Protein AF-A0A6C0I1Q7-F1 (afdb_monomer_lite)

Organism: NCBI:txid1070528

Radius of gyration: 38.09 Å; chains: 1; bounding box: 94×95×94 Å

Secondary structure (DSSP, 8-state):
---EEEEEEESS-TTTHHHHHHHHTTT-SEEEEEES---STHHHHHHHHHHHTT-EEEEEE-----HHHHHHHHHHHHTTSSSEEEE--TTEEEEESS-GGGTTSSS-SEEEEEEE-SSSEEEEEEEEESSS--EEESSSS-EEE--TT--EEEPPTTTEEEEE----STTTTHHHHHHHHHHHHHHH-TT-HHHHHHHHHHHHHTT-HHHHHHHHHHHHHSS--HHHHHHHHHHHHHHHHHTT-GGGGHHHHHHHHHH-TT--HHHHHHHHHHHTTT-HHHHHHHHHTTHHIIIIITT-SSSS--HHHHHTTSTT--HHIIIIIHHHHHHHHHHHTT-HHHHHHHHHHHHHHT--TT-HHHHHHHHHHGGGTGGGS-TTTHHHHHHHHHHHHHHHHHHS--S-HHHHHHHHHHHH--S--S-------------TTHHHHHTTS-------PPPP--SSSEEEEEEEESS-TTTHHHHHHHHGGG-SEEEEEES---STHHHHHHHHHHHHT--EEEEE---S-HHHHHHHHHHHHHHHHHHTT--TTSEEEEEE-TTEEEEE-GGGGG----SSEEEEEEE-SS-EEEEEEEEETTS--EEE-SSS-EEESS-EEEPPTTTEEEEE----S--TTHHHHHHHHHHHHHHH-TT-HHHHHHHHHHHHHTT-HHHHHHHHHHHHHT---HHHHHHHHHHHHHHHHHTT-HHHHHHHHHHHHHH-TT--HHHHHHHHHHHHTT-HHHHHHHHHHHTTPPP-TT--S---GGGGTTHHHHHHHHHHHHTT--HHHHHHHHHHHHHH--SSHHHHHHHHHHH--B--S-EEE-----BTTBEEEEEEEEEETTEEEEEEEEESEEE-TT--EEESSTT--EEEEEEEEEE-TTS-B-S--EEPEE-S-----SEES-EEEEEEEETTEEEEEEEESSSSSSS-BEEEEEEEETTTTEEEEEEEEBPSS--SB----EEEPP-------S---SSSSS-SSSTTS------------------PPPEEEEEETTEEEEEEETTEEEEEEEE---GGGGG-EE-SPPEEETTEEEEEEEEEE-SSS-EEEEEEEEE-TT--EEEEEPPBBSSS-S-EEEEEEEEETTEEEEEEEETTEEEEEEEEEGGGS-EEE-

pLDDT: mean 85.97, std 16.36, range [25.61, 98.56]

Foldseek 3Di:
DFAEEEFEEDAQLVPQQVQACVQCLVPHQAYQYEYQDHPDCVVVCVVVVCVVSVRYYDYHYDHDDFRQVRSQVSLVRCAPVGQKYFYDYRQKHKDFQDDLVVVVVDPAFWEWAWEEDPQDTATATGMGGRHSQWGWDDRPPIHIDGDPPGHYDYDDVNGMYMYRRPPGDPPQCVLVSLLVSLVVVCVVVVQPLVSLLVNLVSCVVLLVLVSSLVSLVVSCVHDDDLLSNLVSLVSNLVSCLLVVNNVVSLVSLVVSCVSPVLDCPSLLVVLLVCVLVVNLVSNVVSCVSNVCNLLDVLPDPPDPADNCRSCSVHPDDRVCSNLPSSLVSQLVSCLVVVNLVSNLSSLLSNLVVLDQPPDQVSLQSSLLSCVSRLVVDDLVCLQVSLVSVVNSVVSNVVPYDHPPVVSVVVSCVSSVPNDDDDDDDDDDPPDDPDPPPSVVVVVVRRDDDDADDADDEADQFAEEEFEEDAQQLSQQLVACRQCVNHHQEYEYEYQDHPDCNVVSVVVSCVVSVHHYDYHYDHDDADQVSVQVSLVRSLVVCVVVVHDLQRYKYFYDYRQKHKDADPCLSHDHDRFQWEWAWEDEPADIATATGIGRSVWDWGWDDRPPIHIDTGDYYYDDNNGMHMYGHPPGPPDPCVLVSLLVSLVVVCVVPVLPLVSLLVNLVSCVVVVVLVSSLVSLVVSLVSDDDLLSVLVSLQVNLVSCVSVVNNVSNLVSLVVSCVSPVLQLVSLLVQLVVCVVVVVLVRSVVSLVSRVPRADDPPRGPPRRVVCRQCSSLVSLLVSVLVPPDQLQVSLVSLLVSLQRHDPPNVVSVVSNVSSFAADPFDWDFDDADAPVQWAWFAWAWDQAPNWIKIKTKTWNWFADPLGGTGGSDPVQAIEIFIWMFIADPVRHTPDHTGTAAEDADWADDSHDDWALWAWDDDPSFIKTWTWGQTNDDPSATFIKIFGQDNPNSYTDPIDTAAEQDDDRHADQKEWDDDDDPDPDDDDPPDPPPPPPPDPPPPPDDDDDDDDDDDDDPPPDWIKIFRAQAQTWMFTDDPSYTDTDDTHHDGSVSNQWGFAEYWEDDPQKIKGKTWGWDPDRVIAIWIKIWIAHPVRHTFKMFRIHHNHPARDKGWHYWYDDPQKIWTWIGGSSHGIIITIDHPVVTHMDTD

InterPro domains:
  IPR001173 Glycosyltransferase 2-like [PF00535] (6-105)
  IPR011990 Tetratricopeptide-like helical domain superfamily [G3DSA:1.25.40.10] (160-413)
  IPR011990 Tetratricopeptide-like helical domain superfamily [G3DSA:1.25.40.10] (633-759)
  IPR011990 Tetratricopeptide-like helical domain superfamily [SSF48452] (171-274)
  IPR011990 Tetratricopeptide-like helical domain superfamily [SSF48452] (651-762)
  IPR019734 Tetratricopeptide repeat [PF13181] (194-223)
  IPR019734 Tetratricopeptide repeat [PF13181] (657-685)
  IPR019734 Tetratricopeptide repeat [PS50005] (193-226)
  IPR019734 Tetratricopeptide repeat [PS50005] (657-690)
  IPR019734 Tetratricopeptide repeat [SM00028] (193-226)
  IPR019734 Tetratricopeptide repeat [SM00028] (657-690)
  IPR019734 Tetratricopeptide repeat [SM00028] (694-727)
  IPR029044 Nucleotide-diphospho-sugar transferases [G3DSA:3.90.550.10] (1-104)
  IPR029044 Nucleotide-diphospho-sugar transferases [SSF53448] (1-134)
  IPR029044 Nucleotide-diphospho-sugar transferases [SSF53448] (467-566)

Structure (mmCIF, N/CA/C/O backbone):
data_AF-A0A6C0I1Q7-F1
#
_entry.id   AF-A0A6C0I1Q7-F1
#
loop_
_atom_site.group_PDB
_atom_site.id
_atom_site.type_symbol
_atom_site.label_atom_id
_atom_site.label_alt_id
_atom_site.label_comp_id
_atom_site.label_asym_id
_atom_site.label_entity_id
_atom_site.label_seq_id
_atom_site.pdbx_PDB_ins_code
_atom_site.Cartn_x
_atom_site.Cartn_y
_atom_site.Cartn_z
_atom_site.occupancy
_atom_site.B_iso_or_equiv
_atom_site.auth_seq_id
_atom_site.auth_comp_id
_atom_site.auth_asym_id
_atom_site.auth_atom_id
_atom_site.pdbx_PDB_model_num
ATOM 1 N N . MET A 1 1 ? 30.727 43.997 -23.808 1.00 69.88 1 MET A N 1
ATOM 2 C CA . MET A 1 1 ? 29.764 43.102 -23.130 1.00 69.88 1 MET A CA 1
ATOM 3 C C . MET A 1 1 ? 30.536 41.893 -22.651 1.00 69.88 1 MET A C 1
ATOM 5 O O . MET A 1 1 ? 31.482 41.528 -23.331 1.00 69.88 1 MET A O 1
ATOM 9 N N . THR A 1 2 ? 30.169 41.329 -21.502 1.00 87.31 2 THR A N 1
ATOM 10 C CA . THR A 1 2 ? 30.766 40.090 -20.990 1.00 87.31 2 THR A CA 1
ATOM 11 C C . THR A 1 2 ? 30.441 38.929 -21.924 1.00 87.31 2 THR A C 1
ATOM 13 O O . THR A 1 2 ? 29.270 38.749 -22.266 1.00 87.31 2 THR A O 1
ATOM 16 N N . THR A 1 3 ? 31.461 38.170 -22.317 1.00 93.38 3 THR A N 1
ATOM 17 C CA . THR A 1 3 ? 31.356 37.042 -23.253 1.00 93.38 3 THR A CA 1
ATOM 18 C C . THR A 1 3 ? 31.425 35.689 -22.542 1.00 93.38 3 THR A C 1
ATOM 20 O O . THR A 1 3 ? 32.169 35.523 -21.570 1.00 93.38 3 THR A O 1
ATOM 23 N N . ILE A 1 4 ? 30.660 34.705 -23.022 1.00 94.75 4 ILE A N 1
ATOM 24 C CA . ILE A 1 4 ? 30.529 33.372 -22.412 1.00 94.75 4 ILE A CA 1
ATOM 25 C C . ILE A 1 4 ? 30.768 32.274 -23.455 1.00 94.75 4 ILE A C 1
ATOM 27 O O . ILE A 1 4 ? 30.148 32.273 -24.517 1.00 94.75 4 ILE A O 1
ATOM 31 N N . CYS A 1 5 ? 31.628 31.308 -23.125 1.00 97.31 5 CYS A N 1
ATOM 32 C CA . CYS A 1 5 ? 31.887 30.116 -23.935 1.00 97.31 5 CYS A CA 1
ATOM 33 C C . CYS A 1 5 ? 31.199 28.891 -23.323 1.00 97.31 5 CYS A C 1
ATOM 35 O O . CYS A 1 5 ? 31.439 28.587 -22.155 1.00 97.31 5 CYS A O 1
ATOM 37 N N . LEU A 1 6 ? 30.391 28.159 -24.092 1.00 97.56 6 LEU A N 1
ATOM 38 C CA . LEU A 1 6 ? 29.937 26.821 -23.697 1.00 97.56 6 LEU A CA 1
ATOM 39 C C . LEU A 1 6 ? 31.119 25.846 -23.714 1.00 97.56 6 LEU A C 1
ATOM 41 O O . LEU A 1 6 ? 31.761 25.689 -24.750 1.00 97.56 6 LEU A O 1
ATOM 45 N N . CYS A 1 7 ? 31.354 25.139 -22.612 1.00 97.44 7 CYS A N 1
ATOM 46 C CA . CYS A 1 7 ? 32.348 24.075 -22.522 1.00 97.44 7 CYS A CA 1
ATOM 47 C C . CYS A 1 7 ? 31.720 22.794 -21.972 1.00 97.44 7 CYS A C 1
ATOM 49 O O . CYS A 1 7 ? 31.172 22.775 -20.869 1.00 97.44 7 CYS A O 1
ATOM 51 N N . MET A 1 8 ? 31.823 21.709 -22.737 1.00 95.38 8 MET A N 1
ATOM 52 C CA . MET A 1 8 ? 31.287 20.400 -22.364 1.00 95.38 8 MET A CA 1
ATOM 53 C C . MET A 1 8 ? 32.032 19.267 -23.078 1.00 95.38 8 MET A C 1
ATOM 55 O O . MET A 1 8 ? 32.751 19.503 -24.053 1.00 95.38 8 MET A O 1
ATOM 59 N N . ILE A 1 9 ? 31.845 18.039 -22.598 1.00 95.75 9 ILE A N 1
ATOM 60 C CA . ILE A 1 9 ? 32.231 16.814 -23.310 1.00 95.75 9 ILE A CA 1
ATOM 61 C C . ILE A 1 9 ? 30.966 16.109 -23.816 1.00 95.75 9 ILE A C 1
ATOM 63 O O . ILE A 1 9 ? 29.916 16.219 -23.184 1.00 95.75 9 ILE A O 1
ATOM 67 N N . VAL A 1 10 ? 31.049 15.400 -24.941 1.00 94.38 10 VAL A N 1
ATOM 68 C CA . VAL A 1 10 ? 29.914 14.666 -25.532 1.00 94.38 10 VAL A CA 1
ATOM 69 C C . VAL A 1 10 ? 30.331 13.291 -26.051 1.00 94.38 10 VAL A C 1
ATOM 71 O O . VAL A 1 10 ? 31.490 13.078 -26.424 1.00 94.38 10 VAL A O 1
ATOM 74 N N . LYS A 1 11 ? 29.372 12.358 -26.074 1.00 92.06 11 LYS A N 1
ATOM 75 C CA . LYS A 1 11 ? 29.468 11.077 -26.782 1.00 92.06 11 LYS A CA 1
ATOM 76 C C . LYS A 1 11 ? 28.079 10.549 -27.121 1.00 92.06 11 LYS A C 1
ATOM 78 O O . LYS A 1 11 ? 27.355 10.155 -26.215 1.00 92.06 11 LYS A O 1
ATOM 83 N N . ASN A 1 12 ? 27.743 10.454 -28.403 1.00 92.06 12 ASN A N 1
ATOM 84 C CA . ASN A 1 12 ? 26.477 9.878 -28.872 1.00 92.06 12 ASN A CA 1
ATOM 85 C C . ASN A 1 12 ? 25.216 10.534 -28.272 1.00 92.06 12 ASN A C 1
ATOM 87 O O . ASN A 1 12 ? 24.325 9.849 -27.772 1.00 92.06 12 ASN A O 1
ATOM 91 N N . GLU A 1 13 ? 25.147 11.865 -28.306 1.00 91.94 13 GLU A N 1
ATOM 92 C CA . GLU A 1 13 ? 24.079 12.668 -27.689 1.00 91.94 13 GLU A CA 1
ATOM 93 C C . GLU A 1 13 ? 23.141 13.320 -28.727 1.00 91.94 13 GLU A C 1
ATOM 95 O O . GLU A 1 13 ? 22.416 14.275 -28.428 1.00 91.94 13 GLU A O 1
ATOM 100 N N . SER A 1 14 ? 23.110 12.805 -29.962 1.00 90.56 14 SER A N 1
ATOM 101 C CA . SER A 1 14 ? 22.326 13.369 -31.076 1.00 90.56 14 SER A CA 1
ATOM 102 C C . SER A 1 14 ? 20.839 13.589 -30.756 1.00 90.56 14 SER A C 1
ATOM 104 O O . SER A 1 14 ? 20.233 14.539 -31.254 1.00 90.56 14 SER A O 1
ATOM 106 N N . LYS A 1 15 ? 20.252 12.754 -29.889 1.00 87.94 15 LYS A N 1
ATOM 107 C CA . LYS A 1 15 ? 18.837 12.828 -29.491 1.00 87.94 15 LYS A CA 1
ATOM 108 C C . LYS A 1 15 ? 18.506 13.994 -28.549 1.00 87.94 15 LYS A C 1
ATOM 110 O O . LYS A 1 15 ? 17.365 14.451 -28.555 1.00 87.94 15 LYS A O 1
ATOM 115 N N . VAL A 1 16 ? 19.461 14.461 -27.739 1.00 89.25 16 VAL A N 1
ATOM 116 C CA . VAL A 1 16 ? 19.189 15.381 -26.613 1.00 89.25 16 VAL A CA 1
ATOM 117 C C . VAL A 1 16 ? 19.816 16.766 -26.783 1.00 89.25 16 VAL A C 1
ATOM 119 O O . VAL A 1 16 ? 19.267 17.748 -26.282 1.00 89.25 16 VAL A O 1
ATOM 122 N N . LEU A 1 17 ? 20.903 16.886 -27.555 1.00 92.50 17 LEU A N 1
ATOM 123 C CA . LEU A 1 17 ? 21.695 18.121 -27.651 1.00 92.50 17 LEU A CA 1
ATOM 124 C C . LEU A 1 17 ? 20.909 19.346 -28.115 1.00 92.50 17 LEU A C 1
ATOM 126 O O . LEU A 1 17 ? 21.131 20.443 -27.608 1.00 92.50 17 LEU A O 1
ATOM 130 N N . LYS A 1 18 ? 19.966 19.178 -29.049 1.00 92.44 18 LYS A N 1
ATOM 131 C CA . LYS A 1 18 ? 19.185 20.310 -29.566 1.00 92.44 18 LYS A CA 1
ATOM 132 C C . LYS A 1 18 ? 18.400 21.014 -28.456 1.00 92.44 18 LYS A C 1
ATOM 134 O O . LYS A 1 18 ? 18.380 22.238 -28.418 1.00 92.44 18 LYS A O 1
ATOM 139 N N . ARG A 1 19 ? 17.834 20.248 -27.515 1.00 94.44 19 ARG A N 1
ATOM 140 C CA . ARG A 1 19 ? 17.099 20.785 -26.361 1.00 94.44 19 ARG A CA 1
ATOM 141 C C . ARG A 1 19 ? 18.003 21.629 -25.462 1.00 94.44 19 ARG A C 1
ATOM 143 O O . ARG A 1 19 ? 17.583 22.691 -25.009 1.00 94.44 19 ARG A O 1
ATOM 150 N N . LEU A 1 20 ? 19.228 21.166 -25.211 1.00 94.56 20 LEU A N 1
ATOM 151 C CA . LEU A 1 20 ? 20.215 21.933 -24.457 1.00 94.56 20 LEU A CA 1
ATOM 152 C C . LEU A 1 20 ? 20.569 23.219 -25.196 1.00 94.56 20 LEU A C 1
ATOM 154 O O . LEU A 1 20 ? 20.497 24.293 -24.601 1.00 94.56 20 LEU A O 1
ATOM 158 N N . PHE A 1 21 ? 20.918 23.123 -26.482 1.00 95.25 21 PHE A N 1
ATOM 159 C CA . PHE A 1 21 ? 21.345 24.278 -27.270 1.00 95.25 21 PHE A CA 1
ATOM 160 C C . PHE A 1 21 ? 20.253 25.343 -27.351 1.00 95.25 21 PHE A C 1
ATOM 162 O O . PHE A 1 21 ? 20.524 26.499 -27.030 1.00 95.25 21 PHE A O 1
ATOM 169 N N . ASP A 1 22 ? 19.010 24.949 -27.634 1.00 93.56 22 ASP A N 1
ATOM 170 C CA . ASP A 1 22 ? 17.857 25.856 -27.662 1.00 93.56 22 ASP A CA 1
ATOM 171 C C . ASP A 1 22 ? 17.678 26.624 -26.334 1.00 93.56 22 ASP A C 1
ATOM 173 O O . ASP A 1 22 ? 17.180 27.746 -26.340 1.00 93.56 22 ASP A O 1
ATOM 177 N N . SER A 1 23 ? 18.126 26.072 -25.199 1.00 93.50 23 SER A N 1
ATOM 178 C CA . SER A 1 23 ? 18.039 26.738 -23.889 1.00 93.50 23 SER A CA 1
ATOM 179 C C . SER A 1 23 ? 19.161 27.740 -23.589 1.00 93.50 23 SER A C 1
ATOM 181 O O . SER A 1 23 ? 19.049 28.509 -22.635 1.00 93.50 23 SER A O 1
ATOM 183 N N . ILE A 1 24 ? 20.245 27.745 -24.374 1.00 93.19 24 ILE A N 1
ATOM 184 C CA . ILE A 1 24 ? 21.452 28.550 -24.098 1.00 93.19 24 ILE A CA 1
ATOM 185 C C . ILE A 1 24 ? 21.880 29.474 -25.242 1.00 93.19 24 ILE A C 1
ATOM 187 O O . ILE A 1 24 ? 22.783 30.288 -25.041 1.00 93.19 24 ILE A O 1
ATOM 191 N N . VAL A 1 25 ? 21.264 29.370 -26.425 1.00 92.19 25 VAL A N 1
ATOM 192 C CA . VAL A 1 25 ? 21.613 30.173 -27.617 1.00 92.19 25 VAL A CA 1
ATOM 193 C C . VAL A 1 25 ? 21.572 31.683 -27.375 1.00 92.19 25 VAL A C 1
ATOM 195 O O . VAL A 1 25 ? 22.374 32.401 -27.960 1.00 92.19 25 VAL A O 1
ATOM 198 N N . ASP A 1 26 ? 20.710 32.163 -26.476 1.00 88.50 26 ASP A N 1
ATOM 199 C CA . ASP A 1 26 ? 20.607 33.592 -26.139 1.00 88.50 26 ASP A CA 1
ATOM 200 C C . ASP A 1 26 ? 21.655 34.052 -25.100 1.00 88.50 26 ASP A C 1
ATOM 202 O O . ASP A 1 26 ? 21.765 35.240 -24.779 1.00 88.50 26 ASP A O 1
ATOM 206 N N . ILE A 1 27 ? 22.434 33.117 -24.545 1.00 89.31 27 ILE A N 1
ATOM 207 C CA . ILE A 1 27 ? 23.365 33.354 -23.435 1.00 89.31 27 ILE A CA 1
ATOM 208 C C . ILE A 1 27 ? 24.814 33.321 -23.913 1.00 89.31 27 ILE A C 1
ATOM 210 O O . ILE A 1 27 ? 25.607 34.176 -23.511 1.00 89.31 27 ILE A O 1
ATOM 214 N N . ILE A 1 28 ? 25.164 32.336 -24.736 1.00 94.69 28 ILE A N 1
ATOM 215 C CA . ILE A 1 28 ? 26.551 32.079 -25.128 1.00 94.69 28 ILE A CA 1
ATOM 216 C C . ILE A 1 28 ? 26.965 32.917 -26.340 1.00 94.69 28 ILE A C 1
ATOM 218 O O . ILE A 1 28 ? 26.151 33.254 -27.194 1.00 94.69 28 ILE A O 1
ATOM 222 N N . ASP A 1 29 ? 28.254 33.220 -26.427 1.00 95.56 29 ASP A N 1
ATOM 223 C CA . ASP A 1 29 ? 28.855 33.968 -27.535 1.00 95.56 29 ASP A CA 1
ATOM 224 C C . ASP A 1 29 ? 29.754 33.060 -28.394 1.00 95.56 29 ASP A C 1
ATOM 226 O O . ASP A 1 29 ? 29.973 33.311 -29.582 1.00 95.56 29 ASP A O 1
ATOM 230 N N . CYS A 1 30 ? 30.254 31.970 -27.804 1.00 96.94 30 CYS A N 1
ATOM 231 C CA . CYS A 1 30 ? 31.011 30.937 -28.498 1.00 96.94 30 CYS A CA 1
ATOM 232 C C . CYS A 1 30 ? 30.866 29.555 -27.834 1.00 96.94 30 CYS A C 1
ATOM 234 O O . CYS A 1 30 ? 30.277 29.423 -26.758 1.00 96.94 30 CYS A O 1
ATOM 236 N N . TYR A 1 31 ? 31.392 28.508 -28.476 1.00 98.00 31 TYR A N 1
ATOM 237 C CA . TYR A 1 31 ? 31.415 27.149 -27.921 1.00 98.00 31 TYR A CA 1
ATOM 238 C C . TYR A 1 31 ? 32.760 26.438 -28.135 1.00 98.00 31 TYR A C 1
ATOM 240 O O . TYR A 1 31 ? 33.445 26.629 -29.144 1.00 98.00 31 TYR A O 1
ATOM 248 N N . CYS A 1 32 ? 33.122 25.572 -27.192 1.00 97.75 32 CYS A N 1
ATOM 249 C CA . CYS A 1 32 ? 34.249 24.650 -27.266 1.00 97.75 32 CYS A CA 1
ATOM 250 C C . CYS A 1 32 ? 33.818 23.298 -26.686 1.00 97.75 32 CYS A C 1
ATOM 252 O O . CYS A 1 32 ? 33.683 23.139 -25.474 1.00 97.75 32 CYS A O 1
ATOM 254 N N . ILE A 1 33 ? 33.565 22.322 -27.555 1.00 97.75 33 ILE A N 1
ATOM 255 C CA . ILE A 1 33 ? 33.017 21.018 -27.160 1.00 97.75 33 ILE A CA 1
ATOM 256 C C . ILE A 1 33 ? 34.051 19.933 -27.450 1.00 97.75 33 ILE A C 1
ATOM 258 O O . ILE A 1 33 ? 34.628 19.907 -28.533 1.00 97.75 33 ILE A O 1
ATOM 262 N N . CYS A 1 34 ? 34.297 19.039 -26.495 1.00 97.50 34 CYS A N 1
ATOM 263 C CA . CYS A 1 34 ? 35.179 17.890 -26.686 1.00 97.50 34 CYS A CA 1
ATOM 264 C C . CYS A 1 34 ? 34.346 16.636 -26.984 1.00 97.50 34 CYS A C 1
ATOM 266 O O . CYS A 1 34 ? 33.619 16.132 -26.128 1.00 97.50 34 CYS A O 1
ATOM 268 N N . ASP A 1 35 ? 34.428 16.153 -28.218 1.00 96.50 35 ASP A N 1
ATOM 269 C CA . ASP A 1 35 ? 33.859 14.875 -28.617 1.00 96.50 35 ASP A CA 1
ATOM 270 C C . ASP A 1 35 ? 34.775 13.736 -28.174 1.00 96.50 35 ASP A C 1
ATOM 272 O O . ASP A 1 35 ? 35.959 13.706 -28.519 1.00 96.50 35 ASP A O 1
ATOM 276 N N . THR A 1 36 ? 34.206 12.790 -27.430 1.00 94.94 36 THR A N 1
ATOM 277 C CA . THR A 1 36 ? 34.953 11.677 -26.827 1.00 94.94 36 THR A CA 1
ATOM 278 C C . THR A 1 36 ? 34.849 10.370 -27.623 1.00 94.94 36 THR A C 1
ATOM 280 O O . THR A 1 36 ? 34.982 9.267 -27.080 1.00 94.94 36 THR A O 1
ATOM 283 N N . GLY A 1 37 ? 34.584 10.495 -28.930 1.00 93.00 37 GLY A N 1
ATOM 284 C CA . GLY A 1 37 ? 34.415 9.389 -29.868 1.00 93.00 37 GLY A CA 1
ATOM 285 C C . GLY A 1 37 ? 32.951 9.087 -30.183 1.00 93.00 37 GLY A C 1
ATOM 286 O O . GLY A 1 37 ? 32.524 7.940 -30.024 1.00 93.00 37 GLY A O 1
ATOM 287 N N . SER A 1 38 ? 32.175 10.095 -30.599 1.00 92.38 38 SER A N 1
ATOM 288 C CA . SER A 1 38 ? 30.814 9.867 -31.105 1.00 92.38 38 SER A CA 1
ATOM 289 C C . SER A 1 38 ? 30.830 9.116 -32.438 1.00 92.38 38 SER A C 1
ATOM 291 O O . SER A 1 38 ? 31.660 9.359 -33.314 1.00 92.38 38 SER A O 1
ATOM 293 N N . THR A 1 39 ? 29.869 8.212 -32.591 1.00 92.50 39 THR A N 1
ATOM 294 C CA . THR A 1 39 ? 29.619 7.378 -33.773 1.00 92.50 39 THR A CA 1
ATOM 295 C C . THR A 1 39 ? 28.281 7.691 -34.449 1.00 92.50 39 THR A C 1
ATOM 297 O O . THR A 1 39 ? 27.970 7.092 -35.474 1.00 92.50 39 THR A O 1
ATOM 300 N N . ASP A 1 40 ? 27.475 8.578 -33.863 1.00 92.19 40 ASP A N 1
ATOM 301 C CA . ASP A 1 40 ? 26.207 9.071 -34.409 1.00 92.19 40 ASP A CA 1
ATOM 302 C C . ASP A 1 40 ? 26.343 10.507 -34.967 1.00 92.19 40 ASP A C 1
ATOM 304 O O . ASP A 1 40 ? 27.441 11.058 -35.082 1.00 92.19 40 ASP A O 1
ATOM 308 N N . ASP A 1 41 ? 25.211 11.145 -35.277 1.00 94.75 41 ASP A N 1
ATOM 309 C CA . ASP A 1 41 ? 25.159 12.488 -35.871 1.00 94.75 41 ASP A CA 1
ATOM 310 C C . ASP A 1 41 ? 25.514 13.638 -34.903 1.00 94.75 41 ASP A C 1
ATOM 312 O O . ASP A 1 41 ? 25.360 14.810 -35.255 1.00 94.75 41 ASP A O 1
ATOM 316 N N . THR A 1 42 ? 26.011 13.348 -33.693 1.00 95.12 42 THR A N 1
ATOM 317 C CA . THR A 1 42 ? 26.318 14.342 -32.644 1.00 95.12 42 THR A CA 1
ATOM 318 C C . THR A 1 42 ? 27.138 15.525 -33.159 1.00 95.12 42 THR A C 1
ATOM 320 O O . THR A 1 42 ? 26.737 16.677 -32.989 1.00 95.12 42 THR A O 1
ATOM 323 N N . ILE A 1 43 ? 28.262 15.260 -33.832 1.00 95.94 43 ILE A N 1
ATOM 324 C CA . ILE A 1 43 ? 29.162 16.317 -34.325 1.00 95.94 43 ILE A CA 1
ATOM 325 C C . ILE A 1 43 ? 28.458 17.178 -35.381 1.00 95.94 43 ILE A C 1
ATOM 327 O O . ILE A 1 43 ? 28.518 18.405 -35.323 1.00 95.94 43 ILE A O 1
ATOM 331 N N . SER A 1 44 ? 27.736 16.543 -36.310 1.00 95.25 44 SER A N 1
ATOM 332 C CA . SER A 1 44 ? 27.001 17.249 -37.365 1.00 95.25 44 SER A CA 1
ATOM 333 C C . SER A 1 44 ? 25.910 18.152 -36.784 1.00 95.25 44 SER A C 1
ATOM 335 O O . SER A 1 44 ? 25.696 19.264 -37.271 1.00 95.25 44 SER A O 1
ATOM 337 N N . ILE A 1 45 ? 25.220 17.707 -35.732 1.00 96.19 45 ILE A N 1
ATOM 338 C CA . ILE A 1 45 ? 24.190 18.496 -35.045 1.00 96.19 45 ILE A CA 1
ATOM 339 C C . ILE A 1 45 ? 24.807 19.715 -34.357 1.00 96.19 45 ILE A C 1
ATOM 341 O O . ILE A 1 45 ? 24.280 20.814 -34.511 1.00 96.19 45 ILE A O 1
ATOM 345 N N . ILE A 1 46 ? 25.935 19.552 -33.659 1.00 96.19 46 ILE A N 1
ATOM 346 C CA . ILE A 1 46 ? 26.660 20.665 -33.022 1.00 96.19 46 ILE A CA 1
ATOM 347 C C . ILE A 1 46 ? 27.019 21.738 -34.054 1.00 96.19 46 ILE A C 1
ATOM 349 O O . ILE A 1 46 ? 26.682 22.912 -33.886 1.00 96.19 46 ILE A O 1
ATOM 353 N N . GLU A 1 47 ? 27.686 21.334 -35.137 1.00 93.81 47 GLU A N 1
ATOM 354 C CA . GLU A 1 47 ? 28.187 22.270 -36.144 1.00 93.81 47 GLU A CA 1
ATOM 355 C C . GLU A 1 47 ? 27.048 22.968 -36.893 1.00 93.81 47 GLU A C 1
ATOM 357 O O . GLU A 1 47 ? 27.084 24.185 -37.082 1.00 93.81 47 GLU A O 1
ATOM 362 N N . SER A 1 48 ? 26.018 22.219 -37.299 1.00 94.31 48 SER A N 1
ATOM 363 C CA . SER A 1 48 ? 24.870 22.776 -38.024 1.00 94.31 48 SER A CA 1
ATOM 364 C C . SER A 1 48 ? 24.041 23.731 -37.165 1.00 94.31 48 SER A C 1
ATOM 366 O O . SER A 1 48 ? 23.712 24.821 -37.634 1.00 94.31 48 SER A O 1
ATOM 368 N N . HIS A 1 49 ? 23.773 23.377 -35.904 1.00 95.75 49 HIS A N 1
ATOM 369 C CA . HIS A 1 49 ? 22.963 24.186 -34.997 1.00 95.75 49 HIS A CA 1
ATOM 370 C C . HIS A 1 49 ? 23.607 25.551 -34.719 1.00 95.75 49 HIS A C 1
ATOM 372 O O . HIS A 1 49 ? 22.974 26.592 -34.896 1.00 95.75 49 HIS A O 1
ATOM 378 N N . PHE A 1 50 ? 24.887 25.580 -34.335 1.00 95.88 50 PHE A N 1
ATOM 379 C CA . PHE A 1 50 ? 25.558 26.848 -34.032 1.00 95.88 50 PHE A CA 1
ATOM 380 C C . PHE A 1 50 ? 25.866 27.676 -35.280 1.00 95.88 50 PHE A C 1
ATOM 382 O O . PHE A 1 50 ? 25.823 28.907 -35.218 1.00 95.88 50 PHE A O 1
ATOM 389 N N . LYS A 1 51 ? 26.083 27.032 -36.435 1.00 93.88 51 LYS A N 1
ATOM 390 C CA . LYS A 1 51 ? 26.190 27.733 -37.720 1.00 93.88 51 LYS A CA 1
ATOM 391 C C . LYS A 1 51 ? 24.884 28.439 -38.091 1.00 93.88 51 LYS A C 1
ATOM 393 O O . LYS A 1 51 ? 24.938 29.587 -38.519 1.00 93.88 51 LYS A O 1
ATOM 398 N N . GLU A 1 52 ? 23.729 27.797 -37.901 1.00 94.44 52 GLU A N 1
ATOM 399 C CA . GLU A 1 52 ? 22.409 28.410 -38.131 1.00 94.44 52 GLU A CA 1
ATOM 400 C C . GLU A 1 52 ? 22.187 29.644 -37.239 1.00 94.44 52 GLU A C 1
ATOM 402 O O . GLU A 1 52 ? 21.605 30.637 -37.673 1.00 94.44 52 GLU A O 1
ATOM 407 N N . LYS A 1 53 ? 22.700 29.610 -36.004 1.00 93.31 53 LYS A N 1
ATOM 408 C CA . LYS A 1 53 ? 22.569 30.692 -35.015 1.00 93.31 53 LYS A CA 1
ATOM 409 C C . LYS A 1 53 ? 23.684 31.745 -35.063 1.00 93.31 53 LYS A C 1
ATOM 411 O O . LYS A 1 53 ? 23.662 32.668 -34.257 1.00 93.31 53 LYS A O 1
ATOM 416 N N . ASN A 1 54 ? 24.625 31.653 -36.009 1.00 94.56 54 ASN A N 1
ATOM 417 C CA . ASN A 1 54 ? 25.806 32.525 -36.119 1.00 94.56 54 ASN A CA 1
ATOM 418 C C . ASN A 1 54 ? 26.702 32.557 -34.859 1.00 94.56 54 ASN A C 1
ATOM 420 O O . ASN A 1 54 ? 27.308 33.585 -34.556 1.00 94.56 54 ASN A O 1
ATOM 424 N N . ILE A 1 55 ? 26.823 31.438 -34.139 1.00 96.75 55 ILE A N 1
ATOM 425 C CA . ILE A 1 55 ? 27.687 31.312 -32.955 1.00 96.75 55 ILE A CA 1
ATOM 426 C C . ILE A 1 55 ? 28.993 30.623 -33.365 1.00 96.75 55 ILE A C 1
ATOM 428 O O . ILE A 1 55 ? 28.993 29.504 -33.879 1.00 96.75 55 ILE A O 1
ATOM 432 N N . SER A 1 56 ? 30.127 31.296 -33.154 1.00 94.81 56 SER A N 1
ATOM 433 C CA . SER A 1 56 ? 31.449 30.760 -33.511 1.00 94.81 56 SER A CA 1
ATOM 434 C C . SER A 1 56 ? 31.977 29.776 -32.462 1.00 94.81 56 SER A C 1
ATOM 436 O O . SER A 1 56 ? 31.729 29.934 -31.271 1.00 94.81 56 SER A O 1
ATOM 438 N N . GLY A 1 57 ? 32.730 28.759 -32.872 1.00 95.56 57 GLY A N 1
ATOM 439 C CA . GLY A 1 57 ? 33.286 27.791 -31.932 1.00 95.56 57 GLY A CA 1
ATOM 440 C C . GLY A 1 57 ? 34.017 26.650 -32.617 1.00 95.56 57 GLY A C 1
ATOM 441 O O . GLY A 1 57 ? 34.290 26.712 -33.817 1.00 95.56 57 GLY A O 1
ATOM 442 N N . LYS A 1 58 ? 34.368 25.625 -31.842 1.00 95.88 58 LYS A N 1
ATOM 443 C CA . LYS A 1 58 ? 35.072 24.438 -32.342 1.00 95.88 58 LYS A CA 1
ATOM 444 C C . LYS A 1 58 ? 34.691 23.175 -31.578 1.00 95.88 58 LYS A C 1
ATOM 446 O O . LYS A 1 58 ? 34.384 23.224 -30.385 1.00 95.88 58 LYS A O 1
ATOM 451 N N . VAL A 1 59 ? 34.791 22.045 -32.273 1.00 97.19 59 VAL A N 1
ATOM 452 C CA . VAL A 1 59 ? 34.747 20.705 -31.684 1.00 97.19 59 VAL A CA 1
ATOM 453 C C . VAL A 1 59 ? 36.165 20.136 -31.672 1.00 97.19 59 VAL A C 1
ATOM 455 O O . VAL A 1 59 ? 36.821 20.075 -32.712 1.00 97.19 59 VAL A O 1
ATOM 458 N N . VAL A 1 60 ? 36.659 19.747 -30.499 1.00 96.75 60 VAL A N 1
ATOM 459 C CA . VAL A 1 60 ? 37.929 19.024 -30.331 1.00 96.75 60 VAL A CA 1
ATOM 460 C C . VAL A 1 60 ? 37.613 17.540 -30.210 1.00 96.75 60 VAL A C 1
ATOM 462 O O . VAL A 1 60 ? 36.609 17.186 -29.604 1.00 96.75 60 VAL A O 1
ATOM 465 N N . LYS A 1 61 ? 38.441 16.672 -30.790 1.00 96.44 61 LYS A N 1
ATOM 466 C CA . LYS A 1 61 ? 38.280 15.219 -30.685 1.00 96.44 61 LYS A CA 1
ATOM 467 C C . LYS A 1 61 ? 39.396 14.657 -29.825 1.00 96.44 61 LYS A C 1
ATOM 469 O O . LYS A 1 61 ? 40.556 14.911 -30.134 1.00 96.44 61 LYS A O 1
ATOM 474 N N . GLU A 1 62 ? 39.039 13.899 -28.801 1.00 96.31 62 GLU A N 1
ATOM 475 C CA . GLU A 1 62 ? 39.984 13.202 -27.927 1.00 96.31 62 GLU A CA 1
ATOM 476 C C . GLU A 1 62 ? 39.370 11.872 -27.494 1.00 96.31 62 GLU A C 1
ATOM 478 O O . GLU A 1 62 ? 38.184 11.820 -27.187 1.00 96.31 62 GLU A O 1
ATOM 483 N N . GLU A 1 63 ? 40.143 10.790 -27.440 1.00 92.88 63 GLU A N 1
ATOM 484 C CA . GLU A 1 63 ? 39.611 9.515 -26.953 1.00 92.88 63 GLU A CA 1
ATOM 485 C C . GLU A 1 63 ? 39.208 9.622 -25.473 1.00 92.88 63 GLU A C 1
ATOM 487 O O . GLU A 1 63 ? 39.866 10.295 -24.675 1.00 92.88 63 GLU A O 1
ATOM 492 N N . PHE A 1 64 ? 38.100 8.982 -25.085 1.00 93.44 64 PHE A N 1
ATOM 493 C CA . PHE A 1 64 ? 37.692 8.972 -23.683 1.00 93.44 64 PHE A CA 1
ATOM 494 C C . PHE A 1 64 ? 38.726 8.230 -22.827 1.00 93.44 64 PHE A C 1
ATOM 496 O O . PHE A 1 64 ? 38.922 7.026 -22.993 1.00 93.44 64 PHE A O 1
ATOM 503 N N . LYS A 1 65 ? 39.332 8.936 -21.872 1.00 90.81 65 LYS A N 1
ATOM 504 C CA . LYS A 1 65 ? 40.221 8.352 -20.863 1.00 90.81 65 LYS A CA 1
ATOM 505 C C . LYS A 1 65 ? 39.540 8.310 -19.502 1.00 90.81 65 LYS A C 1
ATOM 507 O O . LYS A 1 65 ? 39.393 7.245 -18.911 1.00 90.81 65 LYS A O 1
ATOM 512 N N . ASP A 1 66 ? 39.119 9.476 -19.032 1.00 92.12 66 ASP A N 1
ATOM 513 C CA . ASP A 1 66 ? 38.360 9.686 -17.805 1.00 92.12 66 ASP A CA 1
ATOM 514 C C . ASP A 1 66 ? 37.670 11.061 -17.878 1.00 92.12 66 ASP A C 1
ATOM 516 O O . ASP A 1 66 ? 38.018 11.903 -18.717 1.00 92.12 66 ASP A O 1
ATOM 520 N N . PHE A 1 67 ? 36.674 11.307 -17.023 1.00 93.44 67 PHE A N 1
ATOM 521 C CA . PHE A 1 67 ? 35.869 12.530 -17.112 1.00 93.44 67 PHE A CA 1
ATOM 522 C C . PHE A 1 67 ? 36.709 13.799 -16.914 1.00 93.44 67 PHE A C 1
ATOM 524 O O . PHE A 1 67 ? 36.584 14.756 -17.683 1.00 93.44 67 PHE A O 1
ATOM 531 N N . SER A 1 68 ? 37.606 13.808 -15.925 1.00 94.00 68 SER A N 1
ATOM 532 C CA . SER A 1 68 ? 38.482 14.950 -15.650 1.00 94.00 68 SER A CA 1
ATOM 533 C C . SER A 1 68 ? 39.445 15.224 -16.806 1.00 94.00 68 SER A C 1
ATOM 535 O O . SER A 1 68 ? 39.620 16.379 -17.200 1.00 94.00 68 SER A O 1
ATOM 537 N N . HIS A 1 69 ? 40.053 14.193 -17.387 1.00 94.94 69 HIS A N 1
ATOM 538 C CA . HIS A 1 69 ? 40.976 14.314 -18.509 1.00 94.94 69 HIS A CA 1
ATOM 539 C C . HIS A 1 69 ? 40.303 14.979 -19.710 1.00 94.94 69 HIS A C 1
ATOM 541 O O . HIS A 1 69 ? 40.749 16.037 -20.159 1.00 94.94 69 HIS A O 1
ATOM 547 N N . ASN A 1 70 ? 39.191 14.420 -20.189 1.00 95.81 70 ASN A N 1
ATOM 548 C CA . ASN A 1 70 ? 38.520 14.925 -21.385 1.00 95.81 70 ASN A CA 1
ATOM 549 C C . ASN A 1 70 ? 37.904 16.316 -21.162 1.00 95.81 70 ASN A C 1
ATOM 551 O O . ASN A 1 70 ? 37.945 17.155 -22.068 1.00 95.81 70 ASN A O 1
ATOM 555 N N . ARG A 1 71 ? 37.408 16.621 -19.953 1.00 95.62 71 ARG A N 1
ATOM 556 C CA . ARG A 1 71 ? 36.961 17.983 -19.620 1.00 95.62 71 ARG A CA 1
ATOM 557 C C . ARG A 1 71 ? 38.105 18.984 -19.571 1.00 95.62 71 ARG A C 1
ATOM 559 O O . ARG A 1 71 ? 37.927 20.109 -20.027 1.00 95.62 71 ARG A O 1
ATOM 566 N N . ASN A 1 72 ? 39.277 18.600 -19.067 1.00 96.69 72 ASN A N 1
ATOM 567 C CA . ASN A 1 72 ? 40.456 19.466 -19.090 1.00 96.69 72 ASN A CA 1
ATOM 568 C C . ASN A 1 72 ? 40.938 19.742 -20.522 1.00 96.69 72 ASN A C 1
ATOM 570 O O . ASN A 1 72 ? 41.399 20.847 -20.795 1.00 96.69 72 ASN A O 1
ATOM 574 N N . ILE A 1 73 ? 40.786 18.799 -21.456 1.00 96.88 73 ILE A N 1
ATOM 575 C CA . ILE A 1 73 ? 41.049 19.043 -22.885 1.00 96.88 73 ILE A CA 1
ATOM 576 C C . ILE A 1 73 ? 40.089 20.100 -23.445 1.00 96.88 73 ILE A C 1
ATOM 578 O O . ILE A 1 73 ? 40.544 21.064 -24.064 1.00 96.88 73 ILE A O 1
ATOM 582 N N . ALA A 1 74 ? 38.785 19.978 -23.167 1.00 95.88 74 ALA A N 1
ATOM 583 C CA . ALA A 1 74 ? 37.789 20.978 -23.563 1.00 95.88 74 ALA A CA 1
ATOM 584 C C . ALA A 1 74 ? 38.097 22.363 -22.964 1.00 95.88 74 ALA A C 1
ATOM 586 O O . ALA A 1 74 ? 38.102 23.367 -23.679 1.00 95.88 74 ALA A O 1
ATOM 587 N N . LEU A 1 75 ? 38.417 22.398 -21.667 1.00 95.75 75 LEU A N 1
ATOM 588 C CA . LEU A 1 75 ? 38.701 23.613 -20.908 1.00 95.75 75 LEU A CA 1
ATOM 589 C C . LEU A 1 75 ? 39.956 24.324 -21.425 1.00 95.75 75 LEU A C 1
ATOM 591 O O . LEU A 1 75 ? 39.923 25.520 -21.705 1.00 95.75 75 LEU A O 1
ATOM 595 N N . ASN A 1 76 ? 41.042 23.579 -21.642 1.00 95.62 76 ASN A N 1
ATOM 596 C CA . ASN A 1 76 ? 42.279 24.122 -22.198 1.00 95.62 76 ASN A CA 1
ATOM 597 C C . ASN A 1 76 ? 42.086 24.644 -23.621 1.00 95.62 76 ASN A C 1
ATOM 599 O O . ASN A 1 76 ? 42.649 25.677 -23.984 1.00 95.62 76 ASN A O 1
ATOM 603 N N . ALA A 1 77 ? 41.275 23.959 -24.426 1.00 95.75 77 ALA A N 1
ATOM 604 C CA . ALA A 1 77 ? 40.949 24.405 -25.771 1.00 95.75 77 ALA A CA 1
ATOM 605 C C . ALA A 1 77 ? 40.067 25.667 -25.778 1.00 95.75 77 ALA A C 1
ATOM 607 O O . ALA A 1 77 ? 40.150 26.435 -26.739 1.00 95.75 77 ALA A O 1
ATOM 608 N N . ALA A 1 78 ? 39.271 25.894 -24.729 1.00 95.88 78 ALA A N 1
ATOM 609 C CA . ALA A 1 78 ? 38.423 27.073 -24.558 1.00 95.88 78 ALA A CA 1
ATOM 610 C C . ALA A 1 78 ? 39.183 28.319 -24.060 1.00 95.88 78 ALA A C 1
ATOM 612 O O . ALA A 1 78 ? 38.622 29.421 -24.081 1.00 95.88 78 ALA A O 1
ATOM 613 N N . ASN A 1 79 ? 40.441 28.172 -23.623 1.00 93.25 79 ASN A N 1
ATOM 614 C CA . ASN A 1 79 ? 41.232 29.270 -23.066 1.00 93.25 79 ASN A CA 1
ATOM 615 C C . ASN A 1 79 ? 41.326 30.461 -24.033 1.00 93.25 79 ASN A C 1
ATOM 617 O O . ASN A 1 79 ? 41.757 30.323 -25.179 1.00 93.25 79 ASN A O 1
ATOM 621 N N . GLY A 1 80 ? 40.929 31.642 -23.552 1.00 87.88 80 GLY A N 1
ATOM 622 C CA . GLY A 1 80 ? 40.981 32.896 -24.311 1.00 87.88 80 GLY A CA 1
ATOM 623 C C . GLY A 1 80 ? 39.875 33.086 -25.359 1.00 87.88 80 GLY A C 1
ATOM 624 O O . GLY A 1 80 ? 39.927 34.059 -26.105 1.00 87.88 80 GLY A O 1
ATOM 625 N N . MET A 1 81 ? 38.877 32.197 -25.432 1.00 94.69 81 MET A N 1
ATOM 626 C CA . MET A 1 81 ? 37.734 32.336 -26.354 1.00 94.69 81 MET A CA 1
ATOM 627 C C . MET A 1 81 ? 36.622 33.265 -25.835 1.00 94.69 81 MET A C 1
ATOM 629 O O . MET A 1 81 ? 35.752 33.659 -26.609 1.00 94.69 81 MET A O 1
ATOM 633 N N . SER A 1 82 ? 36.621 33.582 -24.539 1.00 95.00 82 SER A N 1
ATOM 634 C CA . SER A 1 82 ? 35.574 34.343 -23.841 1.00 95.00 82 SER A CA 1
ATOM 635 C C . SER A 1 82 ? 36.092 34.891 -22.506 1.00 95.00 82 SER A C 1
ATOM 637 O O . SER A 1 82 ? 37.175 34.504 -22.072 1.00 95.00 82 SER A O 1
ATOM 639 N N . ASP A 1 83 ? 35.310 35.726 -21.816 1.00 94.12 83 ASP A N 1
ATOM 640 C CA . ASP A 1 83 ? 35.601 36.169 -20.441 1.00 94.12 83 ASP A CA 1
ATOM 641 C C . ASP A 1 83 ? 35.298 35.068 -19.407 1.00 94.12 83 ASP A C 1
ATOM 643 O O . ASP A 1 83 ? 36.036 34.886 -18.433 1.00 94.12 83 ASP A O 1
ATOM 647 N N . TYR A 1 84 ? 34.217 34.313 -19.631 1.00 95.06 84 TYR A N 1
ATOM 648 C CA . TYR A 1 84 ? 33.761 33.224 -18.763 1.00 95.06 84 TYR A CA 1
ATOM 649 C C . TYR A 1 84 ? 33.457 31.943 -19.543 1.00 95.06 84 TYR A C 1
ATOM 651 O O . TYR A 1 84 ? 33.122 31.977 -20.729 1.00 95.06 84 TYR A O 1
ATOM 659 N N . ILE A 1 85 ? 33.538 30.805 -18.860 1.00 96.44 85 ILE A N 1
ATOM 660 C CA . ILE A 1 85 ? 33.179 29.486 -19.382 1.00 96.44 85 ILE A CA 1
ATOM 661 C C . ILE A 1 85 ? 31.936 28.985 -18.655 1.00 96.44 85 ILE A C 1
ATOM 663 O O . ILE A 1 85 ? 31.926 28.962 -17.428 1.00 96.44 85 ILE A O 1
ATOM 667 N N . LEU A 1 86 ? 30.925 28.564 -19.413 1.00 95.94 86 LEU A N 1
ATOM 668 C CA . LEU A 1 86 ? 29.720 27.885 -18.947 1.00 95.94 86 LEU A CA 1
ATOM 669 C C . LEU A 1 86 ? 29.900 26.367 -19.092 1.00 95.94 86 LEU A C 1
ATOM 671 O O . LEU A 1 86 ? 30.081 25.861 -20.197 1.00 95.94 86 LEU A O 1
ATOM 675 N N . LEU A 1 87 ? 29.845 25.652 -17.974 1.00 96.44 87 LEU A N 1
ATOM 676 C CA . LEU A 1 87 ? 30.118 24.220 -17.863 1.00 96.44 87 LEU A CA 1
ATOM 677 C C . LEU A 1 87 ? 28.801 23.436 -17.836 1.00 96.44 87 LEU A C 1
ATOM 679 O O . LEU A 1 87 ? 28.101 23.465 -16.825 1.00 96.44 87 LEU A O 1
ATOM 683 N N . LEU A 1 88 ? 28.457 22.707 -18.896 1.00 94.62 88 LEU A N 1
ATOM 684 C CA . LEU A 1 88 ? 27.202 21.939 -18.977 1.00 94.62 88 LEU A CA 1
ATOM 685 C C . LEU A 1 88 ? 27.430 20.492 -19.426 1.00 94.62 88 LEU A C 1
ATOM 687 O O . LEU A 1 88 ? 28.497 20.152 -19.930 1.00 94.62 88 LEU A O 1
ATOM 691 N N . ASP A 1 89 ? 26.406 19.664 -19.232 1.00 92.69 89 ASP A N 1
ATOM 692 C CA . ASP A 1 89 ? 26.320 18.279 -19.704 1.00 92.69 89 ASP A CA 1
ATOM 693 C C . ASP A 1 89 ? 25.142 18.153 -20.676 1.00 92.69 89 ASP A C 1
ATOM 695 O O . ASP A 1 89 ? 24.221 18.960 -20.606 1.00 92.69 89 ASP A O 1
ATOM 699 N N . ALA A 1 90 ? 25.170 17.186 -21.598 1.00 90.69 90 ALA A N 1
ATOM 700 C CA . ALA A 1 90 ? 24.261 17.138 -22.754 1.00 90.69 90 ALA A CA 1
ATOM 701 C C . ALA A 1 90 ? 22.762 17.034 -22.412 1.00 90.69 90 ALA A C 1
ATOM 703 O O . ALA A 1 90 ? 21.918 17.426 -23.220 1.00 90.69 90 ALA A O 1
ATOM 704 N N . ASP A 1 91 ? 22.429 16.535 -21.224 1.00 88.88 91 ASP A N 1
ATOM 705 C CA . ASP A 1 91 ? 21.069 16.347 -20.719 1.00 88.88 91 ASP A CA 1
ATOM 706 C C . ASP A 1 91 ? 20.555 17.518 -19.862 1.00 88.88 91 ASP A C 1
ATOM 708 O O . ASP A 1 91 ? 19.463 17.440 -19.291 1.00 88.88 91 ASP A O 1
ATOM 712 N N . MET A 1 92 ? 21.289 18.634 -19.812 1.00 93.25 92 MET A N 1
ATOM 713 C CA . MET A 1 92 ? 20.921 19.819 -19.033 1.00 93.25 92 MET A CA 1
ATOM 714 C C . MET A 1 92 ? 20.147 20.866 -19.840 1.00 93.25 92 MET A C 1
ATOM 716 O O . MET A 1 92 ? 20.388 21.081 -21.027 1.00 93.25 92 MET A O 1
ATOM 720 N N . VAL A 1 93 ? 19.231 21.568 -19.170 1.00 93.12 93 VAL A N 1
ATOM 721 C CA . VAL A 1 93 ? 18.444 22.680 -19.730 1.00 93.12 93 VAL A CA 1
ATOM 722 C C . VAL A 1 93 ? 18.510 23.879 -18.792 1.00 93.12 93 VAL A C 1
ATOM 724 O O . VAL A 1 93 ? 18.231 23.750 -17.601 1.00 93.12 93 VAL A O 1
ATOM 727 N N . ILE A 1 94 ? 18.834 25.063 -19.311 1.00 92.00 94 ILE A N 1
ATOM 728 C CA . ILE A 1 94 ? 18.822 26.296 -18.513 1.00 92.00 94 ILE A CA 1
ATOM 729 C C . ILE A 1 94 ? 17.417 26.909 -18.504 1.00 92.00 94 ILE A C 1
ATOM 731 O O . ILE A 1 94 ? 16.818 27.152 -19.549 1.00 92.00 94 ILE A O 1
ATOM 735 N N . LYS A 1 95 ? 16.905 27.220 -17.309 1.00 89.81 95 LYS A N 1
ATOM 736 C CA . LYS A 1 95 ? 15.764 28.120 -17.105 1.00 89.81 95 LYS A CA 1
ATOM 737 C C . LYS A 1 95 ? 16.258 29.471 -16.601 1.00 89.81 95 LYS A C 1
ATOM 739 O O . LYS A 1 95 ? 16.866 29.562 -15.535 1.00 89.81 95 LYS A O 1
ATOM 744 N N . MET A 1 96 ? 15.960 30.519 -17.362 1.00 84.19 96 MET A N 1
ATOM 745 C CA . MET A 1 96 ? 16.226 31.903 -16.980 1.00 84.19 96 MET A CA 1
ATOM 746 C C . MET A 1 96 ? 14.954 32.578 -16.482 1.00 84.19 96 MET A C 1
ATOM 748 O O . MET A 1 96 ? 13.905 32.493 -17.117 1.00 84.19 96 MET A O 1
ATOM 752 N N . HIS A 1 97 ? 15.070 33.286 -15.365 1.00 75.06 97 HIS A N 1
ATOM 753 C CA . HIS A 1 97 ? 13.961 34.011 -14.743 1.00 75.06 97 HIS A CA 1
ATOM 754 C C . HIS A 1 97 ? 14.149 35.536 -14.814 1.00 75.06 97 HIS A C 1
ATOM 756 O O . HIS A 1 97 ? 13.173 36.283 -14.796 1.00 75.06 97 HIS A O 1
ATOM 762 N N . SER A 1 98 ? 15.392 36.008 -14.952 1.00 72.88 98 SER A N 1
ATOM 763 C CA . SER A 1 98 ? 15.750 37.419 -15.140 1.00 72.88 98 SER A CA 1
ATOM 764 C C . SER A 1 98 ? 16.995 37.562 -16.032 1.00 72.88 98 SER A C 1
ATOM 766 O O . SER A 1 98 ? 17.566 36.566 -16.481 1.00 72.88 98 SER A O 1
ATOM 768 N N . ASN A 1 99 ? 17.409 38.799 -16.350 1.00 71.25 99 ASN A N 1
ATOM 769 C CA . ASN A 1 99 ? 18.558 39.043 -17.231 1.00 71.25 99 ASN A CA 1
ATOM 770 C C . ASN A 1 99 ? 19.892 38.681 -16.545 1.00 71.25 99 ASN A C 1
ATOM 772 O O . ASN A 1 99 ? 20.558 39.515 -15.933 1.00 71.25 99 ASN A O 1
ATOM 776 N N . PHE A 1 100 ? 20.284 37.418 -16.688 1.00 75.94 100 PHE A N 1
ATOM 777 C CA . PHE A 1 100 ? 21.467 36.803 -16.089 1.00 75.94 100 PHE A CA 1
ATOM 778 C C . PHE A 1 100 ? 22.802 37.497 -16.439 1.00 75.94 100 PHE A C 1
ATOM 780 O O . PHE A 1 100 ? 23.692 37.546 -15.589 1.00 75.94 100 PHE A O 1
ATOM 787 N N . LYS A 1 101 ? 22.958 38.103 -17.631 1.00 75.06 101 LYS A N 1
ATOM 788 C CA . LYS A 1 101 ? 24.226 38.763 -18.024 1.00 75.06 101 LYS A CA 1
ATOM 789 C C . LYS A 1 101 ? 24.573 39.982 -17.150 1.00 75.06 101 LYS A C 1
ATOM 791 O O . LYS A 1 101 ? 25.746 40.342 -17.061 1.00 75.06 101 LYS A O 1
ATOM 796 N N . GLU A 1 102 ? 23.600 40.598 -16.473 1.00 73.50 102 GLU A N 1
ATOM 797 C CA . GLU A 1 102 ? 23.853 41.679 -15.503 1.00 73.50 102 GLU A CA 1
ATOM 798 C C . GLU A 1 102 ? 24.608 41.178 -14.257 1.00 73.50 102 GLU A C 1
ATOM 800 O O . GLU A 1 102 ? 25.439 41.901 -13.711 1.00 73.50 102 GLU A O 1
ATOM 805 N N . VAL A 1 103 ? 24.396 39.919 -13.857 1.00 74.44 103 VAL A N 1
ATOM 806 C CA . VAL A 1 103 ? 25.027 39.298 -12.675 1.00 74.44 103 VAL A CA 1
ATOM 807 C C . VAL A 1 103 ? 26.505 38.988 -12.911 1.00 74.44 103 VAL A C 1
ATOM 809 O O . VAL A 1 103 ? 27.284 38.945 -11.968 1.00 74.44 103 VAL A O 1
ATOM 812 N N . LEU A 1 104 ? 26.927 38.832 -14.168 1.00 75.00 104 LEU A N 1
ATOM 813 C CA . LEU A 1 104 ? 28.319 38.541 -14.527 1.00 75.00 104 LEU A CA 1
ATOM 814 C C . LEU A 1 104 ? 29.219 39.786 -14.608 1.00 75.00 104 LEU A C 1
ATOM 816 O O . LEU A 1 104 ? 30.412 39.668 -14.896 1.00 75.00 104 LEU A O 1
ATOM 820 N N . LYS A 1 105 ? 28.684 40.987 -14.347 1.00 65.56 105 LYS A N 1
ATOM 821 C CA . LYS A 1 105 ? 29.447 42.254 -14.323 1.00 65.56 105 LYS A CA 1
ATOM 822 C C . LYS A 1 105 ? 30.258 42.460 -13.026 1.00 65.56 105 LYS A C 1
ATOM 824 O O . LYS A 1 105 ? 30.680 43.574 -12.731 1.00 65.56 105 LYS A O 1
ATOM 829 N N . THR A 1 106 ? 30.452 41.407 -12.237 1.00 64.25 106 THR A N 1
ATOM 830 C CA . THR A 1 106 ? 30.943 41.445 -10.850 1.00 64.25 106 THR A CA 1
ATOM 831 C C . THR A 1 106 ? 32.435 41.124 -10.693 1.00 64.25 106 THR A C 1
ATOM 833 O O . THR A 1 106 ? 33.061 40.563 -11.587 1.00 64.25 106 THR A O 1
ATOM 836 N N . GLU A 1 107 ? 32.977 41.387 -9.499 1.00 79.56 107 GLU A N 1
ATOM 837 C CA . GLU A 1 107 ? 34.342 41.057 -9.042 1.00 79.56 107 GLU A CA 1
ATOM 838 C C . GLU A 1 107 ? 34.632 39.554 -8.806 1.00 79.56 107 GLU A C 1
ATOM 840 O O . GLU A 1 107 ? 35.702 39.217 -8.301 1.00 79.56 107 GLU A O 1
ATOM 845 N N . PHE A 1 108 ? 33.690 38.659 -9.123 1.00 89.38 108 PHE A N 1
ATOM 846 C CA . PHE A 1 108 ? 33.783 37.217 -8.859 1.00 89.38 108 PHE A CA 1
ATOM 847 C C . PHE A 1 108 ? 34.449 36.445 -10.009 1.00 89.38 108 PHE A C 1
ATOM 849 O O . PHE A 1 108 ? 34.397 36.844 -11.173 1.00 89.38 108 PHE A O 1
ATOM 856 N N . ASP A 1 109 ? 35.089 35.330 -9.67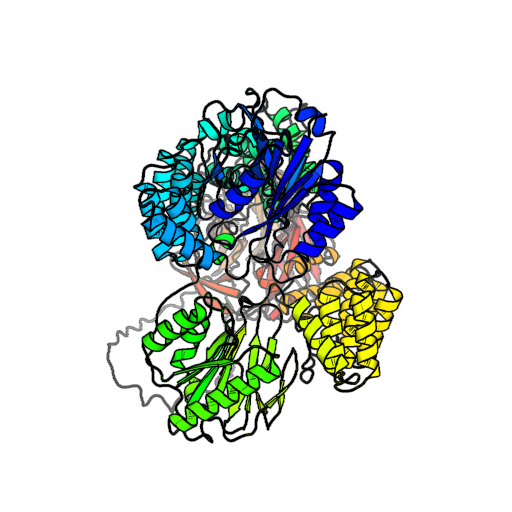4 1.00 91.19 109 ASP A N 1
ATOM 857 C CA . ASP A 1 109 ? 35.803 34.440 -10.590 1.00 91.19 109 ASP A CA 1
ATOM 858 C C . ASP A 1 109 ? 35.061 33.123 -10.833 1.00 91.19 109 ASP A C 1
ATOM 860 O O . ASP A 1 109 ? 35.255 32.505 -11.877 1.00 91.19 109 ASP A O 1
ATOM 864 N N . GLU A 1 110 ? 34.224 32.689 -9.893 1.00 92.31 110 GLU A N 1
ATOM 865 C CA . GLU A 1 110 ? 33.449 31.454 -9.991 1.00 92.31 110 GLU A CA 1
ATOM 866 C C . GLU A 1 110 ? 32.003 31.680 -9.538 1.00 92.31 110 GLU A C 1
ATOM 868 O O . GLU A 1 110 ? 31.731 32.365 -8.548 1.00 92.31 110 GLU A O 1
ATOM 873 N N . PHE A 1 111 ? 31.059 31.087 -10.266 1.00 91.50 111 PHE A N 1
ATOM 874 C CA . PHE A 1 111 ? 29.639 31.178 -9.961 1.00 91.50 111 PHE A CA 1
ATOM 875 C C . PHE A 1 111 ? 29.044 29.783 -9.842 1.00 91.50 111 PHE A C 1
ATOM 877 O O . PHE A 1 111 ? 29.122 28.950 -10.757 1.00 91.50 111 PHE A O 1
ATOM 884 N N . LYS A 1 112 ? 28.411 29.544 -8.699 1.00 90.75 112 LYS A N 1
ATOM 885 C CA . LYS A 1 112 ? 27.665 28.322 -8.434 1.00 90.75 112 LYS A CA 1
ATOM 886 C C . LYS A 1 112 ? 26.207 28.535 -8.807 1.00 90.75 112 LYS A C 1
ATOM 888 O O . LYS A 1 112 ? 25.588 29.498 -8.357 1.00 90.75 112 LYS A O 1
ATOM 893 N N . ILE A 1 113 ? 25.668 27.636 -9.621 1.00 90.50 113 ILE A N 1
ATOM 894 C CA . ILE A 1 113 ? 24.263 27.634 -10.029 1.00 90.50 113 ILE A CA 1
ATOM 895 C C . ILE A 1 113 ? 23.580 26.437 -9.375 1.00 90.50 113 ILE A C 1
ATOM 897 O O . ILE A 1 113 ? 24.155 25.348 -9.307 1.00 90.50 113 ILE A O 1
ATOM 901 N N . LEU A 1 114 ? 22.358 26.644 -8.888 1.00 85.12 114 LEU A N 1
ATOM 902 C CA . LEU A 1 114 ? 21.505 25.552 -8.435 1.00 85.12 114 LEU A CA 1
ATOM 903 C C . LEU A 1 114 ? 21.076 24.705 -9.637 1.00 85.12 114 LEU A C 1
ATOM 905 O O . LEU A 1 114 ? 20.505 25.223 -10.600 1.00 85.12 114 LEU A O 1
ATOM 909 N N . GLN A 1 115 ? 21.349 23.406 -9.565 1.00 87.75 115 GLN A N 1
ATOM 910 C CA . GLN A 1 115 ? 20.964 22.432 -10.581 1.00 87.75 115 GLN A CA 1
ATOM 911 C C . GLN A 1 115 ? 20.173 21.272 -9.976 1.00 87.75 115 GLN A C 1
ATOM 913 O O . GLN A 1 115 ? 20.417 20.911 -8.823 1.00 87.75 115 GLN A O 1
ATOM 918 N N . GLY A 1 116 ? 19.274 20.668 -10.751 1.00 83.44 116 GLY A N 1
ATOM 919 C CA . GLY A 1 116 ? 18.518 19.473 -10.375 1.00 83.44 116 GLY A CA 1
ATOM 920 C C . GLY A 1 116 ? 17.079 19.520 -10.883 1.00 83.44 116 GLY A C 1
ATOM 921 O O . GLY A 1 116 ? 16.824 19.987 -11.989 1.00 83.44 116 GLY A O 1
ATOM 922 N N . ASN A 1 117 ? 16.129 19.067 -10.074 1.00 74.44 117 ASN A N 1
ATOM 923 C CA . ASN A 1 117 ? 14.696 19.235 -10.311 1.00 74.44 117 ASN A CA 1
ATOM 924 C C . ASN A 1 117 ? 14.053 20.032 -9.156 1.00 74.44 117 ASN A C 1
ATOM 926 O O . ASN A 1 117 ? 14.749 20.570 -8.286 1.00 74.44 117 ASN A O 1
ATOM 930 N N . ASP A 1 118 ? 12.727 20.176 -9.169 1.00 56.72 118 ASP A N 1
ATOM 931 C CA . ASP A 1 118 ? 12.031 20.955 -8.137 1.00 56.72 118 ASP A CA 1
ATOM 932 C C . ASP A 1 118 ? 12.061 20.295 -6.747 1.00 56.72 118 ASP A C 1
ATOM 934 O O . ASP A 1 118 ? 11.960 21.004 -5.748 1.00 56.72 118 ASP A O 1
ATOM 938 N N . GLU A 1 119 ? 12.302 18.983 -6.670 1.00 49.94 119 GLU A N 1
ATOM 939 C CA . GLU A 1 119 ? 12.372 18.213 -5.420 1.00 49.94 119 GLU A CA 1
ATOM 940 C C . GLU A 1 119 ? 13.807 18.093 -4.872 1.00 49.94 119 GLU A C 1
ATOM 942 O O . GLU A 1 119 ? 14.025 18.155 -3.662 1.00 49.94 119 GLU A O 1
ATOM 947 N N . TYR A 1 120 ? 14.798 17.970 -5.758 1.00 57.78 120 TYR A N 1
ATOM 948 C CA . TYR A 1 120 ? 16.208 17.746 -5.447 1.00 57.78 120 TYR A CA 1
ATOM 949 C C . TYR A 1 120 ? 17.084 18.682 -6.272 1.00 57.78 120 TYR A C 1
ATOM 951 O O . TYR A 1 120 ? 17.196 18.532 -7.488 1.00 57.78 120 TYR A O 1
ATOM 959 N N . ASN A 1 121 ? 17.750 19.630 -5.615 1.00 73.44 121 ASN A N 1
ATOM 960 C CA . ASN A 1 121 ? 18.721 20.507 -6.259 1.00 73.44 121 ASN A CA 1
ATOM 961 C C . ASN A 1 121 ? 19.906 20.817 -5.342 1.00 73.44 121 ASN A C 1
ATOM 963 O O . ASN A 1 121 ? 19.809 20.747 -4.117 1.00 73.44 121 ASN A O 1
ATOM 967 N N . TYR A 1 122 ? 21.043 21.139 -5.948 1.00 74.62 122 TYR A N 1
ATOM 968 C CA . TYR A 1 122 ? 22.274 21.468 -5.238 1.00 74.62 122 TYR A CA 1
ATOM 969 C C . TYR A 1 122 ? 23.086 22.515 -6.003 1.00 74.62 122 TYR A C 1
ATOM 971 O O . TYR A 1 122 ? 22.985 22.603 -7.231 1.00 74.62 122 TYR A O 1
ATOM 979 N N . PRO A 1 123 ? 23.890 23.334 -5.304 1.00 81.50 123 PRO A N 1
ATOM 980 C CA . PRO A 1 123 ? 24.762 24.293 -5.959 1.00 81.50 123 PRO A CA 1
ATOM 981 C C . PRO A 1 123 ? 25.961 23.570 -6.573 1.00 81.50 123 PRO A C 1
ATOM 983 O O . PRO A 1 123 ? 26.632 22.782 -5.905 1.00 81.50 123 PRO A O 1
ATOM 986 N N . ASN A 1 124 ? 26.273 23.873 -7.829 1.00 87.19 124 ASN A N 1
ATOM 987 C CA . ASN A 1 124 ? 27.479 23.385 -8.489 1.00 87.19 124 ASN A CA 1
ATOM 988 C C . ASN A 1 124 ? 28.186 24.526 -9.220 1.00 87.19 124 ASN A C 1
ATOM 990 O O . ASN A 1 124 ? 27.525 25.412 -9.765 1.00 87.19 124 ASN A O 1
ATOM 994 N N . THR A 1 125 ? 29.520 24.515 -9.237 1.00 92.44 125 THR A N 1
ATOM 995 C CA . THR A 1 125 ? 30.304 25.499 -9.991 1.00 92.44 125 THR A CA 1
ATOM 996 C C . THR A 1 125 ? 30.053 25.273 -11.474 1.00 92.44 125 THR A C 1
ATOM 998 O O . THR A 1 125 ? 30.461 24.260 -12.039 1.00 92.44 125 THR A O 1
ATOM 1001 N N . ARG A 1 126 ? 29.339 26.212 -12.093 1.00 94.38 126 ARG A N 1
ATOM 1002 C CA . ARG A 1 126 ? 28.870 26.089 -13.478 1.00 94.38 126 ARG A CA 1
ATOM 1003 C C . ARG A 1 126 ? 29.367 27.205 -14.372 1.00 94.38 126 ARG A C 1
ATOM 1005 O O . ARG A 1 126 ? 29.341 27.040 -15.585 1.00 94.38 126 ARG A O 1
ATOM 1012 N N . ILE A 1 127 ? 29.862 28.298 -13.795 1.00 94.12 127 ILE A N 1
ATOM 1013 C CA . ILE A 1 127 ? 30.551 29.344 -14.546 1.00 94.12 127 ILE A CA 1
ATOM 1014 C C . ILE A 1 127 ? 31.868 29.671 -13.860 1.00 94.12 127 ILE A C 1
ATOM 1016 O O . ILE A 1 127 ? 31.910 29.835 -12.642 1.00 94.12 127 ILE A O 1
ATOM 1020 N N . ILE A 1 128 ? 32.932 29.787 -14.646 1.00 94.88 128 ILE A N 1
ATOM 1021 C CA . ILE A 1 128 ? 34.276 30.122 -14.167 1.00 94.88 128 ILE A CA 1
ATOM 1022 C C . ILE A 1 128 ? 34.933 31.153 -15.077 1.00 94.88 128 ILE A C 1
ATOM 1024 O O . ILE A 1 128 ? 34.645 31.215 -16.275 1.00 94.88 128 ILE A O 1
ATOM 1028 N N . ARG A 1 129 ? 35.829 31.965 -14.519 1.00 93.06 129 ARG A N 1
ATOM 1029 C CA . ARG A 1 129 ? 36.634 32.925 -15.275 1.00 93.06 129 ARG A CA 1
ATOM 1030 C C . ARG A 1 129 ? 37.572 32.184 -16.222 1.00 93.06 129 ARG A C 1
ATOM 1032 O O . ARG A 1 129 ? 38.303 31.280 -15.818 1.00 93.06 129 ARG A O 1
ATOM 1039 N N . ASN A 1 130 ? 37.591 32.612 -17.478 1.00 94.00 130 ASN A N 1
ATOM 1040 C CA . ASN A 1 130 ? 38.401 32.002 -18.524 1.00 94.00 130 ASN A CA 1
ATOM 1041 C C . ASN A 1 130 ? 39.839 32.560 -18.534 1.00 94.00 130 ASN A C 1
ATOM 1043 O O . ASN A 1 130 ? 40.240 33.293 -19.435 1.00 94.00 130 ASN A O 1
ATOM 1047 N N . ASN A 1 131 ? 40.617 32.262 -17.493 1.00 89.81 131 ASN A N 1
ATOM 1048 C CA . ASN A 1 131 ? 42.008 32.720 -17.350 1.00 89.81 131 ASN A CA 1
ATOM 1049 C C . ASN A 1 131 ? 43.036 31.570 -17.333 1.00 89.81 131 ASN A C 1
ATOM 1051 O O . ASN A 1 131 ? 44.198 31.794 -17.001 1.00 89.81 131 ASN A O 1
ATOM 1055 N N . GLY A 1 132 ? 42.606 30.340 -17.637 1.00 89.44 132 GLY A N 1
ATOM 1056 C CA . GLY A 1 132 ? 43.459 29.147 -17.667 1.00 89.44 132 GLY A CA 1
ATOM 1057 C C . GLY A 1 132 ? 43.939 28.631 -16.305 1.00 89.44 132 GLY A C 1
ATOM 1058 O O . GLY A 1 132 ? 44.805 27.763 -16.268 1.00 89.44 132 GLY A O 1
ATOM 1059 N N . THR A 1 133 ? 43.415 29.143 -15.185 1.00 91.62 133 THR A N 1
ATOM 1060 C CA . THR A 1 133 ? 43.845 28.721 -13.831 1.00 91.62 133 THR A CA 1
ATOM 1061 C C . THR A 1 133 ? 42.984 27.620 -13.207 1.00 91.62 133 THR A C 1
ATOM 1063 O O . THR A 1 133 ? 43.352 27.072 -12.168 1.00 91.62 133 THR A O 1
ATOM 1066 N N . TYR A 1 134 ? 41.857 27.282 -13.834 1.00 94.19 134 TYR A N 1
ATOM 1067 C CA . TYR A 1 134 ? 40.938 26.243 -13.379 1.00 94.19 134 TYR A CA 1
ATOM 1068 C C . TYR A 1 134 ? 41.250 24.897 -14.036 1.00 94.19 134 TYR A C 1
ATOM 1070 O O . TYR A 1 134 ? 41.669 24.847 -15.191 1.00 94.19 134 TYR A O 1
ATOM 1078 N N . LYS A 1 135 ? 41.009 23.800 -13.315 1.00 94.75 135 LYS A N 1
ATOM 1079 C CA . LYS A 1 135 ? 41.120 22.430 -13.839 1.00 94.75 135 LYS A CA 1
ATOM 1080 C C . LYS A 1 135 ? 40.107 21.498 -13.191 1.00 94.75 135 LYS A C 1
ATOM 1082 O O . LYS A 1 135 ? 39.801 21.647 -12.011 1.00 94.75 135 LYS A O 1
ATOM 1087 N N . TYR A 1 136 ? 39.628 20.513 -13.936 1.00 94.19 136 TYR A N 1
ATOM 1088 C CA . TYR A 1 136 ? 38.891 19.387 -13.374 1.00 94.19 136 TYR A CA 1
ATOM 1089 C C . TYR A 1 136 ? 39.835 18.415 -12.663 1.00 94.19 136 TYR A C 1
ATOM 1091 O O . TYR A 1 136 ? 40.993 18.253 -13.060 1.00 94.19 136 TYR A O 1
ATOM 1099 N N . HIS A 1 137 ? 39.336 17.779 -11.607 1.00 91.44 137 HIS A N 1
ATOM 1100 C CA . HIS A 1 137 ? 40.015 16.715 -10.881 1.00 91.44 137 HIS A CA 1
ATOM 1101 C C . HIS A 1 137 ? 39.028 15.598 -10.524 1.00 91.44 137 HIS A C 1
ATOM 1103 O O . HIS A 1 137 ? 37.887 15.873 -10.147 1.00 91.44 137 HIS A O 1
ATOM 1109 N N . GLY A 1 138 ? 39.490 14.351 -10.623 1.00 91.00 138 GLY A N 1
ATOM 1110 C CA . GLY A 1 138 ? 38.733 13.135 -10.336 1.00 91.00 138 GLY A CA 1
ATOM 1111 C C . GLY A 1 138 ? 38.357 12.333 -11.585 1.00 91.00 138 GLY A C 1
ATOM 1112 O O . GLY A 1 138 ? 37.815 12.878 -12.539 1.00 91.00 138 GLY A O 1
ATOM 1113 N N . VAL A 1 139 ? 38.633 11.028 -11.579 1.00 91.50 139 VAL A N 1
ATOM 1114 C CA . VAL A 1 139 ? 38.394 10.125 -12.727 1.00 91.50 139 VAL A CA 1
ATOM 1115 C C . VAL A 1 139 ? 36.910 10.001 -13.124 1.00 91.50 139 VAL A C 1
ATOM 1117 O O . VAL A 1 139 ? 36.588 9.817 -14.294 1.00 91.50 139 VAL A O 1
ATOM 1120 N N . THR A 1 140 ? 36.007 10.140 -12.153 1.00 89.31 140 THR A N 1
ATOM 1121 C CA . THR A 1 140 ? 34.548 10.293 -12.285 1.00 89.31 140 THR A CA 1
ATOM 1122 C C . THR A 1 140 ? 34.048 11.052 -11.049 1.00 89.31 140 THR A C 1
ATOM 1124 O O . THR A 1 140 ? 34.781 11.156 -10.057 1.00 89.31 140 THR A O 1
ATOM 1127 N N . HIS A 1 141 ? 32.838 11.618 -11.089 1.00 86.94 141 HIS A N 1
ATOM 1128 C CA . HIS A 1 141 ? 32.356 12.580 -10.080 1.00 86.94 141 HIS A CA 1
ATOM 1129 C C . HIS A 1 141 ? 33.328 13.759 -9.875 1.00 86.94 141 HIS A C 1
ATOM 1131 O O . HIS A 1 141 ? 33.594 14.221 -8.749 1.00 86.94 141 HIS A O 1
ATOM 1137 N N . GLU A 1 142 ? 33.869 14.209 -11.004 1.00 89.88 142 GLU A N 1
ATOM 1138 C CA . GLU A 1 142 ? 34.874 15.242 -11.147 1.00 89.88 142 GLU A CA 1
ATOM 1139 C C . GLU A 1 142 ? 34.382 16.596 -10.638 1.00 89.88 142 GLU A C 1
ATOM 1141 O O . GLU A 1 142 ? 33.195 16.927 -10.670 1.00 89.88 142 GLU A O 1
ATOM 1146 N N . TYR A 1 143 ? 35.318 17.406 -10.164 1.00 88.31 143 TYR A N 1
ATOM 1147 C CA . TYR A 1 143 ? 35.041 18.745 -9.664 1.00 88.31 143 TYR A CA 1
ATOM 1148 C C . TYR A 1 143 ? 36.098 19.723 -10.157 1.00 88.31 143 TYR A C 1
ATOM 1150 O O . TYR A 1 143 ? 37.240 19.349 -10.427 1.00 88.31 143 TYR A O 1
ATOM 1158 N N . VAL A 1 144 ? 35.705 20.987 -10.291 1.00 91.06 144 VAL A N 1
ATOM 1159 C CA . VAL A 1 144 ? 36.600 22.054 -10.734 1.00 91.06 144 VAL A CA 1
ATOM 1160 C C . VAL A 1 144 ? 37.374 22.601 -9.538 1.00 91.06 144 VAL A C 1
ATOM 1162 O O . VAL A 1 144 ? 36.795 22.902 -8.496 1.00 91.06 144 VAL A O 1
ATOM 1165 N N . ILE A 1 145 ? 38.684 22.754 -9.705 1.00 90.50 145 ILE A N 1
ATOM 1166 C CA . ILE A 1 145 ? 39.595 23.379 -8.750 1.00 90.50 145 ILE A CA 1
ATOM 1167 C C . ILE A 1 145 ? 40.119 24.670 -9.377 1.00 90.50 145 ILE A C 1
ATOM 1169 O O . ILE A 1 145 ? 40.722 24.632 -10.451 1.00 90.50 145 ILE A O 1
ATOM 1173 N N . GLY A 1 146 ? 39.884 25.793 -8.702 1.00 89.19 146 GLY A N 1
ATOM 1174 C CA . GLY A 1 146 ? 40.447 27.102 -9.032 1.00 89.19 146 GLY A CA 1
ATOM 1175 C C . GLY A 1 146 ? 41.640 27.484 -8.148 1.00 89.19 146 GLY A C 1
ATOM 1176 O O . GLY A 1 146 ? 42.006 26.742 -7.230 1.00 89.19 146 GLY A O 1
ATOM 1177 N N . PRO A 1 147 ? 42.264 28.647 -8.397 1.00 87.94 147 PRO A N 1
ATOM 1178 C CA . PRO A 1 147 ? 43.320 29.168 -7.538 1.00 87.94 147 PRO A CA 1
ATOM 1179 C C . PRO A 1 147 ? 42.768 29.523 -6.143 1.00 87.94 147 PRO A C 1
ATOM 1181 O O . PRO A 1 147 ? 41.633 29.986 -6.043 1.00 87.94 147 PRO A O 1
ATOM 1184 N N . PRO A 1 148 ? 43.565 29.414 -5.060 1.00 82.81 148 PRO A N 1
ATOM 1185 C CA . PRO A 1 148 ? 43.112 29.725 -3.696 1.00 82.81 148 PRO A CA 1
ATOM 1186 C C . PRO A 1 148 ? 42.592 31.156 -3.492 1.00 82.81 148 PRO A C 1
ATOM 1188 O O . PRO A 1 148 ? 41.916 31.433 -2.508 1.00 82.81 148 PRO A O 1
ATOM 1191 N N . THR A 1 149 ? 42.938 32.076 -4.395 1.00 86.69 149 THR A N 1
ATOM 1192 C CA . THR A 1 149 ? 42.523 33.484 -4.368 1.00 86.69 149 THR A CA 1
ATOM 1193 C C . THR A 1 149 ? 41.216 33.757 -5.117 1.00 86.69 149 THR A C 1
ATOM 1195 O O . THR A 1 149 ? 40.797 34.912 -5.157 1.00 86.69 149 THR A O 1
ATOM 1198 N N . ALA A 1 150 ? 40.607 32.746 -5.749 1.00 87.38 150 ALA A N 1
ATOM 1199 C CA . ALA A 1 150 ? 39.377 32.909 -6.519 1.00 87.38 150 ALA A CA 1
ATOM 1200 C C . ALA A 1 150 ? 38.217 33.366 -5.625 1.00 87.38 150 ALA A C 1
ATOM 1202 O O . ALA A 1 150 ? 37.975 32.804 -4.553 1.00 87.38 150 ALA A O 1
ATOM 1203 N N . LYS A 1 151 ? 37.480 34.382 -6.075 1.00 88.12 151 LYS A N 1
ATOM 1204 C CA . LYS A 1 151 ? 36.273 34.858 -5.392 1.00 88.12 151 LYS A CA 1
ATOM 1205 C C . LYS A 1 151 ? 35.039 34.167 -5.962 1.00 88.12 151 LYS A C 1
ATOM 1207 O O . LYS A 1 151 ? 34.704 34.379 -7.124 1.00 88.12 151 LYS A O 1
ATOM 1212 N N . GLY A 1 152 ? 34.334 33.392 -5.143 1.00 87.94 152 GLY A N 1
ATOM 1213 C CA . GLY A 1 152 ? 33.118 32.692 -5.557 1.00 87.94 152 GLY A CA 1
ATOM 1214 C C . GLY A 1 152 ? 31.819 33.312 -5.057 1.00 87.94 152 GLY A C 1
ATOM 1215 O O . GLY A 1 152 ? 31.778 33.888 -3.970 1.00 87.94 152 GLY A O 1
ATOM 1216 N N . ILE A 1 153 ? 30.739 33.145 -5.826 1.00 87.62 153 ILE A N 1
ATOM 1217 C CA . ILE A 1 153 ? 29.373 33.504 -5.415 1.00 87.62 153 ILE A CA 1
ATOM 1218 C C . ILE A 1 153 ? 28.348 32.442 -5.845 1.00 87.62 153 ILE A C 1
ATOM 1220 O O . ILE A 1 153 ? 28.493 31.788 -6.877 1.00 87.62 153 ILE A O 1
ATOM 1224 N N . ASN A 1 154 ? 27.284 32.272 -5.056 1.00 83.62 154 ASN A N 1
ATOM 1225 C CA . ASN A 1 154 ? 26.110 31.489 -5.448 1.00 83.62 154 ASN A CA 1
ATOM 1226 C C . ASN A 1 154 ? 25.107 32.397 -6.167 1.00 83.62 154 ASN A C 1
ATOM 1228 O O . ASN A 1 154 ? 24.723 33.434 -5.626 1.00 83.62 154 ASN A O 1
ATOM 1232 N N . ILE A 1 155 ? 24.642 31.993 -7.347 1.00 85.31 155 ILE A N 1
ATOM 1233 C CA . ILE A 1 155 ? 23.556 32.684 -8.048 1.00 85.31 155 ILE A CA 1
ATOM 1234 C C . ILE A 1 155 ? 22.219 32.134 -7.547 1.00 85.31 155 ILE A C 1
ATOM 1236 O O . ILE A 1 155 ? 22.037 30.923 -7.415 1.00 85.31 155 ILE A O 1
ATOM 1240 N N . ALA A 1 156 ? 21.285 33.035 -7.250 1.00 79.62 156 ALA A N 1
ATOM 1241 C CA . ALA A 1 156 ? 19.970 32.672 -6.744 1.00 79.62 156 ALA A CA 1
ATOM 1242 C C . ALA A 1 156 ? 19.109 31.962 -7.815 1.00 79.62 156 ALA A C 1
ATOM 1244 O O . ALA A 1 156 ? 19.201 32.269 -9.006 1.00 79.62 156 ALA A O 1
ATOM 1245 N N . LYS A 1 157 ? 18.262 31.008 -7.385 1.00 80.81 157 LYS A N 1
ATOM 1246 C CA . LYS A 1 157 ? 17.408 30.181 -8.270 1.00 80.81 157 LYS A CA 1
ATOM 1247 C C . LYS A 1 157 ? 16.474 31.024 -9.146 1.00 80.81 157 LYS A C 1
ATOM 1249 O O . LYS A 1 157 ? 16.216 30.670 -10.288 1.00 80.81 157 LYS A O 1
ATOM 1254 N N . ASP A 1 158 ? 15.979 32.140 -8.617 1.00 79.19 158 ASP A N 1
ATOM 1255 C CA . ASP A 1 158 ? 15.097 33.108 -9.285 1.00 79.19 158 ASP A CA 1
ATOM 1256 C C . ASP A 1 158 ? 15.816 33.995 -10.314 1.00 79.19 158 ASP A C 1
ATOM 1258 O O . ASP A 1 158 ? 15.200 34.847 -10.952 1.00 79.19 158 ASP A O 1
ATOM 1262 N N . ILE A 1 159 ? 17.116 33.786 -10.508 1.00 85.00 159 ILE A N 1
ATOM 1263 C CA . ILE A 1 159 ? 17.881 34.357 -11.613 1.00 85.00 159 ILE A CA 1
ATOM 1264 C C . ILE A 1 159 ? 18.072 33.287 -12.684 1.00 85.00 159 ILE A C 1
ATOM 1266 O O . ILE A 1 159 ? 17.695 33.490 -13.844 1.00 85.00 159 ILE A O 1
ATOM 1270 N N . ILE A 1 160 ? 18.636 32.144 -12.288 1.00 88.69 160 ILE A N 1
ATOM 1271 C CA . ILE A 1 160 ? 18.955 31.037 -13.186 1.00 88.69 160 ILE A CA 1
ATOM 1272 C C . ILE A 1 160 ? 18.874 29.695 -12.453 1.00 88.69 160 ILE A C 1
ATOM 1274 O O . ILE A 1 160 ? 19.299 29.565 -11.303 1.00 88.69 160 ILE A O 1
ATOM 1278 N N . PHE A 1 161 ? 18.363 28.682 -13.147 1.00 89.75 161 PHE A N 1
ATOM 1279 C CA . PHE A 1 161 ? 18.283 27.311 -12.659 1.00 89.75 161 PHE A CA 1
ATOM 1280 C C . PHE A 1 161 ? 18.631 26.327 -13.776 1.00 89.75 161 PHE A C 1
ATOM 1282 O O . PHE A 1 161 ? 18.219 26.520 -14.920 1.00 89.75 161 PHE A O 1
ATOM 1289 N N . ILE A 1 162 ? 19.374 25.270 -13.453 1.00 92.69 162 ILE A N 1
ATOM 1290 C CA . ILE A 1 162 ? 19.693 24.200 -14.406 1.00 92.69 162 ILE A CA 1
ATOM 1291 C C . ILE A 1 162 ? 18.812 22.993 -14.103 1.00 92.69 162 ILE A C 1
ATOM 1293 O O . ILE A 1 162 ? 18.875 22.429 -13.012 1.00 92.69 162 ILE A O 1
ATOM 1297 N N . ILE A 1 163 ? 18.016 22.576 -15.081 1.00 90.25 163 ILE A N 1
ATOM 1298 C CA . ILE A 1 163 ? 17.253 21.333 -15.013 1.00 90.25 163 ILE A CA 1
ATOM 1299 C C . ILE A 1 163 ? 18.115 20.196 -15.537 1.00 90.25 163 ILE A C 1
ATOM 1301 O O . ILE A 1 163 ? 18.572 20.249 -16.677 1.00 90.25 163 ILE A O 1
ATOM 1305 N N . ASP A 1 164 ? 18.293 19.169 -14.714 1.00 87.19 164 ASP A N 1
ATOM 1306 C CA . ASP A 1 164 ? 18.891 17.896 -15.113 1.00 87.19 164 ASP A CA 1
ATOM 1307 C C . ASP A 1 164 ? 17.770 16.931 -15.528 1.00 87.19 164 ASP A C 1
ATOM 1309 O O . ASP A 1 164 ? 16.935 16.551 -14.703 1.00 87.19 164 ASP A O 1
ATOM 1313 N N . ILE A 1 165 ? 17.692 16.603 -16.821 1.00 84.06 165 ILE A N 1
ATOM 1314 C CA . ILE A 1 165 ? 16.636 15.730 -17.362 1.00 84.06 165 ILE A CA 1
ATOM 1315 C C . ILE A 1 165 ? 16.992 14.254 -17.174 1.00 84.06 165 ILE A C 1
ATOM 1317 O O . ILE A 1 165 ? 16.106 13.402 -17.081 1.00 84.06 165 ILE A O 1
ATOM 1321 N N . GLY A 1 166 ? 18.282 13.935 -17.097 1.00 77.94 166 GLY A N 1
ATOM 1322 C CA . GLY A 1 166 ? 18.742 12.578 -16.886 1.00 77.94 166 GLY A CA 1
ATOM 1323 C C . GLY A 1 166 ? 18.386 11.596 -18.012 1.00 77.94 166 GLY A C 1
ATOM 1324 O O . GLY A 1 166 ? 18.211 10.409 -17.730 1.00 77.94 166 GLY A O 1
ATOM 1325 N N . ASP A 1 167 ? 18.346 12.025 -19.269 1.00 76.12 167 ASP A N 1
ATOM 1326 C CA . ASP A 1 167 ? 18.103 11.179 -20.450 1.00 76.12 167 ASP A CA 1
ATOM 1327 C C . ASP A 1 167 ? 19.320 11.062 -21.394 1.00 76.12 167 ASP A C 1
ATOM 1329 O O . ASP A 1 167 ? 19.184 10.555 -22.506 1.00 76.12 167 ASP A O 1
ATOM 1333 N N . GLY A 1 168 ? 20.515 11.475 -20.944 1.00 66.19 168 GLY A N 1
ATOM 1334 C CA . GLY A 1 168 ? 21.763 11.367 -21.715 1.00 66.19 168 GLY A CA 1
ATOM 1335 C C . GLY A 1 168 ? 22.201 9.927 -22.037 1.00 66.19 168 GLY A C 1
ATOM 1336 O O . GLY A 1 168 ? 21.886 8.974 -21.312 1.00 66.19 168 GLY A O 1
ATOM 1337 N N . GLY A 1 169 ? 22.961 9.767 -23.123 1.00 56.81 169 GLY A N 1
ATOM 1338 C CA . GLY A 1 169 ? 23.288 8.492 -23.775 1.00 56.81 169 GLY A CA 1
ATOM 1339 C C . GLY A 1 169 ? 24.287 7.578 -23.047 1.00 56.81 169 GLY A C 1
ATOM 1340 O O . GLY A 1 169 ? 24.326 6.374 -23.313 1.00 56.81 169 GLY A O 1
ATOM 1341 N N . ALA A 1 170 ? 25.065 8.085 -22.086 1.00 60.88 170 ALA A N 1
ATOM 1342 C CA . ALA A 1 170 ? 26.168 7.355 -21.432 1.00 60.88 170 ALA A CA 1
ATOM 1343 C C . ALA A 1 170 ? 25.790 6.570 -20.147 1.00 60.88 170 ALA A C 1
ATOM 1345 O O . ALA A 1 170 ? 26.583 6.498 -19.197 1.00 60.88 170 ALA A O 1
ATOM 1346 N N . LYS A 1 171 ? 24.575 6.001 -20.081 1.00 60.47 171 LYS A N 1
ATOM 1347 C CA . LYS A 1 171 ? 24.007 5.401 -18.847 1.00 60.47 171 LYS A CA 1
ATOM 1348 C C . LYS A 1 171 ? 24.048 3.872 -18.758 1.00 60.47 171 LYS A C 1
ATOM 1350 O O . LYS A 1 171 ? 23.840 3.337 -17.672 1.00 60.47 171 LYS A O 1
ATOM 1355 N N . ARG A 1 172 ? 24.301 3.165 -19.865 1.00 55.59 172 ARG A N 1
ATOM 1356 C CA . ARG A 1 172 ? 24.115 1.702 -19.967 1.00 55.59 172 ARG A CA 1
ATOM 1357 C C . ARG A 1 172 ? 25.121 0.874 -19.150 1.00 55.59 172 ARG A C 1
ATOM 1359 O O . ARG A 1 172 ? 24.772 -0.217 -18.720 1.00 55.59 172 ARG A O 1
ATOM 1366 N N . ASP A 1 173 ? 26.323 1.400 -18.927 1.00 70.06 173 ASP A N 1
ATOM 1367 C CA . ASP A 1 173 ? 27.469 0.760 -18.256 1.00 70.06 173 ASP A CA 1
ATOM 1368 C C . ASP A 1 173 ? 28.026 1.609 -17.095 1.00 70.06 173 ASP A C 1
ATOM 1370 O O . ASP A 1 173 ? 29.136 1.379 -16.613 1.00 70.06 173 ASP A O 1
ATOM 1374 N N . LYS A 1 174 ? 27.258 2.616 -16.646 1.00 80.75 174 LYS A N 1
ATOM 1375 C CA . LYS A 1 174 ? 27.723 3.672 -15.735 1.00 80.75 174 LYS A CA 1
ATOM 1376 C C . LYS A 1 174 ? 28.468 3.118 -14.518 1.00 80.75 174 LYS A C 1
ATOM 1378 O O . LYS A 1 174 ? 29.597 3.523 -14.275 1.00 80.75 174 LYS A O 1
ATOM 1383 N N . PHE A 1 175 ? 27.840 2.211 -13.768 1.00 82.50 175 PHE A N 1
ATOM 1384 C CA . PHE A 1 175 ? 28.384 1.742 -12.491 1.00 82.50 175 PHE A CA 1
ATOM 1385 C C . PHE A 1 175 ? 29.665 0.929 -12.663 1.00 82.50 175 PHE A C 1
ATOM 1387 O O . PHE A 1 175 ? 30.593 1.085 -11.883 1.00 82.50 175 PHE A O 1
ATOM 1394 N N . GLU A 1 176 ? 29.753 0.101 -13.701 1.00 84.12 176 GLU A N 1
ATOM 1395 C CA . GLU A 1 176 ? 30.944 -0.713 -13.951 1.00 84.12 176 GLU A CA 1
ATOM 1396 C C . GLU A 1 176 ? 32.112 0.122 -14.459 1.00 84.12 176 GLU A C 1
ATOM 1398 O O . GLU A 1 176 ? 33.248 -0.056 -14.013 1.00 84.12 176 GLU A O 1
ATOM 1403 N N . ARG A 1 177 ? 31.832 1.086 -15.344 1.00 89.56 177 ARG A N 1
ATOM 1404 C CA . ARG A 1 177 ? 32.812 2.086 -15.765 1.00 89.56 177 ARG A CA 1
ATOM 1405 C C . ARG A 1 177 ? 33.310 2.882 -14.563 1.00 89.56 177 ARG A C 1
ATOM 1407 O O . ARG A 1 177 ? 34.519 3.034 -14.410 1.00 89.56 177 ARG A O 1
ATOM 1414 N N . ASP A 1 178 ? 32.402 3.370 -13.721 1.00 90.75 178 ASP A N 1
ATOM 1415 C CA . ASP A 1 178 ? 32.751 4.158 -12.541 1.00 90.75 178 ASP A CA 1
ATOM 1416 C C . ASP A 1 178 ? 33.584 3.312 -11.558 1.00 90.75 178 ASP A C 1
ATOM 1418 O O . ASP A 1 178 ? 34.639 3.776 -11.133 1.00 90.75 178 ASP A O 1
ATOM 1422 N N . ILE A 1 179 ? 33.219 2.048 -11.291 1.00 92.94 179 ILE A N 1
ATOM 1423 C CA . ILE A 1 179 ? 34.028 1.107 -10.488 1.00 92.94 179 ILE A CA 1
ATOM 1424 C C . ILE A 1 179 ? 35.429 0.957 -11.082 1.00 92.94 179 ILE A C 1
ATOM 1426 O O . ILE A 1 179 ? 36.409 1.168 -10.375 1.00 92.94 179 ILE A O 1
ATOM 1430 N N . LYS A 1 180 ? 35.550 0.662 -12.382 1.00 93.25 180 LYS A N 1
ATOM 1431 C CA . LYS A 1 180 ? 36.851 0.493 -13.048 1.00 93.25 180 LYS A CA 1
ATOM 1432 C C . LYS A 1 180 ? 37.719 1.748 -12.938 1.00 93.25 180 LYS A C 1
ATOM 1434 O O . LYS A 1 180 ? 38.898 1.646 -12.595 1.00 93.25 180 LYS A O 1
ATOM 1439 N N . LEU A 1 181 ? 37.146 2.917 -13.225 1.00 93.38 181 LEU A N 1
ATOM 1440 C CA . LEU A 1 181 ? 37.845 4.200 -13.146 1.00 93.38 181 LEU A CA 1
ATOM 1441 C C . LEU A 1 181 ? 38.297 4.491 -11.714 1.00 93.38 181 LEU A C 1
ATOM 1443 O O . LEU A 1 181 ? 39.454 4.841 -11.505 1.00 93.38 181 LEU A O 1
ATOM 1447 N N . LEU A 1 182 ? 37.418 4.308 -10.727 1.00 95.69 182 LEU A N 1
ATOM 1448 C CA . LEU A 1 182 ? 37.703 4.590 -9.319 1.00 95.69 182 LEU A CA 1
ATOM 1449 C C . LEU A 1 182 ? 38.704 3.599 -8.724 1.00 95.69 182 LEU A C 1
ATOM 1451 O O . LEU A 1 182 ? 39.593 4.018 -7.992 1.00 95.69 182 LEU A O 1
ATOM 1455 N N . THR A 1 183 ? 38.620 2.310 -9.061 1.00 94.25 183 THR A N 1
ATOM 1456 C CA . THR A 1 183 ? 39.609 1.308 -8.640 1.00 94.25 183 THR A CA 1
ATOM 1457 C C . THR A 1 183 ? 40.989 1.632 -9.202 1.00 94.25 183 THR A C 1
ATOM 1459 O O . THR A 1 183 ? 41.956 1.628 -8.444 1.00 94.25 183 THR A O 1
ATOM 1462 N N . GLN A 1 184 ? 41.094 1.980 -10.490 1.00 93.38 184 GLN A N 1
ATOM 1463 C CA . GLN A 1 184 ? 42.372 2.415 -11.060 1.00 93.38 184 GLN A CA 1
ATOM 1464 C C . GLN A 1 184 ? 42.854 3.726 -10.423 1.00 93.38 184 GLN A C 1
ATOM 1466 O O . GLN A 1 184 ? 44.016 3.831 -10.043 1.00 93.38 184 GLN A O 1
ATOM 1471 N N . GLY A 1 185 ? 41.954 4.689 -10.213 1.00 93.44 185 GLY A N 1
ATOM 1472 C CA . GLY A 1 185 ? 42.261 5.940 -9.521 1.00 93.44 185 GLY A CA 1
ATOM 1473 C C . GLY A 1 185 ? 42.763 5.728 -8.091 1.00 93.44 185 GLY A C 1
ATOM 1474 O O . GLY A 1 185 ? 43.631 6.466 -7.645 1.00 93.44 185 GLY A O 1
ATOM 1475 N N . ILE A 1 186 ? 42.277 4.709 -7.375 1.00 95.31 186 ILE A N 1
ATOM 1476 C CA . ILE A 1 186 ? 42.771 4.325 -6.041 1.00 95.31 186 ILE A CA 1
ATOM 1477 C C . ILE A 1 186 ? 44.161 3.688 -6.118 1.00 95.31 186 ILE A C 1
ATOM 1479 O O . ILE A 1 186 ? 44.972 3.905 -5.224 1.00 95.31 186 ILE A O 1
ATOM 1483 N N . ILE A 1 187 ? 44.464 2.913 -7.161 1.00 93.19 187 ILE A N 1
ATOM 1484 C CA . ILE A 1 187 ? 45.823 2.388 -7.365 1.00 93.19 187 ILE A CA 1
ATOM 1485 C C . ILE A 1 187 ? 46.804 3.551 -7.558 1.00 93.19 187 ILE A C 1
ATOM 1487 O O . ILE A 1 187 ? 47.878 3.557 -6.955 1.00 93.19 187 ILE A O 1
ATOM 1491 N N . ASP A 1 188 ? 46.412 4.543 -8.356 1.00 91.56 188 ASP A N 1
ATOM 1492 C CA . ASP A 1 188 ? 47.247 5.701 -8.676 1.00 91.56 188 ASP A CA 1
ATOM 1493 C C . ASP A 1 188 ? 47.332 6.694 -7.495 1.00 91.56 188 ASP A C 1
ATOM 1495 O O . ASP A 1 188 ? 48.393 7.255 -7.211 1.00 91.56 188 ASP A O 1
ATOM 1499 N N . GLU A 1 189 ? 46.232 6.883 -6.762 1.00 91.56 189 GLU A N 1
ATOM 1500 C CA . GLU A 1 189 ? 46.095 7.791 -5.619 1.00 91.56 189 GLU A CA 1
ATOM 1501 C C . GLU A 1 189 ? 45.451 7.085 -4.399 1.00 91.56 189 GLU A C 1
ATOM 1503 O O . GLU A 1 189 ? 44.295 7.343 -4.044 1.00 91.56 189 GLU A O 1
ATOM 1508 N N . PRO A 1 190 ? 46.193 6.231 -3.668 1.00 92.00 190 PRO A N 1
ATOM 1509 C CA . PRO A 1 190 ? 45.631 5.337 -2.642 1.00 92.00 190 PRO A CA 1
ATOM 1510 C C . PRO A 1 190 ? 45.087 6.028 -1.392 1.00 92.00 190 PRO A C 1
ATOM 1512 O O . PRO A 1 190 ? 44.399 5.391 -0.596 1.00 92.00 190 PRO A O 1
ATOM 1515 N N . ASN A 1 191 ? 45.374 7.320 -1.219 1.00 90.69 191 ASN A N 1
ATOM 1516 C CA . ASN A 1 191 ? 44.866 8.145 -0.123 1.00 90.69 191 ASN A CA 1
ATOM 1517 C C . ASN A 1 191 ? 43.741 9.096 -0.570 1.00 90.69 191 ASN A C 1
ATOM 1519 O O . ASN A 1 191 ? 43.337 9.967 0.203 1.00 90.69 191 ASN A O 1
ATOM 1523 N N . ASN A 1 192 ? 43.240 8.970 -1.804 1.00 91.00 192 ASN A N 1
ATOM 1524 C CA . ASN A 1 192 ? 42.161 9.810 -2.309 1.00 91.00 192 ASN A CA 1
ATOM 1525 C C . ASN A 1 192 ? 40.810 9.346 -1.743 1.00 91.00 192 ASN A C 1
ATOM 1527 O O . ASN A 1 192 ? 40.137 8.472 -2.289 1.00 91.00 192 ASN A O 1
ATOM 1531 N N . THR A 1 193 ? 40.411 9.950 -0.625 1.00 92.75 193 THR A N 1
ATOM 1532 C CA . THR A 1 193 ? 39.170 9.631 0.100 1.00 92.75 193 THR A CA 1
ATOM 1533 C C . THR A 1 193 ? 37.921 9.686 -0.787 1.00 92.75 193 THR A C 1
ATOM 1535 O O . THR A 1 193 ? 37.028 8.848 -0.644 1.00 92.75 193 THR A O 1
ATOM 1538 N N . ARG A 1 194 ? 37.879 10.612 -1.753 1.00 91.50 194 ARG A N 1
ATOM 1539 C CA . ARG A 1 194 ? 36.742 10.788 -2.664 1.00 91.50 194 ARG A CA 1
ATOM 1540 C C . ARG A 1 194 ? 36.569 9.588 -3.595 1.00 91.50 194 ARG A C 1
ATOM 1542 O O . ARG A 1 194 ? 35.434 9.202 -3.872 1.00 91.50 194 ARG A O 1
ATOM 1549 N N . TYR A 1 195 ? 37.664 8.966 -4.040 1.00 94.94 195 TYR A N 1
ATOM 1550 C CA . TYR A 1 195 ? 37.580 7.765 -4.872 1.00 94.94 195 TYR A CA 1
ATOM 1551 C C . TYR A 1 195 ? 36.972 6.589 -4.117 1.00 94.94 195 TYR A C 1
ATOM 1553 O O . TYR A 1 195 ? 36.063 5.947 -4.639 1.00 94.94 195 TYR A O 1
ATOM 1561 N N . TYR A 1 196 ? 37.382 6.360 -2.866 1.00 96.06 196 TYR A N 1
ATOM 1562 C CA . TYR A 1 196 ? 36.734 5.352 -2.024 1.00 96.06 196 TYR A CA 1
ATOM 1563 C C . TYR A 1 196 ? 35.256 5.687 -1.796 1.00 96.06 196 TYR A C 1
ATOM 1565 O O . TYR A 1 196 ? 34.406 4.819 -1.952 1.00 96.06 196 TYR A O 1
ATOM 1573 N N . PHE A 1 197 ? 34.908 6.943 -1.508 1.00 95.56 197 PHE A N 1
ATOM 1574 C CA . PHE A 1 197 ? 33.513 7.327 -1.274 1.00 95.56 197 PHE A CA 1
ATOM 1575 C C . PHE A 1 197 ? 32.588 6.990 -2.455 1.00 95.56 197 PHE A C 1
ATOM 1577 O O . PHE A 1 197 ? 31.555 6.340 -2.271 1.00 95.56 197 PHE A O 1
ATOM 1584 N N . TYR A 1 198 ? 32.963 7.382 -3.675 1.00 94.56 198 TYR A N 1
ATOM 1585 C CA . TYR A 1 198 ? 32.157 7.077 -4.860 1.00 94.56 198 TYR A CA 1
ATOM 1586 C C . TYR A 1 198 ? 32.253 5.613 -5.297 1.00 94.56 198 TYR A C 1
ATOM 1588 O O . TYR A 1 198 ? 31.294 5.096 -5.873 1.00 94.56 198 TYR A O 1
ATOM 1596 N N . LEU A 1 199 ? 33.346 4.916 -4.973 1.00 95.38 199 LEU A N 1
ATOM 1597 C CA . LEU A 1 199 ? 33.448 3.475 -5.200 1.00 95.38 199 LEU A CA 1
ATOM 1598 C C . LEU A 1 199 ? 32.460 2.730 -4.294 1.00 95.38 199 LEU A C 1
ATOM 1600 O O . LEU A 1 199 ? 31.748 1.845 -4.760 1.00 95.38 199 LEU A O 1
ATOM 1604 N N . GLY A 1 200 ? 32.342 3.152 -3.032 1.00 94.88 200 GLY A N 1
ATOM 1605 C CA . GLY A 1 200 ? 31.335 2.651 -2.099 1.00 94.88 200 GLY A CA 1
ATOM 1606 C C . GLY A 1 200 ? 29.911 2.893 -2.605 1.00 94.88 200 GLY A C 1
ATOM 1607 O O . GLY A 1 200 ? 29.103 1.966 -2.592 1.00 94.88 200 GLY A O 1
ATOM 1608 N N . ASN A 1 201 ? 29.620 4.096 -3.128 1.00 93.12 201 ASN A N 1
ATOM 1609 C CA . ASN A 1 201 ? 28.314 4.400 -3.737 1.00 93.12 201 ASN A CA 1
ATOM 1610 C C . ASN A 1 201 ? 28.029 3.469 -4.924 1.00 93.12 201 ASN A C 1
ATOM 1612 O O . ASN A 1 201 ? 26.946 2.895 -5.006 1.00 93.12 201 ASN A O 1
ATOM 1616 N N . SER A 1 202 ? 29.023 3.260 -5.790 1.00 92.25 202 SER A N 1
ATOM 1617 C CA . SER A 1 202 ? 28.887 2.386 -6.959 1.00 92.25 202 SER A CA 1
ATOM 1618 C C . SER A 1 202 ? 28.633 0.930 -6.555 1.00 92.25 202 SER A C 1
ATOM 1620 O O . SER A 1 202 ? 27.746 0.295 -7.122 1.00 92.25 202 SER A O 1
ATOM 1622 N N . TYR A 1 203 ? 29.332 0.412 -5.535 1.00 91.31 203 TYR A N 1
ATOM 1623 C CA . TYR A 1 203 ? 29.070 -0.926 -4.990 1.00 91.31 203 TYR A CA 1
ATOM 1624 C C . TYR A 1 203 ? 27.674 -1.048 -4.374 1.00 91.31 203 TYR A C 1
ATOM 1626 O O . TYR A 1 203 ? 26.995 -2.056 -4.582 1.00 91.31 203 TYR A O 1
ATOM 1634 N N . LEU A 1 204 ? 27.208 -0.019 -3.666 1.00 85.38 204 LEU A N 1
ATOM 1635 C CA . LEU A 1 204 ? 25.873 -0.006 -3.074 1.00 85.38 204 LEU A CA 1
ATOM 1636 C C . LEU A 1 204 ? 24.759 0.022 -4.140 1.00 85.38 204 LEU A C 1
ATOM 1638 O O . LEU A 1 204 ? 23.730 -0.637 -3.957 1.00 85.38 204 LEU A O 1
ATOM 1642 N N . ASP A 1 205 ? 24.964 0.728 -5.257 1.00 84.25 205 ASP A N 1
ATOM 1643 C CA . ASP A 1 205 ? 24.019 0.833 -6.387 1.00 84.25 205 ASP A CA 1
ATOM 1644 C C . ASP A 1 205 ? 23.896 -0.467 -7.208 1.00 84.25 205 ASP A C 1
ATOM 1646 O O . ASP A 1 205 ? 22.874 -0.716 -7.865 1.00 84.25 205 ASP A O 1
ATOM 1650 N N . ILE A 1 206 ? 24.917 -1.329 -7.151 1.00 83.62 206 ILE A N 1
ATOM 1651 C CA . ILE A 1 206 ? 24.882 -2.695 -7.701 1.00 83.62 206 ILE A CA 1
ATOM 1652 C C . ILE A 1 206 ? 24.568 -3.759 -6.636 1.00 83.62 206 ILE A C 1
ATOM 1654 O O . ILE A 1 206 ? 24.700 -4.948 -6.901 1.00 83.62 206 ILE A O 1
ATOM 1658 N N . HIS A 1 207 ? 24.129 -3.341 -5.444 1.00 84.00 207 HIS A N 1
ATOM 1659 C CA . HIS A 1 207 ? 23.765 -4.206 -4.313 1.00 84.00 207 HIS A CA 1
ATOM 1660 C C . HIS A 1 207 ? 24.906 -5.071 -3.747 1.00 84.00 207 HIS A C 1
ATOM 1662 O O . HIS A 1 207 ? 24.651 -6.015 -2.996 1.00 84.00 207 HIS A O 1
ATOM 1668 N N . ASN A 1 208 ? 26.167 -4.721 -4.014 1.00 87.00 208 ASN A N 1
ATOM 1669 C CA . ASN A 1 208 ? 27.322 -5.347 -3.376 1.00 87.00 208 ASN A CA 1
ATOM 1670 C C . ASN A 1 208 ? 27.580 -4.714 -1.998 1.00 87.00 208 ASN A C 1
ATOM 1672 O O . ASN A 1 208 ? 28.476 -3.889 -1.810 1.00 87.00 208 ASN A O 1
ATOM 1676 N N . ASN A 1 209 ? 26.737 -5.081 -1.029 1.00 90.06 209 ASN A N 1
ATOM 1677 C CA . ASN A 1 209 ? 26.735 -4.481 0.307 1.00 90.06 209 ASN A CA 1
ATOM 1678 C C . ASN A 1 209 ? 28.052 -4.724 1.069 1.00 90.06 209 ASN A C 1
ATOM 1680 O O . ASN A 1 209 ? 28.476 -3.852 1.820 1.00 90.06 209 ASN A O 1
ATOM 1684 N N . ASP A 1 210 ? 28.711 -5.870 0.871 1.00 93.31 210 ASP A N 1
ATOM 1685 C CA . ASP A 1 210 ? 29.948 -6.213 1.584 1.00 93.31 210 ASP A CA 1
ATOM 1686 C C . ASP A 1 210 ? 31.122 -5.327 1.159 1.00 93.31 210 ASP A C 1
ATOM 1688 O O . ASP A 1 210 ? 31.746 -4.688 2.012 1.00 93.31 210 ASP A O 1
ATOM 1692 N N . LEU A 1 211 ? 31.369 -5.206 -0.152 1.00 91.06 211 LEU A N 1
ATOM 1693 C CA . LEU A 1 211 ? 32.410 -4.311 -0.664 1.00 91.06 211 LEU A CA 1
ATOM 1694 C C . LEU A 1 211 ? 32.075 -2.845 -0.389 1.00 91.06 211 LEU A C 1
ATOM 1696 O O . LEU A 1 211 ? 32.969 -2.066 -0.067 1.00 91.06 211 LEU A O 1
ATOM 1700 N N . ALA A 1 212 ? 30.796 -2.460 -0.451 1.00 95.38 212 ALA A N 1
ATOM 1701 C CA . ALA A 1 212 ? 30.381 -1.116 -0.066 1.00 95.38 212 ALA A CA 1
ATOM 1702 C C . ALA A 1 212 ? 30.766 -0.817 1.394 1.00 95.38 212 ALA A C 1
ATOM 1704 O O . ALA A 1 212 ? 31.407 0.198 1.663 1.00 95.38 212 ALA A O 1
ATOM 1705 N N . ILE A 1 213 ? 30.444 -1.713 2.336 1.00 97.19 213 ILE A N 1
ATOM 1706 C CA . ILE A 1 213 ? 30.800 -1.562 3.757 1.00 97.19 213 ILE A CA 1
ATOM 1707 C C . ILE A 1 213 ? 32.319 -1.473 3.939 1.00 97.19 213 ILE A C 1
ATOM 1709 O O . ILE A 1 213 ? 32.785 -0.614 4.690 1.00 97.19 213 ILE A O 1
ATOM 1713 N N . GLU A 1 214 ? 33.091 -2.338 3.281 1.00 96.88 214 GLU A N 1
ATOM 1714 C CA . GLU A 1 214 ? 34.558 -2.331 3.347 1.00 96.88 214 GLU A CA 1
ATOM 1715 C C . GLU A 1 214 ? 35.135 -0.992 2.872 1.00 96.88 214 GLU A C 1
ATOM 1717 O O . GLU A 1 214 ? 35.905 -0.339 3.582 1.00 96.88 214 GLU A O 1
ATOM 1722 N N . VAL A 1 215 ? 34.700 -0.538 1.700 1.00 96.06 215 VAL A N 1
ATOM 1723 C CA . VAL A 1 215 ? 35.173 0.703 1.091 1.00 96.06 215 VAL A CA 1
ATOM 1724 C C . VAL A 1 215 ? 34.764 1.922 1.918 1.00 96.06 215 VAL A C 1
ATOM 1726 O O . VAL A 1 215 ? 35.592 2.799 2.167 1.00 96.06 215 VAL A O 1
ATOM 1729 N N . TYR A 1 216 ? 33.530 1.982 2.421 1.00 97.81 216 TYR A N 1
ATOM 1730 C CA . TYR A 1 216 ? 33.105 3.078 3.294 1.00 97.81 216 TYR A CA 1
ATOM 1731 C C . TYR A 1 216 ? 33.848 3.084 4.629 1.00 97.81 216 TYR A C 1
ATOM 1733 O O . TYR A 1 216 ? 34.176 4.157 5.131 1.00 97.81 216 TYR A O 1
ATOM 1741 N N . LYS A 1 217 ? 34.176 1.921 5.205 1.00 97.19 217 LYS A N 1
ATOM 1742 C CA . LYS A 1 217 ? 35.056 1.859 6.384 1.00 97.19 217 LYS A CA 1
ATOM 1743 C C . LYS A 1 217 ? 36.419 2.471 6.070 1.00 97.19 217 LYS A C 1
ATOM 1745 O O . LYS A 1 217 ? 36.929 3.238 6.884 1.00 97.19 217 LYS A O 1
ATOM 1750 N N . LYS A 1 218 ? 36.951 2.243 4.865 1.00 96.69 218 LYS A N 1
ATOM 1751 C CA . LYS A 1 218 ? 38.198 2.877 4.427 1.00 96.69 218 LYS A CA 1
ATOM 1752 C C . LYS A 1 218 ? 38.097 4.400 4.340 1.00 96.69 218 LYS A C 1
ATOM 1754 O O . LYS A 1 218 ? 39.013 5.089 4.779 1.00 96.69 218 LYS A O 1
ATOM 1759 N N . VAL A 1 219 ? 36.970 4.940 3.869 1.00 96.94 219 VAL A N 1
ATOM 1760 C CA . VAL A 1 219 ? 36.703 6.396 3.875 1.00 96.94 219 VAL A CA 1
ATOM 1761 C C . VAL A 1 219 ? 36.817 6.983 5.287 1.00 96.94 219 VAL A C 1
ATOM 1763 O O . VAL A 1 219 ? 37.357 8.076 5.462 1.00 96.94 219 VAL A O 1
ATOM 1766 N N . LEU A 1 220 ? 36.342 6.265 6.309 1.00 96.12 220 LEU A N 1
ATOM 1767 C CA . LEU A 1 220 ? 36.396 6.731 7.699 1.00 96.12 220 LEU A CA 1
ATOM 1768 C C . LEU A 1 220 ? 37.837 6.818 8.236 1.00 96.12 220 LEU A C 1
ATOM 1770 O O . LEU A 1 220 ? 38.132 7.728 9.018 1.00 96.12 220 LEU A O 1
ATOM 1774 N N . GLU A 1 221 ? 38.727 5.931 7.780 1.00 95.00 221 GLU A N 1
ATOM 1775 C CA . GLU A 1 221 ? 40.149 5.881 8.161 1.00 95.00 221 GLU A CA 1
ATOM 1776 C C . GLU A 1 221 ? 41.003 6.974 7.505 1.00 95.00 221 GLU A C 1
ATOM 1778 O O . GLU A 1 221 ? 41.975 7.439 8.100 1.00 95.00 221 GLU A O 1
ATOM 1783 N N . LEU A 1 222 ? 40.670 7.378 6.278 1.00 93.69 222 LEU A N 1
ATOM 1784 C CA . LEU A 1 222 ? 41.476 8.317 5.497 1.00 93.69 222 LEU A CA 1
ATOM 1785 C C . LEU A 1 222 ? 41.239 9.775 5.906 1.00 93.69 222 LEU A C 1
ATOM 1787 O O . LEU A 1 222 ? 40.183 10.137 6.420 1.00 93.69 222 LEU A O 1
ATOM 1791 N N . ASN A 1 223 ? 42.207 10.655 5.649 1.00 88.25 223 ASN A N 1
ATOM 1792 C CA . ASN A 1 223 ? 42.000 12.096 5.802 1.00 88.25 223 ASN A CA 1
ATOM 1793 C C . ASN A 1 223 ? 41.219 12.624 4.593 1.00 88.25 223 ASN A C 1
ATOM 1795 O O . ASN A 1 223 ? 41.655 12.502 3.451 1.00 88.25 223 ASN A O 1
ATOM 1799 N N . GLY A 1 224 ? 40.052 13.208 4.835 1.00 85.44 224 GLY A N 1
ATOM 1800 C CA . GLY A 1 224 ? 39.170 13.672 3.772 1.00 85.44 224 GLY A CA 1
ATOM 1801 C C . GLY A 1 224 ? 38.045 14.536 4.309 1.00 85.44 224 GLY A C 1
ATOM 1802 O O . GLY A 1 224 ? 38.005 14.858 5.497 1.00 85.44 224 GLY A O 1
ATOM 1803 N N . TRP A 1 225 ? 37.138 14.926 3.419 1.00 87.75 225 TRP A N 1
ATOM 1804 C CA . TRP A 1 225 ? 36.046 15.823 3.764 1.00 87.75 225 TRP A CA 1
ATOM 1805 C C . TRP A 1 225 ? 35.073 15.153 4.741 1.00 87.75 225 TRP A C 1
ATOM 1807 O O . TRP A 1 225 ? 34.564 14.062 4.489 1.00 87.75 225 TRP A O 1
ATOM 1817 N N . GLU A 1 226 ? 34.779 15.822 5.857 1.00 89.50 226 GLU A N 1
ATOM 1818 C CA . GLU A 1 226 ? 33.921 15.272 6.915 1.00 89.50 226 GLU A CA 1
ATOM 1819 C C . GLU A 1 226 ? 32.517 14.905 6.419 1.00 89.50 226 GLU A C 1
ATOM 1821 O O . GLU A 1 226 ? 31.915 13.964 6.929 1.00 89.50 226 GLU A O 1
ATOM 1826 N N . GLN A 1 227 ? 32.009 15.582 5.383 1.00 88.88 227 GLN A N 1
ATOM 1827 C CA . GLN A 1 227 ? 30.699 15.268 4.807 1.00 88.88 227 GLN A CA 1
ATOM 1828 C C . GLN A 1 227 ? 30.676 13.912 4.086 1.00 88.88 227 GLN A C 1
ATOM 1830 O O . GLN A 1 227 ? 29.688 13.190 4.194 1.00 88.88 227 GLN A O 1
ATOM 1835 N N . GLU A 1 228 ? 31.755 13.526 3.398 1.00 92.69 228 GLU A N 1
ATOM 1836 C CA . GLU A 1 228 ? 31.868 12.200 2.766 1.00 92.69 228 GLU A CA 1
ATOM 1837 C C . GLU A 1 228 ? 31.940 11.103 3.836 1.00 92.69 228 GLU A C 1
ATOM 1839 O O . GLU A 1 228 ? 31.284 10.066 3.713 1.00 92.69 228 GLU A O 1
ATOM 1844 N N . LYS A 1 229 ? 32.649 11.358 4.944 1.00 95.25 229 LYS A N 1
ATOM 1845 C CA . LYS A 1 229 ? 32.676 10.453 6.104 1.00 95.25 229 LYS A CA 1
ATOM 1846 C C . LYS A 1 229 ? 31.304 10.322 6.762 1.00 95.25 229 LYS A C 1
ATOM 1848 O O . LYS A 1 229 ? 30.865 9.209 7.039 1.00 95.25 229 LYS A O 1
ATOM 1853 N N . TYR A 1 230 ? 30.610 11.441 6.968 1.00 95.06 230 TYR A N 1
ATOM 1854 C CA . TYR A 1 230 ? 29.269 11.457 7.549 1.00 95.06 230 TYR A CA 1
ATOM 1855 C C . TYR A 1 230 ? 28.299 10.621 6.712 1.00 95.06 230 TYR A C 1
ATOM 1857 O O . TYR A 1 230 ? 27.620 9.741 7.238 1.00 95.06 230 TYR A O 1
ATOM 1865 N N . VAL A 1 231 ? 28.267 10.842 5.395 1.00 94.06 231 VAL A N 1
ATOM 1866 C CA . VAL A 1 231 ? 27.406 10.064 4.495 1.00 94.06 231 VAL A CA 1
ATOM 1867 C C . VAL A 1 231 ? 27.822 8.593 4.476 1.00 94.06 231 VAL A C 1
ATOM 1869 O O . VAL A 1 231 ? 26.952 7.729 4.495 1.00 94.06 231 VAL A O 1
ATOM 1872 N N . SER A 1 232 ? 29.121 8.286 4.513 1.00 96.69 232 SER A N 1
ATOM 1873 C CA . SER A 1 232 ? 29.611 6.900 4.588 1.00 96.69 232 SER A CA 1
ATOM 1874 C C . SER A 1 232 ? 29.055 6.161 5.806 1.00 96.69 232 SER A C 1
ATOM 1876 O O . SER A 1 232 ? 28.642 5.013 5.681 1.00 96.69 232 SER A O 1
ATOM 1878 N N . CYS A 1 233 ? 28.941 6.818 6.966 1.00 97.50 233 CYS A N 1
ATOM 1879 C CA . CYS A 1 233 ? 28.277 6.237 8.135 1.00 97.50 233 CYS A CA 1
ATOM 1880 C C . CYS A 1 233 ? 26.810 5.866 7.863 1.00 97.50 233 CYS A C 1
ATOM 1882 O O . CYS A 1 233 ? 26.375 4.774 8.233 1.00 97.50 233 CYS A O 1
ATOM 1884 N N . LEU A 1 234 ? 26.055 6.746 7.194 1.00 95.88 234 LEU A N 1
ATOM 1885 C CA . LEU A 1 234 ? 24.662 6.470 6.824 1.00 95.88 234 LEU A CA 1
ATOM 1886 C C . LEU A 1 234 ? 24.561 5.310 5.825 1.00 95.88 234 LEU A C 1
ATOM 1888 O O . LEU A 1 234 ? 23.688 4.456 5.962 1.00 95.88 234 LEU A O 1
ATOM 1892 N N . ARG A 1 235 ? 25.468 5.262 4.841 1.00 95.94 235 ARG A N 1
ATOM 1893 C CA . ARG A 1 235 ? 25.506 4.217 3.809 1.00 95.94 235 ARG A CA 1
ATOM 1894 C C . ARG A 1 235 ? 25.936 2.858 4.356 1.00 95.94 235 ARG A C 1
ATOM 1896 O O . ARG A 1 235 ? 25.397 1.846 3.924 1.00 95.94 235 ARG A O 1
ATOM 1903 N N . ILE A 1 236 ? 26.827 2.820 5.349 1.00 97.50 236 ILE A N 1
ATOM 1904 C CA . ILE A 1 236 ? 27.154 1.587 6.081 1.00 97.50 236 ILE A CA 1
ATOM 1905 C C . ILE A 1 236 ? 25.911 1.051 6.799 1.00 97.50 236 ILE A C 1
ATOM 1907 O O . ILE A 1 236 ? 25.618 -0.138 6.691 1.00 97.50 236 ILE A O 1
ATOM 1911 N N . TYR A 1 237 ? 25.158 1.908 7.499 1.00 96.31 237 TYR A N 1
ATOM 1912 C CA . TYR A 1 237 ? 23.902 1.492 8.131 1.00 96.31 237 TYR A CA 1
ATOM 1913 C C . TYR A 1 237 ? 22.892 0.968 7.100 1.00 96.31 237 TYR A C 1
ATOM 1915 O O . TYR A 1 237 ? 22.308 -0.090 7.312 1.00 96.31 237 TYR A O 1
ATOM 1923 N N . GLU A 1 238 ? 22.734 1.648 5.962 1.00 93.06 238 GLU A N 1
ATOM 1924 C CA . GLU A 1 238 ? 21.859 1.199 4.871 1.00 93.06 238 GLU A CA 1
ATOM 1925 C C . GLU A 1 238 ? 22.280 -0.167 4.304 1.00 93.06 238 GLU A C 1
ATOM 1927 O O . GLU A 1 238 ? 21.437 -1.039 4.094 1.00 93.06 238 GLU A O 1
ATOM 1932 N N . ALA A 1 239 ? 23.579 -0.388 4.099 1.00 90.38 239 ALA A N 1
ATOM 1933 C CA . ALA A 1 239 ? 24.106 -1.664 3.629 1.00 90.38 239 ALA A CA 1
ATOM 1934 C C . ALA A 1 239 ? 23.838 -2.801 4.632 1.00 90.38 239 ALA A C 1
ATOM 1936 O O . ALA A 1 239 ? 23.428 -3.888 4.228 1.00 90.38 239 ALA A O 1
ATOM 1937 N N . TYR A 1 240 ? 23.996 -2.552 5.937 1.00 93.06 240 TYR A N 1
ATOM 1938 C CA . TYR A 1 240 ? 23.642 -3.519 6.982 1.00 93.06 240 TYR A CA 1
ATOM 1939 C C . TYR A 1 240 ? 22.131 -3.762 7.078 1.00 93.06 240 TYR A C 1
ATOM 1941 O O . TYR A 1 240 ? 21.711 -4.906 7.253 1.00 93.06 240 TYR A O 1
ATOM 1949 N N . LEU A 1 241 ? 21.307 -2.727 6.901 1.00 85.94 241 LEU A N 1
ATOM 1950 C CA . LEU A 1 241 ? 19.850 -2.859 6.855 1.00 85.94 241 LEU A CA 1
ATOM 1951 C C . LEU A 1 241 ? 19.410 -3.785 5.710 1.00 85.94 241 LEU A C 1
ATOM 1953 O O . LEU A 1 241 ? 18.646 -4.715 5.948 1.00 85.94 241 LEU A O 1
ATOM 1957 N N . ARG A 1 242 ? 19.967 -3.620 4.501 1.00 85.31 242 ARG A N 1
ATOM 1958 C CA . ARG A 1 242 ? 19.701 -4.498 3.337 1.00 85.31 242 ARG A CA 1
ATOM 1959 C C . ARG A 1 242 ? 20.118 -5.954 3.561 1.00 85.31 242 ARG A C 1
ATOM 1961 O O . ARG A 1 242 ? 19.599 -6.852 2.904 1.00 85.31 242 ARG A O 1
ATOM 1968 N N . LYS A 1 243 ? 21.057 -6.189 4.479 1.00 86.50 243 LYS A N 1
ATOM 1969 C CA . LYS A 1 243 ? 21.492 -7.524 4.909 1.00 86.50 243 LYS A CA 1
ATOM 1970 C C . LYS A 1 243 ? 20.650 -8.105 6.052 1.00 86.50 243 LYS A C 1
ATOM 1972 O O . LYS A 1 243 ? 20.930 -9.218 6.479 1.00 86.50 243 LYS A O 1
ATOM 1977 N N . ASN A 1 244 ? 19.635 -7.387 6.544 1.00 80.69 244 ASN A N 1
ATOM 1978 C CA . ASN A 1 244 ? 18.897 -7.714 7.772 1.00 80.69 244 ASN A CA 1
ATOM 1979 C C . ASN A 1 244 ? 19.802 -7.791 9.022 1.00 80.69 244 ASN A C 1
ATOM 1981 O O . ASN A 1 244 ? 19.524 -8.528 9.964 1.00 80.69 244 ASN A O 1
ATOM 1985 N N . GLU A 1 245 ? 20.887 -7.015 9.034 1.00 89.00 245 GLU A N 1
ATOM 1986 C CA . GLU A 1 245 ? 21.901 -6.949 10.095 1.00 89.00 245 GLU A CA 1
ATOM 1987 C C . GLU A 1 245 ? 22.006 -5.522 10.671 1.00 89.00 245 GLU A C 1
ATOM 1989 O O . GLU A 1 245 ? 23.089 -5.054 11.020 1.00 89.00 245 GLU A O 1
ATOM 1994 N N . GLU A 1 246 ? 20.892 -4.784 10.741 1.00 87.69 246 GLU A N 1
ATOM 1995 C CA . GLU A 1 246 ? 20.877 -3.342 11.047 1.00 87.69 246 GLU A CA 1
ATOM 1996 C C . GLU A 1 246 ? 21.565 -2.951 12.371 1.00 87.69 246 GLU A C 1
ATOM 1998 O O . GLU A 1 246 ? 22.113 -1.851 12.476 1.00 87.69 246 GLU A O 1
ATOM 2003 N N . GLU A 1 247 ? 21.619 -3.863 13.349 1.00 90.25 247 GLU A N 1
ATOM 2004 C CA . GLU A 1 247 ? 22.332 -3.681 14.622 1.00 90.25 247 GLU A CA 1
ATOM 2005 C C . GLU A 1 247 ? 23.825 -3.373 14.418 1.00 90.25 247 GLU A C 1
ATOM 2007 O O . GLU A 1 247 ? 24.385 -2.516 15.108 1.00 90.25 247 GLU A O 1
ATOM 2012 N N . ASN A 1 248 ? 24.454 -3.983 13.407 1.00 93.38 248 ASN A N 1
ATOM 2013 C CA . ASN A 1 248 ? 25.860 -3.754 13.056 1.00 93.38 248 ASN A CA 1
ATOM 2014 C C . ASN A 1 248 ? 26.104 -2.342 12.496 1.00 93.38 248 ASN A C 1
ATOM 2016 O O . ASN A 1 248 ? 27.229 -1.838 12.529 1.00 93.38 248 ASN A O 1
ATOM 2020 N N . GLY A 1 249 ? 25.056 -1.689 11.990 1.00 95.06 249 GLY A N 1
ATOM 2021 C CA . GLY A 1 249 ? 25.104 -0.331 11.460 1.00 95.06 249 GLY A CA 1
ATOM 2022 C C . GLY A 1 249 ? 24.953 0.764 12.522 1.00 95.06 249 GLY A C 1
ATOM 2023 O O . GLY A 1 249 ? 25.406 1.889 12.302 1.00 95.06 249 GLY A O 1
ATOM 2024 N N . LEU A 1 250 ? 24.361 0.462 13.683 1.00 95.38 250 LEU A N 1
ATOM 2025 C CA . LEU A 1 250 ? 24.064 1.457 14.728 1.00 95.38 250 LEU A CA 1
ATOM 2026 C C . LEU A 1 250 ? 25.301 2.225 15.236 1.00 95.38 250 LEU A C 1
ATOM 2028 O O . LEU A 1 250 ? 25.208 3.449 15.374 1.00 95.38 250 LEU A O 1
ATOM 2032 N N . PRO A 1 251 ? 26.477 1.594 15.459 1.00 97.12 251 PRO A N 1
ATOM 2033 C CA . PRO A 1 251 ? 27.677 2.321 15.878 1.00 97.12 251 PRO A CA 1
ATOM 2034 C C . PRO A 1 251 ? 28.102 3.411 14.886 1.00 97.12 251 PRO A C 1
ATOM 2036 O O . PRO A 1 251 ? 28.645 4.438 15.293 1.00 97.12 251 PRO A O 1
ATOM 2039 N N . TYR A 1 252 ? 27.824 3.222 13.594 1.00 97.56 252 TYR A N 1
ATOM 2040 C CA . TYR A 1 252 ? 28.157 4.191 12.552 1.00 97.56 252 TYR A CA 1
ATOM 2041 C C . TYR A 1 252 ? 27.204 5.386 12.558 1.00 97.56 252 TYR A C 1
ATOM 2043 O O . TYR A 1 252 ? 27.662 6.511 12.384 1.00 97.56 252 TYR A O 1
ATOM 2051 N N . LEU A 1 253 ? 25.916 5.186 12.852 1.00 96.44 253 LEU A N 1
ATOM 2052 C CA . LEU A 1 253 ? 24.981 6.300 13.070 1.00 96.44 253 LEU A CA 1
ATOM 2053 C C . LEU A 1 253 ? 25.369 7.143 14.294 1.00 96.44 253 LEU A C 1
ATOM 2055 O O . LEU A 1 253 ? 25.221 8.361 14.296 1.00 96.44 253 LEU A O 1
ATOM 2059 N N . ILE A 1 254 ? 25.912 6.516 15.339 1.00 94.62 254 ILE A N 1
ATOM 2060 C CA . ILE A 1 254 ? 26.438 7.243 16.503 1.00 94.62 254 ILE A CA 1
ATOM 2061 C C . ILE A 1 254 ? 27.729 7.989 16.132 1.00 94.62 254 ILE A C 1
ATOM 2063 O O . ILE A 1 254 ? 27.939 9.127 16.556 1.00 94.62 254 ILE A O 1
ATOM 2067 N N . LEU A 1 255 ? 28.598 7.372 15.326 1.00 94.81 255 LEU A N 1
ATOM 2068 C CA . LEU A 1 255 ? 29.822 8.005 14.834 1.00 94.81 255 LEU A CA 1
ATOM 2069 C C . LEU A 1 255 ? 29.526 9.227 13.958 1.00 94.81 255 LEU A C 1
ATOM 2071 O O . LEU A 1 255 ? 30.233 10.226 14.082 1.00 94.81 255 LEU A O 1
ATOM 2075 N N . SER A 1 256 ? 28.478 9.192 13.130 1.00 95.06 256 SER A N 1
ATOM 2076 C CA . SER A 1 256 ? 28.123 10.329 12.274 1.00 95.06 256 SER A CA 1
ATOM 2077 C C . SER A 1 256 ? 27.866 11.595 13.094 1.00 95.06 256 SER A C 1
ATOM 2079 O O . SER A 1 256 ? 28.290 12.674 12.692 1.00 95.06 256 SER A O 1
ATOM 2081 N N . GLN A 1 257 ? 27.293 11.471 14.296 1.00 91.75 257 GLN A N 1
ATOM 2082 C CA . GLN A 1 257 ? 27.074 12.610 15.195 1.00 91.75 257 GLN A CA 1
ATOM 2083 C C . GLN A 1 257 ? 28.376 13.266 15.680 1.00 91.75 257 GLN A C 1
ATOM 2085 O O . GLN A 1 257 ? 28.396 14.462 15.963 1.00 91.75 257 GLN A O 1
ATOM 2090 N N . LYS A 1 258 ? 29.473 12.505 15.772 1.00 90.75 258 LYS A N 1
ATOM 2091 C CA . LYS A 1 258 ? 30.798 13.051 16.109 1.00 90.75 258 LYS A CA 1
ATOM 2092 C C . LYS A 1 258 ? 31.454 13.761 14.928 1.00 90.75 258 LYS A C 1
ATOM 2094 O O . LYS A 1 258 ? 32.296 14.621 15.153 1.00 90.75 258 LYS A O 1
ATOM 2099 N N . LEU A 1 259 ? 31.101 13.371 13.703 1.00 91.94 259 LEU A N 1
ATOM 2100 C CA . LEU A 1 259 ? 31.631 13.961 12.474 1.00 91.94 259 LEU A CA 1
ATOM 2101 C C . LEU A 1 259 ? 30.944 15.287 12.147 1.00 91.94 259 LEU A C 1
ATOM 2103 O O . LEU A 1 259 ? 31.602 16.224 11.718 1.00 91.94 259 LEU A O 1
ATOM 2107 N N . ASP A 1 260 ? 29.629 15.372 12.343 1.00 90.19 260 ASP A N 1
ATOM 2108 C CA . ASP A 1 260 ? 28.881 16.609 12.133 1.00 90.19 260 ASP A CA 1
ATOM 2109 C C . ASP A 1 260 ? 27.643 16.645 13.031 1.00 90.19 260 ASP A C 1
ATOM 2111 O O . ASP A 1 260 ? 26.624 16.013 12.748 1.00 90.19 260 ASP A O 1
ATOM 2115 N N . ASN A 1 261 ? 27.727 17.408 14.119 1.00 87.31 261 ASN A N 1
ATOM 2116 C CA . ASN A 1 261 ? 26.630 17.556 15.073 1.00 87.31 261 ASN A CA 1
ATOM 2117 C C . ASN A 1 261 ? 25.532 18.527 14.600 1.00 87.31 261 ASN A C 1
ATOM 2119 O O . ASN A 1 261 ? 24.512 18.659 15.276 1.00 87.31 261 ASN A O 1
ATOM 2123 N N . LYS A 1 262 ? 25.718 19.177 13.442 1.00 86.94 262 LYS A N 1
ATOM 2124 C CA . LYS A 1 262 ? 24.725 20.036 12.778 1.00 86.94 262 LYS A CA 1
ATOM 2125 C C . LYS A 1 262 ? 23.981 19.294 11.662 1.00 86.94 262 LYS A C 1
ATOM 2127 O O . LYS A 1 262 ? 23.448 19.912 10.741 1.00 86.94 262 LYS A O 1
ATOM 2132 N N . ARG A 1 263 ? 23.960 17.961 11.708 1.00 89.06 263 ARG A N 1
ATOM 2133 C CA . ARG A 1 263 ? 23.222 17.091 10.785 1.00 89.06 263 ARG A CA 1
ATOM 2134 C C . ARG A 1 263 ? 22.343 16.121 11.556 1.00 89.06 263 ARG A C 1
ATOM 2136 O O . ARG A 1 263 ? 22.761 15.579 12.574 1.00 89.06 263 ARG A O 1
ATOM 2143 N N . ILE A 1 264 ? 21.125 15.900 11.070 1.00 90.50 264 ILE A N 1
ATOM 2144 C CA . ILE A 1 264 ? 20.097 15.166 11.824 1.00 90.50 264 ILE A CA 1
ATOM 2145 C C . ILE A 1 264 ? 19.866 13.749 11.303 1.00 90.50 264 ILE A C 1
ATOM 2147 O O . ILE A 1 264 ? 19.229 12.959 11.988 1.00 90.50 264 ILE A O 1
ATOM 2151 N N . GLU A 1 265 ? 20.342 13.409 10.106 1.00 92.88 265 GLU A N 1
ATOM 2152 C CA . GLU A 1 265 ? 19.955 12.193 9.380 1.00 92.88 265 GLU A CA 1
ATOM 2153 C C . GLU A 1 265 ? 20.306 10.912 10.149 1.00 92.88 265 GLU A C 1
ATOM 2155 O O . GLU A 1 265 ? 19.517 9.961 10.183 1.00 92.88 265 GLU A O 1
ATOM 2160 N N . GLY A 1 266 ? 21.475 10.893 10.797 1.00 94.00 266 GLY A N 1
ATOM 2161 C CA . GLY A 1 266 ? 21.894 9.788 11.663 1.00 94.00 266 GLY A CA 1
ATOM 2162 C C . GLY A 1 266 ? 21.039 9.673 12.927 1.00 94.00 266 GLY A C 1
ATOM 2163 O O . GLY A 1 266 ? 20.570 8.586 13.265 1.00 94.00 266 GLY A O 1
ATOM 2164 N N . ILE A 1 267 ? 20.765 10.804 13.584 1.00 94.19 267 ILE A N 1
ATOM 2165 C CA . ILE A 1 267 ? 19.940 10.876 14.799 1.00 94.19 267 ILE A CA 1
ATOM 2166 C C . ILE A 1 267 ? 18.490 10.486 14.513 1.00 94.19 267 ILE A C 1
ATOM 2168 O O . ILE A 1 267 ? 17.914 9.694 15.252 1.00 94.19 267 ILE A O 1
ATOM 2172 N N . TYR A 1 268 ? 17.918 10.964 13.412 1.00 92.88 268 TYR A N 1
ATOM 2173 C CA . TYR A 1 268 ? 16.592 10.573 12.945 1.00 92.88 268 TYR A CA 1
ATOM 2174 C C . TYR A 1 268 ? 16.486 9.049 12.763 1.00 92.88 268 TYR A C 1
ATOM 2176 O O . TYR A 1 268 ? 15.535 8.439 13.251 1.00 92.88 268 TYR A O 1
ATOM 2184 N N . ARG A 1 269 ? 17.473 8.408 12.121 1.00 94.38 269 ARG A N 1
ATOM 2185 C CA . ARG A 1 269 ? 17.492 6.942 11.945 1.00 94.38 269 ARG A CA 1
ATOM 2186 C C . ARG A 1 269 ? 17.572 6.202 13.283 1.00 94.38 269 ARG A C 1
ATOM 2188 O O . ARG A 1 269 ? 16.862 5.214 13.456 1.00 94.38 269 ARG A O 1
ATOM 2195 N N . LEU A 1 270 ? 18.345 6.708 14.249 1.00 94.81 270 LEU A N 1
ATOM 2196 C CA . LEU A 1 270 ? 18.375 6.172 15.618 1.00 94.81 270 LEU A CA 1
ATOM 2197 C C . LEU A 1 270 ? 17.014 6.330 16.319 1.00 94.81 270 LEU A C 1
ATOM 2199 O O . LEU A 1 270 ? 16.498 5.364 16.878 1.00 94.81 270 LEU A O 1
ATOM 2203 N N . ILE A 1 271 ? 16.387 7.507 16.233 1.00 94.19 271 ILE A N 1
ATOM 2204 C CA . ILE A 1 271 ? 15.040 7.771 16.769 1.00 94.19 271 ILE A CA 1
ATOM 2205 C C . ILE A 1 271 ? 14.017 6.806 16.159 1.00 94.19 271 ILE A C 1
ATOM 2207 O O . ILE A 1 271 ? 13.230 6.200 16.887 1.00 94.19 271 ILE A O 1
ATOM 2211 N N . ARG A 1 272 ? 14.039 6.596 14.837 1.00 91.56 272 ARG A N 1
ATOM 2212 C CA . ARG A 1 272 ? 13.176 5.617 14.154 1.00 91.56 272 ARG A CA 1
ATOM 2213 C C . ARG A 1 272 ? 13.433 4.197 14.668 1.00 91.56 272 ARG A C 1
ATOM 2215 O O . ARG A 1 272 ? 12.481 3.498 15.014 1.00 91.56 272 ARG A O 1
ATOM 2222 N N . TYR A 1 273 ? 14.691 3.769 14.746 1.00 91.31 273 TYR A N 1
ATOM 2223 C CA . TYR A 1 273 ? 15.055 2.423 15.199 1.00 91.31 273 TYR A CA 1
ATOM 2224 C C . TYR A 1 273 ? 14.539 2.123 16.617 1.00 91.31 273 TYR A C 1
ATOM 2226 O O . TYR A 1 273 ? 13.929 1.077 16.845 1.00 91.31 273 TYR A O 1
ATOM 2234 N N . TYR A 1 274 ? 14.726 3.053 17.557 1.00 88.88 274 TYR A N 1
ATOM 2235 C CA . TYR A 1 274 ? 14.339 2.860 18.956 1.00 88.88 274 TYR A CA 1
ATOM 2236 C C . TYR A 1 274 ? 12.838 3.073 19.210 1.00 88.88 274 TYR A C 1
ATOM 2238 O O . TYR A 1 274 ? 12.228 2.287 19.938 1.00 88.88 274 TYR A O 1
ATOM 2246 N N . SER A 1 275 ? 12.200 4.065 18.583 1.00 83.00 275 SER A N 1
ATOM 2247 C CA . SER A 1 275 ? 10.760 4.329 18.773 1.00 83.00 275 SER A CA 1
ATOM 2248 C C . SER A 1 275 ? 9.877 3.190 18.252 1.00 83.00 275 SER A C 1
ATOM 2250 O O . SER A 1 275 ? 8.871 2.840 18.875 1.00 83.00 275 SER A O 1
ATOM 2252 N N . THR A 1 276 ? 10.276 2.546 17.150 1.00 79.44 276 THR A N 1
ATOM 2253 C CA . THR A 1 276 ? 9.572 1.378 16.583 1.00 79.44 276 THR A CA 1
ATOM 2254 C C . THR A 1 276 ? 9.679 0.128 17.460 1.00 79.44 276 THR A C 1
ATOM 2256 O O . THR A 1 276 ? 8.837 -0.761 17.368 1.00 79.44 276 THR A O 1
ATOM 2259 N N . ARG A 1 277 ? 10.654 0.098 18.374 1.00 82.75 277 ARG A N 1
ATOM 2260 C CA . ARG A 1 277 ? 10.854 -0.943 19.392 1.00 82.75 277 ARG A CA 1
ATOM 2261 C C . ARG A 1 277 ? 10.342 -0.535 20.776 1.00 82.75 277 ARG A C 1
ATOM 2263 O O . ARG A 1 277 ? 10.692 -1.165 21.765 1.00 82.75 277 ARG A O 1
ATOM 2270 N N . GLN A 1 278 ? 9.512 0.510 20.846 1.00 79.31 278 GLN A N 1
ATOM 2271 C CA . GLN A 1 278 ? 8.924 1.029 22.089 1.00 79.31 278 GLN A CA 1
ATOM 2272 C C . GLN A 1 278 ? 9.969 1.535 23.106 1.00 79.31 278 GLN A C 1
ATOM 2274 O O . GLN A 1 278 ? 9.719 1.589 24.307 1.00 79.31 278 GLN A O 1
ATOM 2279 N N . MET A 1 279 ? 11.152 1.942 22.632 1.00 84.19 279 MET A N 1
ATOM 2280 C CA . MET A 1 279 ? 12.218 2.544 23.442 1.00 84.19 279 MET A CA 1
ATOM 2281 C C . MET A 1 279 ? 12.177 4.076 23.309 1.00 84.19 279 MET A C 1
ATOM 2283 O O . MET A 1 279 ? 13.116 4.724 22.836 1.00 84.19 279 MET A O 1
ATOM 2287 N N . ASP A 1 280 ? 11.052 4.675 23.697 1.00 86.25 280 ASP A N 1
ATOM 2288 C CA . ASP A 1 280 ? 10.753 6.090 23.429 1.00 86.25 280 ASP A CA 1
ATOM 2289 C C . ASP A 1 280 ? 11.641 7.058 24.244 1.00 86.25 280 ASP A C 1
ATOM 2291 O O . ASP A 1 280 ? 12.060 8.095 23.732 1.00 86.25 280 ASP A O 1
ATOM 2295 N N . ILE A 1 281 ? 12.051 6.680 25.462 1.00 89.62 281 ILE A N 1
ATOM 2296 C CA . ILE A 1 281 ? 13.010 7.454 26.282 1.00 89.62 281 ILE A CA 1
ATOM 2297 C C . ILE A 1 281 ? 14.394 7.515 25.616 1.00 89.62 281 ILE A C 1
ATOM 2299 O O . ILE A 1 281 ? 15.052 8.557 25.614 1.00 89.62 281 ILE A O 1
ATOM 2303 N N . VAL A 1 282 ? 14.840 6.409 25.013 1.00 90.75 282 VAL A N 1
ATOM 2304 C CA . VAL A 1 282 ? 16.117 6.360 24.283 1.00 90.75 282 VAL A CA 1
ATOM 2305 C C . VAL A 1 282 ? 16.040 7.236 23.035 1.00 90.75 282 VAL A C 1
ATOM 2307 O O . VAL A 1 282 ? 16.959 8.001 22.754 1.00 90.75 282 VAL A O 1
ATOM 2310 N N . SER A 1 283 ? 14.903 7.201 22.340 1.00 91.75 283 SER A N 1
ATOM 2311 C CA . SER A 1 283 ? 14.631 8.068 21.188 1.00 91.75 283 SER A CA 1
ATOM 2312 C C . SER A 1 283 ? 14.721 9.552 21.566 1.00 91.75 283 SER A C 1
ATOM 2314 O O . SER A 1 283 ? 15.445 10.313 20.925 1.00 91.75 283 SER A O 1
ATOM 2316 N N . TYR A 1 284 ? 14.074 9.955 22.663 1.00 95.38 284 TYR A N 1
ATOM 2317 C CA . TYR A 1 284 ? 14.179 11.320 23.186 1.00 95.38 284 TYR A CA 1
ATOM 2318 C C . TYR A 1 284 ? 15.615 11.697 23.575 1.00 95.38 284 TYR A C 1
ATOM 2320 O O . TYR A 1 284 ? 16.064 12.807 23.294 1.00 95.38 284 TYR A O 1
ATOM 2328 N N . THR A 1 285 ? 16.368 10.764 24.159 1.00 94.62 285 THR A N 1
ATOM 2329 C CA . THR A 1 285 ? 17.774 10.997 24.518 1.00 94.62 285 THR A CA 1
ATOM 2330 C C . THR A 1 285 ? 18.601 11.374 23.287 1.00 94.62 285 THR A C 1
ATOM 2332 O O . THR A 1 285 ? 19.358 12.342 23.332 1.00 94.62 285 THR A O 1
ATOM 2335 N N . TYR A 1 286 ? 18.418 10.688 22.157 1.00 95.31 286 TYR A N 1
ATOM 2336 C CA . TYR A 1 286 ? 19.095 11.053 20.910 1.00 95.31 286 TYR A CA 1
ATOM 2337 C C . TYR A 1 286 ? 18.631 12.399 20.349 1.00 95.31 286 TYR A C 1
ATOM 2339 O O . TYR A 1 286 ? 19.464 13.171 19.877 1.00 95.31 286 TYR A O 1
ATOM 2347 N N . TYR A 1 287 ? 17.338 12.716 20.445 1.00 95.38 287 TYR A N 1
ATOM 2348 C CA . TYR A 1 287 ? 16.827 14.033 20.057 1.00 95.38 287 TYR A CA 1
ATOM 2349 C C . TYR A 1 287 ? 17.470 15.170 20.864 1.00 95.38 287 TYR A C 1
ATOM 2351 O O . TYR A 1 287 ? 17.879 16.180 20.290 1.00 95.38 287 TYR A O 1
ATOM 2359 N N . SER A 1 288 ? 17.646 14.986 22.175 1.00 93.56 288 SER A N 1
ATOM 2360 C CA . SER A 1 288 ? 18.251 16.001 23.050 1.00 93.56 288 SER A CA 1
ATOM 2361 C C . SER A 1 288 ? 19.673 16.411 22.630 1.00 93.56 288 SER A C 1
ATOM 2363 O O . SER A 1 288 ? 20.093 17.533 22.904 1.00 93.56 288 SER A O 1
ATOM 2365 N N . LEU A 1 289 ? 20.394 15.552 21.894 1.00 92.38 289 LEU A N 1
ATOM 2366 C CA . LEU A 1 289 ? 21.729 15.856 21.359 1.00 92.38 289 LEU A CA 1
ATOM 2367 C C . LEU A 1 289 ? 21.720 16.915 20.249 1.00 92.38 289 LEU A C 1
ATOM 2369 O O . LEU A 1 289 ? 22.750 17.543 20.009 1.00 92.38 289 LEU A O 1
ATOM 2373 N N . ILE A 1 290 ? 20.594 17.088 19.554 1.00 92.31 290 ILE A N 1
ATOM 2374 C CA . ILE A 1 290 ? 20.452 18.020 18.424 1.00 92.31 290 ILE A CA 1
ATOM 2375 C C . ILE A 1 290 ? 19.416 19.114 18.677 1.00 92.31 290 ILE A C 1
ATOM 2377 O O . ILE A 1 290 ? 19.277 20.005 17.844 1.00 92.31 290 ILE A O 1
ATOM 2381 N N . GLN A 1 291 ? 18.704 19.069 19.805 1.00 91.62 291 GLN A N 1
ATOM 2382 C CA . GLN A 1 291 ? 17.550 19.922 20.077 1.00 91.62 291 GLN A CA 1
ATOM 2383 C C . GLN A 1 291 ? 17.858 21.416 19.920 1.00 91.62 291 GLN A C 1
ATOM 2385 O O . GLN A 1 291 ? 17.164 22.106 19.179 1.00 91.62 291 GLN A O 1
ATOM 2390 N N . THR A 1 292 ? 18.927 21.912 20.554 1.00 88.50 292 THR A N 1
ATOM 2391 C CA . THR A 1 292 ? 19.321 23.326 20.452 1.00 88.50 292 THR A CA 1
ATOM 2392 C C . THR A 1 292 ? 19.580 23.718 19.002 1.00 88.50 292 THR A C 1
ATOM 2394 O O . THR A 1 292 ? 19.009 24.694 18.526 1.00 88.50 292 THR A O 1
ATOM 2397 N N . TYR A 1 293 ? 20.385 22.937 18.277 1.00 87.50 293 TYR A N 1
ATOM 2398 C CA . TYR A 1 293 ? 20.691 23.218 16.875 1.00 87.50 293 TYR A CA 1
ATOM 2399 C C . TYR A 1 293 ? 19.419 23.223 16.018 1.00 87.50 293 TYR A C 1
ATOM 2401 O O . TYR A 1 293 ? 19.184 24.168 15.268 1.00 87.50 293 TYR A O 1
ATOM 2409 N N . TYR A 1 294 ? 18.586 22.191 16.149 1.00 89.56 294 TYR A N 1
ATOM 2410 C CA . TYR A 1 294 ? 17.411 21.998 15.310 1.00 89.56 294 TYR A CA 1
ATOM 2411 C C . TYR A 1 294 ? 16.311 23.031 15.584 1.00 89.56 294 TYR A C 1
ATOM 2413 O O . TYR A 1 294 ? 15.729 23.559 14.643 1.00 89.56 294 TYR A O 1
ATOM 2421 N N . GLU A 1 295 ? 16.041 23.369 16.846 1.00 88.00 295 GLU A N 1
ATOM 2422 C CA . GLU A 1 295 ? 14.948 24.283 17.201 1.00 88.00 295 GLU A CA 1
ATOM 2423 C C . GLU A 1 295 ? 15.326 25.771 17.137 1.00 88.00 295 GLU A C 1
ATOM 2425 O O . GLU A 1 295 ? 14.423 26.614 17.077 1.00 88.00 295 GLU A O 1
ATOM 2430 N N . THR A 1 296 ? 16.625 26.104 17.163 1.00 81.50 296 THR A N 1
ATOM 2431 C CA . THR A 1 296 ? 17.107 27.497 17.189 1.00 81.50 296 THR A CA 1
ATOM 2432 C C . THR A 1 296 ? 17.964 27.839 15.977 1.00 81.50 296 THR A C 1
ATOM 2434 O O . THR A 1 296 ? 17.522 28.601 15.124 1.00 81.50 296 THR A O 1
ATOM 2437 N N . GLU A 1 297 ? 19.160 27.266 15.851 1.00 78.94 297 GLU A N 1
ATOM 2438 C CA . GLU A 1 297 ? 20.118 27.634 14.802 1.00 78.94 297 GLU A CA 1
ATOM 2439 C C . GLU A 1 297 ? 19.586 27.332 13.398 1.00 78.94 297 GLU A C 1
ATOM 2441 O O . GLU A 1 297 ? 19.644 28.186 12.514 1.00 78.94 297 GLU A O 1
ATOM 2446 N N . PHE A 1 298 ? 19.028 26.137 13.204 1.00 77.88 298 PHE A N 1
ATOM 2447 C CA . PHE A 1 298 ? 18.496 25.667 11.926 1.00 77.88 298 PHE A CA 1
ATOM 2448 C C . PHE A 1 298 ? 17.247 26.443 11.470 1.00 77.88 298 PHE A C 1
ATOM 2450 O O . PHE A 1 298 ? 17.029 26.591 10.269 1.00 77.88 298 PHE A O 1
ATOM 2457 N N . LEU A 1 299 ? 16.450 26.959 12.414 1.00 73.81 299 LEU A N 1
ATOM 2458 C CA . LEU A 1 299 ? 15.191 27.672 12.148 1.00 73.81 299 LEU A CA 1
ATOM 2459 C C . LEU A 1 299 ? 15.295 29.200 12.266 1.00 73.81 299 LEU A C 1
ATOM 2461 O O . LEU A 1 299 ? 14.304 29.891 12.031 1.00 73.81 299 LEU A O 1
ATOM 2465 N N . SER A 1 300 ? 16.446 29.744 12.668 1.00 64.56 300 SER A N 1
ATOM 2466 C CA . SER A 1 300 ? 16.593 31.184 12.909 1.00 64.56 300 SER A CA 1
ATOM 2467 C C . SER A 1 300 ? 16.469 32.016 11.622 1.00 64.56 300 SER A C 1
ATOM 2469 O O . SER A 1 300 ? 17.133 31.751 10.625 1.00 64.56 300 SER A O 1
ATOM 2471 N N . ASN A 1 301 ? 15.648 33.073 11.675 1.00 48.34 301 ASN A N 1
ATOM 2472 C CA . ASN A 1 301 ? 15.508 34.089 10.616 1.00 48.34 301 ASN A CA 1
ATOM 2473 C C . ASN A 1 301 ? 16.555 35.221 10.711 1.00 48.34 301 ASN A C 1
ATOM 2475 O O . ASN A 1 301 ? 16.560 36.113 9.868 1.00 48.34 301 ASN A O 1
ATOM 2479 N N . ASP A 1 302 ? 17.398 35.217 11.749 1.00 43.28 302 ASP A N 1
ATOM 2480 C CA . ASP A 1 302 ? 18.238 36.363 12.147 1.00 43.28 302 ASP A CA 1
ATOM 2481 C C . ASP A 1 302 ? 19.693 36.277 11.649 1.00 43.28 302 ASP A C 1
ATOM 2483 O O . ASP A 1 302 ? 20.558 37.081 11.987 1.00 43.28 302 ASP A O 1
ATOM 2487 N N . SER A 1 303 ? 19.984 35.298 10.798 1.00 37.41 303 SER A N 1
ATOM 2488 C CA . SER A 1 303 ? 21.172 35.332 9.953 1.00 37.41 303 SER A CA 1
ATOM 2489 C C . SER A 1 303 ? 20.709 35.563 8.520 1.00 37.41 303 SER A C 1
ATOM 2491 O O . SER A 1 303 ? 19.608 35.169 8.152 1.00 37.41 303 SER A O 1
ATOM 2493 N N . ASN A 1 304 ? 21.529 36.192 7.682 1.00 40.72 304 ASN A N 1
ATOM 2494 C CA . ASN A 1 304 ? 21.276 36.390 6.247 1.00 40.72 304 ASN A CA 1
ATOM 2495 C C . ASN A 1 304 ? 21.158 35.063 5.436 1.00 40.72 304 ASN A C 1
ATOM 2497 O O . ASN A 1 304 ? 21.452 35.036 4.242 1.00 40.72 304 ASN A O 1
ATOM 2501 N N . ILE A 1 305 ? 20.759 33.960 6.077 1.00 43.66 305 ILE A N 1
ATOM 2502 C CA . ILE A 1 305 ? 20.788 32.572 5.637 1.00 43.66 305 ILE A CA 1
ATOM 2503 C C . ILE A 1 305 ? 19.366 32.007 5.760 1.00 43.66 305 ILE A C 1
ATOM 2505 O O . ILE A 1 305 ? 18.932 31.592 6.827 1.00 43.66 305 ILE A O 1
ATOM 2509 N N . LYS A 1 306 ? 18.616 31.986 4.649 1.00 52.91 306 LYS A N 1
ATOM 2510 C CA . LYS A 1 306 ? 17.353 31.221 4.553 1.00 52.91 306 LYS A CA 1
ATOM 2511 C C . LYS A 1 306 ? 17.634 29.731 4.826 1.00 52.91 306 LYS A C 1
ATOM 2513 O O . LYS A 1 306 ? 18.726 29.285 4.493 1.00 52.91 306 LYS A O 1
ATOM 2518 N N . TYR A 1 307 ? 16.662 28.950 5.327 1.00 57.22 307 TYR A N 1
ATOM 2519 C CA . TYR A 1 307 ? 16.773 27.484 5.546 1.00 57.22 307 TYR A CA 1
ATOM 2520 C C . TYR A 1 307 ? 17.537 26.758 4.426 1.00 57.22 307 TYR A C 1
ATOM 2522 O O . TYR A 1 307 ? 18.445 25.971 4.694 1.00 57.22 307 TYR A O 1
ATOM 2530 N N . ASP A 1 308 ? 17.206 27.088 3.176 1.00 54.25 308 ASP A N 1
ATOM 2531 C CA . ASP A 1 308 ? 17.840 26.535 1.984 1.00 54.25 308 ASP A CA 1
ATOM 2532 C C . ASP A 1 308 ? 19.375 26.678 2.063 1.00 54.25 308 ASP A C 1
ATOM 2534 O O . ASP A 1 308 ? 20.118 25.716 1.892 1.00 54.25 308 ASP A O 1
ATOM 2538 N N . GLN A 1 309 ? 19.887 27.836 2.479 1.00 55.22 309 GLN A N 1
ATOM 2539 C CA . GLN A 1 309 ? 21.320 28.090 2.625 1.00 55.22 309 GLN A CA 1
ATOM 2540 C C . GLN A 1 309 ? 21.987 27.320 3.785 1.00 55.22 309 GLN A C 1
ATOM 2542 O O . GLN A 1 309 ? 23.179 27.040 3.689 1.00 55.22 309 GLN A O 1
ATOM 2547 N N . ALA A 1 310 ? 21.271 26.931 4.848 1.00 60.59 310 ALA A N 1
ATOM 2548 C CA . ALA A 1 310 ? 21.853 26.183 5.974 1.00 60.59 310 ALA A CA 1
ATOM 2549 C C . ALA A 1 310 ? 22.164 24.714 5.618 1.00 60.59 310 ALA A C 1
ATOM 2551 O O . ALA A 1 310 ? 23.133 24.140 6.122 1.00 60.59 310 ALA A O 1
ATOM 2552 N N . ILE A 1 311 ? 21.373 24.118 4.720 1.00 64.50 311 ILE A N 1
ATOM 2553 C CA . ILE A 1 311 ? 21.534 22.728 4.262 1.00 64.50 311 ILE A CA 1
ATOM 2554 C C . ILE A 1 311 ? 22.230 22.600 2.902 1.00 64.50 311 ILE A C 1
ATOM 2556 O O . ILE A 1 311 ? 22.803 21.546 2.628 1.00 64.50 311 ILE A O 1
ATOM 2560 N N . HIS A 1 312 ? 22.250 23.648 2.068 1.00 60.69 312 HIS A N 1
ATOM 2561 C CA . HIS A 1 312 ? 22.864 23.612 0.730 1.00 60.69 312 HIS A CA 1
ATOM 2562 C C . HIS A 1 312 ? 24.378 23.341 0.729 1.00 60.69 312 HIS A C 1
ATOM 2564 O O . HIS A 1 312 ? 24.923 22.946 -0.299 1.00 60.69 312 HIS A O 1
ATOM 2570 N N . PHE A 1 313 ? 25.066 23.532 1.859 1.00 64.12 313 PHE A N 1
ATOM 2571 C CA . PHE A 1 313 ? 26.498 23.231 1.992 1.00 64.12 313 PHE A CA 1
ATOM 2572 C C . PHE A 1 313 ? 26.789 21.804 2.481 1.00 64.12 313 PHE A C 1
ATOM 2574 O O . PHE A 1 313 ? 27.954 21.416 2.587 1.00 64.12 313 PHE A O 1
ATOM 2581 N N . LYS A 1 314 ? 25.755 21.022 2.807 1.00 79.94 314 LYS A N 1
ATOM 2582 C CA . LYS A 1 314 ? 25.878 19.655 3.322 1.00 79.94 314 LYS A CA 1
ATOM 2583 C C . LYS A 1 314 ? 25.631 18.651 2.195 1.00 79.94 314 LYS A C 1
ATOM 2585 O O . LYS A 1 314 ? 24.731 18.819 1.376 1.00 79.94 314 LYS A O 1
ATOM 2590 N N . LEU A 1 315 ? 26.439 17.594 2.146 1.00 80.31 315 LEU A N 1
ATOM 2591 C CA . LEU A 1 315 ? 26.381 16.599 1.070 1.00 80.31 315 LEU A CA 1
ATOM 2592 C C . LEU A 1 315 ? 25.154 15.679 1.226 1.00 80.31 315 LEU A C 1
ATOM 2594 O O . LEU A 1 315 ? 25.012 15.050 2.274 1.00 80.31 315 LEU A O 1
ATOM 2598 N N . PHE A 1 316 ? 24.321 15.566 0.184 1.00 76.44 316 PHE A N 1
ATOM 2599 C CA . PHE A 1 316 ? 23.156 14.660 0.095 1.00 76.44 316 PHE A CA 1
ATOM 2600 C C . PHE A 1 316 ? 22.124 14.792 1.227 1.00 76.44 316 PHE A C 1
ATOM 2602 O O . PHE A 1 316 ? 21.676 13.795 1.790 1.00 76.44 316 PHE A O 1
ATOM 2609 N N . THR A 1 317 ? 21.744 16.019 1.577 1.00 77.81 317 THR A N 1
ATOM 2610 C CA . THR A 1 317 ? 20.626 16.249 2.503 1.00 77.81 317 THR A CA 1
ATOM 2611 C C . THR A 1 317 ? 19.289 15.928 1.836 1.00 77.81 317 THR A C 1
ATOM 2613 O O . THR A 1 317 ? 19.108 16.128 0.635 1.00 77.81 317 THR A O 1
ATOM 2616 N N . ASN A 1 318 ? 18.331 15.432 2.621 1.00 74.94 318 ASN A N 1
ATOM 2617 C CA . ASN A 1 318 ? 16.974 15.166 2.154 1.00 74.94 318 ASN A CA 1
ATOM 2618 C C . ASN A 1 318 ? 15.978 16.052 2.906 1.00 74.94 318 ASN A C 1
ATOM 2620 O O . ASN A 1 318 ? 15.784 15.894 4.112 1.00 74.94 318 ASN A O 1
ATOM 2624 N N . ALA A 1 319 ? 15.330 16.976 2.194 1.00 75.38 319 ALA A N 1
ATOM 2625 C CA . ALA A 1 319 ? 14.442 17.965 2.795 1.00 75.38 319 ALA A CA 1
ATOM 2626 C C . ALA A 1 319 ? 13.300 17.332 3.609 1.00 75.38 319 ALA A C 1
ATOM 2628 O O . ALA A 1 319 ? 12.938 17.883 4.646 1.00 75.38 319 ALA A O 1
ATOM 2629 N N . ILE A 1 320 ? 12.777 16.164 3.211 1.00 80.81 320 ILE A N 1
ATOM 2630 C CA . ILE A 1 320 ? 11.699 15.492 3.955 1.00 80.81 320 ILE A CA 1
ATOM 2631 C C . ILE A 1 320 ? 12.142 15.042 5.354 1.00 80.81 320 ILE A C 1
ATOM 2633 O O . ILE A 1 320 ? 11.349 15.106 6.293 1.00 80.81 320 ILE A O 1
ATOM 2637 N N . GLU A 1 321 ? 13.409 14.641 5.527 1.00 86.81 321 GLU A N 1
ATOM 2638 C CA . GLU A 1 321 ? 13.937 14.213 6.829 1.00 86.81 321 GLU A CA 1
ATOM 2639 C C . GLU A 1 321 ? 13.936 15.384 7.822 1.00 86.81 321 GLU A C 1
ATOM 2641 O O . GLU A 1 321 ? 13.525 15.228 8.971 1.00 86.81 321 GLU A O 1
ATOM 2646 N N . TYR A 1 322 ? 14.302 16.574 7.338 1.00 86.75 322 TYR A N 1
ATOM 2647 C CA . TYR A 1 322 ? 14.382 17.807 8.120 1.00 86.75 322 TYR A CA 1
ATOM 2648 C C . TYR A 1 322 ? 13.043 18.497 8.327 1.00 86.75 322 TYR A C 1
ATOM 2650 O O . TYR A 1 322 ? 12.778 18.977 9.424 1.00 86.75 322 TYR A O 1
ATOM 2658 N N . LYS A 1 323 ? 12.220 18.602 7.284 1.00 85.31 323 LYS A N 1
ATOM 2659 C CA . LYS A 1 323 ? 10.983 19.389 7.326 1.00 85.31 323 LYS A CA 1
ATOM 2660 C C . LYS A 1 323 ? 9.794 18.603 7.876 1.00 85.31 323 LYS A C 1
ATOM 2662 O O . LYS A 1 323 ? 8.808 19.223 8.257 1.00 85.31 323 LYS A O 1
ATOM 2667 N N . TYR A 1 324 ? 9.864 17.267 7.883 1.00 88.44 324 TYR A N 1
ATOM 2668 C CA . TYR A 1 324 ? 8.713 16.427 8.209 1.00 88.44 324 TYR A CA 1
ATOM 2669 C C . TYR A 1 324 ? 9.039 15.203 9.077 1.00 88.44 324 TYR A C 1
ATOM 2671 O O . TYR A 1 324 ? 8.441 15.055 10.137 1.00 88.44 324 TYR A O 1
ATOM 2679 N N . LEU A 1 325 ? 9.962 14.313 8.685 1.00 89.94 325 LEU A N 1
ATOM 2680 C CA . LEU A 1 325 ? 10.102 13.010 9.361 1.00 89.94 325 LEU A CA 1
ATOM 2681 C C . LEU A 1 325 ? 10.634 13.131 10.789 1.00 89.94 325 LEU A C 1
ATOM 2683 O O . LEU A 1 325 ? 10.031 12.554 11.691 1.00 89.94 325 LEU A O 1
ATOM 2687 N N . LEU A 1 326 ? 11.714 13.885 11.024 1.00 93.06 326 LEU A N 1
ATOM 2688 C CA . LEU A 1 326 ? 12.199 14.122 12.387 1.00 93.06 326 LEU A CA 1
ATOM 2689 C C . LEU A 1 326 ? 11.101 14.709 13.300 1.00 93.06 326 LEU A C 1
ATOM 2691 O O . LEU A 1 326 ? 10.825 14.087 14.331 1.00 93.06 326 LEU A O 1
ATOM 2695 N N . PRO A 1 327 ? 10.438 15.833 12.953 1.00 93.56 327 PRO A N 1
ATOM 2696 C CA . PRO A 1 327 ? 9.412 16.403 13.819 1.00 93.56 327 PRO A CA 1
ATOM 2697 C C . PRO A 1 327 ? 8.200 15.474 13.960 1.00 93.56 327 PRO A C 1
ATOM 2699 O O . PRO A 1 327 ? 7.655 15.361 15.052 1.00 93.56 327 PRO A O 1
ATOM 2702 N N . TYR A 1 328 ? 7.827 14.723 12.918 1.00 92.69 328 TYR A N 1
ATOM 2703 C CA . TYR A 1 328 ? 6.751 13.730 12.984 1.00 92.69 328 TYR A CA 1
ATOM 2704 C C . TYR A 1 328 ? 7.039 12.600 13.982 1.00 92.69 328 TYR A C 1
ATOM 2706 O O . TYR A 1 328 ? 6.202 12.295 14.833 1.00 92.69 328 TYR A O 1
ATOM 2714 N N . TYR A 1 329 ? 8.228 11.990 13.928 1.00 92.06 329 TYR A N 1
ATOM 2715 C CA . TYR A 1 329 ? 8.611 10.972 14.910 1.00 92.06 329 TYR A CA 1
ATOM 2716 C C . TYR A 1 329 ? 8.699 11.564 16.319 1.00 92.06 329 TYR A C 1
ATOM 2718 O O . TYR A 1 329 ? 8.304 10.904 17.280 1.00 92.06 329 TYR A O 1
ATOM 2726 N N . MET A 1 330 ? 9.140 12.817 16.450 1.00 95.69 330 MET A N 1
ATOM 2727 C CA . MET A 1 330 ? 9.175 13.492 17.743 1.00 95.69 330 MET A CA 1
ATOM 2728 C C . MET A 1 330 ? 7.793 13.841 18.294 1.00 95.69 330 MET A C 1
ATOM 2730 O O . MET A 1 330 ? 7.637 13.745 19.503 1.00 95.69 330 MET A O 1
ATOM 2734 N N . ILE A 1 331 ? 6.782 14.127 17.465 1.00 94.25 331 ILE A N 1
ATOM 2735 C CA . ILE A 1 331 ? 5.372 14.244 17.895 1.00 94.25 331 ILE A CA 1
ATOM 2736 C C . ILE A 1 331 ? 4.905 12.933 18.546 1.00 94.25 331 ILE A C 1
ATOM 2738 O O . ILE A 1 331 ? 4.286 12.938 19.612 1.00 94.25 331 ILE A O 1
ATOM 2742 N N . ILE A 1 332 ? 5.234 11.791 17.933 1.00 89.38 332 ILE A N 1
ATOM 2743 C CA . ILE A 1 332 ? 4.878 10.469 18.469 1.00 89.38 332 ILE A CA 1
ATOM 2744 C C . ILE A 1 332 ? 5.614 10.214 19.789 1.00 89.38 332 ILE A C 1
ATOM 2746 O O . ILE A 1 332 ? 4.989 9.842 20.785 1.00 89.38 332 ILE A O 1
ATOM 2750 N N . VAL A 1 333 ? 6.934 10.426 19.809 1.00 90.62 333 VAL A N 1
ATOM 2751 C CA . VAL A 1 333 ? 7.772 10.211 20.998 1.00 90.62 333 VAL A CA 1
ATOM 2752 C C . VAL A 1 333 ? 7.331 11.126 22.140 1.00 90.62 333 VAL A C 1
ATOM 2754 O O . VAL A 1 333 ? 7.127 10.634 23.247 1.00 90.62 333 VAL A O 1
ATOM 2757 N N . SER A 1 334 ? 7.112 12.420 21.884 1.00 93.31 334 SER A N 1
ATOM 2758 C CA . SER A 1 334 ? 6.724 13.408 22.898 1.00 93.31 334 SER A CA 1
ATOM 2759 C C . SER A 1 334 ? 5.373 13.095 23.529 1.00 93.31 334 SER A C 1
ATOM 2761 O O . SER A 1 334 ? 5.216 13.285 24.733 1.00 93.31 334 SER A O 1
ATOM 2763 N N . ASN A 1 335 ? 4.415 12.584 22.746 1.00 88.31 335 ASN A N 1
ATOM 2764 C CA . ASN A 1 335 ? 3.129 12.131 23.275 1.00 88.31 335 ASN A CA 1
ATOM 2765 C C .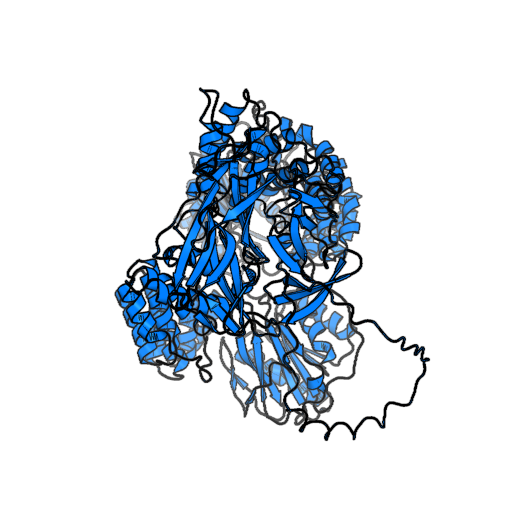 ASN A 1 335 ? 3.322 10.950 24.241 1.00 88.31 335 ASN A C 1
ATOM 2767 O O . ASN A 1 335 ? 2.869 10.985 25.384 1.00 88.31 335 ASN A O 1
ATOM 2771 N N . LYS A 1 336 ? 4.078 9.926 23.823 1.00 85.62 336 LYS A N 1
ATOM 2772 C CA . LYS A 1 336 ? 4.307 8.721 24.635 1.00 85.62 336 LYS A CA 1
ATOM 2773 C C . LYS A 1 336 ? 5.067 8.987 25.935 1.00 85.62 336 LYS A C 1
ATOM 2775 O O . LYS A 1 336 ? 4.781 8.341 26.939 1.00 85.62 336 LYS A O 1
ATOM 2780 N N . ILE A 1 337 ? 6.011 9.930 25.934 1.00 90.31 337 ILE A N 1
ATOM 2781 C CA . ILE A 1 337 ? 6.763 10.323 27.141 1.00 90.31 337 ILE A CA 1
ATOM 2782 C C . ILE A 1 337 ? 6.101 11.472 27.921 1.00 90.31 337 ILE A C 1
ATOM 2784 O O . ILE A 1 337 ? 6.676 11.943 28.898 1.00 90.31 337 ILE A O 1
ATOM 2788 N N . LYS A 1 338 ? 4.905 11.921 27.510 1.00 89.75 338 LYS A N 1
ATOM 2789 C CA . LYS A 1 338 ? 4.124 12.996 28.150 1.00 89.75 338 LYS A CA 1
ATOM 2790 C C . LYS A 1 338 ? 4.865 14.340 28.250 1.00 89.75 338 LYS A C 1
ATOM 2792 O O . LYS A 1 338 ? 4.843 15.002 29.284 1.00 89.75 338 LYS A O 1
ATOM 2797 N N . MET A 1 339 ? 5.510 14.764 27.163 1.00 93.31 339 MET A N 1
ATOM 2798 C CA . MET A 1 339 ? 6.191 16.064 27.044 1.00 93.31 339 MET A CA 1
ATOM 2799 C C . MET A 1 339 ? 5.528 16.947 25.967 1.00 93.31 339 MET A C 1
ATOM 2801 O O . MET A 1 339 ? 6.100 17.136 24.889 1.00 93.31 339 MET A O 1
ATOM 2805 N N . PRO A 1 340 ? 4.331 17.513 26.225 1.00 91.94 340 PRO A N 1
ATOM 2806 C CA . PRO A 1 340 ? 3.520 18.188 25.205 1.00 91.94 340 PRO A CA 1
ATOM 2807 C C . PRO A 1 340 ? 4.198 19.416 24.590 1.00 91.94 340 PRO A C 1
ATOM 2809 O O . PRO A 1 340 ? 4.094 19.625 23.384 1.00 91.94 340 PRO A O 1
ATOM 2812 N N . LYS A 1 341 ? 4.985 20.168 25.373 1.00 93.06 341 LYS A N 1
ATOM 2813 C CA . LYS A 1 341 ? 5.738 21.341 24.890 1.00 93.06 341 LYS A CA 1
ATOM 2814 C C . LYS A 1 341 ? 6.644 21.025 23.697 1.00 93.06 341 LYS A C 1
ATOM 2816 O O . LYS A 1 341 ? 6.745 21.829 22.777 1.00 93.06 341 LYS A O 1
ATOM 2821 N N . ILE A 1 342 ? 7.265 19.842 23.687 1.00 93.31 342 ILE A N 1
ATOM 2822 C CA . ILE A 1 342 ? 8.115 19.401 22.573 1.00 93.31 342 ILE A CA 1
ATOM 2823 C C . ILE A 1 342 ? 7.259 19.115 21.339 1.00 93.31 342 ILE A C 1
ATOM 2825 O O . ILE A 1 342 ? 7.588 19.570 20.249 1.00 93.31 342 ILE A O 1
ATOM 2829 N N . GLY A 1 343 ? 6.145 18.399 21.495 1.00 93.94 343 GLY A N 1
ATOM 2830 C CA . GLY A 1 343 ? 5.265 18.081 20.370 1.00 93.94 343 GLY A CA 1
ATOM 2831 C C . GLY A 1 343 ? 4.614 19.318 19.751 1.00 93.94 343 GLY A C 1
ATOM 2832 O O . GLY A 1 343 ? 4.605 19.442 18.529 1.00 93.94 343 GLY A O 1
ATOM 2833 N N . ILE A 1 344 ? 4.160 20.278 20.567 1.00 94.25 344 ILE A N 1
ATOM 2834 C CA . ILE A 1 344 ? 3.652 21.581 20.092 1.00 94.25 344 ILE A CA 1
ATOM 2835 C C . ILE A 1 344 ? 4.728 22.297 19.279 1.00 94.25 344 ILE A C 1
ATOM 2837 O O . ILE A 1 344 ? 4.464 22.741 18.161 1.00 94.25 344 ILE A O 1
ATOM 2841 N N . ARG A 1 345 ? 5.964 22.331 19.790 1.00 93.50 345 ARG A N 1
ATOM 2842 C CA . ARG A 1 345 ? 7.093 22.907 19.064 1.00 93.50 345 ARG A CA 1
ATOM 2843 C C . ARG A 1 345 ? 7.317 22.214 17.717 1.00 93.50 345 ARG A C 1
ATOM 2845 O O . ARG A 1 345 ? 7.548 22.894 16.723 1.00 93.50 345 ARG A O 1
ATOM 2852 N N . MET A 1 346 ? 7.189 20.887 17.637 1.00 95.25 346 MET A N 1
ATOM 2853 C CA . MET A 1 346 ? 7.307 20.157 16.366 1.00 95.25 346 MET A CA 1
ATOM 2854 C C . MET A 1 346 ? 6.199 20.527 15.363 1.00 95.25 346 MET A C 1
ATOM 2856 O O . MET A 1 346 ? 6.481 20.627 14.168 1.00 95.25 346 MET A O 1
ATOM 2860 N N . TYR A 1 347 ? 4.967 20.790 15.817 1.00 94.31 347 TYR A N 1
ATOM 2861 C CA . TYR A 1 347 ? 3.900 21.307 14.947 1.00 94.31 347 TYR A CA 1
ATOM 2862 C C . TYR A 1 347 ? 4.215 22.695 14.398 1.00 94.31 347 TYR A C 1
ATOM 2864 O O . TYR A 1 347 ? 4.078 22.914 13.195 1.00 94.31 347 TYR A O 1
ATOM 2872 N N . GLU A 1 348 ? 4.679 23.620 15.241 1.00 92.06 348 GLU A N 1
ATOM 2873 C CA . GLU A 1 348 ? 5.083 24.962 14.802 1.00 92.06 348 GLU A CA 1
ATOM 2874 C C . GLU A 1 348 ? 6.148 24.898 13.702 1.00 92.06 348 GLU A C 1
ATOM 2876 O O . GLU A 1 348 ? 6.083 25.639 12.719 1.00 92.06 348 GLU A O 1
ATOM 2881 N N . ILE A 1 349 ? 7.112 23.983 13.839 1.00 90.81 349 ILE A N 1
ATOM 2882 C CA . ILE A 1 349 ? 8.164 23.747 12.844 1.00 90.81 349 ILE A CA 1
ATOM 2883 C C . ILE A 1 349 ? 7.557 23.281 11.518 1.00 90.81 349 ILE A C 1
ATOM 2885 O O . ILE A 1 349 ? 7.825 23.880 10.478 1.00 90.81 349 ILE A O 1
ATOM 2889 N N . ILE A 1 350 ? 6.696 22.261 11.535 1.00 91.31 350 ILE A N 1
ATOM 2890 C CA . ILE A 1 350 ? 6.056 21.750 10.311 1.00 91.31 350 ILE A CA 1
ATOM 2891 C C . ILE A 1 350 ? 5.219 22.846 9.634 1.00 91.31 350 ILE A C 1
ATOM 2893 O O . ILE A 1 350 ? 5.331 23.059 8.423 1.00 91.31 350 ILE A O 1
ATOM 2897 N N . PHE A 1 351 ? 4.415 23.580 10.407 1.00 91.75 351 PHE A N 1
ATOM 2898 C CA . PHE A 1 351 ? 3.511 24.606 9.879 1.00 91.75 351 PHE A CA 1
ATOM 2899 C C . PHE A 1 351 ? 4.255 25.831 9.347 1.00 91.75 351 PHE A C 1
ATOM 2901 O O . PHE A 1 351 ? 3.858 26.401 8.330 1.00 91.75 351 PHE A O 1
ATOM 2908 N N . SER A 1 352 ? 5.352 26.228 9.994 1.00 88.31 352 SER A N 1
ATOM 2909 C CA . SER A 1 352 ? 6.191 27.342 9.538 1.00 88.31 352 SER A CA 1
ATOM 2910 C C . SER A 1 352 ? 6.973 27.004 8.268 1.00 88.31 352 SER A C 1
ATOM 2912 O O . SER A 1 352 ? 7.047 27.839 7.365 1.00 88.31 352 SER A O 1
ATOM 2914 N N . LEU A 1 353 ? 7.493 25.777 8.153 1.00 85.75 353 LEU A N 1
ATOM 2915 C CA . LEU A 1 353 ? 8.246 25.317 6.979 1.00 85.75 353 LEU A CA 1
ATOM 2916 C C . LEU A 1 353 ? 7.356 25.011 5.767 1.00 85.75 353 LEU A C 1
ATOM 2918 O O . LEU A 1 353 ? 7.865 24.951 4.646 1.00 85.75 353 LEU A O 1
ATOM 2922 N N . LYS A 1 354 ? 6.045 24.831 5.978 1.00 86.19 354 LYS A N 1
ATOM 2923 C CA . LYS A 1 354 ? 5.022 24.660 4.932 1.00 86.19 354 LYS A CA 1
ATOM 2924 C C . LYS A 1 354 ? 5.317 23.529 3.938 1.00 86.19 354 LYS A C 1
ATOM 2926 O O . LYS A 1 354 ? 4.986 23.625 2.758 1.00 86.19 354 LYS A O 1
ATOM 2931 N N . TYR A 1 355 ? 5.938 22.444 4.400 1.00 82.56 355 TYR A N 1
ATOM 2932 C CA . TYR A 1 355 ? 6.270 21.304 3.545 1.00 82.56 355 TYR A CA 1
ATOM 2933 C C . TYR A 1 355 ? 5.041 20.421 3.294 1.00 82.56 355 TYR A C 1
ATOM 2935 O O . TYR A 1 355 ? 4.437 19.921 4.243 1.00 82.56 355 TYR A O 1
ATOM 2943 N N . ILE A 1 356 ? 4.675 20.222 2.024 1.00 80.75 356 ILE A N 1
ATOM 2944 C CA . ILE A 1 356 ? 3.469 19.472 1.622 1.00 80.75 356 ILE A CA 1
ATOM 2945 C C . ILE A 1 356 ? 3.769 18.270 0.711 1.00 80.75 356 ILE A C 1
ATOM 2947 O O . ILE A 1 356 ? 2.858 17.551 0.320 1.00 80.75 356 ILE A O 1
ATOM 2951 N N . ASP A 1 357 ? 5.032 18.001 0.378 1.00 75.31 357 ASP A N 1
ATOM 2952 C CA . ASP A 1 357 ? 5.393 16.941 -0.580 1.00 75.31 357 ASP A CA 1
ATOM 2953 C C . ASP A 1 357 ? 5.545 15.551 0.059 1.00 75.31 357 ASP A C 1
ATOM 2955 O O . ASP A 1 357 ? 5.835 14.577 -0.624 1.00 75.31 357 ASP A O 1
ATOM 2959 N N . ALA A 1 358 ? 5.271 15.420 1.361 1.00 70.94 358 ALA A N 1
ATOM 2960 C CA . ALA A 1 358 ? 5.295 14.139 2.073 1.00 70.94 358 ALA A CA 1
ATOM 2961 C C . ALA A 1 358 ? 4.142 13.180 1.687 1.00 70.94 358 ALA A C 1
ATOM 2963 O O . ALA A 1 358 ? 4.128 12.031 2.129 1.00 70.94 358 ALA A O 1
ATOM 2964 N N . GLY A 1 359 ? 3.175 13.642 0.884 1.00 74.38 359 GLY A N 1
ATOM 2965 C CA . GLY A 1 359 ? 2.032 12.862 0.400 1.00 74.38 359 GLY A CA 1
ATOM 2966 C C . GLY A 1 359 ? 0.783 12.930 1.289 1.00 74.38 359 GLY A C 1
ATOM 2967 O O . GLY A 1 359 ? 0.817 13.373 2.437 1.00 74.38 359 GLY A O 1
ATOM 2968 N N . GLU A 1 360 ? -0.345 12.462 0.749 1.00 77.69 360 GLU A N 1
ATOM 2969 C CA . GLU A 1 360 ? -1.678 12.575 1.367 1.00 77.69 360 GLU A CA 1
ATOM 2970 C C . GLU A 1 360 ? -1.805 11.822 2.703 1.00 77.69 360 GLU A C 1
ATOM 2972 O O . GLU A 1 360 ? -2.444 12.309 3.636 1.00 77.69 360 GLU A O 1
ATOM 2977 N N . LEU A 1 361 ? -1.159 10.658 2.837 1.00 74.06 361 LEU A N 1
ATOM 2978 C CA . LEU A 1 361 ? -1.136 9.902 4.096 1.00 74.06 361 LEU A CA 1
ATOM 2979 C C . LEU A 1 361 ? -0.474 10.713 5.221 1.00 74.06 361 LEU A C 1
ATOM 2981 O O . LEU A 1 361 ? -0.990 10.789 6.333 1.00 74.06 361 LEU A O 1
ATOM 2985 N N . CYS A 1 362 ? 0.654 11.353 4.915 1.00 76.88 362 CYS A N 1
ATOM 2986 C CA . CYS A 1 362 ? 1.384 12.212 5.840 1.00 76.88 362 CYS A CA 1
ATOM 2987 C C . CYS A 1 362 ? 0.564 13.452 6.226 1.00 76.88 362 CYS A C 1
ATOM 2989 O O . CYS A 1 362 ? 0.441 13.765 7.410 1.00 76.88 362 CYS A O 1
ATOM 2991 N N . ALA A 1 363 ? -0.074 14.099 5.246 1.00 79.19 363 ALA A N 1
ATOM 2992 C CA . ALA A 1 363 ? -0.975 15.225 5.491 1.00 79.19 363 ALA A CA 1
ATOM 2993 C C . ALA A 1 363 ? -2.103 14.847 6.467 1.00 79.19 363 ALA A C 1
ATOM 2995 O O . ALA A 1 363 ? -2.335 15.545 7.454 1.00 79.19 363 ALA A O 1
ATOM 2996 N N . ASN A 1 364 ? -2.747 13.697 6.253 1.00 78.56 364 ASN A N 1
ATOM 2997 C CA . ASN A 1 364 ? -3.793 13.194 7.141 1.00 78.56 364 ASN A CA 1
ATOM 2998 C C . ASN A 1 364 ? -3.272 12.861 8.549 1.00 78.56 364 ASN A C 1
ATOM 3000 O O . ASN A 1 364 ? -3.948 13.158 9.531 1.00 78.56 364 ASN A O 1
ATOM 3004 N N . ASN A 1 365 ? -2.064 12.305 8.668 1.00 81.75 365 ASN A N 1
ATOM 3005 C CA . ASN A 1 365 ? -1.470 11.960 9.962 1.00 81.75 365 ASN A CA 1
ATOM 3006 C C . ASN A 1 365 ? -1.135 13.190 10.821 1.00 81.75 365 ASN A C 1
ATOM 3008 O O . ASN A 1 365 ? -1.322 13.143 12.035 1.00 81.75 365 ASN A O 1
ATOM 3012 N N . ILE A 1 366 ? -0.656 14.285 10.219 1.00 86.94 366 ILE A N 1
ATOM 3013 C CA . ILE A 1 366 ? -0.387 15.537 10.947 1.00 86.94 366 ILE A CA 1
ATOM 3014 C C . ILE A 1 366 ? -1.675 16.164 11.469 1.00 86.94 366 ILE A C 1
ATOM 3016 O O . ILE A 1 366 ? -1.717 16.575 12.625 1.00 86.94 366 ILE A O 1
ATOM 3020 N N . ILE A 1 367 ? -2.732 16.194 10.654 1.00 85.81 367 ILE A N 1
ATOM 3021 C CA . ILE A 1 367 ? -4.035 16.697 11.103 1.00 85.81 367 ILE A CA 1
ATOM 3022 C C . ILE A 1 367 ? -4.582 15.813 12.222 1.00 85.81 367 ILE A C 1
ATOM 3024 O O . ILE A 1 367 ? -4.980 16.329 13.257 1.00 85.81 367 ILE A O 1
ATOM 3028 N N . PHE A 1 368 ? -4.539 14.490 12.064 1.00 84.06 368 PHE A N 1
ATOM 3029 C CA . PHE A 1 368 ? -5.033 13.567 13.081 1.00 84.06 368 PHE A CA 1
ATOM 3030 C C . PHE A 1 368 ? -4.310 13.719 14.421 1.00 84.06 368 PHE A C 1
ATOM 3032 O O . PHE A 1 368 ? -4.949 13.788 15.467 1.00 84.06 368 PHE A O 1
ATOM 3039 N N . ASN A 1 369 ? -2.979 13.777 14.416 1.00 86.19 369 ASN A N 1
ATOM 3040 C CA . ASN A 1 369 ? -2.206 13.792 15.653 1.00 86.19 369 ASN A CA 1
ATOM 3041 C C . ASN A 1 369 ? -2.309 15.126 16.419 1.00 86.19 369 ASN A C 1
ATOM 3043 O O . ASN A 1 369 ? -1.929 15.164 17.591 1.00 86.19 369 ASN A O 1
ATOM 3047 N N . LEU A 1 370 ? -2.783 16.221 15.804 1.00 89.50 370 LEU A N 1
ATOM 3048 C CA . LEU A 1 370 ? -2.853 17.534 16.465 1.00 89.50 370 LEU A CA 1
ATOM 3049 C C . LEU A 1 370 ? -3.842 17.528 17.641 1.00 89.50 370 LEU A C 1
ATOM 3051 O O . LEU A 1 370 ? -3.658 18.269 18.607 1.00 89.50 370 LEU A O 1
ATOM 3055 N N . GLN A 1 371 ? -4.833 16.628 17.614 1.00 84.62 371 GLN A N 1
ATOM 3056 C CA . GLN A 1 371 ? -5.811 16.465 18.695 1.00 84.62 371 GLN A CA 1
ATOM 3057 C C . GLN A 1 371 ? -5.155 16.198 20.058 1.00 84.62 371 GLN A C 1
ATOM 3059 O O . GLN A 1 371 ? -5.706 16.596 21.075 1.00 84.62 371 GLN A O 1
ATOM 3064 N N . PHE A 1 372 ? -3.967 15.581 20.085 1.00 86.25 372 PHE A N 1
ATOM 3065 C CA . PHE A 1 372 ? -3.258 15.248 21.325 1.00 86.25 372 PHE A CA 1
ATOM 3066 C C . PHE A 1 372 ? -2.505 16.430 21.950 1.00 86.25 372 PHE A C 1
ATOM 3068 O O . PHE A 1 372 ? -1.960 16.292 23.040 1.00 86.25 372 PHE A O 1
ATOM 3075 N N . PHE A 1 373 ? -2.435 17.573 21.262 1.00 89.94 373 PHE A N 1
ATOM 3076 C CA . PHE A 1 373 ? -1.627 18.721 21.684 1.00 89.94 373 PHE A CA 1
ATOM 3077 C C . PHE A 1 373 ? -2.402 20.035 21.716 1.00 89.94 373 PHE A C 1
ATOM 3079 O O . PHE A 1 373 ? -1.946 20.975 22.357 1.00 89.94 373 PHE A O 1
ATOM 3086 N N . ILE A 1 374 ? -3.548 20.126 21.035 1.00 86.06 374 ILE A N 1
ATOM 3087 C CA . ILE A 1 374 ? -4.255 21.398 20.836 1.00 86.06 374 ILE A CA 1
ATOM 3088 C C . ILE A 1 374 ? -4.673 22.089 22.142 1.00 86.06 374 ILE A C 1
ATOM 3090 O O . ILE A 1 374 ? -4.642 23.314 22.212 1.00 86.06 374 ILE A O 1
ATOM 3094 N N . ASP A 1 375 ? -5.008 21.316 23.176 1.00 85.06 375 ASP A N 1
ATOM 3095 C CA . ASP A 1 375 ? -5.428 21.845 24.481 1.00 85.06 375 ASP A CA 1
ATOM 3096 C C . ASP A 1 375 ? -4.249 22.221 25.393 1.00 85.06 375 ASP A C 1
ATOM 3098 O O . ASP A 1 375 ? -4.430 22.909 26.392 1.00 85.06 375 ASP A O 1
ATOM 3102 N N . GLU A 1 376 ? -3.034 21.813 25.026 1.00 88.94 376 GLU A N 1
ATOM 3103 C CA . GLU A 1 376 ? -1.796 22.086 25.763 1.00 88.94 376 GLU A CA 1
ATOM 3104 C C . GLU A 1 376 ? -1.086 23.360 25.250 1.00 88.94 376 GLU A C 1
ATOM 3106 O O . GLU A 1 376 ? 0.019 23.683 25.688 1.00 88.94 376 GLU A O 1
ATOM 3111 N N . ILE A 1 377 ? -1.689 24.084 24.295 1.00 87.81 377 ILE A N 1
ATOM 3112 C CA . ILE A 1 377 ? -1.133 25.314 23.716 1.00 87.81 377 ILE A CA 1
ATOM 3113 C C . ILE A 1 377 ? -1.392 26.497 24.659 1.00 87.81 377 ILE A C 1
ATOM 3115 O O . ILE A 1 377 ? -2.536 26.878 24.910 1.00 87.81 377 ILE A O 1
ATOM 3119 N N . ASP A 1 378 ? -0.317 27.128 25.135 1.00 85.00 378 ASP A N 1
ATOM 3120 C CA . ASP A 1 378 ? -0.393 28.289 26.026 1.00 85.00 378 ASP A CA 1
ATOM 3121 C C . ASP A 1 378 ? -1.156 29.467 25.381 1.00 85.00 378 ASP A C 1
ATOM 3123 O O . ASP A 1 378 ? -0.920 29.821 24.220 1.00 85.00 378 ASP A O 1
ATOM 3127 N N . ARG A 1 379 ? -2.018 30.146 26.161 1.00 81.62 379 ARG A N 1
ATOM 3128 C CA . ARG A 1 379 ? -2.847 31.285 25.697 1.00 81.62 379 ARG A CA 1
ATOM 3129 C C . ARG A 1 379 ? -2.037 32.394 25.013 1.00 81.62 379 ARG A C 1
ATOM 3131 O O . ARG A 1 379 ? -2.533 33.015 24.079 1.00 81.62 379 ARG A O 1
ATOM 3138 N N . GLU A 1 380 ? -0.808 32.639 25.467 1.00 84.00 380 GLU A N 1
ATOM 3139 C CA . GLU A 1 380 ? 0.086 33.653 24.891 1.00 84.00 380 GLU A CA 1
ATOM 3140 C C . GLU A 1 380 ? 0.570 33.283 23.476 1.00 84.00 380 GLU A C 1
ATOM 3142 O O . GLU A 1 380 ? 0.703 34.159 22.623 1.00 84.00 380 GLU A O 1
ATOM 3147 N N . ASN A 1 381 ? 0.776 31.990 23.198 1.00 82.62 381 ASN A N 1
ATOM 3148 C CA . ASN A 1 381 ? 1.278 31.491 21.911 1.00 82.62 381 ASN A CA 1
ATOM 3149 C C . ASN A 1 381 ? 0.154 31.159 20.913 1.00 82.62 381 ASN A C 1
ATOM 3151 O O . ASN A 1 381 ? 0.398 31.077 19.704 1.00 82.62 381 ASN A O 1
ATOM 3155 N N . LEU A 1 382 ? -1.082 31.011 21.400 1.00 85.31 382 LEU A N 1
ATOM 3156 C CA . LEU A 1 382 ? -2.259 30.601 20.628 1.00 85.31 382 LEU A CA 1
ATOM 3157 C C . LEU A 1 382 ? -2.502 31.429 19.345 1.00 85.31 382 LEU A C 1
ATOM 3159 O O . LEU A 1 382 ? -2.689 30.813 18.292 1.00 85.31 382 LEU A O 1
ATOM 3163 N N . PRO A 1 383 ? -2.441 32.782 19.344 1.00 84.69 383 PRO A N 1
ATOM 3164 C CA . PRO A 1 383 ? -2.693 33.563 18.125 1.00 84.69 383 PRO A CA 1
ATOM 3165 C C . PRO A 1 383 ? -1.659 33.305 17.020 1.00 84.69 383 PRO A C 1
ATOM 3167 O O . PRO A 1 383 ? -1.987 33.252 15.829 1.00 84.69 383 PRO A O 1
ATOM 3170 N N . ASN A 1 384 ? -0.396 33.120 17.413 1.00 87.12 384 ASN A N 1
ATOM 3171 C CA . ASN A 1 384 ? 0.685 32.819 16.483 1.00 87.12 384 ASN A CA 1
ATOM 3172 C C . ASN A 1 384 ? 0.540 31.399 15.917 1.00 87.12 384 ASN A C 1
ATOM 3174 O O . ASN A 1 384 ? 0.602 31.210 14.701 1.00 87.12 384 ASN A O 1
ATOM 3178 N N . PHE A 1 385 ? 0.266 30.415 16.780 1.00 91.81 385 PHE A N 1
ATOM 3179 C CA . PHE A 1 385 ? 0.033 29.032 16.365 1.00 91.81 385 PHE A CA 1
ATOM 3180 C C . PHE A 1 385 ? -1.148 28.922 15.393 1.00 91.81 385 PHE A C 1
ATOM 3182 O O . PHE A 1 385 ? -1.020 28.294 14.342 1.00 91.81 385 PHE A O 1
ATOM 3189 N N . TYR A 1 386 ? -2.268 29.589 15.693 1.00 89.25 386 TYR A N 1
ATOM 3190 C CA . TYR A 1 386 ? -3.440 29.637 14.813 1.00 89.25 386 TYR A CA 1
ATOM 3191 C C . TYR A 1 386 ? -3.091 30.173 13.425 1.00 89.25 386 TYR A C 1
ATOM 3193 O O . TYR A 1 386 ? -3.455 29.582 12.409 1.00 89.25 386 TYR A O 1
ATOM 3201 N N . THR A 1 387 ? -2.325 31.262 13.372 1.00 89.69 387 THR A N 1
ATOM 3202 C CA . THR A 1 387 ? -1.889 31.862 12.108 1.00 89.69 387 THR A CA 1
ATOM 3203 C C . THR A 1 387 ? -1.041 30.886 11.286 1.00 89.69 387 THR A C 1
ATOM 3205 O O . THR A 1 387 ? -1.228 30.771 10.071 1.00 89.69 387 THR A O 1
ATOM 3208 N N . LEU A 1 388 ? -0.116 30.158 11.920 1.00 91.44 388 LEU A N 1
ATOM 3209 C CA . LEU A 1 388 ? 0.697 29.135 11.252 1.00 91.44 388 LEU A CA 1
ATOM 3210 C C . LEU A 1 388 ? -0.163 27.969 10.749 1.00 91.44 388 LEU A C 1
ATOM 3212 O O . LEU A 1 388 ? -0.052 27.590 9.580 1.00 91.44 388 LEU A O 1
ATOM 3216 N N . TYR A 1 389 ? -1.050 27.457 11.602 1.00 92.38 389 TYR A N 1
ATOM 3217 C CA . TYR A 1 389 ? -1.980 26.376 11.288 1.00 92.38 389 TYR A CA 1
ATOM 3218 C C . TYR A 1 389 ? -2.858 26.711 10.080 1.00 92.38 389 TYR A C 1
ATOM 3220 O O . TYR A 1 389 ? -2.839 25.973 9.100 1.00 92.38 389 TYR A O 1
ATOM 3228 N N . THR A 1 390 ? -3.569 27.841 10.091 1.00 88.75 390 THR A N 1
ATOM 3229 C CA . THR A 1 390 ? -4.503 28.218 9.014 1.00 88.75 390 THR A CA 1
ATOM 3230 C C . THR A 1 390 ? -3.784 28.389 7.677 1.00 88.75 390 THR A C 1
ATOM 3232 O O . THR A 1 390 ? -4.268 27.947 6.633 1.00 88.75 390 THR A O 1
ATOM 3235 N N . ASN A 1 391 ? -2.583 28.974 7.700 1.00 89.62 391 ASN A N 1
ATOM 3236 C CA . ASN A 1 391 ? -1.756 29.116 6.505 1.00 89.62 391 ASN A CA 1
ATOM 3237 C C . ASN A 1 391 ? -1.307 27.765 5.937 1.00 89.62 391 ASN A C 1
ATOM 3239 O O . ASN A 1 391 ? -1.305 27.586 4.719 1.00 89.62 391 ASN A O 1
ATOM 3243 N N . TYR A 1 392 ? -0.897 26.831 6.797 1.00 90.94 392 TYR A N 1
ATOM 3244 C CA . TYR A 1 392 ? -0.484 25.497 6.371 1.00 90.94 392 TYR A CA 1
ATOM 3245 C C . TYR A 1 392 ? -1.672 24.656 5.897 1.00 90.94 392 TYR A C 1
ATOM 3247 O O . TYR A 1 392 ? -1.593 24.000 4.859 1.00 90.94 392 TYR A O 1
ATOM 3255 N N . LEU A 1 393 ? -2.796 24.734 6.609 1.00 89.50 393 LEU A N 1
ATOM 3256 C CA . LEU A 1 393 ? -4.022 24.030 6.267 1.00 89.50 393 LEU A CA 1
ATOM 3257 C C . LEU A 1 393 ? -4.510 24.411 4.874 1.00 89.50 393 LEU A C 1
ATOM 3259 O O . LEU A 1 393 ? -4.832 23.523 4.090 1.00 89.50 393 LEU A O 1
ATOM 3263 N N . LYS A 1 394 ? -4.508 25.707 4.545 1.00 89.12 394 LYS A N 1
ATOM 3264 C CA . LYS A 1 394 ? -4.877 26.183 3.209 1.00 89.12 394 LYS A CA 1
ATOM 3265 C C . LYS A 1 394 ? -4.086 25.449 2.119 1.00 89.12 394 LYS A C 1
ATOM 3267 O O . LYS A 1 394 ? -4.690 24.889 1.208 1.00 89.12 394 LYS A O 1
ATOM 3272 N N . LEU A 1 395 ? -2.761 25.369 2.268 1.00 89.06 395 LEU A N 1
ATOM 3273 C CA . LEU A 1 395 ? -1.877 24.671 1.325 1.00 89.06 395 LEU A CA 1
ATOM 3274 C C . LEU A 1 395 ? -2.185 23.172 1.231 1.00 89.06 395 LEU A C 1
ATOM 3276 O O . LEU A 1 395 ? -2.212 22.611 0.137 1.00 89.06 395 LEU A O 1
ATOM 3280 N N . LEU A 1 396 ? -2.434 22.519 2.368 1.00 86.12 396 LEU A N 1
ATOM 3281 C CA . LEU A 1 396 ? -2.809 21.107 2.397 1.00 86.12 396 LEU A CA 1
ATOM 3282 C C . LEU A 1 396 ? -4.136 20.859 1.672 1.00 86.12 396 LEU A C 1
ATOM 3284 O O . LEU A 1 396 ? -4.215 19.940 0.864 1.00 86.12 396 LEU A O 1
ATOM 3288 N N . THR A 1 397 ? -5.156 21.680 1.929 1.00 84.19 397 THR A N 1
ATOM 3289 C CA . THR A 1 397 ? -6.492 21.532 1.328 1.00 84.19 397 THR A CA 1
ATOM 3290 C C . THR A 1 397 ? -6.539 21.875 -0.159 1.00 84.19 397 THR A C 1
ATOM 3292 O O . THR A 1 397 ? -7.409 21.375 -0.866 1.00 84.19 397 THR A O 1
ATOM 3295 N N . GLU A 1 398 ? -5.606 22.694 -0.653 1.00 86.38 398 GLU A N 1
ATOM 3296 C CA . GLU A 1 398 ? -5.442 22.957 -2.088 1.00 86.38 398 GLU A CA 1
ATOM 3297 C C . GLU A 1 398 ? -4.862 21.741 -2.831 1.00 86.38 398 GLU A C 1
ATOM 3299 O O . GLU A 1 398 ? -5.182 21.531 -4.002 1.00 86.38 398 GLU A O 1
ATOM 3304 N N . LYS A 1 399 ? -4.022 20.935 -2.164 1.00 82.50 399 LYS A N 1
ATOM 3305 C CA . LYS A 1 399 ? -3.281 19.823 -2.784 1.00 82.50 399 LYS A CA 1
ATOM 3306 C C . LYS A 1 399 ? -3.876 18.439 -2.513 1.00 82.50 399 LYS A C 1
ATOM 3308 O O . LYS A 1 399 ? -3.765 17.561 -3.366 1.00 82.50 399 LYS A O 1
ATOM 3313 N N . PHE A 1 400 ? -4.480 18.223 -1.348 1.00 81.88 400 PHE A N 1
ATOM 3314 C CA . PHE A 1 400 ? -4.920 16.907 -0.883 1.00 81.88 400 PHE A CA 1
ATOM 3315 C C . PHE A 1 400 ? -6.346 16.931 -0.340 1.00 81.88 400 PHE A C 1
ATOM 3317 O O . PHE A 1 400 ? -6.807 17.920 0.233 1.00 81.88 400 PHE A O 1
ATOM 3324 N N . ASN A 1 401 ? -7.035 15.796 -0.455 1.00 79.56 401 ASN A N 1
ATOM 3325 C CA . ASN A 1 401 ? -8.347 15.623 0.147 1.00 79.56 401 ASN A CA 1
ATOM 3326 C C . ASN A 1 401 ? -8.191 15.202 1.616 1.00 79.56 401 ASN A C 1
ATOM 3328 O O . ASN A 1 401 ? -8.066 14.024 1.934 1.00 79.56 401 ASN A O 1
ATOM 3332 N N . ILE A 1 402 ? -8.194 16.178 2.526 1.00 78.50 402 ILE A N 1
ATOM 3333 C CA . ILE A 1 402 ? -8.069 15.903 3.962 1.00 78.50 402 ILE A CA 1
ATOM 3334 C C . ILE A 1 402 ? -9.288 15.118 4.457 1.00 78.50 402 ILE A C 1
ATOM 3336 O O . ILE A 1 402 ? -10.426 15.590 4.388 1.00 78.50 402 ILE A O 1
ATOM 3340 N N . THR A 1 403 ? -9.026 13.922 4.979 1.00 72.50 403 THR A N 1
ATOM 3341 C CA . THR A 1 403 ? -10.028 12.959 5.449 1.00 72.50 403 THR A CA 1
ATOM 3342 C C . THR A 1 403 ? -10.720 13.454 6.718 1.00 72.50 403 THR A C 1
ATOM 3344 O O . THR A 1 403 ? -11.924 13.281 6.883 1.00 72.50 403 THR A O 1
ATOM 3347 N N . TYR A 1 404 ? -9.984 14.131 7.602 1.00 72.00 404 TYR A N 1
ATOM 3348 C CA . TYR A 1 404 ? -10.459 14.537 8.928 1.00 72.00 404 TYR A CA 1
ATOM 3349 C C . TYR A 1 404 ? -11.071 15.948 8.958 1.00 72.00 404 TYR A C 1
ATOM 3351 O O . TYR A 1 404 ? -10.657 16.796 9.748 1.00 72.00 404 TYR A O 1
ATOM 3359 N N . LYS A 1 405 ? -12.066 16.221 8.102 1.00 76.19 405 LYS A N 1
ATOM 3360 C CA . LYS A 1 405 ? -12.708 17.553 7.999 1.00 76.19 405 LYS A CA 1
ATOM 3361 C C . LYS A 1 405 ? -13.349 18.031 9.310 1.00 76.19 405 LYS A C 1
ATOM 3363 O O . LYS A 1 405 ? -13.330 19.223 9.588 1.00 76.19 405 LYS A O 1
ATOM 3368 N N . GLU A 1 406 ? -13.850 17.107 10.130 1.00 73.62 406 GLU A N 1
ATOM 3369 C CA . GLU A 1 406 ? -14.415 17.405 11.457 1.00 73.62 406 GLU A CA 1
ATOM 3370 C C . GLU A 1 406 ? -13.349 17.942 12.430 1.00 73.62 406 GLU A C 1
ATOM 3372 O O . GLU A 1 406 ? -13.590 18.918 13.140 1.00 73.62 406 GLU A O 1
ATOM 3377 N N . LEU A 1 407 ? -12.136 17.370 12.407 1.00 75.88 407 LEU A N 1
ATOM 3378 C CA . LEU A 1 407 ? -11.010 17.868 13.203 1.00 75.88 407 LEU A CA 1
ATOM 3379 C C . LEU A 1 407 ? -10.585 19.267 12.750 1.00 75.88 407 LEU A C 1
ATOM 3381 O O . LEU A 1 407 ? -10.277 20.104 13.590 1.00 75.88 407 LEU A O 1
ATOM 3385 N N . LEU A 1 408 ? -10.637 19.563 11.446 1.00 80.25 408 LEU A N 1
ATOM 3386 C CA . LEU A 1 408 ? -10.315 20.901 10.941 1.00 80.25 408 LEU A CA 1
ATOM 3387 C C . LEU A 1 408 ? -11.239 21.973 11.519 1.00 80.25 408 LEU A C 1
ATOM 3389 O O . LEU A 1 408 ? -10.755 23.015 11.957 1.00 80.25 408 LEU A O 1
ATOM 3393 N N . GLN A 1 409 ? -12.544 21.691 11.561 1.00 78.50 409 GLN A N 1
ATOM 3394 C CA . GLN A 1 409 ? -13.544 22.596 12.123 1.00 78.50 409 GLN A CA 1
ATOM 3395 C C . GLN A 1 409 ? -13.384 22.749 13.643 1.00 78.50 409 GLN A C 1
ATOM 3397 O O . GLN A 1 409 ? -13.506 23.856 14.173 1.00 78.50 409 GLN A O 1
ATOM 3402 N N . LEU A 1 410 ? -13.052 21.662 14.351 1.00 79.69 410 LEU A N 1
ATOM 3403 C CA . LEU A 1 410 ? -12.729 21.704 15.779 1.00 79.69 410 LEU A CA 1
ATOM 3404 C C . LEU A 1 410 ? -11.512 22.591 16.048 1.00 79.69 410 LEU A C 1
ATOM 3406 O O . LEU A 1 410 ? -11.539 23.427 16.949 1.00 79.69 410 LEU A O 1
ATOM 3410 N N . TYR A 1 411 ? -10.444 22.410 15.278 1.00 84.94 411 TYR A N 1
ATOM 3411 C CA . TYR A 1 411 ? -9.209 23.162 15.455 1.00 84.94 411 TYR A CA 1
ATOM 3412 C C . TYR A 1 411 ? -9.410 24.630 15.108 1.00 84.94 411 TYR A C 1
ATOM 3414 O O . TYR A 1 411 ? -8.976 25.490 15.864 1.00 84.94 411 TYR A O 1
ATOM 3422 N N . GLU A 1 412 ? -10.133 24.930 14.027 1.00 81.62 412 GLU A N 1
ATOM 3423 C CA . GLU A 1 412 ? -10.534 26.296 13.696 1.00 81.62 412 GLU A CA 1
ATOM 3424 C C . GLU A 1 412 ? -11.309 26.924 14.859 1.00 81.62 412 GLU A C 1
ATOM 3426 O O . GLU A 1 412 ? -10.965 28.013 15.304 1.00 81.62 412 GLU A O 1
ATOM 3431 N N . THR A 1 413 ? -12.264 26.207 15.451 1.00 78.94 413 THR A N 1
ATOM 3432 C CA . THR A 1 413 ? -13.033 26.700 16.603 1.00 78.94 413 THR A CA 1
ATOM 3433 C C . THR A 1 413 ? -12.149 26.957 17.832 1.00 78.94 413 THR A C 1
ATOM 3435 O O . THR A 1 413 ? -12.191 28.049 18.403 1.00 78.94 413 THR A O 1
ATOM 3438 N N . LYS A 1 414 ? -11.310 25.986 18.223 1.00 79.06 414 LYS A N 1
ATOM 3439 C CA . LYS A 1 414 ? -10.409 26.097 19.386 1.00 79.06 414 LYS A CA 1
ATOM 3440 C C . LYS A 1 414 ? -9.375 27.211 19.224 1.00 79.06 414 LYS A C 1
ATOM 3442 O O . LYS A 1 414 ? -9.013 27.857 20.201 1.00 79.06 414 LYS A O 1
ATOM 3447 N N . LEU A 1 415 ? -8.918 27.449 17.998 1.00 79.88 415 LEU A N 1
ATOM 3448 C CA . LEU A 1 415 ? -7.863 28.412 17.713 1.00 79.88 415 LEU A CA 1
ATOM 3449 C C . LEU A 1 415 ? -8.390 29.833 17.389 1.00 79.88 415 LEU A C 1
ATOM 3451 O O . LEU A 1 415 ? -7.662 30.799 17.605 1.00 79.88 415 LEU A O 1
ATOM 3455 N N . THR A 1 416 ? -9.640 29.993 16.920 1.00 71.56 416 THR A N 1
ATOM 3456 C CA . THR A 1 416 ? -10.243 31.310 16.579 1.00 71.56 416 THR A CA 1
ATOM 3457 C C . THR A 1 416 ? -10.818 32.040 17.799 1.00 71.56 416 THR A C 1
ATOM 3459 O O . THR A 1 416 ? -10.871 33.271 17.831 1.00 71.56 416 THR A O 1
ATOM 3462 N N . ASN A 1 417 ? -11.243 31.312 18.833 1.00 66.75 417 ASN A N 1
ATOM 3463 C CA . ASN A 1 417 ? -11.866 31.899 20.019 1.00 66.75 417 ASN A CA 1
ATOM 3464 C C . ASN A 1 417 ? -10.829 32.544 20.958 1.00 66.75 417 ASN A C 1
ATOM 3466 O O . ASN A 1 417 ? -10.468 31.982 21.986 1.00 66.75 417 ASN A O 1
ATOM 3470 N N . THR A 1 418 ? -10.372 33.762 20.641 1.00 48.97 418 THR A N 1
ATOM 3471 C CA . THR A 1 418 ? -9.531 34.572 21.550 1.00 48.97 418 THR A CA 1
ATOM 3472 C C . THR A 1 418 ? -10.320 35.506 22.479 1.00 48.97 418 THR A C 1
ATOM 3474 O O . THR A 1 418 ? -9.713 36.174 23.309 1.00 48.97 418 THR A O 1
ATOM 3477 N N . ILE A 1 419 ? -11.655 35.603 22.395 1.00 44.12 419 ILE A N 1
ATOM 3478 C CA . ILE A 1 419 ? -12.437 36.516 23.256 1.00 44.12 419 ILE A CA 1
ATOM 3479 C C . ILE A 1 419 ? -13.801 35.911 23.599 1.00 44.12 419 ILE A C 1
ATOM 3481 O O . ILE A 1 419 ? -14.821 36.287 23.026 1.00 44.12 419 ILE A O 1
ATOM 3485 N N . LYS A 1 420 ? -13.805 34.974 24.545 1.00 36.66 420 LYS A N 1
ATOM 3486 C CA . LYS A 1 420 ? -14.747 34.866 25.673 1.00 36.66 420 LYS A CA 1
ATOM 3487 C C . LYS A 1 420 ? -14.502 33.522 26.341 1.00 36.66 420 LYS A C 1
ATOM 3489 O O . LYS A 1 420 ? -14.663 32.477 25.725 1.00 36.66 420 LYS A O 1
ATOM 3494 N N . ASP A 1 421 ? -14.067 33.591 27.595 1.00 47.06 421 ASP A N 1
ATOM 3495 C CA . ASP A 1 421 ? -14.108 32.446 28.490 1.00 47.06 421 ASP A CA 1
ATOM 3496 C C . ASP A 1 421 ? -15.537 31.880 28.523 1.00 47.06 421 ASP A C 1
ATOM 3498 O O . ASP A 1 421 ? -16.509 32.639 28.605 1.00 47.06 421 ASP A O 1
ATOM 3502 N N . ASN A 1 422 ? -15.582 30.547 28.537 1.00 42.88 422 ASN A N 1
ATOM 3503 C CA . ASN A 1 422 ? -16.705 29.639 28.768 1.00 42.88 422 ASN A CA 1
ATOM 3504 C C . ASN A 1 422 ? -17.345 29.041 27.506 1.00 42.88 422 ASN A C 1
ATOM 3506 O O . ASN A 1 422 ? -17.841 29.757 26.648 1.00 42.88 422 ASN A O 1
ATOM 3510 N N . GLU A 1 423 ? -17.381 27.702 27.502 1.00 40.84 423 GLU A N 1
ATOM 3511 C CA . GLU A 1 423 ? -18.085 26.796 26.575 1.00 40.84 423 GLU A CA 1
ATOM 3512 C C . GLU A 1 423 ? -17.297 26.316 25.347 1.00 40.84 423 GLU A C 1
ATOM 3514 O O . GLU A 1 423 ? -17.625 26.631 24.214 1.00 40.84 423 GLU A O 1
ATOM 3519 N N . LEU A 1 424 ? -16.278 25.480 25.576 1.00 38.56 424 LEU A N 1
ATOM 3520 C CA . LEU A 1 424 ? -15.834 24.440 24.632 1.00 38.56 424 LEU A CA 1
ATOM 3521 C C . LEU A 1 424 ? -15.145 23.332 25.434 1.00 38.56 424 LEU A C 1
ATOM 3523 O O . LEU A 1 424 ? -13.923 23.287 25.560 1.00 38.56 424 LEU A O 1
ATOM 3527 N N . LYS A 1 425 ? -15.944 22.454 26.035 1.00 39.25 425 LYS A N 1
ATOM 3528 C CA . LYS A 1 425 ? -15.464 21.196 26.603 1.00 39.25 425 LYS A CA 1
ATOM 3529 C C . LYS A 1 425 ? -16.383 20.086 26.134 1.00 39.25 425 LYS A C 1
ATOM 3531 O O . LYS A 1 425 ? -17.515 19.991 26.568 1.00 39.25 425 LYS A O 1
ATOM 3536 N N . ASP A 1 426 ? -15.924 19.350 25.131 1.00 39.53 426 ASP A N 1
ATOM 3537 C CA . ASP A 1 426 ? -15.528 17.943 25.243 1.00 39.53 426 ASP A CA 1
ATOM 3538 C C . ASP A 1 426 ? -15.560 17.259 23.857 1.00 39.53 426 ASP A C 1
ATOM 3540 O O . ASP A 1 426 ? -15.838 17.860 22.840 1.00 39.53 426 ASP A O 1
ATOM 3544 N N . ASN A 1 427 ? -15.116 16.019 23.775 1.00 40.50 427 ASN A N 1
ATOM 3545 C CA . ASN A 1 427 ? -15.227 15.041 22.683 1.00 40.50 427 ASN A CA 1
ATOM 3546 C C . ASN A 1 427 ? -14.839 15.435 21.253 1.00 40.50 427 ASN A C 1
ATOM 3548 O O . ASN A 1 427 ? -15.657 15.590 20.352 1.00 40.50 427 ASN A O 1
ATOM 3552 N N . LEU A 1 428 ? -13.535 15.317 21.019 1.00 37.75 428 LEU A N 1
ATOM 3553 C CA . LEU A 1 428 ? -13.011 14.637 19.835 1.00 37.75 428 LEU A CA 1
ATOM 3554 C C . LEU A 1 428 ? -11.632 14.066 20.190 1.00 37.75 428 LEU A C 1
ATOM 3556 O O . LEU A 1 428 ? -10.605 14.538 19.719 1.00 37.75 428 LEU A O 1
ATOM 3560 N N . ILE A 1 429 ? -11.607 13.074 21.086 1.00 39.47 429 ILE A N 1
ATOM 3561 C CA . ILE A 1 429 ? -10.476 12.143 21.166 1.00 39.47 429 ILE A CA 1
ATOM 3562 C C . ILE A 1 429 ? -10.897 10.924 20.351 1.00 39.47 429 ILE A C 1
ATOM 3564 O O . ILE A 1 429 ? -11.704 10.103 20.794 1.00 39.47 429 ILE A O 1
ATOM 3568 N N . VAL A 1 430 ? -10.397 10.832 19.122 1.00 40.12 430 VAL A N 1
ATOM 3569 C CA . VAL A 1 430 ? -10.521 9.623 18.308 1.00 40.12 430 VAL A CA 1
ATOM 3570 C C . VAL A 1 430 ? -9.503 8.623 18.850 1.00 40.12 430 VAL A C 1
ATOM 3572 O O . VAL A 1 430 ? -8.349 8.595 18.426 1.00 40.12 430 VAL A O 1
ATOM 3575 N N . GLU A 1 431 ? -9.909 7.807 19.824 1.00 35.38 431 GLU A N 1
ATOM 3576 C CA . GLU A 1 431 ? -9.131 6.627 20.198 1.00 35.38 431 GLU A CA 1
ATOM 3577 C C . GLU A 1 431 ? -9.128 5.636 19.029 1.00 35.38 431 GLU A C 1
ATOM 3579 O O . GLU A 1 431 ? -10.147 5.028 18.703 1.00 35.38 431 GLU A O 1
ATOM 3584 N N . ASN A 1 432 ? -7.960 5.452 18.415 1.00 34.00 432 ASN A N 1
ATOM 3585 C CA . ASN A 1 432 ? -7.642 4.243 17.668 1.00 34.00 432 ASN A CA 1
ATOM 3586 C C . ASN A 1 432 ? -6.382 3.618 18.290 1.00 34.00 432 ASN A C 1
ATOM 3588 O O . ASN A 1 432 ? -5.268 4.057 17.989 1.00 34.00 432 ASN A O 1
ATOM 3592 N N . PRO A 1 433 ? -6.524 2.651 19.213 1.00 36.94 433 PRO A N 1
ATOM 3593 C CA . PRO A 1 433 ? -5.397 1.947 19.788 1.00 36.94 433 PRO A CA 1
ATOM 3594 C C . PRO A 1 433 ? -5.014 0.798 18.855 1.00 36.94 433 PRO A C 1
ATOM 3596 O O . PRO A 1 433 ? -5.369 -0.341 19.109 1.00 36.94 433 PRO A O 1
ATOM 3599 N N . ASP A 1 434 ? -4.302 1.110 17.772 1.00 31.09 434 ASP A N 1
ATOM 3600 C CA . ASP A 1 434 ? -3.321 0.197 17.186 1.00 31.09 434 ASP A CA 1
ATOM 3601 C C . ASP A 1 434 ? -2.358 0.959 16.273 1.00 31.09 434 ASP A C 1
ATOM 3603 O O . ASP A 1 434 ? -2.722 1.635 15.310 1.00 31.09 434 ASP A O 1
ATOM 3607 N N . VAL A 1 435 ? -1.079 0.848 16.613 1.00 38.03 435 VAL A N 1
ATOM 3608 C CA . VAL A 1 435 ? 0.063 1.467 15.942 1.00 38.03 435 VAL A CA 1
ATOM 3609 C C . VAL A 1 435 ? 0.257 0.815 14.564 1.00 38.03 435 VAL A C 1
ATOM 3611 O O . VAL A 1 435 ? 1.142 -0.013 14.355 1.00 38.03 435 VAL A O 1
ATOM 3614 N N . ILE A 1 436 ? -0.559 1.206 13.584 1.00 35.78 436 ILE A N 1
ATOM 3615 C CA . ILE A 1 436 ? -0.367 0.898 12.158 1.00 35.78 436 ILE A CA 1
ATOM 3616 C C . ILE A 1 436 ? 0.098 2.169 11.447 1.00 35.78 436 ILE A C 1
ATOM 3618 O O . ILE A 1 436 ? -0.571 2.702 10.574 1.00 35.78 436 ILE A O 1
ATOM 3622 N N . VAL A 1 437 ? 1.269 2.684 11.818 1.00 40.00 437 VAL A N 1
ATOM 3623 C CA . VAL A 1 437 ? 1.997 3.615 10.930 1.00 40.00 437 VAL A CA 1
ATOM 3624 C C . VAL A 1 437 ? 3.483 3.263 10.882 1.00 40.00 437 VAL A C 1
ATOM 3626 O O . VAL A 1 437 ? 4.087 3.283 9.816 1.00 40.00 437 VAL A O 1
ATOM 3629 N N . ALA A 1 438 ? 4.056 2.775 11.988 1.00 37.50 438 ALA A N 1
ATOM 3630 C CA . ALA A 1 438 ? 5.411 2.225 11.992 1.00 37.50 438 ALA A CA 1
ATOM 3631 C C . ALA A 1 438 ? 5.520 0.897 11.210 1.00 37.50 438 ALA A C 1
ATOM 3633 O O . ALA A 1 438 ? 6.397 0.745 10.364 1.00 37.50 438 ALA A O 1
ATOM 3634 N N . ASN A 1 439 ? 4.604 -0.053 11.436 1.00 33.22 439 ASN A N 1
ATOM 3635 C CA . ASN A 1 439 ? 4.718 -1.417 10.898 1.00 33.22 439 ASN A CA 1
ATOM 3636 C C . ASN A 1 439 ? 4.466 -1.541 9.384 1.00 33.22 439 ASN A C 1
ATOM 3638 O O . ASN A 1 439 ? 5.003 -2.451 8.751 1.00 33.22 439 ASN A O 1
ATOM 3642 N N . ALA A 1 440 ? 3.692 -0.627 8.791 1.00 35.53 440 ALA A N 1
ATOM 3643 C CA . ALA A 1 440 ? 3.460 -0.600 7.344 1.00 35.53 440 ALA A CA 1
ATOM 3644 C C . ALA A 1 440 ? 4.711 -0.147 6.567 1.00 35.53 440 ALA A C 1
ATOM 3646 O O . ALA A 1 440 ? 4.962 -0.643 5.474 1.00 35.53 440 ALA A O 1
ATOM 3647 N N . ILE A 1 441 ? 5.531 0.723 7.167 1.00 37.34 441 ILE A N 1
ATOM 3648 C CA . ILE A 1 441 ? 6.821 1.156 6.612 1.00 37.34 441 ILE A CA 1
ATOM 3649 C C . ILE A 1 441 ? 7.900 0.078 6.845 1.00 37.34 441 ILE A C 1
ATOM 3651 O O . ILE A 1 441 ? 8.780 -0.100 6.014 1.00 37.34 441 ILE A O 1
ATOM 3655 N N . ILE A 1 442 ? 7.808 -0.697 7.934 1.00 36.78 442 ILE A N 1
ATOM 3656 C CA . ILE A 1 442 ? 8.774 -1.756 8.300 1.00 36.78 442 ILE A CA 1
ATOM 3657 C C . ILE A 1 442 ? 8.642 -3.021 7.431 1.00 36.78 442 ILE A C 1
ATOM 3659 O O . ILE A 1 442 ? 9.646 -3.650 7.104 1.00 36.78 442 ILE A O 1
ATOM 3663 N N . LYS A 1 443 ? 7.426 -3.411 7.019 1.00 32.19 443 LYS A N 1
ATOM 3664 C CA . LYS A 1 443 ? 7.208 -4.642 6.226 1.00 32.19 443 LYS A CA 1
ATOM 3665 C C . LYS A 1 443 ? 7.722 -4.575 4.783 1.00 32.19 443 LYS A C 1
ATOM 3667 O O . LYS A 1 443 ? 7.843 -5.622 4.153 1.00 32.19 443 LYS A O 1
ATOM 3672 N N . ALA A 1 444 ? 8.026 -3.384 4.272 1.00 34.75 444 ALA A N 1
ATOM 3673 C CA . ALA A 1 444 ? 8.568 -3.213 2.929 1.00 34.75 444 ALA A CA 1
ATOM 3674 C C . ALA A 1 444 ? 10.086 -3.500 2.834 1.00 34.75 444 ALA A C 1
ATOM 3676 O O . ALA A 1 444 ? 10.559 -3.769 1.735 1.00 34.75 444 ALA A O 1
ATOM 3677 N N . ASP A 1 445 ? 10.827 -3.515 3.955 1.00 29.61 445 ASP A N 1
ATOM 3678 C CA . ASP A 1 445 ? 12.307 -3.504 3.957 1.00 29.61 445 ASP A CA 1
ATOM 3679 C C . ASP A 1 445 ? 12.999 -4.866 4.249 1.00 29.61 445 ASP A C 1
ATOM 3681 O O . ASP A 1 445 ? 14.194 -4.989 4.004 1.00 29.61 445 ASP A O 1
ATOM 3685 N N . LEU A 1 446 ? 12.308 -5.907 4.750 1.00 30.31 446 LEU A N 1
ATOM 3686 C CA . LEU A 1 446 ? 12.966 -7.022 5.486 1.00 30.31 446 LEU A CA 1
ATOM 3687 C C . LEU A 1 446 ? 12.968 -8.442 4.849 1.00 30.31 446 LEU A C 1
ATOM 3689 O O . LEU A 1 446 ? 13.182 -9.423 5.559 1.00 30.31 446 LEU A O 1
ATOM 3693 N N . ASN A 1 447 ? 12.753 -8.631 3.541 1.00 26.88 447 ASN A N 1
ATOM 3694 C CA . ASN A 1 447 ? 12.653 -9.989 2.950 1.00 26.88 447 ASN A CA 1
ATOM 3695 C C . ASN A 1 447 ? 13.785 -10.368 1.964 1.00 26.88 447 ASN A C 1
ATOM 3697 O O . ASN A 1 447 ? 13.536 -10.389 0.761 1.00 26.88 447 ASN A O 1
ATOM 3701 N N . ILE A 1 448 ? 14.983 -10.771 2.444 1.00 29.62 448 ILE A N 1
ATOM 3702 C CA . ILE A 1 448 ? 15.990 -11.548 1.663 1.00 29.62 448 ILE A CA 1
ATOM 3703 C C . ILE A 1 448 ? 16.832 -12.495 2.565 1.00 29.62 448 ILE A C 1
ATOM 3705 O O . ILE A 1 448 ? 17.537 -12.033 3.455 1.00 29.62 448 ILE A O 1
ATOM 3709 N N . GLY A 1 449 ? 16.839 -13.809 2.254 1.00 30.17 449 GLY A N 1
ATOM 3710 C CA . GLY A 1 449 ? 18.047 -14.667 2.323 1.00 30.17 449 GLY A CA 1
ATOM 3711 C C . GLY A 1 449 ? 18.176 -15.764 3.407 1.00 30.17 449 GLY A C 1
ATOM 3712 O O . GLY A 1 449 ? 18.632 -15.493 4.512 1.00 30.17 449 GLY A O 1
ATOM 3713 N N . LYS A 1 450 ? 17.946 -17.045 3.051 1.00 26.98 450 LYS A N 1
ATOM 3714 C CA . LYS A 1 450 ? 18.580 -18.240 3.677 1.00 26.98 450 LYS A CA 1
ATOM 3715 C C . LYS A 1 450 ? 18.853 -19.343 2.618 1.00 26.98 450 LYS A C 1
ATOM 3717 O O . LYS A 1 450 ? 17.999 -19.526 1.753 1.00 26.98 450 LYS A O 1
ATOM 3722 N N . PRO A 1 451 ? 19.984 -20.088 2.664 1.00 26.52 451 PRO A N 1
ATOM 3723 C CA . PRO A 1 451 ? 20.352 -21.110 1.665 1.00 26.52 451 PRO A CA 1
ATOM 3724 C C . PRO A 1 451 ? 19.856 -22.540 1.996 1.00 26.52 451 PRO A C 1
ATOM 3726 O O . PRO A 1 451 ? 19.777 -22.921 3.164 1.00 26.52 451 PRO A O 1
ATOM 3729 N N . ILE A 1 452 ? 19.562 -23.351 0.963 1.00 31.50 452 ILE A N 1
ATOM 3730 C CA . ILE A 1 452 ? 18.974 -24.713 1.038 1.00 31.50 452 ILE A CA 1
ATOM 3731 C C . ILE A 1 452 ? 19.984 -25.788 0.563 1.00 31.50 452 ILE A C 1
ATOM 3733 O O . ILE A 1 452 ? 20.715 -25.575 -0.400 1.00 31.50 452 ILE A O 1
ATOM 3737 N N . LYS A 1 453 ? 20.019 -26.957 1.230 1.00 30.17 453 LYS A N 1
ATOM 3738 C CA . LYS A 1 453 ? 20.837 -28.143 0.874 1.00 30.17 453 LYS A CA 1
ATOM 3739 C C . LYS A 1 453 ? 20.250 -28.929 -0.316 1.00 30.17 453 LYS A C 1
ATOM 3741 O O . LYS A 1 453 ? 19.047 -29.163 -0.368 1.00 30.17 453 LYS A O 1
ATOM 3746 N N . HIS A 1 454 ? 21.118 -29.411 -1.211 1.00 36.75 454 HIS A N 1
ATOM 3747 C CA . HIS A 1 454 ? 20.772 -30.135 -2.444 1.00 36.75 454 HIS A CA 1
ATOM 3748 C C . HIS A 1 454 ? 19.966 -31.434 -2.220 1.00 36.75 454 HIS A C 1
ATOM 3750 O O . HIS A 1 454 ? 20.461 -32.389 -1.620 1.00 36.75 454 HIS A O 1
ATOM 3756 N N . LYS A 1 455 ? 18.749 -31.495 -2.781 1.00 44.62 455 LYS A N 1
ATOM 3757 C CA . LYS A 1 455 ? 17.955 -32.721 -2.986 1.00 44.62 455 LYS A CA 1
ATOM 3758 C C . LYS A 1 455 ? 18.016 -33.154 -4.465 1.00 44.62 455 LYS A C 1
ATOM 3760 O O . LYS A 1 455 ? 18.233 -32.337 -5.353 1.00 44.62 455 LYS A O 1
ATOM 3765 N N . LYS A 1 456 ? 17.836 -34.460 -4.711 1.00 51.47 456 LYS A N 1
ATOM 3766 C CA . LYS A 1 456 ? 17.683 -35.094 -6.041 1.00 51.47 456 LYS A CA 1
ATOM 3767 C C . LYS A 1 456 ? 16.543 -34.421 -6.838 1.00 51.47 456 LYS A C 1
ATOM 3769 O O . LYS A 1 456 ? 15.512 -34.154 -6.219 1.00 51.47 456 LYS A O 1
ATOM 3774 N N . GLY A 1 457 ? 16.740 -34.202 -8.148 1.00 61.38 457 GLY A N 1
ATOM 3775 C CA . GLY A 1 457 ? 15.782 -33.581 -9.085 1.00 61.38 457 GLY A CA 1
ATOM 3776 C C . GLY A 1 457 ? 14.516 -34.412 -9.355 1.00 61.38 457 GLY A C 1
ATOM 3777 O O . GLY A 1 457 ? 14.179 -35.284 -8.557 1.00 61.38 457 GLY A O 1
ATOM 3778 N N . HIS A 1 458 ? 13.810 -34.133 -10.454 1.00 81.38 458 HIS A N 1
ATOM 3779 C CA . HIS A 1 458 ? 12.547 -34.791 -10.826 1.00 81.38 458 HIS A CA 1
ATOM 3780 C C . HIS A 1 458 ? 12.727 -36.290 -11.131 1.00 81.38 458 HIS A C 1
ATOM 3782 O O . HIS A 1 458 ? 13.754 -36.697 -11.676 1.00 81.38 458 HIS A O 1
ATOM 3788 N N . ASN A 1 459 ? 11.754 -37.130 -10.766 1.00 82.06 459 ASN A N 1
ATOM 3789 C CA . ASN A 1 459 ? 11.934 -38.586 -10.783 1.00 82.06 459 ASN A CA 1
ATOM 3790 C C . ASN A 1 459 ? 11.715 -39.230 -12.168 1.00 82.06 459 ASN A C 1
ATOM 3792 O O . ASN A 1 459 ? 12.330 -40.258 -12.451 1.00 82.06 459 ASN A O 1
ATOM 3796 N N . HIS A 1 460 ? 10.896 -38.632 -13.043 1.00 84.44 460 HIS A N 1
ATOM 3797 C CA . HIS A 1 460 ? 10.466 -39.252 -14.315 1.00 84.44 460 HIS A CA 1
ATOM 3798 C C . HIS A 1 460 ? 11.083 -38.641 -15.582 1.00 84.44 460 HIS A C 1
ATOM 3800 O O . HIS A 1 460 ? 11.238 -39.312 -16.602 1.00 84.44 460 HIS A O 1
ATOM 3806 N N . ASN A 1 461 ? 11.444 -37.362 -15.524 1.00 93.12 461 ASN A N 1
ATOM 3807 C CA . ASN A 1 461 ? 11.835 -36.545 -16.673 1.00 93.12 461 ASN A CA 1
ATOM 3808 C C . ASN A 1 461 ? 13.052 -35.703 -16.304 1.00 93.12 461 ASN A C 1
ATOM 3810 O O . ASN A 1 461 ? 13.221 -35.369 -15.132 1.00 93.12 461 ASN A O 1
ATOM 3814 N N . LYS A 1 462 ? 13.861 -35.341 -17.302 1.00 93.88 462 LYS A N 1
ATOM 3815 C CA . LYS A 1 462 ? 14.972 -34.403 -17.129 1.00 93.88 462 LYS A CA 1
ATOM 3816 C C . LYS A 1 462 ? 14.573 -32.991 -17.522 1.00 93.88 462 LYS A C 1
ATOM 3818 O O . LYS A 1 462 ? 13.913 -32.793 -18.546 1.00 93.88 462 LYS A O 1
ATOM 3823 N N . PHE A 1 463 ? 15.046 -32.014 -16.757 1.00 94.88 463 PHE A N 1
ATOM 3824 C CA . PHE A 1 463 ? 14.804 -30.601 -17.034 1.00 94.88 463 PHE A CA 1
ATOM 3825 C C . PHE A 1 463 ? 16.094 -29.837 -17.278 1.00 94.88 463 PHE A C 1
ATOM 3827 O O . PHE A 1 463 ? 17.022 -29.875 -16.467 1.00 94.88 463 PHE A O 1
ATOM 3834 N N . ILE A 1 464 ? 16.119 -29.078 -18.370 1.00 96.25 464 ILE A N 1
ATOM 3835 C CA . ILE A 1 464 ? 17.133 -28.054 -18.597 1.00 96.25 464 ILE A CA 1
ATOM 3836 C C . ILE A 1 464 ? 16.496 -26.675 -18.513 1.00 96.25 464 ILE A C 1
ATOM 3838 O O . ILE A 1 464 ? 15.559 -26.360 -19.247 1.00 96.25 464 ILE A O 1
ATOM 3842 N N . LEU A 1 465 ? 17.006 -25.833 -17.620 1.00 96.44 465 LEU A N 1
ATOM 3843 C CA . LEU A 1 465 ? 16.630 -24.425 -17.613 1.00 96.44 465 LEU A CA 1
ATOM 3844 C C . LEU A 1 465 ? 17.224 -23.757 -18.850 1.00 96.44 465 LEU A C 1
ATOM 3846 O O . LEU A 1 465 ? 18.430 -23.820 -19.048 1.00 96.44 465 LEU A O 1
ATOM 3850 N N . THR A 1 466 ? 16.396 -23.112 -19.662 1.00 96.94 466 THR A N 1
ATOM 3851 C CA . THR A 1 466 ? 16.828 -22.337 -20.829 1.00 96.94 466 THR A CA 1
ATOM 3852 C C . THR A 1 466 ? 16.552 -20.863 -20.566 1.00 96.94 466 THR A C 1
ATOM 3854 O O . THR A 1 466 ? 15.395 -20.471 -20.404 1.00 96.94 466 THR A O 1
ATOM 3857 N N . LEU A 1 467 ? 17.607 -20.052 -20.510 1.00 95.31 467 LEU A N 1
ATOM 3858 C CA . LEU A 1 467 ? 17.522 -18.611 -20.269 1.00 95.31 467 LEU A CA 1
ATOM 3859 C C . LEU A 1 467 ? 17.983 -17.835 -21.499 1.00 95.31 467 LEU A C 1
ATOM 3861 O O . LEU A 1 467 ? 18.953 -18.217 -22.149 1.00 95.31 467 LEU A O 1
ATOM 3865 N N . MET A 1 468 ? 17.326 -16.711 -21.772 1.00 94.19 468 MET A N 1
ATOM 3866 C CA . MET A 1 468 ? 17.834 -15.673 -22.666 1.00 94.19 468 MET A CA 1
ATOM 3867 C C . MET A 1 468 ? 18.074 -14.417 -21.832 1.00 94.19 468 MET A C 1
ATOM 3869 O O . MET A 1 468 ? 17.140 -13.913 -21.213 1.00 94.19 468 MET A O 1
ATOM 3873 N N . ILE A 1 469 ? 19.311 -13.928 -21.790 1.00 92.69 469 ILE A N 1
ATOM 3874 C CA . ILE A 1 469 ? 19.722 -12.853 -20.878 1.00 92.69 469 ILE A CA 1
ATOM 3875 C C . ILE A 1 469 ? 20.377 -11.684 -21.616 1.00 92.69 469 ILE A C 1
ATOM 3877 O O . ILE A 1 469 ? 20.926 -11.832 -22.716 1.00 92.69 469 ILE A O 1
ATOM 3881 N N . LYS A 1 470 ? 20.291 -10.504 -20.992 1.00 90.75 470 LYS A N 1
ATOM 3882 C CA . LYS A 1 470 ? 21.065 -9.314 -21.342 1.00 90.75 470 LYS A CA 1
ATOM 3883 C C . LYS A 1 470 ? 21.134 -8.354 -20.162 1.00 90.75 470 LYS A C 1
ATOM 3885 O O . LYS A 1 470 ? 20.122 -7.747 -19.827 1.00 90.75 470 LYS A O 1
ATOM 3890 N N . ASN A 1 471 ? 22.319 -8.137 -19.611 1.00 90.06 471 ASN A N 1
ATOM 3891 C CA . ASN A 1 471 ? 22.535 -7.187 -18.517 1.00 90.06 471 ASN A CA 1
ATOM 3892 C C . ASN A 1 471 ? 21.641 -7.443 -17.285 1.00 90.06 471 ASN A C 1
ATOM 3894 O O . ASN A 1 471 ? 20.967 -6.541 -16.792 1.00 90.06 471 ASN A O 1
ATOM 3898 N N . GLU A 1 472 ? 21.608 -8.693 -16.819 1.00 90.50 472 GLU A N 1
ATOM 3899 C CA . GLU A 1 472 ? 20.773 -9.171 -15.708 1.00 90.50 472 GLU A CA 1
ATOM 3900 C C . GLU A 1 472 ? 21.580 -9.487 -14.433 1.00 90.50 472 GLU A C 1
ATOM 3902 O O . GLU A 1 472 ? 21.090 -10.176 -13.534 1.00 90.50 472 GLU A O 1
ATOM 3907 N N . SER A 1 473 ? 22.811 -8.978 -14.325 1.00 87.75 473 SER A N 1
ATOM 3908 C CA . SER A 1 473 ? 23.742 -9.204 -13.205 1.00 87.75 473 SER A CA 1
ATOM 3909 C C . SER A 1 473 ? 23.105 -9.004 -11.824 1.00 87.75 473 SER A C 1
ATOM 3911 O O . SER A 1 473 ? 23.376 -9.773 -10.904 1.00 87.75 473 SER A O 1
ATOM 3913 N N . LYS A 1 474 ? 22.195 -8.029 -11.691 1.00 87.31 474 LYS A N 1
ATOM 3914 C CA . LYS A 1 474 ? 21.491 -7.701 -10.437 1.00 87.31 474 LYS A CA 1
ATOM 3915 C C . LYS A 1 474 ? 20.485 -8.757 -9.973 1.00 87.31 474 LYS A C 1
ATOM 3917 O O . LYS A 1 474 ? 20.185 -8.815 -8.783 1.00 87.31 474 LYS A O 1
ATOM 3922 N N . ILE A 1 475 ? 19.921 -9.546 -10.888 1.00 90.00 475 ILE A N 1
ATOM 3923 C CA . ILE A 1 475 ? 18.759 -10.404 -10.595 1.00 90.00 475 ILE A CA 1
ATOM 3924 C C . ILE A 1 475 ? 18.948 -11.872 -10.978 1.00 90.00 475 ILE A C 1
ATOM 3926 O O . ILE A 1 475 ? 18.221 -12.732 -10.478 1.00 90.00 475 ILE A O 1
ATOM 3930 N N . ILE A 1 476 ? 19.931 -12.191 -11.820 1.00 90.25 476 ILE A N 1
ATOM 3931 C CA . ILE A 1 476 ? 20.118 -13.542 -12.356 1.00 90.25 476 ILE A CA 1
ATOM 3932 C C . ILE A 1 476 ? 20.402 -14.584 -11.261 1.00 90.25 476 ILE A C 1
ATOM 3934 O O . ILE A 1 476 ? 19.943 -15.723 -11.368 1.00 90.25 476 ILE A O 1
ATOM 3938 N N . GLU A 1 477 ? 21.061 -14.194 -10.159 1.00 90.56 477 GLU A N 1
ATOM 3939 C CA . GLU A 1 477 ? 21.275 -15.079 -9.002 1.00 90.56 477 GLU A CA 1
ATOM 3940 C C . GLU A 1 477 ? 19.964 -15.510 -8.351 1.00 90.56 477 GLU A C 1
ATOM 3942 O O . GLU A 1 477 ? 19.806 -16.679 -7.993 1.00 90.56 477 GLU A O 1
ATOM 3947 N N . ARG A 1 478 ? 18.997 -14.595 -8.246 1.00 91.81 478 ARG A N 1
ATOM 3948 C CA . ARG A 1 478 ? 17.676 -14.894 -7.692 1.00 91.81 478 ARG A CA 1
ATOM 3949 C C . ARG A 1 478 ? 16.932 -15.896 -8.568 1.00 91.81 478 ARG A C 1
ATOM 3951 O O . ARG A 1 478 ? 16.356 -16.836 -8.028 1.00 91.81 478 ARG A O 1
ATOM 3958 N N . CYS A 1 479 ? 16.957 -15.708 -9.889 1.00 91.62 479 CYS A N 1
ATOM 3959 C CA . CYS A 1 479 ? 16.308 -16.618 -10.832 1.00 91.62 479 CYS A CA 1
ATOM 3960 C C . CYS A 1 479 ? 16.928 -18.019 -10.761 1.00 91.62 479 CYS A C 1
ATOM 3962 O O . CYS A 1 479 ? 16.243 -18.978 -10.400 1.00 91.62 479 CYS A O 1
ATOM 3964 N N . ILE A 1 480 ? 18.241 -18.135 -11.008 1.00 91.44 480 ILE A N 1
ATOM 3965 C CA . ILE A 1 480 ? 18.940 -19.429 -11.019 1.00 91.44 480 ILE A CA 1
ATOM 3966 C C . ILE A 1 480 ? 18.847 -20.100 -9.646 1.00 91.44 480 ILE A C 1
ATOM 3968 O O . ILE A 1 480 ? 18.477 -21.269 -9.559 1.00 91.44 480 ILE A O 1
ATOM 3972 N N . GLY A 1 481 ? 19.124 -19.370 -8.563 1.00 88.75 481 GLY A N 1
ATOM 3973 C CA . GLY A 1 481 ? 19.093 -19.905 -7.202 1.00 88.75 481 GLY A CA 1
ATOM 3974 C C . GLY A 1 481 ? 17.720 -20.433 -6.777 1.00 88.75 481 GLY A C 1
ATOM 3975 O O . GLY A 1 481 ? 17.649 -21.383 -6.002 1.00 88.75 481 GLY A O 1
ATOM 3976 N N . ASN A 1 482 ? 16.631 -19.871 -7.305 1.00 91.19 482 ASN A N 1
ATOM 3977 C CA . ASN A 1 482 ? 15.278 -20.342 -7.023 1.00 91.19 482 ASN A CA 1
ATOM 3978 C C . ASN A 1 482 ? 14.920 -21.644 -7.765 1.00 91.19 482 ASN A C 1
ATOM 3980 O O . ASN A 1 482 ? 14.201 -22.472 -7.208 1.00 91.19 482 ASN A O 1
ATOM 3984 N N . VAL A 1 483 ? 15.422 -21.847 -8.985 1.00 89.75 483 VAL A N 1
ATOM 3985 C CA . VAL A 1 483 ? 15.048 -22.998 -9.829 1.00 89.75 483 VAL A CA 1
ATOM 3986 C C . VAL A 1 483 ? 16.051 -24.157 -9.776 1.00 89.75 483 VAL A C 1
ATOM 3988 O O . VAL A 1 483 ? 15.689 -25.291 -10.079 1.00 89.75 483 VAL A O 1
ATOM 3991 N N . ILE A 1 484 ? 17.292 -23.918 -9.334 1.00 87.69 484 ILE A N 1
ATOM 3992 C CA . ILE A 1 484 ? 18.422 -24.866 -9.415 1.00 87.69 484 ILE A CA 1
ATOM 3993 C C . ILE A 1 484 ? 18.144 -26.263 -8.834 1.00 87.69 484 ILE A C 1
ATOM 3995 O O . ILE A 1 484 ? 18.689 -27.260 -9.307 1.00 87.69 484 ILE A O 1
ATOM 3999 N N . GLN A 1 485 ? 17.295 -26.358 -7.808 1.00 86.31 485 GLN A N 1
ATOM 4000 C CA . GLN A 1 485 ? 16.952 -27.628 -7.159 1.00 86.31 485 GLN A CA 1
ATOM 4001 C C . GLN A 1 485 ? 15.963 -28.484 -7.969 1.00 86.31 485 GLN A C 1
ATOM 4003 O O . GLN A 1 485 ? 15.855 -29.683 -7.722 1.00 86.31 485 GLN A O 1
ATOM 4008 N N . HIS A 1 486 ? 15.265 -27.886 -8.935 1.00 89.56 486 HIS A N 1
ATOM 4009 C CA . HIS A 1 486 ? 14.226 -28.527 -9.744 1.00 89.56 486 HIS A CA 1
ATOM 4010 C C . HIS A 1 486 ? 14.712 -28.924 -11.145 1.00 89.56 486 HIS A C 1
ATOM 4012 O O . HIS A 1 486 ? 13.941 -29.482 -11.918 1.00 89.56 486 HIS A O 1
ATOM 4018 N N . ILE A 1 487 ? 15.976 -28.645 -11.474 1.00 91.69 487 ILE A N 1
ATOM 4019 C CA . ILE A 1 487 ? 16.553 -28.854 -12.807 1.00 91.69 487 ILE A CA 1
ATOM 4020 C C . ILE A 1 487 ? 17.822 -29.711 -12.766 1.00 91.69 487 ILE A C 1
ATOM 4022 O O . ILE A 1 487 ? 18.510 -29.835 -11.743 1.00 91.69 487 ILE A O 1
ATOM 4026 N N . ASP A 1 488 ? 18.150 -30.293 -13.914 1.00 92.75 488 ASP A N 1
ATOM 4027 C CA . ASP A 1 488 ? 19.285 -31.193 -14.101 1.00 92.75 488 ASP A CA 1
ATOM 4028 C C . ASP A 1 488 ? 20.462 -30.518 -14.810 1.00 92.75 488 ASP A C 1
ATOM 4030 O O . ASP A 1 488 ? 21.605 -30.884 -14.546 1.00 92.75 488 ASP A O 1
ATOM 4034 N N . ALA A 1 489 ? 20.199 -29.521 -15.659 1.00 93.12 489 ALA A N 1
ATOM 4035 C CA . ALA A 1 489 ? 21.208 -28.713 -16.347 1.00 93.12 489 ALA A CA 1
ATOM 4036 C C . ALA A 1 489 ? 20.696 -27.292 -16.625 1.00 93.12 489 ALA A C 1
ATOM 4038 O O . ALA A 1 489 ? 19.505 -27.003 -16.469 1.00 93.12 489 ALA A O 1
ATOM 4039 N N . ILE A 1 490 ? 21.594 -26.405 -17.058 1.00 95.69 490 ILE A N 1
ATOM 4040 C CA . ILE A 1 490 ? 21.268 -25.024 -17.437 1.00 95.69 490 ILE A CA 1
ATOM 4041 C C . ILE A 1 490 ? 21.876 -24.693 -18.805 1.00 95.69 490 ILE A C 1
ATOM 4043 O O . ILE A 1 490 ? 23.052 -24.946 -19.043 1.00 95.69 490 ILE A O 1
ATOM 4047 N N . SER A 1 491 ? 21.092 -24.085 -19.690 1.00 96.50 491 SER A N 1
ATOM 4048 C CA . SER A 1 491 ? 21.551 -23.485 -20.938 1.00 96.50 491 SER A CA 1
ATOM 4049 C C . SER A 1 491 ? 21.224 -22.000 -20.961 1.00 96.50 491 SER A C 1
ATOM 4051 O O . SER A 1 491 ? 20.069 -21.605 -20.803 1.00 96.50 491 SER A O 1
ATOM 4053 N N . ILE A 1 492 ? 22.244 -21.168 -21.141 1.00 96.44 492 ILE A N 1
ATOM 4054 C CA . ILE A 1 492 ? 22.101 -19.713 -21.159 1.00 96.44 492 ILE A CA 1
ATOM 4055 C C . ILE A 1 492 ? 22.474 -19.193 -22.543 1.00 96.44 492 ILE A C 1
ATOM 4057 O O . ILE A 1 492 ? 23.579 -19.434 -23.027 1.00 96.44 492 ILE A O 1
ATOM 4061 N N . LEU A 1 493 ? 21.555 -18.454 -23.161 1.00 96.62 493 LEU A N 1
ATOM 4062 C CA . LEU A 1 493 ? 21.817 -17.629 -24.328 1.00 96.62 493 LEU A CA 1
ATOM 4063 C C . LEU A 1 493 ? 22.003 -16.178 -23.896 1.00 96.62 493 LEU A C 1
ATOM 4065 O O . LEU A 1 493 ? 21.051 -15.501 -23.505 1.00 96.62 493 LEU A O 1
ATOM 4069 N N . ASP A 1 494 ? 23.220 -15.681 -24.019 1.00 94.81 494 ASP A N 1
ATOM 4070 C CA . ASP A 1 494 ? 23.513 -14.272 -23.862 1.00 94.81 494 ASP A CA 1
ATOM 4071 C C . ASP A 1 494 ? 23.320 -13.518 -25.175 1.00 94.81 494 ASP A C 1
ATOM 4073 O O . ASP A 1 494 ? 23.874 -13.888 -26.211 1.00 94.81 494 ASP A O 1
ATOM 4077 N N . THR A 1 495 ? 22.556 -12.428 -25.130 1.00 93.75 495 THR A N 1
ATOM 4078 C CA . THR A 1 495 ? 22.265 -11.608 -26.320 1.00 93.75 495 THR A CA 1
ATOM 4079 C C . THR A 1 495 ? 23.189 -10.394 -26.467 1.00 93.75 495 THR A C 1
ATOM 4081 O O . THR A 1 495 ? 22.822 -9.344 -27.024 1.00 93.75 495 THR A O 1
ATOM 4084 N N . GLY A 1 496 ? 24.404 -10.536 -25.934 1.00 90.75 496 GLY A N 1
ATOM 4085 C CA . GLY A 1 496 ? 25.428 -9.505 -25.851 1.00 90.75 496 GLY A CA 1
ATOM 4086 C C . GLY A 1 496 ? 25.281 -8.672 -24.585 1.00 90.75 496 GLY A C 1
ATOM 4087 O O . GLY A 1 496 ? 25.012 -7.468 -24.685 1.00 90.75 496 GLY A O 1
ATOM 4088 N N . SER A 1 497 ? 25.412 -9.310 -23.419 1.00 89.12 497 SER A N 1
ATOM 4089 C CA . SER A 1 497 ? 25.579 -8.603 -22.151 1.00 89.12 497 SER A CA 1
ATOM 4090 C C . SER A 1 497 ? 26.877 -7.803 -22.180 1.00 89.12 497 SER A C 1
ATOM 4092 O O . SER A 1 497 ? 27.922 -8.277 -22.619 1.00 89.12 497 SER A O 1
ATOM 4094 N N . THR A 1 498 ? 26.791 -6.560 -21.731 1.00 86.94 498 THR A N 1
ATOM 4095 C CA . THR A 1 498 ? 27.914 -5.623 -21.617 1.00 86.94 498 THR A CA 1
ATOM 4096 C C . THR A 1 498 ? 28.342 -5.424 -20.172 1.00 86.94 498 THR A C 1
ATOM 4098 O O . THR A 1 498 ? 29.218 -4.605 -19.928 1.00 86.94 498 THR A O 1
ATOM 4101 N N . ASP A 1 499 ? 27.672 -6.108 -19.248 1.00 85.81 499 ASP A N 1
ATOM 4102 C CA . ASP A 1 499 ? 27.879 -6.016 -17.814 1.00 85.81 499 ASP A CA 1
ATOM 4103 C C . ASP A 1 499 ? 28.441 -7.339 -17.243 1.00 85.81 499 ASP A C 1
ATOM 4105 O O . ASP A 1 499 ? 28.707 -8.307 -17.965 1.00 85.81 499 ASP A O 1
ATOM 4109 N N . THR A 1 500 ? 28.574 -7.418 -15.924 1.00 88.06 500 THR A N 1
ATOM 4110 C CA . THR A 1 500 ? 29.061 -8.589 -15.174 1.00 88.06 500 THR A CA 1
ATOM 4111 C C . THR A 1 500 ? 28.126 -9.808 -15.206 1.00 88.06 500 THR A C 1
ATOM 4113 O O . THR A 1 500 ? 28.409 -10.806 -14.544 1.00 88.06 500 THR A O 1
ATOM 4116 N N . THR A 1 501 ? 27.033 -9.813 -15.985 1.00 89.00 501 THR A N 1
ATOM 4117 C CA . THR A 1 501 ? 26.046 -10.915 -15.983 1.00 89.00 501 THR A CA 1
ATOM 4118 C C . THR A 1 501 ? 26.681 -12.276 -16.243 1.00 89.00 501 THR A C 1
ATOM 4120 O O . THR A 1 501 ? 26.349 -13.247 -15.562 1.00 89.00 501 THR A O 1
ATOM 4123 N N . ILE A 1 502 ? 27.609 -12.368 -17.200 1.00 90.12 502 ILE A N 1
ATOM 4124 C CA . ILE A 1 502 ? 28.266 -13.637 -17.551 1.00 90.12 502 ILE A CA 1
ATOM 4125 C C . ILE A 1 502 ? 29.190 -14.116 -16.435 1.00 90.12 502 ILE A C 1
ATOM 4127 O O . ILE A 1 502 ? 29.226 -15.310 -16.137 1.00 90.12 502 ILE A O 1
ATOM 4131 N N . GLU A 1 503 ? 29.907 -13.201 -15.786 1.00 82.31 503 GLU A N 1
ATOM 4132 C CA . GLU A 1 503 ? 30.740 -13.517 -14.626 1.00 82.31 503 GLU A CA 1
ATOM 4133 C C . GLU A 1 503 ? 29.883 -14.046 -13.470 1.00 82.31 503 GLU A C 1
ATOM 4135 O O . GLU A 1 503 ? 30.156 -15.121 -12.932 1.00 82.31 503 GLU A O 1
ATOM 4140 N N . VAL A 1 504 ? 28.791 -13.346 -13.154 1.00 85.81 504 VAL A N 1
ATOM 4141 C CA . VAL A 1 504 ? 27.827 -13.749 -12.124 1.00 85.81 504 VAL A CA 1
ATOM 4142 C C . VAL A 1 504 ? 27.243 -15.128 -12.444 1.00 85.81 504 VAL A C 1
ATOM 4144 O O . VAL A 1 504 ? 27.258 -16.005 -11.580 1.00 85.81 504 VAL A O 1
ATOM 4147 N N . CYS A 1 505 ? 26.816 -15.374 -13.690 1.00 86.69 505 CYS A N 1
ATOM 4148 C CA . CYS A 1 505 ? 26.341 -16.690 -14.127 1.00 86.69 505 CYS A CA 1
ATOM 4149 C C . CYS A 1 505 ? 27.395 -17.774 -13.889 1.00 86.69 505 CYS A C 1
ATOM 4151 O O . CYS A 1 505 ? 27.096 -18.771 -13.240 1.00 86.69 505 CYS A O 1
ATOM 4153 N N . ASN A 1 506 ? 28.633 -17.579 -14.350 1.00 83.50 506 ASN A N 1
ATOM 4154 C CA . ASN A 1 506 ? 29.702 -18.562 -14.158 1.00 83.50 506 ASN A CA 1
ATOM 4155 C C . ASN A 1 506 ? 29.941 -18.870 -12.674 1.00 83.50 506 ASN A C 1
ATOM 4157 O O . ASN A 1 506 ? 29.989 -20.040 -12.292 1.00 83.50 506 ASN A O 1
ATOM 4161 N N . ASN A 1 507 ? 30.013 -17.845 -11.823 1.00 82.94 507 ASN A N 1
ATOM 4162 C CA . ASN A 1 507 ? 30.218 -18.008 -10.383 1.00 82.94 507 ASN A CA 1
ATOM 4163 C C . ASN A 1 507 ? 29.091 -18.821 -9.730 1.00 82.94 507 ASN A C 1
ATOM 4165 O O . ASN A 1 507 ? 29.346 -19.735 -8.943 1.00 82.94 507 ASN A O 1
ATOM 4169 N N . ILE A 1 508 ? 27.839 -18.531 -10.089 1.00 82.06 508 ILE A N 1
ATOM 4170 C CA . ILE A 1 508 ? 26.659 -19.246 -9.592 1.00 82.06 508 ILE A CA 1
ATOM 4171 C C . ILE A 1 508 ? 26.651 -20.704 -10.063 1.00 82.06 508 ILE A C 1
ATOM 4173 O O . ILE A 1 508 ? 26.375 -21.618 -9.283 1.00 82.06 508 ILE A O 1
ATOM 4177 N N . LEU A 1 509 ? 26.942 -20.934 -11.340 1.00 81.38 509 LEU A N 1
ATOM 4178 C CA . LEU A 1 509 ? 26.883 -22.260 -11.949 1.00 81.38 509 LEU A CA 1
ATOM 4179 C C . LEU A 1 509 ? 27.981 -23.175 -11.390 1.00 81.38 509 LEU A C 1
ATOM 4181 O O . LEU A 1 509 ? 27.701 -24.329 -11.057 1.00 81.38 509 LEU A O 1
ATOM 4185 N N . ILE A 1 510 ? 29.188 -22.638 -11.171 1.00 75.69 510 ILE A N 1
ATOM 4186 C CA . ILE A 1 510 ? 30.276 -23.326 -10.459 1.00 75.69 510 ILE A CA 1
ATOM 4187 C C . ILE A 1 510 ? 29.853 -23.655 -9.023 1.00 75.69 510 ILE A C 1
ATOM 4189 O O . ILE A 1 510 ? 30.009 -24.794 -8.584 1.00 75.69 510 ILE A O 1
ATOM 4193 N N . LYS A 1 511 ? 29.275 -22.684 -8.303 1.00 78.25 511 LYS A N 1
ATOM 4194 C CA . LYS A 1 511 ? 28.809 -22.846 -6.915 1.00 78.25 511 LYS A CA 1
ATOM 4195 C C . LYS A 1 511 ? 27.795 -23.983 -6.760 1.00 78.25 511 LYS A C 1
ATOM 4197 O O . LYS A 1 511 ? 27.839 -24.687 -5.756 1.00 78.25 511 LYS A O 1
ATOM 4202 N N . TYR A 1 512 ? 26.893 -24.172 -7.723 1.00 77.38 512 TYR A N 1
ATOM 4203 C CA . TYR A 1 512 ? 25.841 -25.192 -7.641 1.00 77.38 512 TYR A CA 1
ATOM 4204 C C . TYR A 1 512 ? 26.192 -26.545 -8.280 1.00 77.38 512 TYR A C 1
ATOM 4206 O O . TYR A 1 512 ? 25.483 -27.524 -8.034 1.00 77.38 512 TYR A O 1
ATOM 4214 N N . GLY A 1 513 ? 27.260 -26.628 -9.081 1.00 77.81 513 GLY A N 1
ATOM 4215 C CA . GLY A 1 513 ? 27.820 -27.893 -9.576 1.00 77.81 513 GLY A CA 1
ATOM 4216 C C . GLY A 1 513 ? 26.938 -28.683 -10.555 1.00 77.81 513 GLY A C 1
ATOM 4217 O O . GLY A 1 513 ? 27.112 -29.895 -10.689 1.00 77.81 513 GLY A O 1
ATOM 4218 N N . LYS A 1 514 ? 25.975 -28.036 -11.223 1.00 82.69 514 LYS A N 1
ATOM 4219 C CA . LYS A 1 514 ? 25.143 -28.647 -12.281 1.00 82.69 514 LYS A CA 1
ATOM 4220 C C . LYS A 1 514 ? 25.812 -28.480 -13.656 1.00 82.69 514 LYS A C 1
ATOM 4222 O O . LYS A 1 514 ? 26.464 -27.460 -13.858 1.00 82.69 514 LYS A O 1
ATOM 4227 N N . PRO A 1 515 ? 25.642 -29.412 -14.617 1.00 89.81 515 PRO A N 1
ATOM 4228 C CA . PRO A 1 515 ? 26.078 -29.204 -15.998 1.00 89.81 515 PRO A CA 1
ATOM 4229 C C . PRO A 1 515 ? 25.464 -27.933 -16.590 1.00 89.81 515 PRO A C 1
ATOM 4231 O O . PRO A 1 515 ? 24.254 -27.718 -16.477 1.00 89.81 515 PRO A O 1
ATOM 4234 N N . PHE A 1 516 ? 26.282 -27.103 -17.234 1.00 93.69 516 PHE A N 1
ATOM 4235 C CA . PHE A 1 516 ? 25.806 -25.876 -17.859 1.00 93.69 516 PHE A CA 1
ATOM 4236 C C . PHE A 1 516 ? 26.531 -25.549 -19.164 1.00 93.69 516 PHE A C 1
ATOM 4238 O O . PHE A 1 516 ? 27.688 -25.929 -19.341 1.00 93.69 516 PHE A O 1
ATOM 4245 N N . ASN A 1 517 ? 25.863 -24.808 -20.051 1.00 92.25 517 ASN A N 1
ATOM 4246 C CA . ASN A 1 517 ? 26.503 -24.126 -21.171 1.00 92.25 517 ASN A CA 1
ATOM 4247 C C . ASN A 1 517 ? 26.046 -22.663 -21.267 1.00 92.25 517 ASN A C 1
ATOM 4249 O O . ASN A 1 517 ? 24.925 -22.308 -20.900 1.00 92.25 517 ASN A O 1
ATOM 4253 N N . ILE A 1 518 ? 26.943 -21.809 -21.755 1.00 93.69 518 ILE A N 1
ATOM 4254 C CA . ILE A 1 518 ? 26.664 -20.403 -22.047 1.00 93.69 518 ILE A CA 1
ATOM 4255 C C . ILE A 1 518 ? 27.070 -20.158 -23.499 1.00 93.69 518 ILE A C 1
ATOM 4257 O O . ILE A 1 518 ? 28.211 -20.428 -23.874 1.00 93.69 518 ILE A O 1
ATOM 4261 N N . MET A 1 519 ? 26.136 -19.672 -24.311 1.00 93.56 519 MET A N 1
ATOM 4262 C CA . MET A 1 519 ? 26.358 -19.283 -25.703 1.00 93.56 519 MET A CA 1
ATOM 4263 C C . MET A 1 519 ? 26.060 -17.796 -25.866 1.00 93.56 519 MET A C 1
ATOM 4265 O O . MET A 1 519 ? 25.137 -17.286 -25.240 1.00 93.56 519 MET A O 1
ATOM 4269 N N . VAL A 1 520 ? 26.814 -17.114 -26.725 1.00 93.38 520 VAL A N 1
ATOM 4270 C CA . VAL A 1 520 ? 26.563 -15.714 -27.081 1.00 93.38 520 VAL A CA 1
ATOM 4271 C C . VAL A 1 520 ? 26.021 -15.662 -28.507 1.00 93.38 520 VAL A C 1
ATOM 4273 O O . VAL A 1 520 ? 26.669 -16.167 -29.419 1.00 93.38 520 VAL A O 1
ATOM 4276 N N . GLU A 1 521 ? 24.859 -15.040 -28.702 1.00 94.44 521 GLU A N 1
ATOM 4277 C CA . GLU A 1 521 ? 24.246 -14.793 -30.016 1.00 94.44 521 GLU A CA 1
ATOM 4278 C C . GLU A 1 521 ? 23.705 -13.357 -30.059 1.00 94.44 521 GLU A C 1
ATOM 4280 O O . GLU A 1 521 ? 22.870 -13.006 -29.224 1.00 94.44 521 GLU A O 1
ATOM 4285 N N . PRO A 1 522 ? 24.099 -12.508 -31.025 1.00 92.25 522 PRO A N 1
ATOM 4286 C CA . PRO A 1 522 ? 23.583 -11.145 -31.124 1.00 92.25 522 PRO A CA 1
ATOM 4287 C C . PRO A 1 522 ? 22.048 -11.072 -31.150 1.00 92.25 522 PRO A C 1
ATOM 4289 O O . PRO A 1 522 ? 21.371 -11.865 -31.809 1.00 92.25 522 PRO A O 1
ATOM 4292 N N . PHE A 1 523 ? 21.479 -10.087 -30.449 1.00 92.31 523 PHE A N 1
ATOM 4293 C CA . PHE A 1 523 ? 20.033 -9.862 -30.470 1.00 92.31 523 PHE A CA 1
ATOM 4294 C C . PHE A 1 523 ? 19.562 -9.439 -31.868 1.00 92.31 523 PHE A C 1
ATOM 4296 O O . PHE A 1 523 ? 19.994 -8.405 -32.381 1.00 92.31 523 PHE A O 1
ATOM 4303 N N . LYS A 1 524 ? 18.629 -10.201 -32.440 1.00 89.75 524 LYS A N 1
ATOM 4304 C CA . LYS A 1 524 ? 17.889 -9.859 -33.659 1.00 89.75 524 LYS A CA 1
ATOM 4305 C C . LYS A 1 524 ? 16.451 -9.482 -33.315 1.00 89.75 524 LYS A C 1
ATOM 4307 O O . LYS A 1 524 ? 16.029 -8.363 -33.577 1.00 89.75 524 LYS A O 1
ATOM 4312 N N . ASN A 1 525 ? 15.716 -10.408 -32.707 1.00 90.25 525 ASN A N 1
ATOM 4313 C CA . ASN A 1 525 ? 14.387 -10.196 -32.138 1.00 90.25 525 ASN A CA 1
ATOM 4314 C C . ASN A 1 525 ? 14.067 -11.330 -31.145 1.00 90.25 525 ASN A C 1
ATOM 4316 O O . ASN A 1 525 ? 14.784 -12.333 -31.097 1.00 90.25 525 ASN A O 1
ATOM 4320 N N . PHE A 1 526 ? 13.004 -11.191 -30.348 1.00 90.81 526 PHE A N 1
ATOM 4321 C CA . PHE A 1 526 ? 12.720 -12.150 -29.275 1.00 90.81 526 PHE A CA 1
ATOM 4322 C C . PHE A 1 526 ? 12.456 -13.575 -29.795 1.00 90.81 526 PHE A C 1
ATOM 4324 O O . PHE A 1 526 ? 13.043 -14.523 -29.269 1.00 90.81 526 PHE A O 1
ATOM 4331 N N . GLY A 1 527 ? 11.651 -13.745 -30.850 1.00 90.88 527 GLY A N 1
ATOM 4332 C CA . GLY A 1 527 ? 11.351 -15.063 -31.424 1.00 90.88 527 GLY A CA 1
ATOM 4333 C C . GLY A 1 527 ? 12.575 -15.772 -32.018 1.00 90.88 527 GLY A C 1
ATOM 4334 O O . GLY A 1 527 ? 12.810 -16.954 -31.750 1.00 90.88 527 GLY A O 1
ATOM 4335 N N . TYR A 1 528 ? 13.412 -15.050 -32.768 1.00 93.25 528 TYR A N 1
ATOM 4336 C CA . TYR A 1 528 ? 14.659 -15.584 -33.322 1.00 93.25 528 TYR A CA 1
ATOM 4337 C C . TYR A 1 528 ? 15.594 -16.051 -32.206 1.00 93.25 528 TYR A C 1
ATOM 4339 O O . TYR A 1 528 ? 15.984 -17.218 -32.176 1.00 93.25 528 TYR A O 1
ATOM 4347 N N . ASN A 1 529 ? 15.917 -15.169 -31.255 1.00 94.81 529 ASN A N 1
ATOM 4348 C CA . ASN A 1 529 ? 16.889 -15.485 -30.213 1.00 94.81 529 ASN A CA 1
ATOM 4349 C C . ASN A 1 529 ? 16.379 -16.588 -29.272 1.00 94.81 529 ASN A C 1
ATOM 4351 O O . ASN A 1 529 ? 17.153 -17.474 -28.921 1.00 94.81 529 ASN A O 1
ATOM 4355 N N . ARG A 1 530 ? 15.082 -16.639 -28.935 1.00 94.19 530 ARG A N 1
ATOM 4356 C CA . ARG A 1 530 ? 14.527 -17.767 -28.162 1.00 94.19 530 ARG A CA 1
ATOM 4357 C C . ARG A 1 530 ? 14.587 -19.095 -28.917 1.00 94.19 530 ARG A C 1
ATOM 4359 O O . ARG A 1 530 ? 14.895 -20.116 -28.306 1.00 94.19 530 ARG A O 1
ATOM 4366 N N . SER A 1 531 ? 14.367 -19.093 -30.232 1.00 94.44 531 SER A N 1
ATOM 4367 C CA . SER A 1 531 ? 14.525 -20.301 -31.059 1.00 94.44 531 SER A CA 1
ATOM 4368 C C . SER A 1 531 ? 15.979 -20.792 -31.086 1.00 94.44 531 SER A C 1
ATOM 4370 O O . SER A 1 531 ? 16.239 -21.994 -30.983 1.00 94.44 531 SER A O 1
ATOM 4372 N N . VAL A 1 532 ? 16.940 -19.865 -31.1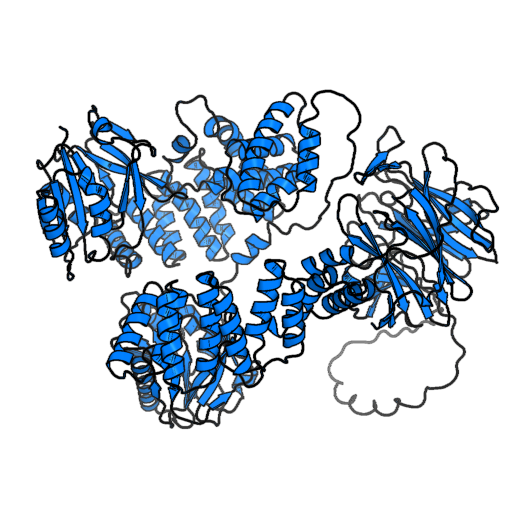53 1.00 95.50 532 VAL A N 1
ATOM 4373 C CA . VAL A 1 532 ? 18.374 -20.177 -31.040 1.00 95.50 532 VAL A CA 1
ATOM 4374 C C . VAL A 1 532 ? 18.711 -20.730 -29.650 1.00 95.50 532 VAL A C 1
ATOM 4376 O O . VAL A 1 532 ? 19.393 -21.750 -29.554 1.00 95.50 532 VAL A O 1
ATOM 4379 N N . ALA A 1 533 ? 18.182 -20.130 -28.577 1.00 95.50 533 ALA A N 1
ATOM 4380 C CA . ALA A 1 533 ? 18.383 -20.600 -27.203 1.00 95.50 533 ALA A CA 1
ATOM 4381 C C . ALA A 1 533 ? 17.880 -22.040 -27.010 1.00 95.50 533 ALA A C 1
ATOM 4383 O O . ALA A 1 533 ? 18.591 -22.876 -26.454 1.00 95.50 533 ALA A O 1
ATOM 4384 N N . PHE A 1 534 ? 16.686 -22.352 -27.523 1.00 95.12 534 PHE A N 1
ATOM 4385 C CA . PHE A 1 534 ? 16.115 -23.700 -27.465 1.00 95.12 534 PHE A CA 1
ATOM 4386 C C . PHE A 1 534 ? 16.964 -24.720 -28.235 1.00 95.12 534 PHE A C 1
ATOM 4388 O O . PHE A 1 534 ? 17.250 -25.803 -27.726 1.00 95.12 534 PHE A O 1
ATOM 4395 N N . THR A 1 535 ? 17.428 -24.358 -29.434 1.00 95.00 535 THR A N 1
ATOM 4396 C CA . THR A 1 535 ? 18.305 -25.218 -30.248 1.00 95.00 535 THR A CA 1
ATOM 4397 C C . THR A 1 535 ? 19.634 -25.492 -29.541 1.00 95.00 535 THR A C 1
ATOM 4399 O O . THR A 1 535 ? 20.104 -26.629 -29.517 1.00 95.00 535 THR A O 1
ATOM 4402 N N . ASN A 1 536 ? 20.219 -24.478 -28.902 1.00 95.62 536 ASN A N 1
ATOM 4403 C CA . ASN A 1 536 ? 21.440 -24.625 -28.113 1.00 95.62 536 ASN A CA 1
ATOM 4404 C C . ASN A 1 536 ? 21.253 -25.561 -26.913 1.00 95.62 536 ASN A C 1
ATOM 4406 O O . ASN A 1 536 ? 22.080 -26.441 -26.680 1.00 95.62 536 ASN A O 1
ATOM 4410 N N . ALA A 1 537 ? 20.144 -25.417 -26.186 1.00 96.50 537 ALA A N 1
ATOM 4411 C CA . ALA A 1 537 ? 19.810 -26.294 -25.069 1.00 96.50 537 ALA A CA 1
ATOM 4412 C C . ALA A 1 537 ? 19.610 -27.752 -25.527 1.00 96.50 537 ALA A C 1
ATOM 4414 O O . ALA A 1 537 ? 20.090 -28.676 -24.866 1.00 96.50 537 ALA A O 1
ATOM 4415 N N . LYS A 1 538 ? 18.971 -27.962 -26.689 1.00 95.75 538 LYS A N 1
ATOM 4416 C CA . LYS A 1 538 ? 18.794 -29.287 -27.309 1.00 95.75 538 LYS A CA 1
ATOM 4417 C C . LYS A 1 538 ? 20.134 -29.940 -27.639 1.00 95.75 538 LYS A C 1
ATOM 4419 O O . LYS A 1 538 ? 20.361 -31.085 -27.255 1.00 95.75 538 LYS A O 1
ATOM 4424 N N . ASN A 1 539 ? 21.023 -29.208 -28.309 1.00 95.75 539 ASN A N 1
ATOM 4425 C CA . ASN A 1 539 ? 22.356 -29.699 -28.666 1.00 95.75 539 ASN A CA 1
ATOM 4426 C C . ASN A 1 539 ? 23.180 -30.037 -27.420 1.00 95.75 539 ASN A C 1
ATOM 4428 O O . ASN A 1 539 ? 23.789 -31.099 -27.358 1.00 95.75 539 ASN A O 1
ATOM 4432 N N . PHE A 1 540 ? 23.104 -29.210 -26.377 1.00 96.12 540 PHE A N 1
ATOM 4433 C CA . PHE A 1 540 ? 23.786 -29.497 -25.118 1.00 96.12 540 PHE A CA 1
ATOM 4434 C C . PHE A 1 540 ? 23.260 -30.763 -24.427 1.00 96.12 540 PHE A C 1
ATOM 4436 O O . PHE A 1 540 ? 24.037 -31.545 -23.885 1.00 96.12 540 PHE A O 1
ATOM 4443 N N . CYS A 1 541 ? 21.952 -31.025 -24.488 1.00 94.81 541 CYS A N 1
ATOM 4444 C CA . CYS A 1 541 ? 21.389 -32.281 -23.985 1.00 94.81 541 CYS A CA 1
ATOM 4445 C C . CYS A 1 541 ? 21.874 -33.502 -24.788 1.00 94.81 541 CYS A C 1
ATOM 4447 O O . CYS A 1 541 ? 22.097 -34.560 -24.197 1.00 94.81 541 CYS A O 1
ATOM 4449 N N . ILE A 1 542 ? 22.073 -33.360 -26.106 1.00 93.88 542 ILE A N 1
ATOM 4450 C CA . ILE A 1 542 ? 22.674 -34.402 -26.959 1.00 93.88 542 ILE A CA 1
ATOM 4451 C C . ILE A 1 542 ? 24.122 -34.670 -26.530 1.00 93.88 542 ILE A C 1
ATOM 4453 O O . ILE A 1 542 ? 24.489 -35.831 -26.350 1.00 93.88 542 ILE A O 1
ATOM 4457 N N . ASP A 1 543 ? 24.916 -33.623 -26.291 1.00 92.44 543 ASP A N 1
ATOM 4458 C CA . ASP A 1 543 ? 26.307 -33.747 -25.827 1.00 92.44 543 ASP A CA 1
ATOM 4459 C C . ASP A 1 543 ? 26.399 -34.444 -24.460 1.00 92.44 543 ASP A C 1
ATOM 4461 O O . ASP A 1 543 ? 27.298 -35.251 -24.216 1.00 92.44 543 ASP A O 1
ATOM 4465 N N . LEU A 1 544 ? 25.426 -34.194 -23.578 1.00 90.88 544 LEU A N 1
ATOM 4466 C CA . LEU A 1 544 ? 25.283 -34.875 -22.287 1.00 90.88 544 LEU A CA 1
ATOM 4467 C C . LEU A 1 544 ? 24.706 -36.301 -22.396 1.00 90.88 544 LEU A C 1
ATOM 4469 O O . LEU A 1 544 ? 24.543 -36.962 -21.367 1.00 90.88 544 LEU A O 1
ATOM 4473 N N . GLN A 1 545 ? 24.399 -36.778 -23.607 1.00 94.75 545 GLN A N 1
ATOM 4474 C CA . GLN A 1 545 ? 23.808 -38.091 -23.899 1.00 94.75 545 GLN A CA 1
ATOM 4475 C C . GLN A 1 545 ? 22.445 -38.310 -23.222 1.00 94.75 545 GLN A C 1
ATOM 4477 O O . GLN A 1 545 ? 22.153 -39.386 -22.693 1.00 94.75 545 GLN A O 1
ATOM 4482 N N . TRP A 1 546 ? 21.604 -37.276 -23.174 1.00 94.75 546 TRP A N 1
ATOM 4483 C CA . TRP A 1 546 ? 20.260 -37.377 -22.604 1.00 94.75 546 TRP A CA 1
ATOM 4484 C C . TRP A 1 546 ? 19.238 -37.882 -23.627 1.00 94.75 546 TRP A C 1
ATOM 4486 O O . TRP A 1 546 ? 19.311 -37.574 -24.813 1.00 94.75 546 TRP A O 1
ATOM 4496 N N . ASP A 1 547 ? 18.247 -38.629 -23.140 1.00 93.81 547 ASP A N 1
ATOM 4497 C CA . ASP A 1 547 ? 17.088 -39.049 -23.927 1.00 93.81 547 ASP A CA 1
ATOM 4498 C C . ASP A 1 547 ? 16.153 -37.851 -24.168 1.00 93.81 547 ASP A C 1
ATOM 4500 O O . ASP A 1 547 ? 15.513 -37.349 -23.237 1.00 93.81 547 ASP A O 1
ATOM 4504 N N . LEU A 1 548 ? 16.092 -37.371 -25.413 1.00 94.25 548 LEU A N 1
ATOM 4505 C CA . LEU A 1 548 ? 15.320 -36.183 -25.788 1.00 94.25 548 LEU A CA 1
ATOM 4506 C C . LEU A 1 548 ? 13.802 -36.382 -25.693 1.00 94.25 548 LEU A C 1
ATOM 4508 O O . LEU A 1 548 ? 13.079 -35.388 -25.601 1.00 94.25 548 LEU A O 1
ATOM 4512 N N . ASP A 1 549 ? 13.314 -37.624 -25.677 1.00 92.75 549 ASP A N 1
ATOM 4513 C CA . ASP A 1 549 ? 11.886 -37.914 -25.505 1.00 92.75 549 ASP A CA 1
ATOM 4514 C C . ASP A 1 549 ? 11.437 -37.748 -24.042 1.00 92.75 549 ASP A C 1
ATOM 4516 O O . ASP A 1 549 ? 10.280 -37.435 -23.754 1.00 92.75 549 ASP A O 1
ATOM 4520 N N . LYS A 1 550 ? 12.386 -37.857 -23.103 1.00 93.31 550 LYS A N 1
ATOM 4521 C CA . LYS A 1 550 ? 12.172 -37.662 -21.659 1.00 93.31 550 LYS A CA 1
ATOM 4522 C C . LYS A 1 550 ? 12.757 -36.358 -21.118 1.00 93.31 550 LYS A C 1
ATOM 4524 O O . LYS A 1 550 ? 12.801 -36.175 -19.899 1.00 93.31 550 LYS A O 1
ATOM 4529 N N . THR A 1 551 ? 13.192 -35.456 -21.997 1.00 95.88 551 THR A N 1
ATOM 4530 C CA . THR A 1 551 ? 13.841 -34.195 -21.619 1.00 95.88 551 THR A CA 1
ATOM 4531 C C . THR A 1 551 ? 13.023 -32.991 -22.077 1.00 95.88 551 THR A C 1
ATOM 4533 O O . THR A 1 551 ? 12.659 -32.885 -23.251 1.00 95.88 551 THR A O 1
ATOM 4536 N N . TYR A 1 552 ? 12.796 -32.051 -21.159 1.00 96.00 552 TYR A N 1
ATOM 4537 C CA . TYR A 1 552 ? 12.087 -30.802 -21.427 1.00 96.00 552 TYR A CA 1
ATOM 4538 C C . TYR A 1 552 ? 12.984 -29.584 -21.183 1.00 96.00 552 TYR A C 1
ATOM 4540 O O . TYR A 1 552 ? 13.676 -29.492 -20.165 1.00 96.00 552 TYR A O 1
ATOM 4548 N N . ALA A 1 553 ? 12.910 -28.611 -22.090 1.00 96.25 553 ALA A N 1
ATOM 4549 C CA . ALA A 1 553 ? 13.370 -27.253 -21.840 1.00 96.25 553 ALA A CA 1
ATOM 4550 C C . ALA A 1 553 ? 12.371 -26.545 -20.925 1.00 96.25 553 ALA A C 1
ATOM 4552 O O . ALA A 1 553 ? 11.185 -26.508 -21.240 1.00 96.25 553 ALA A O 1
ATOM 4553 N N . MET A 1 554 ? 12.850 -25.957 -19.834 1.00 96.19 554 MET A N 1
ATOM 4554 C CA . MET A 1 554 ? 12.102 -25.051 -18.967 1.00 96.19 554 MET A CA 1
ATOM 4555 C C . MET A 1 554 ? 12.561 -23.620 -19.259 1.00 96.19 554 MET A C 1
ATOM 4557 O O . MET A 1 554 ? 13.690 -23.260 -18.937 1.00 96.19 554 MET A O 1
ATOM 4561 N N . VAL A 1 555 ? 11.721 -22.812 -19.904 1.00 95.38 555 VAL A N 1
ATOM 4562 C CA . VAL A 1 555 ? 12.094 -21.466 -20.374 1.00 95.38 555 VAL A CA 1
ATOM 4563 C C . VAL A 1 555 ? 11.640 -20.409 -19.376 1.00 95.38 555 VAL A C 1
ATOM 4565 O O . VAL A 1 555 ? 10.440 -20.186 -19.228 1.00 95.38 555 VAL A O 1
ATOM 4568 N N . LEU A 1 556 ? 12.582 -19.713 -18.739 1.00 94.38 556 LEU A N 1
ATOM 4569 C CA . LEU A 1 556 ? 12.308 -18.612 -17.806 1.00 94.38 556 LEU A CA 1
ATOM 4570 C C . LEU A 1 556 ? 12.994 -17.319 -18.260 1.00 94.38 556 LEU A C 1
ATOM 4572 O O . LEU A 1 556 ? 14.008 -17.352 -18.956 1.00 94.38 556 LEU A O 1
ATOM 4576 N N . ASP A 1 557 ? 12.433 -16.188 -17.840 1.00 92.44 557 ASP A N 1
ATOM 4577 C CA . ASP A 1 557 ? 13.082 -14.879 -17.934 1.00 92.44 557 ASP A CA 1
ATOM 4578 C C . ASP A 1 557 ? 13.768 -14.554 -16.586 1.00 92.44 557 ASP A C 1
ATOM 4580 O O . ASP A 1 557 ? 13.391 -15.092 -15.541 1.00 92.44 557 ASP A O 1
ATOM 4584 N N . ALA A 1 558 ? 14.802 -13.706 -16.586 1.00 90.12 558 ALA A N 1
ATOM 4585 C CA . ALA A 1 558 ? 15.650 -13.483 -15.404 1.00 90.12 558 ALA A CA 1
ATOM 4586 C C . ALA A 1 558 ? 14.925 -12.822 -14.208 1.00 90.12 558 ALA A C 1
ATOM 4588 O O . ALA A 1 558 ? 15.384 -12.925 -13.068 1.00 90.12 558 ALA A O 1
ATOM 4589 N N . ASP A 1 559 ? 13.783 -12.170 -14.431 1.00 89.88 559 ASP A N 1
ATOM 4590 C CA . ASP A 1 559 ? 12.937 -11.570 -13.392 1.00 89.88 559 ASP A CA 1
ATOM 4591 C C . ASP A 1 559 ? 11.843 -12.509 -12.854 1.00 89.88 559 ASP A C 1
ATOM 4593 O O . ASP A 1 559 ? 10.996 -12.103 -12.051 1.00 89.88 559 ASP A O 1
ATOM 4597 N N . MET A 1 560 ? 11.886 -13.790 -13.229 1.00 93.81 560 MET A N 1
ATOM 4598 C CA . MET A 1 560 ? 10.908 -14.794 -12.813 1.00 93.81 560 MET A CA 1
ATOM 4599 C C . MET A 1 560 ? 11.370 -15.616 -11.608 1.00 93.81 560 MET A C 1
ATOM 4601 O O . MET A 1 560 ? 12.521 -16.046 -11.513 1.00 93.81 560 MET A O 1
ATOM 4605 N N . ILE A 1 561 ? 10.423 -15.886 -10.708 1.00 92.88 561 ILE A N 1
ATOM 4606 C CA . ILE A 1 561 ? 10.529 -16.840 -9.602 1.00 92.88 561 ILE A CA 1
ATOM 4607 C C . ILE A 1 561 ? 9.569 -17.996 -9.867 1.00 92.88 561 ILE A C 1
ATOM 4609 O O . ILE A 1 561 ? 8.354 -17.811 -9.909 1.00 92.88 561 ILE A O 1
ATOM 4613 N N . LEU A 1 562 ? 10.103 -19.204 -9.973 1.00 94.31 562 LEU A N 1
ATOM 4614 C CA . LEU A 1 562 ? 9.345 -20.439 -10.042 1.00 94.31 562 LEU A CA 1
ATOM 4615 C C . LEU A 1 562 ? 8.918 -20.901 -8.639 1.00 94.31 562 LEU A C 1
ATOM 4617 O O . LEU A 1 562 ? 9.708 -20.963 -7.690 1.00 94.31 562 LEU A O 1
ATOM 4621 N N . LYS A 1 563 ? 7.640 -21.240 -8.508 1.00 93.56 563 LYS A N 1
ATOM 4622 C CA . LYS A 1 563 ? 7.049 -21.897 -7.345 1.00 93.56 563 LYS A CA 1
ATOM 4623 C C . LYS A 1 563 ? 6.655 -23.303 -7.759 1.00 93.56 563 LYS A C 1
ATOM 4625 O O . LYS A 1 563 ? 5.921 -23.470 -8.727 1.00 93.56 563 LYS A O 1
ATOM 4630 N N . VAL A 1 564 ? 7.174 -24.285 -7.037 1.00 90.38 564 VAL A N 1
ATOM 4631 C CA . VAL A 1 564 ? 7.013 -25.709 -7.331 1.00 90.38 564 VAL A CA 1
ATOM 4632 C C . VAL A 1 564 ? 6.615 -26.401 -6.035 1.00 90.38 564 VAL A C 1
ATOM 4634 O O . VAL A 1 564 ? 7.228 -26.128 -4.999 1.00 90.38 564 VAL A O 1
ATOM 4637 N N . SER A 1 565 ? 5.594 -27.249 -6.083 1.00 90.69 565 SER A N 1
ATOM 4638 C CA . SER A 1 565 ? 5.196 -28.086 -4.952 1.00 90.69 565 SER A CA 1
ATOM 4639 C C . SER A 1 565 ? 6.047 -29.357 -4.866 1.00 90.69 565 SER A C 1
ATOM 4641 O O . SER A 1 565 ? 6.760 -29.709 -5.810 1.00 90.69 565 SER A O 1
ATOM 4643 N N . ASP A 1 566 ? 5.996 -30.061 -3.736 1.00 86.00 566 ASP A N 1
ATOM 4644 C CA . ASP A 1 566 ? 6.754 -31.307 -3.574 1.00 86.00 566 ASP A CA 1
ATOM 4645 C C . ASP A 1 566 ? 6.217 -32.419 -4.498 1.00 86.00 566 ASP A C 1
ATOM 4647 O O . ASP A 1 566 ? 7.001 -33.219 -5.014 1.00 86.00 566 ASP A O 1
ATOM 4651 N N . GLU A 1 567 ? 4.911 -32.421 -4.786 1.00 89.06 567 GLU A N 1
ATOM 4652 C CA . GLU A 1 567 ? 4.236 -33.391 -5.661 1.00 89.06 567 GLU A CA 1
ATOM 4653 C C . GLU A 1 567 ? 4.702 -33.299 -7.115 1.00 89.06 567 GLU A C 1
ATOM 4655 O O . GLU A 1 567 ? 4.678 -34.301 -7.830 1.00 89.06 567 GLU A O 1
ATOM 4660 N N . PHE A 1 568 ? 5.176 -32.127 -7.558 1.00 90.19 568 PHE A N 1
ATOM 4661 C CA . PHE A 1 568 ? 5.695 -31.969 -8.915 1.00 90.19 568 PHE A CA 1
ATOM 4662 C C . PHE A 1 568 ? 6.824 -32.957 -9.204 1.00 90.19 568 PHE A C 1
ATOM 4664 O O . PHE A 1 568 ? 6.964 -33.374 -10.339 1.00 90.19 568 PHE A O 1
ATOM 4671 N N . LYS A 1 569 ? 7.608 -33.374 -8.201 1.00 85.94 569 LYS A N 1
ATOM 4672 C CA . LYS A 1 569 ? 8.744 -34.292 -8.375 1.00 85.94 569 LYS A CA 1
ATOM 4673 C C . LYS A 1 569 ? 8.363 -35.656 -8.969 1.00 85.94 569 LYS A C 1
ATOM 4675 O O . LYS A 1 569 ? 9.199 -36.278 -9.631 1.00 85.94 569 LYS A O 1
ATOM 4680 N N . ASP A 1 570 ? 7.142 -36.100 -8.697 1.00 87.31 570 ASP A N 1
ATOM 4681 C CA . ASP A 1 570 ? 6.586 -37.397 -9.089 1.00 87.31 570 ASP A CA 1
ATOM 4682 C C . ASP A 1 570 ? 5.542 -37.265 -10.216 1.00 87.31 570 ASP A C 1
ATOM 4684 O O . ASP A 1 570 ? 4.906 -38.246 -10.599 1.00 87.31 570 ASP A O 1
ATOM 4688 N N . PHE A 1 571 ? 5.354 -36.063 -10.772 1.00 90.06 571 PHE A N 1
ATOM 4689 C CA . PHE A 1 571 ? 4.370 -35.811 -11.822 1.00 90.06 571 PHE A CA 1
ATOM 4690 C C . PHE A 1 571 ? 4.930 -36.166 -13.209 1.00 90.06 571 PHE A C 1
ATOM 4692 O O . PHE A 1 571 ? 5.788 -35.474 -13.753 1.00 90.06 571 PHE A O 1
ATOM 4699 N N . GLU A 1 572 ? 4.443 -37.243 -13.825 1.00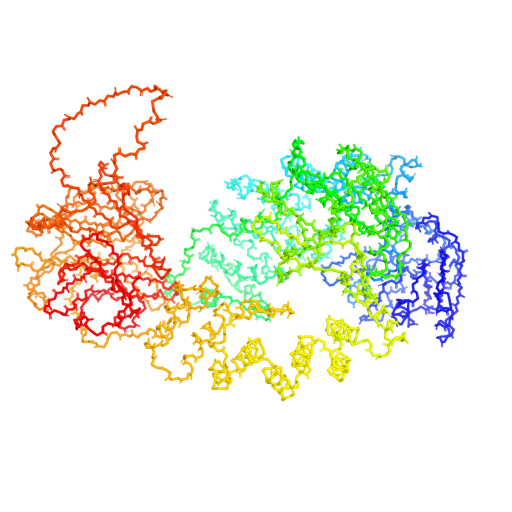 89.31 572 GLU A N 1
ATOM 4700 C CA . GLU A 1 572 ? 4.948 -37.690 -15.127 1.00 89.31 572 GLU A CA 1
ATOM 4701 C C . GLU A 1 572 ? 4.465 -36.798 -16.287 1.00 89.31 572 GLU A C 1
ATOM 4703 O O . GLU A 1 572 ? 3.277 -36.743 -16.614 1.00 89.31 572 GLU A O 1
ATOM 4708 N N . LEU A 1 573 ? 5.406 -36.128 -16.963 1.00 91.25 573 LEU A N 1
ATOM 4709 C CA . LEU A 1 573 ? 5.118 -35.309 -18.140 1.00 91.25 573 LEU A CA 1
ATOM 4710 C C . LEU A 1 573 ? 5.145 -36.158 -19.416 1.00 91.25 573 LEU A C 1
ATOM 4712 O O . LEU A 1 573 ? 6.198 -36.656 -19.833 1.00 91.25 573 LEU A O 1
ATOM 4716 N N . THR A 1 574 ? 4.000 -36.250 -20.088 1.00 90.56 574 THR A N 1
ATOM 4717 C CA . THR A 1 574 ? 3.774 -37.082 -21.279 1.00 90.56 574 THR A CA 1
ATOM 4718 C C . THR A 1 574 ? 3.615 -36.282 -22.578 1.00 90.56 574 THR A C 1
ATOM 4720 O O . THR A 1 574 ? 4.013 -36.769 -23.640 1.00 90.56 574 THR A O 1
ATOM 4723 N N . GLN A 1 575 ? 3.102 -35.051 -22.516 1.00 92.44 575 GLN A N 1
ATOM 4724 C CA . GLN A 1 575 ? 2.785 -34.216 -23.682 1.00 92.44 575 GLN A CA 1
ATOM 4725 C C . GLN A 1 575 ? 4.016 -33.541 -24.298 1.00 92.44 575 GLN A C 1
ATOM 4727 O O . GLN A 1 575 ? 5.092 -33.489 -23.708 1.00 92.44 575 GLN A O 1
ATOM 4732 N N . ASN A 1 576 ? 3.871 -32.986 -25.504 1.00 93.56 576 ASN A N 1
ATOM 4733 C CA . ASN A 1 576 ? 4.982 -32.302 -26.176 1.00 93.56 576 ASN A CA 1
ATOM 4734 C C . ASN A 1 576 ? 5.337 -30.967 -25.515 1.00 93.56 576 ASN A C 1
ATOM 4736 O O . ASN A 1 576 ? 6.490 -30.539 -25.596 1.00 93.56 576 ASN A O 1
ATOM 4740 N N . GLY A 1 577 ? 4.375 -30.297 -24.880 1.00 93.69 577 GLY A N 1
ATOM 4741 C CA . GLY A 1 577 ? 4.608 -29.042 -24.181 1.00 93.69 577 GLY A CA 1
ATOM 4742 C C . GLY A 1 577 ? 3.575 -28.768 -23.098 1.00 93.69 577 GLY A C 1
ATOM 4743 O O . GLY A 1 577 ? 2.499 -29.362 -23.074 1.00 93.69 577 GLY A O 1
ATOM 4744 N N . TYR A 1 578 ? 3.916 -27.848 -22.201 1.00 94.44 578 TYR A N 1
ATOM 4745 C CA . TYR A 1 578 ? 3.072 -27.474 -21.076 1.00 94.44 578 TYR A CA 1
ATOM 4746 C C . TYR A 1 578 ? 3.019 -25.964 -20.863 1.00 94.44 578 TYR A C 1
ATOM 4748 O O . TYR A 1 578 ? 4.026 -25.247 -20.960 1.00 94.44 578 TYR A O 1
ATOM 4756 N N . GLN A 1 579 ? 1.818 -25.494 -20.536 1.00 93.19 579 GLN A N 1
ATOM 4757 C CA . GLN A 1 579 ? 1.549 -24.130 -20.119 1.00 93.19 579 GLN A CA 1
ATOM 4758 C C . GLN A 1 579 ? 1.587 -24.022 -18.594 1.00 93.19 579 GLN A C 1
ATOM 4760 O O . GLN A 1 579 ? 0.913 -24.777 -17.894 1.00 93.19 579 GLN A O 1
ATOM 4765 N N . ILE A 1 580 ? 2.330 -23.039 -18.089 1.00 93.94 580 ILE A N 1
ATOM 4766 C CA . ILE A 1 580 ? 2.441 -22.723 -16.661 1.00 93.94 580 ILE A CA 1
ATOM 4767 C C . ILE A 1 580 ? 1.769 -21.374 -16.405 1.00 93.94 580 ILE A C 1
ATOM 4769 O O . ILE A 1 580 ? 1.883 -20.455 -17.222 1.00 93.94 580 ILE A O 1
ATOM 4773 N N . ILE A 1 581 ? 1.076 -21.245 -15.271 1.00 90.69 581 ILE A N 1
ATOM 4774 C CA . ILE A 1 581 ? 0.524 -19.960 -14.826 1.00 90.69 581 ILE A CA 1
ATOM 4775 C C . ILE A 1 581 ? 1.662 -18.999 -14.480 1.00 90.69 581 ILE A C 1
ATOM 4777 O O . ILE A 1 581 ? 2.497 -19.304 -13.634 1.00 90.69 581 ILE A O 1
ATOM 4781 N N . GLN A 1 582 ? 1.644 -17.811 -15.073 1.00 90.12 582 GLN A N 1
ATOM 4782 C CA . GLN A 1 582 ? 2.494 -16.670 -14.746 1.00 90.12 582 GLN A CA 1
ATOM 4783 C C . GLN A 1 582 ? 1.651 -15.574 -14.086 1.00 90.12 582 GLN A C 1
ATOM 4785 O O . GLN A 1 582 ? 0.586 -15.220 -14.594 1.00 90.12 582 GLN A O 1
ATOM 4790 N N . LYS A 1 583 ? 2.130 -15.028 -12.964 1.00 83.56 583 LYS A N 1
ATOM 4791 C CA . LYS A 1 583 ? 1.463 -13.982 -12.174 1.00 83.56 583 LYS A CA 1
ATOM 4792 C C . LYS A 1 583 ? 2.396 -12.810 -11.909 1.00 83.56 583 LYS A C 1
ATOM 4794 O O . LYS A 1 583 ? 3.540 -13.024 -11.524 1.00 83.56 583 LYS A O 1
ATOM 4799 N N . ASN A 1 584 ? 1.892 -11.586 -12.019 1.00 80.25 584 ASN A N 1
ATOM 4800 C CA . ASN A 1 584 ? 2.518 -10.393 -11.441 1.00 80.25 584 ASN A CA 1
ATOM 4801 C C . ASN A 1 584 ? 1.498 -9.625 -10.579 1.00 80.25 584 ASN A C 1
ATOM 4803 O O . ASN A 1 584 ? 0.404 -10.122 -10.316 1.00 80.25 584 ASN A O 1
ATOM 4807 N N . SER A 1 585 ? 1.828 -8.410 -10.133 1.00 58.38 585 SER A N 1
ATOM 4808 C CA . SER A 1 585 ? 0.928 -7.593 -9.300 1.00 58.38 585 SER A CA 1
ATOM 4809 C C . SER A 1 585 ? -0.382 -7.170 -9.985 1.00 58.38 585 SER A C 1
ATOM 4811 O O . SER A 1 585 ? -1.256 -6.621 -9.319 1.00 58.38 585 SER A O 1
ATOM 4813 N N . ARG A 1 586 ? -0.527 -7.388 -11.300 1.00 51.91 586 ARG A N 1
ATOM 4814 C CA . ARG A 1 586 ? -1.637 -6.873 -12.118 1.00 51.91 586 ARG A CA 1
ATOM 4815 C C . ARG A 1 586 ? -2.360 -7.933 -12.953 1.00 51.91 586 ARG A C 1
ATOM 4817 O O . ARG A 1 586 ? -3.556 -7.785 -13.172 1.00 51.91 586 ARG A O 1
ATOM 4824 N N . ILE A 1 587 ? -1.666 -8.959 -13.450 1.00 64.19 587 ILE A N 1
ATOM 4825 C CA . ILE A 1 587 ? -2.198 -9.951 -14.399 1.00 64.19 587 ILE A CA 1
ATOM 4826 C C . ILE A 1 587 ? -1.772 -11.379 -14.041 1.00 64.19 587 ILE A C 1
ATOM 4828 O O . ILE A 1 587 ? -0.697 -11.606 -13.483 1.00 64.19 587 ILE A O 1
ATOM 4832 N N . THR A 1 588 ? -2.624 -12.345 -14.390 1.00 75.44 588 THR A N 1
ATOM 4833 C CA . THR A 1 588 ? -2.380 -13.790 -14.282 1.00 75.44 588 THR A CA 1
ATOM 4834 C C . THR A 1 588 ? -2.772 -14.455 -15.599 1.00 75.44 588 THR A C 1
ATOM 4836 O O . THR A 1 588 ? -3.875 -14.226 -16.082 1.00 75.44 588 THR A O 1
ATOM 4839 N N . TYR A 1 589 ? -1.889 -15.250 -16.205 1.00 79.19 589 TYR A N 1
ATOM 4840 C CA . TYR A 1 589 ? -2.171 -15.920 -17.481 1.00 79.19 589 TYR A CA 1
ATOM 4841 C C . TYR A 1 589 ? -1.313 -17.174 -17.681 1.00 79.19 589 TYR A C 1
ATOM 4843 O O . TYR A 1 589 ? -0.275 -17.337 -17.046 1.00 79.19 589 TYR A O 1
ATOM 4851 N N . TYR A 1 590 ? -1.745 -18.067 -18.572 1.00 84.56 590 TYR A N 1
ATOM 4852 C CA . TYR A 1 590 ? -0.983 -19.255 -18.964 1.00 84.56 590 TYR A CA 1
ATOM 4853 C C . TYR A 1 590 ? 0.000 -18.929 -20.090 1.00 84.56 590 TYR A C 1
ATOM 4855 O O . TYR A 1 590 ? -0.368 -18.277 -21.067 1.00 84.56 590 TYR A O 1
ATOM 4863 N N . ASN A 1 591 ? 1.232 -19.429 -19.988 1.00 88.19 591 ASN A N 1
ATOM 4864 C CA . ASN A 1 591 ? 2.236 -19.311 -21.046 1.00 88.19 591 ASN A CA 1
ATOM 4865 C C . ASN A 1 591 ? 2.980 -20.642 -21.241 1.00 88.19 591 ASN A C 1
ATOM 4867 O O . ASN A 1 591 ? 3.207 -21.365 -20.271 1.00 88.19 591 ASN A O 1
ATOM 4871 N N . VAL A 1 592 ? 3.356 -20.974 -22.480 1.00 92.44 592 VAL A N 1
ATOM 4872 C CA . VAL A 1 592 ? 4.122 -22.192 -22.799 1.00 92.44 592 VAL A CA 1
ATOM 4873 C C . VAL A 1 592 ? 5.538 -22.024 -22.259 1.00 92.44 592 VAL A C 1
ATOM 4875 O O . VAL A 1 592 ? 6.299 -21.176 -22.723 1.00 92.44 592 VAL A O 1
ATOM 4878 N N . ARG A 1 593 ? 5.873 -22.812 -21.238 1.00 94.81 593 ARG A N 1
ATOM 4879 C CA . ARG A 1 593 ? 7.125 -22.667 -20.477 1.00 94.81 593 ARG A CA 1
ATOM 4880 C C . ARG A 1 593 ? 7.903 -23.971 -20.357 1.00 94.81 593 ARG A C 1
ATOM 4882 O O . ARG A 1 593 ? 9.066 -23.924 -19.968 1.00 94.81 593 ARG A O 1
ATOM 4889 N N . MET A 1 594 ? 7.308 -25.106 -20.737 1.00 94.69 594 MET A N 1
ATOM 4890 C CA . MET A 1 594 ? 8.005 -26.390 -20.817 1.00 94.69 594 MET A CA 1
ATOM 4891 C C . MET A 1 594 ? 7.777 -27.058 -22.168 1.00 94.69 594 MET A C 1
ATOM 4893 O O . MET A 1 594 ? 6.634 -27.186 -22.598 1.00 94.69 594 MET A O 1
ATOM 4897 N N . MET A 1 595 ? 8.848 -27.485 -22.834 1.00 95.31 595 MET A N 1
ATOM 4898 C CA . MET A 1 595 ? 8.807 -28.023 -24.202 1.00 95.31 595 MET A CA 1
ATOM 4899 C C . MET A 1 595 ? 9.731 -29.233 -24.339 1.00 95.31 595 MET A C 1
ATOM 4901 O O . MET A 1 595 ? 10.913 -29.146 -24.012 1.00 95.31 595 MET A O 1
ATOM 4905 N N . LYS A 1 596 ? 9.203 -30.356 -24.830 1.00 95.00 596 LYS A N 1
ATOM 4906 C CA . LYS A 1 596 ? 9.946 -31.603 -25.065 1.00 95.00 596 LYS A CA 1
ATOM 4907 C C . LYS A 1 596 ? 10.878 -31.459 -26.271 1.00 95.00 596 LYS A C 1
ATOM 4909 O O . LYS A 1 596 ? 10.434 -31.031 -27.336 1.00 95.00 596 LYS A O 1
ATOM 4914 N N . PHE A 1 597 ? 12.146 -31.860 -26.144 1.00 94.44 597 PHE A N 1
ATOM 4915 C CA . PHE A 1 597 ? 13.146 -31.665 -27.210 1.00 94.44 597 PHE A CA 1
ATOM 4916 C C . PHE A 1 597 ? 12.987 -32.562 -28.435 1.00 94.44 597 PHE A C 1
ATOM 4918 O O . PHE A 1 597 ? 13.465 -32.198 -29.515 1.00 94.44 597 PHE A O 1
ATOM 4925 N N . GLN A 1 598 ? 12.352 -33.727 -28.289 1.00 91.69 598 GLN A N 1
ATOM 4926 C CA . GLN A 1 598 ? 12.065 -34.608 -29.425 1.00 91.69 598 GLN A CA 1
ATOM 4927 C C . GLN A 1 598 ? 11.126 -33.945 -30.448 1.00 91.69 598 GLN A C 1
ATOM 4929 O O . GLN A 1 598 ? 11.135 -34.313 -31.621 1.00 91.69 598 GLN A O 1
ATOM 4934 N N . HIS A 1 599 ? 10.354 -32.945 -30.016 1.00 90.62 599 HIS A N 1
ATOM 4935 C CA . HIS A 1 599 ? 9.410 -32.215 -30.851 1.00 90.62 599 HIS A CA 1
ATOM 4936 C C . HIS A 1 599 ? 10.035 -30.961 -31.488 1.00 90.62 599 HIS A C 1
ATOM 4938 O O . HIS A 1 599 ? 10.969 -30.373 -30.937 1.00 90.62 599 HIS A O 1
ATOM 4944 N N . ASP A 1 600 ? 9.519 -30.550 -32.649 1.00 88.06 600 ASP A N 1
ATOM 4945 C CA . ASP A 1 600 ? 10.014 -29.392 -33.407 1.00 88.06 600 ASP A CA 1
ATOM 4946 C C . ASP A 1 600 ? 9.290 -28.106 -32.974 1.00 88.06 600 ASP A C 1
ATOM 4948 O O . ASP A 1 600 ? 8.217 -27.769 -33.474 1.00 88.06 600 ASP A O 1
ATOM 4952 N N . TRP A 1 601 ? 9.844 -27.433 -31.963 1.00 92.25 601 TRP A N 1
ATOM 4953 C CA . TRP A 1 601 ? 9.328 -26.172 -31.422 1.00 92.25 601 TRP A CA 1
ATOM 4954 C C . TRP A 1 601 ? 10.024 -24.967 -32.055 1.00 92.25 601 TRP A C 1
ATOM 4956 O O . TRP A 1 601 ? 11.253 -24.925 -32.144 1.00 92.25 601 TRP A O 1
ATOM 4966 N N . LYS A 1 602 ? 9.251 -23.936 -32.402 1.00 89.94 602 LYS A N 1
ATOM 4967 C CA . LYS A 1 602 ? 9.758 -22.669 -32.939 1.00 89.94 602 LYS A CA 1
ATOM 4968 C C . LYS A 1 602 ? 9.118 -21.475 -32.239 1.00 89.94 602 LYS A C 1
ATOM 4970 O O . LYS A 1 602 ? 7.899 -21.395 -32.128 1.00 89.94 602 LYS A O 1
ATOM 4975 N N . CYS A 1 603 ? 9.928 -20.515 -31.800 1.00 90.06 603 CYS A N 1
ATOM 4976 C CA . CYS A 1 603 ? 9.428 -19.266 -31.231 1.00 90.06 603 CYS A CA 1
ATOM 4977 C C . CYS A 1 603 ? 9.256 -18.218 -32.340 1.00 90.06 603 CYS A C 1
ATOM 4979 O O . CYS A 1 603 ? 10.202 -17.920 -33.073 1.00 90.06 603 CYS A O 1
ATOM 4981 N N . THR A 1 604 ? 8.056 -17.654 -32.469 1.00 85.44 604 THR A N 1
ATOM 4982 C CA . THR A 1 604 ? 7.688 -16.712 -33.538 1.00 85.44 604 THR A CA 1
ATOM 4983 C C . THR A 1 604 ? 7.212 -15.383 -32.953 1.00 85.44 604 THR A C 1
ATOM 4985 O O . THR A 1 604 ? 6.497 -15.368 -31.954 1.00 85.44 604 THR A O 1
ATOM 4988 N N . GLY A 1 605 ? 7.580 -14.271 -33.599 1.00 84.12 605 GLY A N 1
ATOM 4989 C CA . GLY A 1 605 ? 7.195 -12.904 -33.226 1.00 84.12 605 GLY A CA 1
ATOM 4990 C C . GLY A 1 605 ? 8.402 -12.011 -32.928 1.00 84.12 605 GLY A C 1
ATOM 4991 O O . GLY A 1 605 ? 9.341 -12.430 -32.248 1.00 84.12 605 GLY A O 1
ATOM 4992 N N . ALA A 1 606 ? 8.389 -10.778 -33.447 1.00 83.19 606 ALA A N 1
ATOM 4993 C CA . ALA A 1 606 ? 9.465 -9.815 -33.211 1.00 83.19 606 ALA A CA 1
ATOM 4994 C C . ALA A 1 606 ? 9.497 -9.340 -31.745 1.00 83.19 606 ALA A C 1
ATOM 4996 O O . ALA A 1 606 ? 10.568 -9.252 -31.139 1.00 83.19 606 ALA A O 1
ATOM 4997 N N . THR A 1 607 ? 8.312 -9.106 -31.177 1.00 79.44 607 THR A N 1
ATOM 4998 C CA . THR A 1 607 ? 8.015 -8.917 -29.750 1.00 79.44 607 THR A CA 1
ATOM 4999 C C . THR A 1 607 ? 6.723 -9.671 -29.418 1.00 79.44 607 THR A C 1
ATOM 5001 O O . THR A 1 607 ? 5.964 -10.014 -30.329 1.00 79.44 607 THR A O 1
ATOM 5004 N N . HIS A 1 608 ? 6.465 -9.943 -28.133 1.00 78.75 608 HIS A N 1
ATOM 5005 C CA . HIS A 1 608 ? 5.290 -10.715 -27.693 1.00 78.75 608 HIS A CA 1
ATOM 5006 C C . HIS A 1 608 ? 5.194 -12.087 -28.382 1.00 78.75 608 HIS A C 1
ATOM 5008 O O . HIS A 1 608 ? 4.156 -12.506 -28.902 1.00 78.75 608 HIS A O 1
ATOM 5014 N N . GLU A 1 609 ? 6.339 -12.754 -28.402 1.00 84.75 609 GLU A N 1
ATOM 5015 C CA . GLU A 1 609 ? 6.607 -14.026 -29.045 1.00 84.75 609 GLU A CA 1
ATOM 5016 C C . GLU A 1 609 ? 5.807 -15.194 -28.457 1.00 84.75 609 GLU A C 1
ATOM 5018 O O . GLU A 1 609 ? 5.437 -15.215 -27.282 1.00 84.75 609 GLU A O 1
ATOM 5023 N N . TYR A 1 610 ? 5.551 -16.196 -29.292 1.00 85.56 610 TYR A N 1
ATOM 5024 C CA . TYR A 1 610 ? 4.829 -17.410 -28.923 1.00 85.56 610 TYR A CA 1
ATOM 5025 C C . TYR A 1 610 ? 5.526 -18.646 -29.487 1.00 85.56 610 TYR A C 1
ATOM 5027 O O . TYR A 1 610 ? 6.212 -18.578 -30.506 1.00 85.56 610 TYR A O 1
ATOM 5035 N N . TRP A 1 611 ? 5.350 -19.779 -28.813 1.00 89.38 611 TRP A N 1
ATOM 5036 C CA . TRP A 1 611 ? 5.873 -21.065 -29.259 1.00 89.38 611 TRP A CA 1
ATOM 5037 C C . TRP A 1 611 ? 4.856 -21.763 -30.157 1.00 89.38 611 TRP A C 1
ATOM 5039 O O . TRP A 1 611 ? 3.743 -22.062 -29.729 1.00 89.38 611 TRP A O 1
ATOM 5049 N N . ASP A 1 612 ? 5.259 -22.003 -31.397 1.00 81.50 612 ASP A N 1
ATOM 5050 C CA . ASP A 1 612 ? 4.570 -22.832 -32.376 1.00 81.50 612 ASP A CA 1
ATOM 5051 C C . ASP A 1 612 ? 5.222 -24.221 -32.378 1.00 81.50 612 ASP A C 1
ATOM 5053 O O . ASP A 1 612 ? 6.445 -24.330 -32.237 1.00 81.50 612 ASP A O 1
ATOM 5057 N N . GLY A 1 613 ? 4.436 -25.291 -32.467 1.00 65.19 613 GLY A N 1
ATOM 5058 C CA . GLY A 1 613 ? 5.029 -26.626 -32.459 1.00 65.19 613 GLY A CA 1
ATOM 5059 C C . GLY A 1 613 ? 4.075 -27.778 -32.199 1.00 65.19 613 GLY A C 1
ATOM 5060 O O . GLY A 1 613 ? 3.967 -28.642 -33.060 1.00 65.19 613 GLY A O 1
ATOM 5061 N N . GLY A 1 614 ? 3.418 -27.881 -31.040 1.00 67.50 614 GLY A N 1
ATOM 5062 C CA . GLY A 1 614 ? 2.770 -29.143 -30.642 1.00 67.50 614 GLY A CA 1
ATOM 5063 C C . GLY A 1 614 ? 1.589 -29.029 -29.679 1.00 67.50 614 GLY A C 1
ATOM 5064 O O . GLY A 1 614 ? 1.222 -27.941 -29.247 1.00 67.50 614 GLY A O 1
ATOM 5065 N N . SER A 1 615 ? 1.002 -30.186 -29.339 1.00 78.19 615 SER A N 1
ATOM 5066 C CA . SER A 1 615 ? -0.026 -30.305 -28.293 1.00 78.19 615 SER A CA 1
ATOM 5067 C C . SER A 1 615 ? 0.517 -29.774 -26.965 1.00 78.19 615 SER A C 1
ATOM 5069 O O . SER A 1 615 ? 1.579 -30.220 -26.514 1.00 78.19 615 SER A O 1
ATOM 5071 N N . VAL A 1 616 ? -0.207 -28.826 -26.365 1.00 88.25 616 VAL A N 1
ATOM 5072 C CA . VAL A 1 616 ? 0.113 -28.248 -25.058 1.00 88.25 616 VAL A CA 1
ATOM 5073 C C . VAL A 1 616 ? -0.972 -28.567 -24.046 1.00 88.25 616 VAL A C 1
ATOM 5075 O O . VAL A 1 616 ? -2.160 -28.485 -24.352 1.00 88.25 616 VAL A O 1
ATOM 5078 N N . GLU A 1 617 ? -0.560 -28.876 -22.823 1.00 91.25 617 GLU A N 1
ATOM 5079 C CA . GLU A 1 617 ? -1.463 -29.083 -21.692 1.00 91.25 617 GLU A CA 1
ATOM 5080 C C . GLU A 1 617 ? -1.200 -28.049 -20.590 1.00 91.25 617 GLU A C 1
ATOM 5082 O O . GLU A 1 617 ? -0.081 -27.562 -20.419 1.00 91.25 617 GLU A O 1
ATOM 5087 N N . LYS A 1 618 ? -2.239 -27.668 -19.845 1.00 92.38 618 LYS A N 1
ATOM 5088 C CA . LYS A 1 618 ? -2.107 -26.749 -18.709 1.00 92.38 618 LYS A CA 1
ATOM 5089 C C . LYS A 1 618 ? -1.670 -27.530 -17.479 1.00 92.38 618 LYS A C 1
ATOM 5091 O O . LYS A 1 618 ? -2.353 -28.469 -17.085 1.00 92.38 618 LYS A O 1
ATOM 5096 N N . LEU A 1 619 ? -0.586 -27.103 -16.838 1.00 91.69 619 LEU A N 1
ATOM 5097 C CA . LEU A 1 619 ? -0.241 -27.638 -15.525 1.00 91.69 619 LEU A CA 1
ATOM 5098 C C . LEU A 1 619 ? -1.109 -26.978 -14.434 1.00 91.69 619 LEU A C 1
ATOM 5100 O O . LEU A 1 619 ? -1.352 -25.764 -14.499 1.00 91.69 619 LEU A O 1
ATOM 5104 N N . PRO A 1 620 ? -1.584 -27.757 -13.443 1.00 88.50 620 PRO A N 1
ATOM 5105 C CA . PRO A 1 620 ? -2.249 -27.232 -12.253 1.00 88.50 620 PRO A CA 1
ATOM 5106 C C . PRO A 1 620 ? -1.392 -26.190 -11.525 1.00 88.50 620 PRO A C 1
ATOM 5108 O O . PRO A 1 620 ? -0.184 -26.369 -11.351 1.00 88.50 620 PRO A O 1
ATOM 5111 N N . GLN A 1 621 ? -2.021 -25.101 -11.073 1.00 86.31 621 GLN A N 1
ATOM 5112 C CA . GLN A 1 621 ? -1.333 -23.999 -10.387 1.00 86.31 621 GLN A CA 1
ATOM 5113 C C . GLN A 1 621 ? -0.682 -24.447 -9.074 1.00 86.31 621 GLN A C 1
ATOM 5115 O O . GLN A 1 621 ? 0.332 -23.889 -8.642 1.00 86.31 621 GLN A O 1
ATOM 5120 N N . GLU A 1 622 ? -1.326 -25.409 -8.422 1.00 88.69 622 GLU A N 1
ATOM 5121 C CA . GLU A 1 622 ? -0.940 -25.999 -7.148 1.00 88.69 622 GLU A CA 1
ATOM 5122 C C . GLU A 1 622 ? 0.380 -26.754 -7.290 1.00 88.69 622 GLU A C 1
ATOM 5124 O O . GLU A 1 622 ? 1.172 -26.737 -6.357 1.00 88.69 622 GLU A O 1
ATOM 5129 N N . LEU A 1 623 ? 0.639 -27.336 -8.470 1.00 90.75 623 LEU A N 1
ATOM 5130 C CA . LEU A 1 623 ? 1.884 -28.039 -8.778 1.00 90.75 623 LEU A CA 1
ATOM 5131 C C . LEU A 1 623 ? 3.010 -27.071 -9.134 1.00 90.75 623 LEU A C 1
ATOM 5133 O O . LEU A 1 623 ? 4.124 -27.186 -8.618 1.00 90.75 623 LEU A O 1
ATOM 5137 N N . ILE A 1 624 ? 2.743 -26.129 -10.043 1.00 93.62 624 ILE A N 1
ATOM 5138 C CA . ILE A 1 624 ? 3.771 -25.225 -10.559 1.00 93.62 624 ILE A CA 1
ATOM 5139 C C . ILE A 1 624 ? 3.185 -23.901 -11.059 1.00 93.62 624 ILE A C 1
ATOM 5141 O O . ILE A 1 624 ? 2.228 -23.862 -11.834 1.00 93.62 624 ILE A O 1
ATOM 5145 N N . HIS A 1 625 ? 3.784 -22.785 -10.643 1.00 94.06 625 HIS A N 1
ATOM 5146 C CA . HIS A 1 625 ? 3.459 -21.454 -11.164 1.00 94.06 625 HIS A CA 1
ATOM 5147 C C . HIS A 1 625 ? 4.655 -20.495 -11.083 1.00 94.06 625 HIS A C 1
ATOM 5149 O O . HIS A 1 625 ? 5.615 -20.716 -10.350 1.00 94.06 625 HIS A O 1
ATOM 5155 N N . ILE A 1 626 ? 4.602 -19.408 -11.849 1.00 95.19 626 ILE A N 1
ATOM 5156 C CA . ILE A 1 626 ? 5.652 -18.394 -11.962 1.00 95.19 626 ILE A CA 1
ATOM 5157 C C . ILE A 1 626 ? 5.161 -17.078 -11.353 1.00 95.19 626 ILE A C 1
ATOM 5159 O O . ILE A 1 626 ? 4.085 -16.588 -11.691 1.00 95.19 626 ILE A O 1
ATOM 5163 N N . HIS A 1 627 ? 5.974 -16.484 -10.484 1.00 91.06 627 HIS A N 1
ATOM 5164 C CA . HIS A 1 627 ? 5.858 -15.101 -10.028 1.00 91.06 627 HIS A CA 1
ATOM 5165 C C . HIS A 1 627 ? 6.847 -14.224 -10.796 1.00 91.06 627 HIS A C 1
ATOM 5167 O O . HIS A 1 627 ? 8.058 -14.367 -10.658 1.00 91.06 627 HIS A O 1
ATOM 5173 N N . ASP A 1 628 ? 6.321 -13.307 -11.591 1.00 88.69 628 ASP A N 1
ATOM 5174 C CA . ASP A 1 628 ? 7.064 -12.362 -12.413 1.00 88.69 628 ASP A CA 1
ATOM 5175 C C . ASP A 1 628 ? 7.205 -11.023 -11.668 1.00 88.69 628 ASP A C 1
ATOM 5177 O O . ASP A 1 628 ? 6.231 -10.280 -11.484 1.00 88.69 628 ASP A O 1
ATOM 5181 N N . ILE A 1 629 ? 8.426 -10.733 -11.205 1.00 86.25 629 ILE A N 1
ATOM 5182 C CA . ILE A 1 629 ? 8.738 -9.560 -10.371 1.00 86.25 629 ILE A CA 1
ATOM 5183 C C . ILE A 1 629 ? 8.727 -8.273 -11.191 1.00 86.25 629 ILE A C 1
ATOM 5185 O O . ILE A 1 629 ? 8.455 -7.201 -10.649 1.00 86.25 629 ILE A O 1
ATOM 5189 N N . ASN A 1 630 ? 8.937 -8.368 -12.504 1.00 80.00 630 ASN A N 1
ATOM 5190 C CA . ASN A 1 630 ? 9.040 -7.222 -13.387 1.00 80.00 630 ASN A CA 1
ATOM 5191 C C . ASN A 1 630 ? 10.154 -6.230 -12.981 1.00 80.00 630 ASN A C 1
ATOM 5193 O O . ASN A 1 630 ? 9.960 -5.017 -13.098 1.00 80.00 630 ASN A O 1
ATOM 5197 N N . ASP A 1 631 ? 11.354 -6.705 -12.661 1.00 78.75 631 ASP A N 1
ATOM 5198 C CA . ASP A 1 631 ? 12.544 -5.880 -12.376 1.00 78.75 631 ASP A CA 1
ATOM 5199 C C . ASP A 1 631 ? 13.753 -6.160 -13.297 1.00 78.75 631 ASP A C 1
ATOM 5201 O O . ASP A 1 631 ? 14.860 -5.722 -12.996 1.00 78.75 631 ASP A O 1
ATOM 5205 N N . GLY A 1 632 ? 13.538 -6.821 -14.445 1.00 73.38 632 GLY A N 1
ATOM 5206 C CA . GLY A 1 632 ? 14.565 -7.051 -15.477 1.00 73.38 632 GLY A CA 1
ATOM 5207 C C . GLY A 1 632 ? 15.292 -5.790 -15.969 1.00 73.38 632 GLY A C 1
ATOM 5208 O O . GLY A 1 632 ? 14.690 -4.716 -16.091 1.00 73.38 632 GLY A O 1
ATOM 5209 N N . GLY A 1 633 ? 16.578 -5.932 -16.301 1.00 58.03 633 GLY A N 1
ATOM 5210 C CA . GLY A 1 633 ? 17.513 -4.840 -16.605 1.00 58.03 633 GLY A CA 1
ATOM 5211 C C . GLY A 1 633 ? 17.286 -4.109 -17.935 1.00 58.03 633 GLY A C 1
ATOM 5212 O O . GLY A 1 633 ? 17.802 -3.008 -18.135 1.00 58.03 633 GLY A O 1
ATOM 5213 N N . CYS A 1 634 ? 16.482 -4.659 -18.853 1.00 63.06 634 CYS A N 1
ATOM 5214 C CA . CYS A 1 634 ? 16.319 -4.133 -20.217 1.00 63.06 634 CYS A CA 1
ATOM 5215 C C . CYS A 1 634 ? 14.965 -3.429 -20.474 1.00 63.06 634 CYS A C 1
ATOM 5217 O O . CYS A 1 634 ? 14.223 -3.788 -21.400 1.00 63.06 634 CYS A O 1
ATOM 5219 N N . LYS A 1 635 ? 14.627 -2.426 -19.643 1.00 64.88 635 LYS A N 1
ATOM 5220 C CA . LYS A 1 635 ? 13.325 -1.713 -19.680 1.00 64.88 635 LYS A CA 1
ATOM 5221 C C . LYS A 1 635 ? 13.362 -0.266 -20.173 1.00 64.88 635 LYS A C 1
ATOM 5223 O O . LYS A 1 635 ? 12.319 0.233 -20.588 1.00 64.88 635 LYS A O 1
ATOM 5228 N N . SER A 1 636 ? 14.518 0.396 -20.150 1.00 63.81 636 SER A N 1
ATOM 5229 C CA . SER A 1 636 ? 14.628 1.836 -20.439 1.00 63.81 636 SER A CA 1
ATOM 5230 C C . SER A 1 636 ? 14.286 2.210 -21.884 1.00 63.81 636 SER A C 1
ATOM 5232 O O . SER A 1 636 ? 13.711 3.267 -22.110 1.00 63.81 636 SER A O 1
ATOM 5234 N N . ASP A 1 637 ? 14.574 1.337 -22.851 1.00 77.12 637 ASP A N 1
ATOM 5235 C CA . ASP A 1 637 ? 14.286 1.548 -24.275 1.00 77.12 637 ASP A CA 1
ATOM 5236 C C . ASP A 1 637 ? 13.099 0.717 -24.783 1.00 77.12 637 ASP A C 1
ATOM 5238 O O . ASP A 1 637 ? 12.868 0.661 -25.990 1.00 77.12 637 ASP A O 1
ATOM 5242 N N . LYS A 1 638 ? 12.339 0.063 -23.888 1.00 80.81 638 LYS A N 1
ATOM 5243 C CA . LYS A 1 638 ? 11.332 -0.942 -24.266 1.00 80.81 638 LYS A CA 1
ATOM 5244 C C . LYS A 1 638 ? 10.346 -0.409 -25.304 1.00 80.81 638 LYS A C 1
ATOM 5246 O O . LYS A 1 638 ? 10.154 -1.045 -26.330 1.00 80.81 638 LYS A O 1
ATOM 5251 N N . ALA A 1 639 ? 9.760 0.762 -25.063 1.00 82.19 639 ALA A N 1
ATOM 5252 C CA . ALA A 1 639 ? 8.768 1.324 -25.975 1.00 82.19 639 ALA A CA 1
ATOM 5253 C C . ALA A 1 639 ? 9.366 1.686 -27.347 1.00 82.19 639 ALA A C 1
ATOM 5255 O O . ALA A 1 639 ? 8.779 1.352 -28.374 1.00 82.19 639 ALA A O 1
ATOM 5256 N N . GLU A 1 640 ? 10.544 2.321 -27.382 1.00 86.44 640 GLU A N 1
ATOM 5257 C CA . GLU A 1 640 ? 11.231 2.662 -28.639 1.00 86.44 640 GLU A CA 1
ATOM 5258 C C . GLU A 1 640 ? 11.616 1.404 -29.429 1.00 86.44 640 GLU A C 1
ATOM 5260 O O . GLU A 1 640 ? 11.424 1.340 -30.646 1.00 86.44 640 GLU A O 1
ATOM 5265 N N . ARG A 1 641 ? 12.135 0.389 -28.731 1.00 88.56 641 ARG A N 1
ATOM 5266 C CA . ARG A 1 641 ? 12.526 -0.901 -29.301 1.00 88.56 641 ARG A CA 1
ATOM 5267 C C . ARG A 1 641 ? 11.322 -1.653 -29.849 1.00 88.56 641 ARG A C 1
ATOM 5269 O O . ARG A 1 641 ? 11.388 -2.107 -30.988 1.00 88.56 641 ARG A O 1
ATOM 5276 N N . ASP A 1 642 ? 10.247 -1.764 -29.074 1.00 88.62 642 ASP A N 1
ATOM 5277 C CA . ASP A 1 642 ? 9.035 -2.471 -29.484 1.00 88.62 642 ASP A CA 1
ATOM 5278 C C . ASP A 1 642 ? 8.419 -1.786 -30.714 1.00 88.62 642 ASP A C 1
ATOM 5280 O O . ASP A 1 642 ? 8.126 -2.461 -31.698 1.00 88.62 642 ASP A O 1
ATOM 5284 N N . ILE A 1 643 ? 8.337 -0.447 -30.734 1.00 90.88 643 ILE A N 1
ATOM 5285 C CA . ILE A 1 643 ? 7.875 0.312 -31.912 1.00 90.88 643 ILE A CA 1
ATOM 5286 C C . ILE A 1 643 ? 8.746 0.025 -33.138 1.00 90.88 643 ILE A C 1
ATOM 5288 O O . ILE A 1 643 ? 8.204 -0.192 -34.222 1.00 90.88 643 ILE A O 1
ATOM 5292 N N . ARG A 1 644 ? 10.079 0.038 -32.998 1.00 93.25 644 ARG A N 1
ATOM 5293 C CA . ARG A 1 644 ? 10.998 -0.239 -34.113 1.00 93.25 644 ARG A CA 1
ATOM 5294 C C . ARG A 1 644 ? 10.798 -1.655 -34.656 1.00 93.25 644 ARG A C 1
ATOM 5296 O O . ARG A 1 644 ? 10.543 -1.801 -35.846 1.00 93.25 644 ARG A O 1
ATOM 5303 N N . LEU A 1 645 ? 10.852 -2.664 -33.785 1.00 90.69 645 LEU A N 1
ATOM 5304 C CA . LEU A 1 645 ? 10.736 -4.076 -34.165 1.00 90.69 645 LEU A CA 1
ATOM 5305 C C . LEU A 1 645 ? 9.385 -4.383 -34.820 1.00 90.69 645 LEU A C 1
ATOM 5307 O O . LEU A 1 645 ? 9.333 -5.065 -35.837 1.00 90.69 645 LEU A O 1
ATOM 5311 N N . LEU A 1 646 ? 8.291 -3.845 -34.277 1.00 92.94 646 LEU A N 1
ATOM 5312 C CA . LEU A 1 646 ? 6.951 -4.055 -34.830 1.00 92.94 646 LEU A CA 1
ATOM 5313 C C . LEU A 1 646 ? 6.761 -3.339 -36.172 1.00 92.94 646 LEU A C 1
ATOM 5315 O O . LEU A 1 646 ? 6.069 -3.854 -37.046 1.00 92.94 646 LEU A O 1
ATOM 5319 N N . LYS A 1 647 ? 7.379 -2.167 -36.369 1.00 93.06 647 LYS A N 1
ATOM 5320 C CA . LYS A 1 647 ? 7.367 -1.476 -37.668 1.00 93.06 647 LYS A CA 1
ATOM 5321 C C . LYS A 1 647 ? 8.175 -2.211 -38.728 1.00 93.06 647 LYS A C 1
ATOM 5323 O O . LYS A 1 647 ? 7.735 -2.247 -39.871 1.00 93.06 647 LYS A O 1
ATOM 5328 N N . GLU A 1 648 ? 9.329 -2.764 -38.365 1.00 92.00 648 GLU A N 1
ATOM 5329 C CA . GLU A 1 648 ? 10.135 -3.603 -39.260 1.00 92.00 648 GLU A CA 1
ATOM 5330 C C . GLU A 1 648 ? 9.340 -4.845 -39.687 1.00 92.00 648 GLU A C 1
ATOM 5332 O O . GLU A 1 648 ? 9.219 -5.106 -40.879 1.00 92.00 648 GLU A O 1
ATOM 5337 N N . ASP A 1 649 ? 8.680 -5.516 -38.741 1.00 89.19 649 ASP A N 1
ATOM 5338 C CA . ASP A 1 649 ? 7.836 -6.690 -39.006 1.00 89.19 649 ASP A CA 1
ATOM 5339 C C . ASP A 1 649 ? 6.640 -6.363 -39.930 1.00 89.19 649 ASP A C 1
ATOM 5341 O O . ASP A 1 649 ? 6.346 -7.095 -40.872 1.00 89.19 649 ASP A O 1
ATOM 5345 N N . ILE A 1 650 ? 5.995 -5.202 -39.747 1.00 91.62 650 ILE A N 1
ATOM 5346 C CA . ILE A 1 650 ? 4.927 -4.712 -40.645 1.00 91.62 650 ILE A CA 1
ATOM 5347 C C . ILE A 1 650 ? 5.474 -4.285 -42.019 1.00 91.62 650 ILE A C 1
ATOM 5349 O O . ILE A 1 650 ? 4.761 -4.345 -43.025 1.00 91.62 650 ILE A O 1
ATOM 5353 N N . ALA A 1 651 ? 6.717 -3.806 -42.087 1.00 91.62 651 ALA A N 1
ATOM 5354 C CA . ALA A 1 651 ? 7.353 -3.451 -43.352 1.00 91.62 651 ALA A CA 1
ATOM 5355 C C . ALA A 1 651 ? 7.694 -4.701 -44.179 1.00 91.62 651 ALA A C 1
ATOM 5357 O O . ALA A 1 651 ? 7.564 -4.654 -45.405 1.00 91.62 651 ALA A O 1
ATOM 5358 N N . GLU A 1 652 ? 8.081 -5.796 -43.519 1.00 89.06 652 GLU A N 1
ATOM 5359 C CA . GLU A 1 652 ? 8.285 -7.112 -44.135 1.00 89.06 652 GLU A CA 1
ATOM 5360 C C . GLU A 1 652 ? 6.955 -7.746 -44.571 1.00 89.06 652 GLU A C 1
ATOM 5362 O O . GLU A 1 652 ? 6.838 -8.188 -45.717 1.00 89.06 652 GLU A O 1
ATOM 5367 N N . ASP A 1 653 ? 5.931 -7.722 -43.712 1.00 86.62 653 ASP A N 1
ATOM 5368 C CA . ASP A 1 653 ? 4.575 -8.170 -44.038 1.00 86.62 653 ASP A CA 1
ATOM 5369 C C . ASP A 1 653 ? 3.500 -7.192 -43.533 1.00 86.62 653 ASP A C 1
ATOM 5371 O O . ASP A 1 653 ? 3.106 -7.169 -42.363 1.00 86.62 653 ASP A O 1
ATOM 5375 N N . LYS A 1 654 ? 2.924 -6.427 -44.468 1.00 88.38 654 LYS A N 1
ATOM 5376 C CA . LYS A 1 654 ? 1.852 -5.456 -44.182 1.00 88.38 654 LYS A CA 1
ATOM 5377 C C . LYS A 1 654 ? 0.570 -6.096 -43.649 1.00 88.38 654 LYS A C 1
ATOM 5379 O O . LYS A 1 654 ? -0.270 -5.381 -43.102 1.00 88.38 654 LYS A O 1
ATOM 5384 N N . ASN A 1 655 ? 0.397 -7.405 -43.815 1.00 87.31 655 ASN A N 1
ATOM 5385 C CA . ASN A 1 655 ? -0.756 -8.147 -43.319 1.00 87.31 655 ASN A CA 1
ATOM 5386 C C . ASN A 1 655 ? -0.490 -8.818 -41.965 1.00 87.31 655 ASN A C 1
ATOM 5388 O O . ASN A 1 655 ? -1.363 -9.535 -41.470 1.00 87.31 655 ASN A O 1
ATOM 5392 N N . MET A 1 656 ? 0.658 -8.555 -41.327 1.00 87.31 656 MET A N 1
ATOM 5393 C CA . MET A 1 656 ? 0.984 -9.055 -39.993 1.00 87.31 656 MET A CA 1
ATOM 5394 C C . MET A 1 656 ? 0.069 -8.416 -38.936 1.00 87.31 656 MET A C 1
ATOM 5396 O O . MET A 1 656 ? 0.386 -7.400 -38.305 1.00 87.31 656 MET A O 1
ATOM 5400 N N . ALA A 1 657 ? -1.119 -8.998 -38.759 1.00 89.69 657 ALA A N 1
ATOM 5401 C CA . ALA A 1 657 ? -2.175 -8.451 -37.914 1.00 89.69 657 ALA A CA 1
ATOM 5402 C C . ALA A 1 657 ? -1.706 -8.292 -36.462 1.00 89.69 657 ALA A C 1
ATOM 5404 O O . ALA A 1 657 ? -1.903 -7.240 -35.860 1.00 89.69 657 ALA A O 1
ATOM 5405 N N . ARG A 1 658 ? -1.009 -9.292 -35.915 1.00 88.88 658 ARG A N 1
ATOM 5406 C CA . ARG A 1 658 ? -0.521 -9.281 -34.528 1.00 88.88 658 ARG A CA 1
ATOM 5407 C C . ARG A 1 658 ? 0.429 -8.115 -34.240 1.00 88.88 658 ARG A C 1
ATOM 5409 O O . ARG A 1 658 ? 0.352 -7.503 -33.177 1.00 88.88 658 ARG A O 1
ATOM 5416 N N . SER A 1 659 ? 1.249 -7.738 -35.215 1.00 91.81 659 SER A N 1
ATOM 5417 C CA . SER A 1 659 ? 2.193 -6.629 -35.064 1.00 91.81 659 SER A CA 1
ATOM 5418 C C . SER A 1 659 ? 1.488 -5.276 -35.073 1.00 91.81 659 SER A C 1
ATOM 5420 O O . SER A 1 659 ? 1.854 -4.393 -34.300 1.00 91.81 659 SER A O 1
ATOM 5422 N N . HIS A 1 660 ? 0.383 -5.135 -35.818 1.00 94.62 660 HIS A N 1
ATOM 5423 C CA . HIS A 1 660 ? -0.492 -3.960 -35.713 1.00 94.62 660 HIS A CA 1
ATOM 5424 C C . HIS A 1 660 ? -1.147 -3.849 -34.328 1.00 94.62 660 HIS A C 1
ATOM 5426 O O . HIS A 1 660 ? -1.237 -2.747 -33.788 1.00 94.62 660 HIS A O 1
ATOM 5432 N N . PHE A 1 661 ? -1.577 -4.970 -33.734 1.00 94.31 661 PHE A N 1
ATOM 5433 C CA . PHE A 1 661 ? -2.169 -4.988 -32.390 1.00 94.31 661 PHE A CA 1
ATOM 5434 C C . PHE A 1 661 ? -1.192 -4.488 -31.325 1.00 94.31 661 PHE A C 1
ATOM 5436 O O . PHE A 1 661 ? -1.509 -3.564 -30.574 1.00 94.31 661 PHE A O 1
ATOM 5443 N N . TYR A 1 662 ? 0.002 -5.081 -31.262 1.00 93.06 662 TYR A N 1
ATOM 5444 C CA . TYR A 1 662 ? 0.980 -4.695 -30.249 1.00 93.06 662 TYR A CA 1
ATOM 5445 C C . TYR A 1 662 ? 1.543 -3.299 -30.498 1.00 93.06 662 TYR A C 1
ATOM 5447 O O . TYR A 1 662 ? 1.764 -2.570 -29.537 1.00 93.06 662 TYR A O 1
ATOM 5455 N N . LEU A 1 663 ? 1.658 -2.863 -31.756 1.00 94.38 663 LEU A N 1
ATOM 5456 C CA . LEU A 1 663 ? 2.077 -1.497 -32.061 1.00 94.38 663 LEU A CA 1
ATOM 5457 C C . LEU A 1 663 ? 1.033 -0.479 -31.580 1.00 94.38 663 LEU A C 1
ATOM 5459 O O . LEU A 1 663 ? 1.394 0.542 -30.994 1.00 94.38 663 LEU A O 1
ATOM 5463 N N . ALA A 1 664 ? -0.260 -0.783 -31.739 1.00 95.88 664 ALA A N 1
ATOM 5464 C CA . ALA A 1 664 ? -1.341 0.018 -31.166 1.00 95.88 664 ALA A CA 1
ATOM 5465 C C . ALA A 1 664 ? -1.273 0.070 -29.630 1.00 95.88 664 ALA A C 1
ATOM 5467 O O . ALA A 1 664 ? -1.418 1.144 -29.042 1.00 95.88 664 ALA A O 1
ATOM 5468 N N . GLN A 1 665 ? -1.010 -1.068 -28.977 1.00 93.12 665 GLN A N 1
ATOM 5469 C CA . GLN A 1 665 ? -0.826 -1.145 -27.523 1.00 93.12 665 GLN A CA 1
ATOM 5470 C C . GLN A 1 665 ? 0.354 -0.290 -27.056 1.00 93.12 665 GLN A C 1
ATOM 5472 O O . GLN A 1 665 ? 0.171 0.535 -26.164 1.00 93.12 665 GLN A O 1
ATOM 5477 N N . THR A 1 666 ? 1.518 -0.388 -27.703 1.00 92.62 666 THR A N 1
ATOM 5478 C CA . THR A 1 666 ? 2.695 0.420 -27.353 1.00 92.62 666 THR A CA 1
ATOM 5479 C C . THR A 1 666 ? 2.442 1.915 -27.565 1.00 92.62 666 THR A C 1
ATOM 5481 O O . THR A 1 666 ? 2.831 2.733 -26.730 1.00 92.62 666 THR A O 1
ATOM 5484 N N . TYR A 1 667 ? 1.741 2.308 -28.634 1.00 94.25 667 TYR A N 1
ATOM 5485 C CA . TYR A 1 667 ? 1.352 3.709 -28.834 1.00 94.25 667 TYR A CA 1
ATOM 5486 C C . TYR A 1 667 ? 0.391 4.212 -27.754 1.00 94.25 667 TYR A C 1
ATOM 5488 O O . TYR A 1 667 ? 0.573 5.315 -27.240 1.00 94.25 667 TYR A O 1
ATOM 5496 N N . LYS A 1 668 ? -0.595 3.404 -27.355 1.00 93.69 668 LYS A N 1
ATOM 5497 C CA . LYS A 1 668 ? -1.516 3.747 -26.264 1.00 93.69 668 LYS A CA 1
ATOM 5498 C C . LYS A 1 668 ? -0.767 3.896 -24.938 1.00 93.69 668 LYS A C 1
ATOM 5500 O O . LYS A 1 668 ? -0.958 4.888 -24.243 1.00 93.69 668 LYS A O 1
ATOM 5505 N N . ASP A 1 669 ? 0.101 2.942 -24.610 1.00 88.00 669 ASP A N 1
ATOM 5506 C CA . ASP A 1 669 ? 0.865 2.935 -23.356 1.00 88.00 669 ASP A CA 1
ATOM 5507 C C . ASP A 1 669 ? 1.890 4.087 -23.286 1.00 88.00 669 ASP A C 1
ATOM 5509 O O . ASP A 1 669 ? 2.275 4.501 -22.196 1.00 88.00 669 ASP A O 1
ATOM 5513 N N . THR A 1 670 ? 2.287 4.657 -24.432 1.00 87.75 670 THR A N 1
ATOM 5514 C CA . THR A 1 670 ? 3.128 5.870 -24.524 1.00 87.75 670 THR A CA 1
ATOM 5515 C C . THR A 1 670 ? 2.327 7.173 -24.663 1.00 87.75 670 THR A C 1
ATOM 5517 O O . THR A 1 670 ? 2.907 8.226 -24.918 1.00 87.75 670 THR A O 1
ATOM 5520 N N . GLY A 1 671 ? 0.999 7.133 -24.504 1.00 89.25 671 GLY A N 1
ATOM 5521 C CA . GLY A 1 671 ? 0.123 8.312 -24.543 1.00 89.25 671 GLY A CA 1
ATOM 5522 C C . GLY A 1 671 ? -0.202 8.840 -25.947 1.00 89.25 671 GLY A C 1
ATOM 5523 O O . GLY A 1 671 ? -0.859 9.870 -26.089 1.00 89.25 671 GLY A O 1
ATOM 5524 N N . GLN A 1 672 ? 0.211 8.144 -27.006 1.00 94.56 672 GLN A N 1
ATOM 5525 C CA . GLN A 1 672 ? -0.056 8.514 -28.400 1.00 94.56 672 GLN A CA 1
ATOM 5526 C C . GLN A 1 672 ? -1.406 7.944 -28.864 1.00 94.56 672 GLN A C 1
ATOM 5528 O O . GLN A 1 672 ? -1.480 7.115 -29.773 1.00 94.56 672 GLN A O 1
ATOM 5533 N N . PHE A 1 673 ? -2.494 8.379 -28.222 1.00 95.56 673 PHE A N 1
ATOM 5534 C CA . PHE A 1 673 ? -3.829 7.789 -28.395 1.00 95.56 673 PHE A CA 1
ATOM 5535 C C . PHE A 1 673 ? -4.364 7.871 -29.830 1.00 95.56 673 PHE A C 1
ATOM 5537 O O . PHE A 1 673 ? -4.946 6.901 -30.310 1.00 95.56 673 PHE A O 1
ATOM 5544 N N . SER A 1 674 ? -4.136 8.981 -30.539 1.00 96.38 674 SER A N 1
ATOM 5545 C CA . SER A 1 674 ? -4.569 9.133 -31.937 1.00 96.38 674 SER A CA 1
ATOM 5546 C C . SER A 1 674 ? -3.902 8.105 -32.853 1.00 96.38 674 SER A C 1
ATOM 5548 O O . SER A 1 674 ? -4.583 7.422 -33.613 1.00 96.38 674 SER A O 1
ATOM 5550 N N . THR A 1 675 ? -2.587 7.921 -32.716 1.00 95.75 675 THR A N 1
ATOM 5551 C CA . THR A 1 675 ? -1.829 6.913 -33.468 1.00 95.75 675 THR A CA 1
ATOM 5552 C C . THR A 1 675 ? -2.275 5.502 -33.092 1.00 95.75 675 THR A C 1
ATOM 5554 O O . THR A 1 675 ? -2.499 4.664 -33.961 1.00 95.75 675 THR A O 1
ATOM 5557 N N . ALA A 1 676 ? -2.478 5.233 -31.799 1.00 97.56 676 ALA A N 1
ATOM 5558 C CA . ALA A 1 676 ? -2.985 3.944 -31.337 1.00 97.56 676 ALA A CA 1
ATOM 5559 C C . ALA A 1 676 ? -4.343 3.599 -31.972 1.00 97.56 676 ALA A C 1
ATOM 5561 O O . ALA A 1 676 ? -4.549 2.463 -32.396 1.00 97.56 676 ALA A O 1
ATOM 5562 N N . ILE A 1 677 ? -5.251 4.576 -32.089 1.00 98.19 677 ILE A N 1
ATOM 5563 C CA . ILE A 1 677 ? -6.562 4.403 -32.734 1.00 98.19 677 ILE A CA 1
ATOM 5564 C C . ILE A 1 677 ? -6.416 3.947 -34.191 1.00 98.19 677 ILE A C 1
ATOM 5566 O O . ILE A 1 677 ? -7.140 3.042 -34.612 1.00 98.19 677 ILE A O 1
ATOM 5570 N N . GLU A 1 678 ? -5.493 4.533 -34.957 1.00 97.50 678 GLU A N 1
ATOM 5571 C CA . GLU A 1 678 ? -5.243 4.137 -36.351 1.00 97.50 678 GLU A CA 1
ATOM 5572 C C . GLU A 1 678 ? -4.804 2.671 -36.448 1.00 97.50 678 GLU A C 1
ATOM 5574 O O . GLU A 1 678 ? -5.380 1.897 -37.218 1.00 97.50 678 GLU A O 1
ATOM 5579 N N . TYR A 1 679 ? -3.850 2.253 -35.612 1.00 97.50 679 TYR A N 1
ATOM 5580 C CA . TYR A 1 679 ? -3.354 0.875 -35.617 1.00 97.50 679 TYR A CA 1
ATOM 5581 C C . TYR A 1 679 ? -4.375 -0.136 -35.080 1.00 97.50 679 TYR A C 1
ATOM 5583 O O . TYR A 1 679 ? -4.468 -1.232 -35.631 1.00 97.50 679 TYR A O 1
ATOM 5591 N N . TYR A 1 680 ? -5.201 0.212 -34.086 1.00 98.06 680 TYR A N 1
ATOM 5592 C CA . TYR A 1 680 ? -6.301 -0.661 -33.651 1.00 98.06 680 TYR A CA 1
ATOM 5593 C C . TYR A 1 680 ? -7.348 -0.856 -34.740 1.00 98.06 680 TYR A C 1
ATOM 5595 O O . TYR A 1 680 ? -7.784 -1.983 -34.974 1.00 98.06 680 TYR A O 1
ATOM 5603 N N . LYS A 1 681 ? -7.736 0.213 -35.445 1.00 97.69 681 LYS A N 1
ATOM 5604 C CA . LYS A 1 681 ? -8.640 0.097 -36.599 1.00 97.69 681 LYS A CA 1
ATOM 5605 C C . LYS A 1 681 ? -8.028 -0.799 -37.667 1.00 97.69 681 LYS A C 1
ATOM 5607 O O . LYS A 1 681 ? -8.708 -1.694 -38.163 1.00 97.69 681 LYS A O 1
ATOM 5612 N N . LYS A 1 682 ? -6.728 -0.648 -37.936 1.00 96.69 682 LYS A N 1
ATOM 5613 C CA . LYS A 1 682 ? -6.039 -1.514 -38.892 1.00 96.69 682 LYS A CA 1
ATOM 5614 C C . LYS A 1 682 ? -5.987 -2.974 -38.446 1.00 96.69 682 LYS A C 1
ATOM 5616 O O . LYS A 1 682 ? -6.240 -3.863 -39.255 1.00 96.69 682 LYS A O 1
ATOM 5621 N N . ARG A 1 683 ? -5.746 -3.234 -37.157 1.00 95.94 683 ARG A N 1
ATOM 5622 C CA . ARG A 1 683 ? -5.816 -4.582 -36.575 1.00 95.94 683 ARG A CA 1
ATOM 5623 C C . ARG A 1 683 ? -7.188 -5.222 -36.779 1.00 95.94 683 ARG A C 1
ATOM 5625 O O . ARG A 1 683 ? -7.245 -6.414 -37.075 1.00 95.94 683 ARG A O 1
ATOM 5632 N N . ILE A 1 684 ? -8.262 -4.454 -36.599 1.00 96.56 684 ILE A N 1
ATOM 5633 C CA . ILE A 1 684 ? -9.644 -4.918 -36.783 1.00 96.56 684 ILE A CA 1
ATOM 5634 C C . ILE A 1 684 ? -9.908 -5.250 -38.257 1.00 96.56 684 ILE A C 1
ATOM 5636 O O . ILE A 1 684 ? -10.446 -6.316 -38.544 1.00 96.56 684 ILE A O 1
ATOM 5640 N N . GLU A 1 685 ? -9.485 -4.387 -39.187 1.00 96.56 685 GLU A N 1
ATOM 5641 C CA . GLU A 1 685 ? -9.631 -4.611 -40.635 1.00 96.56 685 GLU A CA 1
ATOM 5642 C C . GLU A 1 685 ? -8.939 -5.890 -41.121 1.00 96.56 685 GLU A C 1
ATOM 5644 O O . GLU A 1 685 ? -9.476 -6.589 -41.977 1.00 96.56 685 GLU A O 1
ATOM 5649 N N . LEU A 1 686 ? -7.750 -6.195 -40.590 1.00 94.88 686 LEU A N 1
ATOM 5650 C CA . LEU A 1 686 ? -6.952 -7.349 -41.015 1.00 94.88 686 LEU A CA 1
ATOM 5651 C C . LEU A 1 686 ? -7.533 -8.705 -40.569 1.00 94.88 686 LEU A C 1
ATOM 5653 O O . LEU A 1 686 ? -7.125 -9.736 -41.097 1.00 94.88 686 LEU A O 1
ATOM 5657 N N . GLY A 1 687 ? -8.484 -8.734 -39.627 1.00 91.31 687 GLY A N 1
ATOM 5658 C CA . GLY A 1 687 ? -9.067 -9.986 -39.127 1.00 91.31 687 GLY A CA 1
ATOM 5659 C C . GLY A 1 687 ? -8.048 -10.886 -38.405 1.00 91.31 687 GLY A C 1
ATOM 5660 O O . GLY A 1 687 ? -6.972 -10.443 -38.021 1.00 91.31 687 GLY A O 1
ATOM 5661 N N . GLY A 1 688 ? -8.373 -12.154 -38.149 1.00 88.12 688 GLY A N 1
ATOM 5662 C CA . GLY A 1 688 ? -7.504 -13.087 -37.410 1.00 88.12 688 GLY A CA 1
ATOM 5663 C C . GLY A 1 688 ? -8.067 -13.449 -36.036 1.00 88.12 688 GLY A C 1
ATOM 5664 O O . GLY A 1 688 ? -9.278 -13.600 -35.897 1.00 88.12 688 GLY A O 1
ATOM 5665 N N . TRP A 1 689 ? -7.209 -13.616 -35.021 1.00 89.00 689 TRP A N 1
ATOM 5666 C CA . TRP A 1 689 ? -7.660 -14.072 -33.699 1.00 89.00 689 TRP A CA 1
ATOM 5667 C C . TRP A 1 689 ? -8.682 -13.106 -33.081 1.00 89.00 689 TRP A C 1
ATOM 5669 O O . TRP A 1 689 ? -8.410 -11.914 -32.922 1.00 89.00 689 TRP A O 1
ATOM 5679 N N . TYR A 1 690 ? -9.867 -13.633 -32.762 1.00 91.00 690 TYR A N 1
ATOM 5680 C CA . TYR A 1 690 ? -11.031 -12.835 -32.381 1.00 91.00 690 TYR A CA 1
ATOM 5681 C C . TYR A 1 690 ? -10.839 -12.071 -31.064 1.00 91.00 690 TYR A C 1
ATOM 5683 O O . TYR A 1 690 ? -11.362 -10.966 -30.937 1.00 91.00 690 TYR A O 1
ATOM 5691 N N . GLU A 1 691 ? -10.060 -12.598 -30.112 1.00 89.12 691 GLU A N 1
ATOM 5692 C CA . GLU A 1 691 ? -9.836 -11.927 -28.826 1.00 89.12 691 GLU A CA 1
ATOM 5693 C C . GLU A 1 691 ? -9.021 -10.639 -28.980 1.00 89.12 691 GLU A C 1
ATOM 5695 O O . GLU A 1 691 ? -9.337 -9.634 -28.349 1.00 89.12 691 GLU A O 1
ATOM 5700 N N . GLU A 1 692 ? -8.023 -10.609 -29.870 1.00 93.50 692 GLU A N 1
ATOM 5701 C CA . GLU A 1 692 ? -7.286 -9.378 -30.191 1.00 93.50 692 GLU A CA 1
ATOM 5702 C C . GLU A 1 692 ? -8.175 -8.359 -30.914 1.00 93.50 692 GLU A C 1
ATOM 5704 O O . GLU A 1 692 ? -8.059 -7.155 -30.673 1.00 93.50 692 GLU A O 1
ATOM 5709 N N . ILE A 1 693 ? -9.087 -8.818 -31.779 1.00 95.44 693 ILE A N 1
ATOM 5710 C CA . ILE A 1 693 ? -10.068 -7.949 -32.448 1.00 95.44 693 ILE A CA 1
ATOM 5711 C C . ILE A 1 693 ? -11.014 -7.344 -31.408 1.00 95.44 693 ILE A C 1
ATOM 5713 O O . ILE A 1 693 ? -11.217 -6.128 -31.396 1.00 95.44 693 ILE A O 1
ATOM 5717 N N . TRP A 1 694 ? -11.560 -8.166 -30.513 1.00 95.75 694 TRP A N 1
ATOM 5718 C CA . TRP A 1 694 ? -12.401 -7.719 -29.406 1.00 95.75 694 TRP A CA 1
ATOM 5719 C C . TRP A 1 694 ? -11.659 -6.716 -28.515 1.00 95.75 694 TRP A C 1
ATOM 5721 O O . TRP A 1 694 ? -12.149 -5.609 -28.276 1.00 95.75 694 TRP A O 1
ATOM 5731 N N . TYR A 1 695 ? -10.434 -7.049 -28.100 1.00 95.81 695 TYR A N 1
ATOM 5732 C CA . TYR A 1 695 ? -9.626 -6.195 -27.233 1.00 95.81 695 TYR A CA 1
ATOM 5733 C C . TYR A 1 695 ? -9.288 -4.869 -27.916 1.00 95.81 695 TYR A C 1
ATOM 5735 O O . TYR A 1 695 ? -9.302 -3.828 -27.267 1.00 95.81 695 TYR A O 1
ATOM 5743 N N . SER A 1 696 ? -9.074 -4.869 -29.235 1.00 97.44 696 SER A N 1
ATOM 5744 C CA . SER A 1 696 ? -8.873 -3.642 -30.015 1.00 97.44 696 SER A CA 1
ATOM 5745 C C . SER A 1 696 ? -10.083 -2.705 -29.938 1.00 97.44 696 SER A C 1
ATOM 5747 O O . SER A 1 696 ? -9.902 -1.503 -29.761 1.00 97.44 696 SER A O 1
ATOM 5749 N N . HIS A 1 697 ? -11.317 -3.222 -29.989 1.00 98.25 697 HIS A N 1
ATOM 5750 C CA . HIS A 1 697 ? -12.524 -2.400 -29.804 1.00 98.25 697 HIS A CA 1
ATOM 5751 C C . HIS A 1 697 ? -12.601 -1.820 -28.387 1.00 98.25 697 HIS A C 1
ATOM 5753 O O . HIS A 1 697 ? -12.900 -0.638 -28.211 1.00 98.25 697 HIS A O 1
ATOM 5759 N N . TYR A 1 698 ? -12.279 -2.631 -27.379 1.00 97.81 698 TYR A N 1
ATOM 5760 C CA . TYR A 1 698 ? -12.249 -2.183 -25.989 1.00 97.81 698 TYR A CA 1
ATOM 5761 C C . TYR A 1 698 ? -11.198 -1.079 -25.763 1.00 97.81 698 TYR A C 1
ATOM 5763 O O . TYR A 1 698 ? -11.491 -0.050 -25.149 1.00 97.81 698 TYR A O 1
ATOM 5771 N N . GLN A 1 699 ? -9.992 -1.235 -26.324 1.00 97.75 699 GLN A N 1
ATOM 5772 C CA . GLN A 1 699 ? -8.937 -0.220 -26.243 1.00 97.75 699 GLN A CA 1
ATOM 5773 C C . GLN A 1 699 ? -9.260 1.038 -27.049 1.00 97.75 699 GLN A C 1
ATOM 5775 O O . GLN A 1 699 ? -8.927 2.125 -26.586 1.00 97.75 699 GLN A O 1
ATOM 5780 N N . LEU A 1 700 ? -9.954 0.935 -28.189 1.00 98.31 700 LEU A N 1
ATOM 5781 C CA . LEU A 1 700 ? -10.475 2.112 -28.894 1.00 98.31 700 LEU A CA 1
ATOM 5782 C C . LEU A 1 700 ? -11.360 2.947 -27.965 1.00 98.31 700 LEU A C 1
ATOM 5784 O O . LEU A 1 700 ? -11.136 4.151 -27.845 1.00 98.31 700 LEU A O 1
ATOM 5788 N N . GLY A 1 701 ? -12.290 2.314 -27.241 1.00 97.75 701 GLY A N 1
ATOM 5789 C CA . GLY A 1 701 ? -13.107 2.994 -26.233 1.00 97.75 701 GLY A CA 1
ATOM 5790 C C . GLY A 1 701 ? -12.262 3.726 -25.181 1.00 97.75 701 GLY A C 1
ATOM 5791 O O . GLY A 1 701 ? -12.506 4.900 -24.899 1.00 97.75 701 GLY A O 1
ATOM 5792 N N . LYS A 1 702 ? -11.213 3.076 -24.656 1.00 97.56 702 LYS A N 1
ATOM 5793 C CA . LYS A 1 702 ? -10.283 3.684 -23.685 1.00 97.56 702 LYS A CA 1
ATOM 5794 C C . LYS A 1 702 ? -9.493 4.858 -24.283 1.00 97.56 702 LYS A C 1
ATOM 5796 O O . LYS A 1 702 ? -9.415 5.905 -23.649 1.00 97.56 702 LYS A O 1
ATOM 5801 N N . CYS A 1 703 ? -8.975 4.743 -25.507 1.00 98.00 703 CYS A N 1
ATOM 5802 C CA . CYS A 1 703 ? -8.292 5.847 -26.194 1.00 98.00 703 CYS A CA 1
ATOM 5803 C C . CYS A 1 703 ? -9.222 7.052 -26.396 1.00 98.00 703 CYS A C 1
ATOM 5805 O O . CYS A 1 703 ? -8.835 8.186 -26.121 1.00 98.00 703 CYS A O 1
ATOM 5807 N N . TYR A 1 704 ? -10.464 6.819 -26.829 1.00 98.31 704 TYR A N 1
ATOM 5808 C CA . TYR A 1 704 ? -11.450 7.885 -27.010 1.00 98.31 704 TYR A CA 1
ATOM 5809 C C . TYR A 1 704 ? -11.843 8.560 -25.689 1.00 98.31 704 TYR A C 1
ATOM 5811 O O . TYR A 1 704 ? -12.073 9.771 -25.675 1.00 98.31 704 TYR A O 1
ATOM 5819 N N . LYS A 1 705 ? -11.845 7.826 -24.564 1.00 97.12 705 LYS A N 1
ATOM 5820 C CA . LYS A 1 705 ? -11.976 8.426 -23.226 1.00 97.12 705 LYS A CA 1
ATOM 5821 C C . LYS A 1 705 ? -10.847 9.419 -22.947 1.00 97.12 705 LYS A C 1
ATOM 5823 O O . LYS A 1 705 ? -11.136 10.520 -22.489 1.00 97.12 705 LYS A O 1
ATOM 5828 N N . GLU A 1 706 ? -9.589 9.058 -23.214 1.00 96.88 706 GLU A N 1
ATOM 5829 C CA . GLU A 1 706 ? -8.440 9.944 -22.942 1.00 96.88 706 GLU A CA 1
ATOM 5830 C C . GLU A 1 706 ? -8.427 11.186 -23.845 1.00 96.88 706 GLU A C 1
ATOM 5832 O O . GLU A 1 706 ? -7.977 12.253 -23.438 1.00 96.88 706 GLU A O 1
ATOM 5837 N N . LEU A 1 707 ? -9.011 11.085 -25.040 1.00 95.75 707 LEU A N 1
ATOM 5838 C CA . LEU A 1 707 ? -9.236 12.219 -25.940 1.00 95.75 707 LEU A CA 1
ATOM 5839 C C . LEU A 1 707 ? -10.499 13.038 -25.603 1.00 95.75 707 LEU A C 1
ATOM 5841 O O . LEU A 1 707 ? -10.851 13.949 -26.351 1.00 95.75 707 LEU A O 1
ATOM 5845 N N . ASN A 1 708 ? -11.195 12.734 -24.499 1.00 95.62 708 ASN A N 1
ATOM 5846 C CA . ASN A 1 708 ? -12.465 13.352 -24.089 1.00 95.62 708 ASN A CA 1
ATOM 5847 C C . ASN A 1 708 ? -13.598 13.240 -25.134 1.00 95.62 708 ASN A C 1
ATOM 5849 O O . ASN A 1 708 ? -14.532 14.043 -25.152 1.00 95.62 708 ASN A O 1
ATOM 5853 N N . GLN A 1 709 ? -13.560 12.217 -25.988 1.00 97.25 709 GLN A N 1
ATOM 5854 C CA . GLN A 1 709 ? -14.570 11.945 -27.014 1.00 97.25 709 GLN A CA 1
ATOM 5855 C C . GLN A 1 709 ? -15.589 10.927 -26.489 1.00 97.25 709 GLN A C 1
ATOM 5857 O O . GLN A 1 709 ? -15.561 9.741 -26.811 1.00 97.25 709 GLN A O 1
ATOM 5862 N N . VAL A 1 710 ? -16.498 11.402 -25.633 1.00 96.56 710 VAL A N 1
ATOM 5863 C CA . VAL A 1 710 ? -17.430 10.554 -24.860 1.00 96.56 710 VAL A CA 1
ATOM 5864 C C . VAL A 1 710 ? -18.365 9.724 -25.745 1.00 96.56 710 VAL A C 1
ATOM 5866 O O . VAL A 1 710 ? -18.642 8.571 -25.423 1.00 96.56 710 VAL A O 1
ATOM 5869 N N . HIS A 1 711 ? -18.843 10.286 -26.860 1.00 97.44 711 HIS A N 1
ATOM 5870 C CA . HIS A 1 711 ? -19.723 9.571 -27.789 1.00 97.44 711 HIS A CA 1
ATOM 5871 C C . HIS A 1 711 ? -19.011 8.394 -28.464 1.00 97.44 711 HIS A C 1
ATOM 5873 O O . HIS A 1 711 ? -19.550 7.288 -28.478 1.00 97.44 711 HIS A O 1
ATOM 5879 N N . ASP A 1 712 ? -17.794 8.611 -28.966 1.00 98.00 712 ASP A N 1
ATOM 5880 C CA . ASP A 1 712 ? -16.984 7.551 -29.568 1.00 98.00 712 ASP A CA 1
ATOM 5881 C C . ASP A 1 712 ? -16.569 6.511 -28.525 1.00 98.00 712 ASP A C 1
ATOM 5883 O O . ASP A 1 712 ? -16.683 5.314 -28.778 1.00 98.00 712 ASP A O 1
ATOM 5887 N N . MET A 1 713 ? -16.168 6.944 -27.326 1.00 98.25 713 MET A N 1
ATOM 5888 C CA . MET A 1 713 ? -15.868 6.050 -26.204 1.00 98.25 713 MET A CA 1
ATOM 5889 C C . MET A 1 713 ? -17.026 5.086 -25.942 1.00 98.25 713 MET A C 1
ATOM 5891 O O . MET A 1 713 ? -16.837 3.870 -25.952 1.00 98.25 713 MET A O 1
ATOM 5895 N N . GLU A 1 714 ? -18.236 5.618 -25.766 1.00 98.38 714 GLU A N 1
ATOM 5896 C CA . GLU A 1 714 ? -19.417 4.812 -25.467 1.00 98.38 714 GLU A CA 1
ATOM 5897 C C . GLU A 1 714 ? -19.802 3.888 -26.630 1.00 98.38 714 GLU A C 1
ATOM 5899 O O . GLU A 1 714 ? -20.185 2.735 -26.405 1.00 98.38 714 GLU A O 1
ATOM 5904 N N . TYR A 1 715 ? -19.670 4.370 -27.867 1.00 98.44 715 TYR A N 1
ATOM 5905 C CA . TYR A 1 715 ? -19.890 3.573 -29.071 1.00 98.44 715 TYR A CA 1
ATOM 5906 C C . TYR A 1 715 ? -18.932 2.379 -29.136 1.00 98.44 715 TYR A C 1
ATOM 5908 O O . TYR A 1 715 ? -19.383 1.243 -29.283 1.00 98.44 715 TYR A O 1
ATOM 5916 N N . TRP A 1 716 ? -17.625 2.604 -28.980 1.00 98.31 716 TRP A N 1
ATOM 5917 C CA . TRP A 1 716 ? -16.620 1.542 -29.075 1.00 98.31 716 TRP A CA 1
ATOM 5918 C C . TRP A 1 716 ? -16.689 0.555 -27.906 1.00 98.31 716 TRP A C 1
ATOM 5920 O O . TRP A 1 716 ? -16.497 -0.641 -28.120 1.00 98.31 716 TRP A O 1
ATOM 5930 N N . MET A 1 717 ? -17.057 1.012 -26.705 1.00 98.31 717 MET A N 1
ATOM 5931 C CA . MET A 1 717 ? -17.337 0.128 -25.565 1.00 98.31 717 MET A CA 1
ATOM 5932 C C . MET A 1 717 ? -18.523 -0.805 -25.846 1.00 98.31 717 MET A C 1
ATOM 5934 O O . MET A 1 717 ? -18.419 -2.015 -25.643 1.00 98.31 717 MET A O 1
ATOM 5938 N N . ASN A 1 718 ? -19.634 -0.283 -26.379 1.00 98.19 718 ASN A N 1
ATOM 5939 C CA . ASN A 1 718 ? -20.764 -1.130 -26.772 1.00 98.19 718 ASN A CA 1
ATOM 5940 C C . ASN A 1 718 ? -20.413 -2.048 -27.950 1.00 98.19 718 ASN A C 1
ATOM 5942 O O . ASN A 1 718 ? -20.809 -3.206 -27.934 1.00 98.19 718 ASN A O 1
ATOM 5946 N N . LYS A 1 719 ? -19.613 -1.593 -28.923 1.00 97.75 719 LYS A N 1
ATOM 5947 C CA . LYS A 1 719 ? -19.136 -2.453 -30.018 1.00 97.75 719 LYS A CA 1
ATOM 5948 C C . LYS A 1 719 ? -18.282 -3.616 -29.531 1.00 97.75 719 LYS A C 1
ATOM 5950 O O . LYS A 1 719 ? -18.463 -4.727 -30.014 1.00 97.75 719 LYS A O 1
ATOM 5955 N N . ALA A 1 720 ? -17.378 -3.380 -28.580 1.00 97.25 720 ALA A N 1
ATOM 5956 C CA . ALA A 1 720 ? -16.625 -4.460 -27.949 1.00 97.25 720 ALA A CA 1
ATOM 5957 C C . ALA A 1 720 ? -17.584 -5.466 -27.292 1.00 97.25 720 ALA A C 1
ATOM 5959 O O . ALA A 1 720 ? -17.476 -6.668 -27.518 1.00 97.25 720 ALA A O 1
ATOM 5960 N N . PHE A 1 721 ? -18.578 -4.978 -26.549 1.00 97.12 721 PHE A N 1
ATOM 5961 C CA . PHE A 1 721 ? -19.582 -5.840 -25.930 1.00 97.12 721 PHE A CA 1
ATOM 5962 C C . PHE A 1 721 ? -20.425 -6.635 -26.943 1.00 97.12 721 PHE A C 1
ATOM 5964 O O . PHE A 1 721 ? -20.679 -7.813 -26.725 1.00 97.12 721 PHE A O 1
ATOM 5971 N N . ASP A 1 722 ? -20.824 -6.033 -28.064 1.00 96.38 722 ASP A N 1
ATOM 5972 C CA . ASP A 1 722 ? -21.602 -6.716 -29.106 1.00 96.38 722 ASP A CA 1
ATOM 5973 C C . ASP A 1 722 ? -20.806 -7.853 -29.774 1.00 96.38 722 ASP A C 1
ATOM 5975 O O . ASP A 1 722 ? -21.390 -8.842 -30.212 1.00 96.38 722 ASP A O 1
ATOM 5979 N N . ILE A 1 723 ? -19.474 -7.729 -29.846 1.00 94.31 723 ILE A N 1
ATOM 5980 C CA . ILE A 1 723 ? -18.584 -8.774 -30.379 1.00 94.31 723 ILE A CA 1
ATOM 5981 C C . ILE A 1 723 ? -18.471 -9.948 -29.407 1.00 94.31 723 ILE A C 1
ATOM 5983 O O . ILE A 1 723 ? -18.477 -11.100 -29.837 1.00 94.31 723 ILE A O 1
ATOM 5987 N N . ASN A 1 724 ? -18.351 -9.668 -28.108 1.00 93.81 724 ASN A N 1
ATOM 5988 C CA . ASN A 1 724 ? -18.343 -10.706 -27.085 1.00 93.81 724 ASN A CA 1
ATOM 5989 C C . ASN A 1 724 ? -19.085 -10.244 -25.830 1.00 93.81 724 ASN A C 1
ATOM 5991 O O . ASN A 1 724 ? -18.516 -9.598 -24.949 1.00 93.81 724 ASN A O 1
ATOM 5995 N N . SER A 1 725 ? -20.352 -10.644 -25.727 1.00 93.69 725 SER A N 1
ATOM 5996 C CA . SER A 1 725 ? -21.221 -10.283 -24.606 1.00 93.69 725 SER A CA 1
ATOM 5997 C C . SER A 1 725 ? -20.906 -11.050 -23.319 1.00 93.69 725 SER A C 1
ATOM 5999 O O . SER A 1 725 ? -21.503 -10.767 -22.284 1.00 93.69 725 SER A O 1
ATOM 6001 N N . LYS A 1 726 ? -19.990 -12.029 -23.365 1.00 92.88 726 LYS A N 1
ATOM 6002 C CA . LYS A 1 726 ? -19.458 -12.702 -22.169 1.00 92.88 726 LYS A CA 1
ATOM 6003 C C . LYS A 1 726 ? -18.342 -11.897 -21.504 1.00 92.88 726 LYS A C 1
ATOM 6005 O O . LYS A 1 726 ? -17.942 -12.229 -20.394 1.00 92.88 726 LYS A O 1
ATOM 6010 N N . ARG A 1 727 ? -17.837 -10.850 -22.167 1.00 93.38 727 ARG A N 1
ATOM 6011 C CA . ARG A 1 727 ? -16.812 -9.956 -21.630 1.00 93.38 727 ARG A CA 1
ATOM 6012 C C . ARG A 1 727 ? -17.460 -8.706 -21.038 1.00 93.38 727 ARG A C 1
ATOM 6014 O O . ARG A 1 727 ? -17.889 -7.809 -21.763 1.00 93.38 727 ARG A O 1
ATOM 6021 N N . ALA A 1 728 ? -17.564 -8.659 -19.714 1.00 96.00 728 ALA A N 1
ATOM 6022 C CA . ALA A 1 728 ? -18.241 -7.596 -18.976 1.00 96.00 728 ALA A CA 1
ATOM 6023 C C . ALA A 1 728 ? -17.436 -6.286 -18.888 1.00 96.00 728 ALA A C 1
ATOM 6025 O O . ALA A 1 728 ? -18.013 -5.245 -18.567 1.00 96.00 728 ALA A O 1
ATOM 6026 N N . GLU A 1 729 ? -16.130 -6.305 -19.182 1.00 96.56 729 GLU A N 1
ATOM 6027 C CA . GLU A 1 729 ? -15.221 -5.168 -18.983 1.00 96.56 729 GLU A CA 1
ATOM 6028 C C . GLU A 1 729 ? -15.692 -3.860 -19.650 1.00 96.56 729 GLU A C 1
ATOM 6030 O O . GLU A 1 729 ? -15.718 -2.830 -18.969 1.00 96.56 729 GLU A O 1
ATOM 6035 N N . PRO A 1 730 ? -16.142 -3.851 -20.923 1.00 97.88 730 PRO A N 1
ATOM 6036 C CA . PRO A 1 730 ? -16.614 -2.628 -21.565 1.00 97.88 730 PRO A CA 1
ATOM 6037 C C . PRO A 1 730 ? -17.879 -2.070 -20.906 1.00 97.88 730 PRO A C 1
ATOM 6039 O O . PRO A 1 730 ? -18.047 -0.857 -20.807 1.00 97.88 730 PRO A O 1
ATOM 6042 N N . ILE A 1 731 ? -18.770 -2.941 -20.426 1.00 98.19 731 ILE A N 1
ATOM 6043 C CA . ILE A 1 731 ? -20.015 -2.523 -19.773 1.00 98.19 731 ILE A CA 1
ATOM 6044 C C . ILE A 1 731 ? -19.733 -1.989 -18.377 1.00 98.19 731 ILE A C 1
ATOM 6046 O O . ILE A 1 731 ? -20.231 -0.919 -18.032 1.00 98.19 731 ILE A O 1
ATOM 6050 N N . TYR A 1 732 ? -18.890 -2.668 -17.601 1.00 98.12 732 TYR A N 1
ATOM 6051 C CA . TYR A 1 732 ? -18.455 -2.172 -16.300 1.00 98.12 732 TYR A CA 1
ATOM 6052 C C . TYR A 1 732 ? -17.773 -0.802 -16.413 1.00 98.12 732 TYR A C 1
ATOM 6054 O O . TYR A 1 732 ? -18.079 0.103 -15.635 1.00 98.12 732 TYR A O 1
ATOM 6062 N N . PHE A 1 733 ? -16.918 -0.609 -17.425 1.00 98.19 733 PHE A N 1
ATOM 6063 C CA . PHE A 1 733 ? -16.300 0.689 -17.703 1.00 98.19 733 PHE A CA 1
ATOM 6064 C C . PHE A 1 733 ? -17.357 1.794 -17.851 1.00 98.19 733 PHE A C 1
ATOM 6066 O O . PHE A 1 733 ? -17.216 2.873 -17.273 1.00 98.19 733 PHE A O 1
ATOM 6073 N N . LEU A 1 734 ? -18.447 1.522 -18.576 1.00 98.56 734 LEU A N 1
ATOM 6074 C CA . LEU A 1 734 ? -19.551 2.469 -18.747 1.00 98.56 734 LEU A CA 1
ATOM 6075 C C . LEU A 1 734 ? -20.334 2.705 -17.449 1.00 98.56 734 LEU A C 1
ATOM 6077 O O . LEU A 1 734 ? -20.700 3.851 -17.180 1.00 98.56 734 LEU A O 1
ATOM 6081 N N . VAL A 1 735 ? -20.564 1.670 -16.630 1.00 98.38 735 VAL A N 1
ATOM 6082 C CA . VAL A 1 735 ? -21.180 1.814 -15.295 1.00 98.38 735 VAL A CA 1
ATOM 6083 C C . VAL A 1 735 ? -20.379 2.798 -14.453 1.00 98.38 735 VAL A C 1
ATOM 6085 O O . VAL A 1 735 ? -20.919 3.810 -14.002 1.00 98.38 735 VAL A O 1
ATOM 6088 N N . ASN A 1 736 ? -19.084 2.531 -14.298 1.00 97.44 736 ASN A N 1
ATOM 6089 C CA . ASN A 1 736 ? -18.201 3.328 -13.462 1.00 97.44 736 ASN A CA 1
ATOM 6090 C C . ASN A 1 736 ? -18.078 4.768 -13.983 1.00 97.44 736 ASN A C 1
ATOM 6092 O O . ASN A 1 736 ? -18.280 5.718 -13.224 1.00 97.44 736 ASN A O 1
ATOM 6096 N N . TYR A 1 737 ? -17.842 4.941 -15.289 1.00 97.75 737 TYR A N 1
ATOM 6097 C CA . TYR A 1 737 ? -17.726 6.259 -15.912 1.00 97.75 737 TYR A CA 1
ATOM 6098 C C . TYR A 1 737 ? -18.992 7.098 -15.703 1.00 97.75 737 TYR A C 1
ATOM 6100 O O . TYR A 1 737 ? -18.920 8.218 -15.191 1.00 97.75 737 TYR A O 1
ATOM 6108 N N . PHE A 1 738 ? -20.168 6.560 -16.049 1.00 98.00 738 PHE A N 1
ATOM 6109 C CA . PHE A 1 738 ? -21.421 7.302 -15.919 1.00 98.00 738 PHE A CA 1
ATOM 6110 C C . PHE A 1 738 ? -21.833 7.524 -14.465 1.00 98.00 738 PHE A C 1
ATOM 6112 O O . PHE A 1 738 ? -22.468 8.542 -14.187 1.00 98.00 738 PHE A O 1
ATOM 6119 N N . ARG A 1 739 ? -21.452 6.644 -13.530 1.00 96.19 739 ARG A N 1
ATOM 6120 C CA . ARG A 1 739 ? -21.644 6.895 -12.097 1.00 96.19 739 ARG A CA 1
ATOM 6121 C C . ARG A 1 739 ? -20.815 8.094 -11.643 1.00 96.19 739 ARG A C 1
ATOM 6123 O O . ARG A 1 739 ? -21.366 8.963 -10.974 1.00 96.19 739 ARG A O 1
ATOM 6130 N N . ILE A 1 740 ? -19.529 8.148 -12.001 1.00 95.75 740 ILE A N 1
ATOM 6131 C CA . ILE A 1 740 ? -18.601 9.211 -11.574 1.00 95.75 740 ILE A CA 1
ATOM 6132 C C . ILE A 1 740 ? -19.058 10.585 -12.068 1.00 95.75 740 ILE A C 1
ATOM 6134 O O . ILE A 1 740 ? -18.977 11.555 -11.323 1.00 95.75 740 ILE A O 1
ATOM 6138 N N . ILE A 1 741 ? -19.592 10.674 -13.289 1.00 95.25 741 ILE A N 1
ATOM 6139 C CA . ILE A 1 741 ? -20.137 11.933 -13.827 1.00 95.25 741 ILE A CA 1
ATOM 6140 C C . ILE A 1 741 ? -21.615 12.167 -13.460 1.00 95.25 741 ILE A C 1
ATOM 6142 O O . ILE A 1 741 ? -22.319 12.914 -14.144 1.00 95.25 741 ILE A O 1
ATOM 6146 N N . SER A 1 742 ? -22.104 11.495 -12.414 1.00 95.44 742 SER A N 1
ATOM 6147 C CA . SER A 1 742 ? -23.454 11.628 -11.846 1.00 95.44 742 SER A CA 1
ATOM 6148 C C . SER A 1 742 ? -24.614 11.355 -12.813 1.00 95.44 742 SER A C 1
ATOM 6150 O O . SER A 1 742 ? -25.737 11.821 -12.621 1.00 95.44 742 SER A O 1
ATOM 6152 N N . ARG A 1 743 ? -24.394 10.553 -13.861 1.00 96.62 743 ARG A N 1
ATOM 6153 C CA . ARG A 1 743 ? -25.444 10.065 -14.772 1.00 96.62 743 ARG A CA 1
ATOM 6154 C C . ARG A 1 743 ? -25.988 8.718 -14.293 1.00 96.62 743 ARG A C 1
ATOM 6156 O O . ARG A 1 743 ? -25.939 7.722 -15.016 1.00 96.62 743 ARG A O 1
ATOM 6163 N N . HIS A 1 744 ? -26.526 8.692 -13.074 1.00 95.31 744 HIS A N 1
ATOM 6164 C CA . HIS A 1 744 ? -26.871 7.461 -12.349 1.00 95.31 744 HIS A CA 1
ATOM 6165 C C . HIS A 1 744 ? -27.842 6.540 -13.099 1.00 95.31 744 HIS A C 1
ATOM 6167 O O . HIS A 1 744 ? -27.595 5.342 -13.165 1.00 95.31 744 HIS A O 1
ATOM 6173 N N . HIS A 1 745 ? -28.899 7.065 -13.732 1.00 95.62 745 HIS A N 1
ATOM 6174 C CA . HIS A 1 745 ? -29.838 6.227 -14.499 1.00 95.62 745 HIS A CA 1
ATOM 6175 C C . HIS A 1 745 ? -29.163 5.527 -15.685 1.00 95.62 745 HIS A C 1
ATOM 6177 O O . HIS A 1 745 ? -29.467 4.377 -15.995 1.00 95.62 745 HIS A O 1
ATOM 6183 N N . LYS A 1 746 ? -28.212 6.209 -16.332 1.00 96.75 746 LYS A N 1
ATOM 6184 C CA . LYS A 1 746 ? -27.453 5.656 -17.453 1.00 96.75 746 LYS A CA 1
ATOM 6185 C C . LYS A 1 746 ? -26.436 4.620 -16.980 1.00 96.75 746 LYS A C 1
ATOM 6187 O O . LYS A 1 746 ? -26.334 3.554 -17.576 1.00 96.75 746 LYS A O 1
ATOM 6192 N N . ALA A 1 747 ? -25.742 4.900 -15.878 1.00 97.75 747 ALA A N 1
ATOM 6193 C CA . ALA A 1 747 ? -24.885 3.922 -15.215 1.00 97.75 747 ALA A CA 1
ATOM 6194 C C . ALA A 1 747 ? -25.677 2.667 -14.819 1.00 97.75 747 ALA A C 1
ATOM 6196 O O . ALA A 1 747 ? -25.233 1.553 -15.070 1.00 97.75 747 ALA A O 1
ATOM 6197 N N . TYR A 1 748 ? -26.889 2.839 -14.286 1.00 95.62 748 TYR A N 1
ATOM 6198 C CA . TYR A 1 748 ? -27.750 1.730 -13.888 1.00 95.62 748 TYR A CA 1
ATOM 6199 C C . TYR A 1 748 ? -28.249 0.892 -15.059 1.00 95.62 748 TYR A C 1
ATOM 6201 O O . TYR A 1 748 ? -28.296 -0.329 -14.960 1.00 95.62 748 TYR A O 1
ATOM 6209 N N . HIS A 1 749 ? -28.566 1.526 -16.191 1.00 96.38 749 HIS A N 1
ATOM 6210 C CA . HIS A 1 749 ? -28.876 0.810 -17.426 1.00 96.38 749 HIS A CA 1
ATOM 6211 C C . HIS A 1 749 ? -27.735 -0.144 -17.819 1.00 96.38 749 HIS A C 1
ATOM 6213 O O . HIS A 1 749 ? -27.979 -1.318 -18.094 1.00 96.38 749 HIS A O 1
ATOM 6219 N N . TYR A 1 750 ? -26.487 0.331 -17.774 1.00 98.19 750 TYR A N 1
ATOM 6220 C CA . TYR A 1 750 ? -25.321 -0.516 -18.031 1.00 98.19 750 TYR A CA 1
ATOM 6221 C C . TYR A 1 750 ? -25.083 -1.554 -16.930 1.00 98.19 750 TYR A C 1
ATOM 6223 O O . TYR A 1 750 ? -24.717 -2.684 -17.236 1.00 98.19 750 TYR A O 1
ATOM 6231 N N . TYR A 1 751 ? -25.361 -1.228 -15.667 1.00 96.69 751 TYR A N 1
ATOM 6232 C CA . TYR A 1 751 ? -25.264 -2.181 -14.561 1.00 96.69 751 TYR A CA 1
ATOM 6233 C C . TYR A 1 751 ? -26.211 -3.362 -14.782 1.00 96.69 751 TYR A C 1
ATOM 6235 O O . TYR A 1 751 ? -25.776 -4.508 -14.723 1.00 96.69 751 TYR A O 1
ATOM 6243 N N . LEU A 1 752 ? -27.475 -3.101 -15.132 1.00 95.06 752 LEU A N 1
ATOM 6244 C CA . LEU A 1 752 ? -28.447 -4.151 -15.447 1.00 95.06 752 LEU A CA 1
ATOM 6245 C C . LEU A 1 752 ? -28.011 -5.010 -16.640 1.00 95.06 752 LEU A C 1
ATOM 6247 O O . LEU A 1 752 ? -28.298 -6.202 -16.659 1.00 95.06 752 LEU A O 1
ATOM 6251 N N . LYS A 1 753 ? -27.301 -4.421 -17.610 1.00 95.88 753 LYS A N 1
ATOM 6252 C CA . LYS A 1 753 ? -26.752 -5.131 -18.774 1.00 95.88 753 LYS A CA 1
ATOM 6253 C C . LYS A 1 753 ? -25.563 -6.036 -18.414 1.00 95.88 753 LYS A C 1
ATOM 6255 O O . LYS A 1 753 ? -25.360 -7.035 -19.093 1.00 95.88 753 LYS A O 1
ATOM 6260 N N . GLY A 1 754 ? -24.776 -5.685 -17.391 1.00 95.69 754 GLY A N 1
ATOM 6261 C CA . GLY A 1 754 ? -23.508 -6.354 -17.075 1.00 95.69 754 GLY A CA 1
ATOM 6262 C C . GLY A 1 754 ? -23.495 -7.258 -15.837 1.00 95.69 754 GLY A C 1
ATOM 6263 O O . GLY A 1 754 ? -22.704 -8.193 -15.792 1.00 95.69 754 GLY A O 1
ATOM 6264 N N . LYS A 1 755 ? -24.365 -7.015 -14.847 1.00 93.88 755 LYS A N 1
ATOM 6265 C CA . LYS A 1 755 ? -24.280 -7.626 -13.504 1.00 93.88 755 LYS A CA 1
ATOM 6266 C C . LYS A 1 755 ? -24.369 -9.157 -13.461 1.00 93.88 755 LYS A C 1
ATOM 6268 O O . LYS A 1 755 ? -23.858 -9.756 -12.527 1.00 93.88 755 LYS A O 1
ATOM 6273 N N . ASP A 1 756 ? -25.035 -9.770 -14.440 1.00 94.94 756 ASP A N 1
ATOM 6274 C CA . ASP A 1 756 ? -25.291 -11.218 -14.470 1.00 94.94 756 ASP A CA 1
ATOM 6275 C C . ASP A 1 756 ? -24.311 -11.965 -15.393 1.00 94.94 756 ASP A C 1
ATOM 6277 O O . ASP A 1 756 ? -24.489 -13.153 -15.663 1.00 94.94 756 ASP A O 1
ATOM 6281 N N . ILE A 1 757 ? -23.288 -11.279 -15.917 1.00 95.44 757 ILE A N 1
ATOM 6282 C CA . ILE A 1 757 ? -22.296 -11.889 -16.804 1.00 95.44 757 ILE A CA 1
ATOM 6283 C C . ILE A 1 757 ? -21.297 -12.694 -15.957 1.00 95.44 757 ILE A C 1
ATOM 6285 O O . ILE A 1 757 ? -20.593 -12.106 -15.131 1.00 95.44 757 ILE A O 1
ATOM 6289 N N . PRO A 1 758 ? -21.196 -14.022 -16.153 1.00 93.31 758 PRO A N 1
ATOM 6290 C CA . PRO A 1 758 ? -20.263 -14.852 -15.401 1.00 93.31 758 PRO A CA 1
ATOM 6291 C C . PRO A 1 758 ? -18.817 -14.629 -15.856 1.00 93.31 758 PRO A C 1
ATOM 6293 O O . PRO A 1 758 ? -18.557 -14.095 -16.935 1.00 93.31 758 PRO A O 1
ATOM 6296 N N . TYR A 1 759 ? -17.865 -15.095 -15.045 1.00 89.50 759 TYR A N 1
ATOM 6297 C CA . TYR A 1 759 ? -16.452 -15.101 -15.415 1.00 89.50 759 TYR A CA 1
ATOM 6298 C C . TYR A 1 759 ? -16.220 -15.882 -16.730 1.00 89.50 759 TYR A C 1
ATOM 6300 O O . TYR A 1 759 ? -16.713 -17.006 -16.869 1.00 89.50 759 TYR A O 1
ATOM 6308 N N . PRO A 1 760 ? -15.479 -15.329 -17.707 1.00 87.38 760 PRO A N 1
ATOM 6309 C CA . PRO A 1 760 ? -15.309 -15.956 -19.011 1.00 87.38 760 PRO A CA 1
ATOM 6310 C C . PRO A 1 760 ? -14.199 -17.022 -18.988 1.00 87.38 760 PRO A C 1
ATOM 6312 O O . PRO A 1 760 ? -13.044 -16.743 -19.296 1.00 87.38 760 PRO A O 1
ATOM 6315 N N . GLU A 1 761 ? -14.550 -18.270 -18.664 1.00 76.38 761 GLU A N 1
ATOM 6316 C CA . GLU A 1 761 ? -13.591 -19.383 -18.480 1.00 76.38 761 GLU A CA 1
ATOM 6317 C C . GLU A 1 761 ? -12.724 -19.718 -19.710 1.00 76.38 761 GLU A C 1
ATOM 6319 O O . GLU A 1 761 ? -11.605 -20.210 -19.566 1.00 76.38 761 GLU A O 1
ATOM 6324 N N . ASN A 1 762 ? -13.231 -19.449 -20.917 1.00 76.81 762 ASN A N 1
ATOM 6325 C CA . ASN A 1 762 ? -12.578 -19.813 -22.180 1.00 76.81 762 ASN A CA 1
ATOM 6326 C C . ASN A 1 762 ? -11.844 -18.648 -22.864 1.00 76.81 762 ASN A C 1
ATOM 6328 O O . ASN A 1 762 ? -11.236 -18.856 -23.911 1.00 76.81 762 ASN A O 1
ATOM 6332 N N . GLU A 1 763 ? -11.908 -17.441 -22.302 1.00 79.00 763 GLU A N 1
ATOM 6333 C CA . GLU A 1 763 ? -11.258 -16.248 -22.853 1.00 79.00 763 GLU A CA 1
ATOM 6334 C C . GLU A 1 763 ? -9.907 -16.054 -22.162 1.00 79.00 763 GLU A C 1
ATOM 6336 O O . GLU A 1 763 ? -9.789 -16.190 -20.942 1.00 79.00 763 GLU A O 1
ATOM 6341 N N . LEU A 1 764 ? -8.868 -15.754 -22.933 1.00 70.69 764 LEU A N 1
ATOM 6342 C CA . LEU A 1 764 ? -7.482 -15.811 -22.465 1.00 70.69 764 LEU A CA 1
ATOM 6343 C C . LEU A 1 764 ? -6.801 -14.440 -22.479 1.00 70.69 764 LEU A C 1
ATOM 6345 O O . LEU A 1 764 ? -5.889 -14.190 -21.687 1.00 70.69 764 LEU A O 1
ATOM 6349 N N . LEU A 1 765 ? -7.220 -13.532 -23.360 1.00 80.25 765 LEU A N 1
ATOM 6350 C CA . LEU A 1 765 ? -6.544 -12.262 -23.578 1.00 80.25 765 LEU A CA 1
ATOM 6351 C C . LEU A 1 765 ? -7.025 -11.186 -22.594 1.00 80.25 765 LEU A C 1
ATOM 6353 O O . LEU A 1 765 ? -8.110 -10.610 -22.738 1.00 80.25 765 LEU A O 1
ATOM 6357 N N . PHE A 1 766 ? -6.156 -10.872 -21.628 1.00 82.88 766 PHE A N 1
ATOM 6358 C CA . PHE A 1 766 ? -6.237 -9.699 -20.746 1.00 82.88 766 PHE A CA 1
ATOM 6359 C C . PHE A 1 766 ? -7.584 -9.536 -20.014 1.00 82.88 766 PHE A C 1
ATOM 6361 O O . PHE A 1 766 ? -8.144 -8.439 -19.982 1.00 82.88 766 PHE A O 1
ATOM 6368 N N . VAL A 1 767 ? -8.118 -10.622 -19.449 1.00 84.44 767 VAL A N 1
ATOM 6369 C CA . VAL A 1 767 ? -9.361 -10.592 -18.660 1.00 84.44 767 VAL A CA 1
ATOM 6370 C C . VAL A 1 767 ? -9.150 -9.801 -17.362 1.00 84.44 767 VAL A C 1
ATOM 6372 O O . VAL A 1 767 ? -8.250 -10.100 -16.575 1.00 84.44 767 VAL A O 1
ATOM 6375 N N . GLU A 1 768 ? -9.983 -8.788 -17.113 1.00 87.00 768 GLU A N 1
ATOM 6376 C CA . GLU A 1 768 ? -9.932 -7.988 -15.876 1.00 87.00 768 GLU A CA 1
ATOM 6377 C C . GLU A 1 768 ? -10.692 -8.720 -14.748 1.00 87.00 768 GLU A C 1
ATOM 6379 O O . GLU A 1 768 ? -11.872 -8.476 -14.501 1.00 87.00 768 GLU A O 1
ATOM 6384 N N . HIS A 1 769 ? -10.019 -9.667 -14.078 1.00 82.25 769 HIS A N 1
ATOM 6385 C CA . HIS A 1 769 ? -10.626 -10.600 -13.108 1.00 82.25 769 HIS A CA 1
ATOM 6386 C C . HIS A 1 769 ? -11.472 -9.937 -12.011 1.00 82.25 769 HIS A C 1
ATOM 6388 O O . HIS A 1 769 ? -12.489 -10.491 -11.598 1.00 82.25 769 HIS A O 1
ATOM 6394 N N . ASN A 1 770 ? -11.059 -8.765 -11.527 1.00 80.00 770 ASN A N 1
ATOM 6395 C CA . ASN A 1 770 ? -11.759 -8.047 -10.465 1.00 80.00 770 ASN A CA 1
ATOM 6396 C C . ASN A 1 770 ? -13.191 -7.669 -10.864 1.00 80.00 770 ASN A C 1
ATOM 6398 O O . ASN A 1 770 ? -14.066 -7.708 -10.011 1.00 80.00 770 ASN A O 1
ATOM 6402 N N . ILE A 1 771 ? -13.461 -7.374 -12.139 1.00 90.44 771 ILE A N 1
ATOM 6403 C CA . ILE A 1 771 ? -14.798 -6.964 -12.602 1.00 90.44 771 ILE A CA 1
ATOM 6404 C C . ILE A 1 771 ? -15.850 -8.052 -12.349 1.00 90.44 771 ILE A C 1
ATOM 6406 O O . ILE A 1 771 ? -16.978 -7.748 -11.968 1.00 90.44 771 ILE A O 1
ATOM 6410 N N . TYR A 1 772 ? -15.454 -9.315 -12.491 1.00 90.00 772 TYR A N 1
ATOM 6411 C CA . TYR A 1 772 ? -16.310 -10.490 -12.294 1.00 90.00 772 TYR A CA 1
ATOM 6412 C C . TYR A 1 772 ? -16.415 -10.927 -10.833 1.00 90.00 772 TYR A C 1
ATOM 6414 O O . TYR A 1 772 ? -17.190 -11.819 -10.497 1.00 90.00 772 TYR A O 1
ATOM 6422 N N . ASN A 1 773 ? -15.617 -10.316 -9.964 1.00 87.81 773 ASN A N 1
ATOM 6423 C CA . ASN A 1 773 ? -15.600 -10.587 -8.544 1.00 87.81 773 ASN A CA 1
ATOM 6424 C C . ASN A 1 773 ? -16.147 -9.351 -7.829 1.00 87.81 773 ASN A C 1
ATOM 6426 O O . ASN A 1 773 ? -15.380 -8.527 -7.353 1.00 87.81 773 ASN A O 1
ATOM 6430 N N . GLY A 1 774 ? -17.469 -9.175 -7.826 1.00 89.88 774 GLY A N 1
ATOM 6431 C CA . GLY A 1 774 ? -18.171 -8.217 -6.964 1.00 89.88 774 GLY A CA 1
ATOM 6432 C C . GLY A 1 774 ? -18.179 -6.745 -7.382 1.00 89.88 774 GLY A C 1
ATOM 6433 O O . GLY A 1 774 ? -18.816 -5.943 -6.702 1.00 89.88 774 GLY A O 1
ATOM 6434 N N . MET A 1 775 ? -17.511 -6.329 -8.462 1.00 94.44 775 MET A N 1
ATOM 6435 C CA . MET A 1 775 ? -17.473 -4.899 -8.815 1.00 94.44 775 MET A CA 1
ATOM 6436 C C . MET A 1 775 ? -18.835 -4.347 -9.263 1.00 94.44 775 MET A C 1
ATOM 6438 O O . MET A 1 775 ? -19.151 -3.198 -8.965 1.00 94.44 775 MET A O 1
ATOM 6442 N N . PHE A 1 776 ? -19.678 -5.134 -9.940 1.00 95.44 776 PHE A N 1
ATOM 6443 C CA . PHE A 1 776 ? -21.037 -4.686 -10.273 1.00 95.44 776 PHE A CA 1
ATOM 6444 C C . PHE A 1 776 ? -21.891 -4.505 -9.014 1.00 95.44 776 PHE A C 1
ATOM 6446 O O . PHE A 1 776 ? -22.615 -3.516 -8.891 1.00 95.44 776 PHE A O 1
ATOM 6453 N N . GLU A 1 777 ? -21.797 -5.423 -8.056 1.00 94.31 777 GLU A N 1
ATOM 6454 C CA . GLU A 1 777 ? -22.479 -5.322 -6.769 1.00 94.31 777 GLU A CA 1
ATOM 6455 C C . GLU A 1 777 ? -21.980 -4.119 -5.969 1.00 94.31 777 GLU A C 1
ATOM 6457 O O . GLU A 1 777 ? -22.806 -3.387 -5.424 1.00 94.31 777 GLU A O 1
ATOM 6462 N N . TYR A 1 778 ? -20.669 -3.855 -5.981 1.00 95.56 778 TYR A N 1
ATOM 6463 C CA . TYR A 1 778 ? -20.076 -2.654 -5.391 1.00 95.56 778 TYR A CA 1
ATOM 6464 C C . TYR A 1 778 ? -20.704 -1.384 -5.973 1.00 95.56 778 TYR A C 1
ATOM 6466 O O . TYR A 1 778 ? -21.199 -0.539 -5.224 1.00 95.56 778 TYR A O 1
ATOM 6474 N N . GLU A 1 779 ? -20.756 -1.272 -7.302 1.00 94.56 779 GLU A N 1
ATOM 6475 C CA . GLU A 1 779 ? -21.372 -0.136 -7.993 1.00 94.56 779 GLU A CA 1
ATOM 6476 C C . GLU A 1 779 ? -22.860 0.008 -7.617 1.00 94.56 779 GLU A C 1
ATOM 6478 O O . GLU A 1 779 ? -23.340 1.120 -7.384 1.00 94.56 779 GLU A O 1
ATOM 6483 N N . ASN A 1 780 ? -23.592 -1.101 -7.460 1.00 93.19 780 ASN A N 1
ATOM 6484 C CA . ASN A 1 780 ? -24.992 -1.080 -7.024 1.00 93.19 780 ASN A CA 1
ATOM 6485 C C . ASN A 1 780 ? -25.180 -0.616 -5.571 1.00 93.19 780 ASN A C 1
ATOM 6487 O O . ASN A 1 780 ? -26.172 0.065 -5.311 1.00 93.19 780 ASN A O 1
ATOM 6491 N N . THR A 1 781 ? -24.226 -0.858 -4.658 1.00 93.19 781 THR A N 1
ATOM 6492 C CA . THR A 1 781 ? -24.286 -0.286 -3.291 1.00 93.19 781 THR A CA 1
ATOM 6493 C C . THR A 1 781 ? -24.304 1.247 -3.286 1.00 93.19 781 THR A C 1
ATOM 6495 O O . THR A 1 781 ? -24.763 1.858 -2.322 1.00 93.19 781 THR A O 1
ATOM 6498 N N . ILE A 1 782 ? -23.845 1.879 -4.372 1.00 93.00 782 ILE A N 1
ATOM 6499 C CA . ILE A 1 782 ? -23.859 3.333 -4.560 1.00 93.00 782 ILE A CA 1
ATOM 6500 C C . ILE A 1 782 ? -25.070 3.745 -5.401 1.00 93.00 782 ILE A C 1
ATOM 6502 O O . ILE A 1 782 ? -25.824 4.638 -5.019 1.00 93.00 782 ILE A O 1
ATOM 6506 N N . LEU A 1 783 ? -25.267 3.103 -6.557 1.00 92.38 783 LEU A N 1
ATOM 6507 C CA . LEU A 1 783 ? -26.312 3.473 -7.514 1.00 92.38 783 LEU A CA 1
ATOM 6508 C C . LEU A 1 783 ? -27.718 3.365 -6.916 1.00 92.38 783 LEU A C 1
ATOM 6510 O O . LEU A 1 783 ? -28.543 4.238 -7.183 1.00 92.38 783 LEU A O 1
ATOM 6514 N N . ALA A 1 784 ? -27.990 2.347 -6.093 1.00 89.31 784 ALA A N 1
ATOM 6515 C CA . ALA A 1 784 ? -29.309 2.134 -5.498 1.00 89.31 784 ALA A CA 1
ATOM 6516 C C . ALA A 1 784 ? -29.803 3.350 -4.688 1.00 89.31 784 ALA A C 1
ATOM 6518 O O . ALA A 1 784 ? -30.996 3.657 -4.731 1.00 89.31 784 ALA A O 1
ATOM 6519 N N . CYS A 1 785 ? -28.895 4.091 -4.045 1.00 88.56 785 CYS A N 1
ATOM 6520 C CA . CYS A 1 785 ? -29.197 5.292 -3.264 1.00 88.56 785 CYS A CA 1
ATOM 6521 C C . CYS A 1 785 ? -29.787 6.416 -4.126 1.00 88.56 785 CYS A C 1
ATOM 6523 O O . CYS A 1 785 ? -30.626 7.183 -3.660 1.00 88.56 785 CYS A O 1
ATOM 6525 N N . TYR A 1 786 ? -29.353 6.527 -5.385 1.00 88.88 786 TYR A N 1
ATOM 6526 C CA . TYR A 1 786 ? -29.746 7.616 -6.284 1.00 88.88 786 TYR A CA 1
ATOM 6527 C C . TYR A 1 786 ? -30.994 7.309 -7.118 1.00 88.88 786 TYR A C 1
ATOM 6529 O O . TYR A 1 786 ? -31.549 8.212 -7.736 1.00 88.88 786 TYR A O 1
ATOM 6537 N N . LEU A 1 787 ? -31.421 6.045 -7.181 1.00 86.44 787 LEU A N 1
ATOM 6538 C CA . LEU A 1 787 ? -32.372 5.558 -8.191 1.00 86.44 787 LEU A CA 1
ATOM 6539 C C . LEU A 1 787 ? -33.732 5.148 -7.625 1.00 86.44 787 LEU A C 1
ATOM 6541 O O . LEU A 1 787 ? -34.516 4.506 -8.320 1.00 86.44 787 LEU A O 1
ATOM 6545 N N . CYS A 1 788 ? -34.019 5.531 -6.381 1.00 63.72 788 CYS A N 1
ATOM 6546 C CA . CYS A 1 788 ? -35.304 5.295 -5.720 1.00 63.72 788 CYS A CA 1
ATOM 6547 C C . CYS A 1 788 ? -35.677 3.807 -5.542 1.00 63.72 788 CYS A C 1
ATOM 6549 O O . CYS A 1 788 ? -36.864 3.479 -5.521 1.00 63.72 788 CYS A O 1
ATOM 6551 N N . LYS A 1 789 ? -34.702 2.898 -5.363 1.00 66.50 789 LYS A N 1
ATOM 6552 C CA . LYS A 1 789 ? -34.997 1.594 -4.736 1.00 66.50 789 LYS A CA 1
ATOM 6553 C C . LYS A 1 789 ? -35.500 1.831 -3.304 1.00 66.50 789 LYS A C 1
ATOM 6555 O O . LYS A 1 789 ? -35.121 2.818 -2.672 1.00 66.50 789 LYS A O 1
ATOM 6560 N N . SER A 1 790 ? -36.319 0.913 -2.780 1.00 84.50 790 SER A N 1
ATOM 6561 C CA . SER A 1 790 ? -36.614 0.882 -1.342 1.00 84.50 790 SER A CA 1
ATOM 6562 C C . SER A 1 790 ? -35.297 0.885 -0.563 1.00 84.50 790 SER A C 1
ATOM 6564 O O . SER A 1 790 ? -34.376 0.134 -0.904 1.00 84.50 790 SER A O 1
ATOM 6566 N N . ARG A 1 791 ? -35.192 1.714 0.482 1.00 84.44 791 ARG A N 1
ATOM 6567 C CA . ARG A 1 791 ? -33.982 1.775 1.313 1.00 84.44 791 ARG A CA 1
ATOM 6568 C C . ARG A 1 791 ? -33.636 0.408 1.908 1.00 84.44 791 ARG A C 1
ATOM 6570 O O . ARG A 1 791 ? -32.467 0.043 1.932 1.00 84.44 791 ARG A O 1
ATOM 6577 N N . GLN A 1 792 ? -34.650 -0.388 2.252 1.00 87.25 792 GLN A N 1
ATOM 6578 C CA . GLN A 1 792 ? -34.502 -1.768 2.729 1.00 87.25 792 GLN A CA 1
ATOM 6579 C C . GLN A 1 792 ? -33.879 -2.717 1.694 1.00 87.25 792 GLN A C 1
ATOM 6581 O O . GLN A 1 792 ? -33.154 -3.646 2.057 1.00 87.25 792 GLN A O 1
ATOM 6586 N N . ASP A 1 793 ? -34.136 -2.505 0.404 1.00 88.44 793 ASP A N 1
ATOM 6587 C CA . ASP A 1 793 ? -33.529 -3.316 -0.655 1.00 88.44 793 ASP A CA 1
ATOM 6588 C C . ASP A 1 793 ? -32.075 -2.906 -0.884 1.00 88.44 793 ASP A C 1
ATOM 6590 O O . ASP A 1 793 ? -31.205 -3.768 -0.956 1.00 88.44 793 ASP A O 1
ATOM 6594 N N . GLY A 1 794 ? -31.780 -1.603 -0.882 1.00 90.62 794 GLY A N 1
ATOM 6595 C CA . GLY A 1 794 ? -30.395 -1.123 -0.922 1.00 90.62 794 GLY A CA 1
ATOM 6596 C C . GLY A 1 794 ? -29.577 -1.553 0.303 1.00 90.62 794 GLY A C 1
ATOM 6597 O O . GLY A 1 794 ? -28.413 -1.926 0.177 1.00 90.62 794 GLY A O 1
ATOM 6598 N N . LEU A 1 795 ? -30.203 -1.603 1.481 1.00 91.50 795 LEU A N 1
ATOM 6599 C CA . LEU A 1 795 ? -29.592 -2.142 2.692 1.00 91.50 795 LEU A CA 1
ATOM 6600 C C . LEU A 1 795 ? -29.327 -3.651 2.580 1.00 91.50 795 LEU A C 1
ATOM 6602 O O . LEU A 1 795 ? -28.281 -4.119 3.022 1.00 91.50 795 LEU A O 1
ATOM 6606 N N . SER A 1 796 ? -30.231 -4.404 1.943 1.00 92.62 796 SER A N 1
ATOM 6607 C CA . SER A 1 796 ? -30.008 -5.827 1.640 1.00 92.62 796 SER A CA 1
ATOM 6608 C C . SER A 1 796 ? -28.824 -6.012 0.690 1.00 92.62 796 SER A C 1
ATOM 6610 O O . SER A 1 796 ? -27.980 -6.871 0.936 1.00 92.62 796 SER A O 1
ATOM 6612 N N . ASP A 1 797 ? -28.723 -5.171 -0.344 1.00 92.81 797 ASP A N 1
ATOM 6613 C CA . ASP A 1 797 ? -27.603 -5.168 -1.290 1.00 92.81 797 ASP A CA 1
ATOM 6614 C C . ASP A 1 797 ? -26.269 -4.886 -0.560 1.00 92.81 797 ASP A C 1
ATOM 6616 O O . ASP A 1 797 ? -25.273 -5.570 -0.801 1.00 92.81 797 ASP A O 1
ATOM 6620 N N . ILE A 1 798 ? -26.251 -3.944 0.394 1.00 94.00 798 ILE A N 1
ATOM 6621 C CA . ILE A 1 798 ? -25.075 -3.643 1.232 1.00 94.00 798 ILE A CA 1
ATOM 6622 C C . ILE A 1 798 ? -24.685 -4.826 2.119 1.00 94.00 798 ILE A C 1
ATOM 6624 O O . ILE A 1 798 ? -23.520 -5.226 2.128 1.00 94.00 798 ILE A O 1
ATOM 6628 N N . VAL A 1 799 ? -25.637 -5.394 2.861 1.00 94.50 799 VAL A N 1
ATOM 6629 C CA . VAL A 1 799 ? -25.375 -6.532 3.758 1.00 94.50 799 VAL A CA 1
ATOM 6630 C C . VAL A 1 799 ? -24.892 -7.744 2.961 1.00 94.50 799 VAL A C 1
ATOM 6632 O O . VAL A 1 799 ? -23.919 -8.391 3.352 1.00 94.50 799 VAL A O 1
ATOM 6635 N N . SER A 1 800 ? -25.510 -8.013 1.809 1.00 94.19 800 SER A N 1
ATOM 6636 C CA . SER A 1 800 ? -25.076 -9.072 0.898 1.00 94.19 800 SER A CA 1
ATOM 6637 C C . SER A 1 800 ? -23.653 -8.839 0.396 1.00 94.19 800 SER A C 1
ATOM 6639 O O . SER A 1 800 ? -22.877 -9.790 0.320 1.00 94.19 800 SER A O 1
ATOM 6641 N N . TYR A 1 801 ? -23.299 -7.598 0.055 1.00 95.50 801 TYR A N 1
ATOM 6642 C CA . TYR A 1 801 ? -21.947 -7.265 -0.381 1.00 95.50 801 TYR A CA 1
ATOM 6643 C C . TYR A 1 801 ? -20.925 -7.509 0.734 1.00 95.50 801 TYR A C 1
ATOM 6645 O O . TYR A 1 801 ? -19.929 -8.192 0.504 1.00 95.50 801 TYR A O 1
ATOM 6653 N N . ILE A 1 802 ? -21.194 -7.002 1.944 1.00 95.19 802 ILE A N 1
ATOM 6654 C CA . ILE A 1 802 ? -20.311 -7.131 3.116 1.00 95.19 802 ILE A CA 1
ATOM 6655 C C . ILE A 1 802 ? -19.980 -8.594 3.408 1.00 95.19 802 ILE A C 1
ATOM 6657 O O . ILE A 1 802 ? -18.830 -8.920 3.690 1.00 95.19 802 ILE A O 1
ATOM 6661 N N . ASN A 1 803 ? -20.976 -9.474 3.331 1.00 94.06 803 ASN A N 1
ATOM 6662 C CA . ASN A 1 803 ? -20.789 -10.887 3.640 1.00 94.06 803 ASN A CA 1
ATOM 6663 C C . ASN A 1 803 ? -20.064 -11.667 2.540 1.00 94.06 803 ASN A C 1
ATOM 6665 O O . ASN A 1 803 ? -19.461 -12.695 2.838 1.00 94.06 803 ASN A O 1
ATOM 6669 N N . LYS A 1 804 ? -20.136 -11.216 1.282 1.00 93.06 804 LYS A N 1
ATOM 6670 C CA . LYS A 1 804 ? -19.628 -11.968 0.126 1.00 93.06 804 LYS A CA 1
ATOM 6671 C C . LYS A 1 804 ? -18.251 -11.503 -0.345 1.00 93.06 804 LYS A C 1
ATOM 6673 O O . LYS A 1 804 ? -17.467 -12.322 -0.818 1.00 93.06 804 LYS A O 1
ATOM 6678 N N . TYR A 1 805 ? -17.955 -10.207 -0.244 1.00 91.94 805 TYR A N 1
ATOM 6679 C CA . TYR A 1 805 ? -16.811 -9.601 -0.922 1.00 91.94 805 TYR A CA 1
ATOM 6680 C C . TYR A 1 805 ? -15.848 -8.904 0.053 1.00 91.94 805 TYR A C 1
ATOM 6682 O O . TYR A 1 805 ? -16.264 -8.024 0.802 1.00 91.94 805 TYR A O 1
ATOM 6690 N N . PRO A 1 806 ? -14.540 -9.230 0.033 1.00 84.44 806 PRO A N 1
ATOM 6691 C CA . PRO A 1 806 ? -13.577 -8.700 1.004 1.00 84.44 806 PRO A CA 1
ATOM 6692 C C . PRO A 1 806 ? -12.992 -7.322 0.641 1.00 84.44 806 PRO A C 1
ATOM 6694 O O . PRO A 1 806 ? -12.291 -6.712 1.447 1.00 84.44 806 PRO A O 1
ATOM 6697 N N . PHE A 1 807 ? -13.228 -6.820 -0.571 1.00 85.31 807 PHE A N 1
ATOM 6698 C CA . PHE A 1 807 ? -12.661 -5.562 -1.076 1.00 85.31 807 PHE A CA 1
ATOM 6699 C C . PHE A 1 807 ? -13.691 -4.425 -1.036 1.00 85.31 807 PHE A C 1
ATOM 6701 O O . PHE A 1 807 ? -14.898 -4.644 -1.079 1.00 85.31 807 PHE A O 1
ATOM 6708 N N . HIS A 1 808 ? -13.209 -3.182 -0.941 1.00 89.19 808 HIS A N 1
ATOM 6709 C CA . HIS A 1 808 ? -14.027 -1.964 -0.797 1.00 89.19 808 HIS A CA 1
ATOM 6710 C C . HIS A 1 808 ? -14.984 -1.940 0.410 1.00 89.19 808 HIS A C 1
ATOM 6712 O O . HIS A 1 808 ? -15.856 -1.073 0.472 1.00 89.19 808 HIS A O 1
ATOM 6718 N N . LEU A 1 809 ? -14.795 -2.827 1.396 1.00 90.56 809 LEU A N 1
ATOM 6719 C CA . LEU A 1 809 ? -15.662 -2.935 2.571 1.00 90.56 809 LEU A CA 1
ATOM 6720 C C . LEU A 1 809 ? -15.844 -1.600 3.297 1.00 90.56 809 LEU A C 1
ATOM 6722 O O . LEU A 1 809 ? -16.972 -1.257 3.617 1.00 90.56 809 LEU A O 1
ATOM 6726 N N . ASN A 1 810 ? -14.781 -0.816 3.512 1.00 89.06 810 ASN A N 1
ATOM 6727 C CA . ASN A 1 810 ? -14.891 0.482 4.194 1.00 89.06 810 ASN A CA 1
ATOM 6728 C C . ASN A 1 810 ? -15.872 1.428 3.486 1.00 89.06 810 ASN A C 1
ATOM 6730 O O . ASN A 1 810 ? -16.765 1.963 4.133 1.00 89.06 810 ASN A O 1
ATOM 6734 N N . ASN A 1 811 ? -15.783 1.534 2.156 1.00 90.31 811 ASN A N 1
ATOM 6735 C CA . ASN A 1 811 ? -16.700 2.360 1.369 1.00 90.31 811 ASN A CA 1
ATOM 6736 C C . ASN A 1 811 ? -18.144 1.843 1.463 1.00 90.31 811 ASN A C 1
ATOM 6738 O O . ASN A 1 811 ? -19.080 2.629 1.546 1.00 90.31 811 ASN A O 1
ATOM 6742 N N . VAL A 1 812 ? -18.340 0.522 1.451 1.00 92.56 812 VAL A N 1
ATOM 6743 C CA . VAL A 1 812 ? -19.677 -0.085 1.550 1.00 92.56 812 VAL A CA 1
ATOM 6744 C C . VAL A 1 812 ? -20.274 0.101 2.948 1.00 92.56 812 VAL A C 1
ATOM 6746 O O . VAL A 1 812 ? -21.454 0.422 3.076 1.00 92.56 812 VAL A O 1
ATOM 6749 N N . TRP A 1 813 ? -19.459 -0.023 3.995 1.00 91.25 813 TRP A N 1
ATOM 6750 C CA . TRP A 1 813 ? -19.846 0.293 5.368 1.00 91.25 813 TRP A CA 1
ATOM 6751 C C . TRP A 1 813 ? -20.244 1.758 5.529 1.00 91.25 813 TRP A C 1
ATOM 6753 O O . TRP A 1 813 ? -21.233 2.049 6.198 1.00 91.25 813 TRP A O 1
ATOM 6763 N N . ASP A 1 814 ? -19.505 2.666 4.896 1.00 88.38 814 ASP A N 1
ATOM 6764 C CA . ASP A 1 814 ? -19.832 4.088 4.884 1.00 88.38 814 ASP A CA 1
ATOM 6765 C C . ASP A 1 814 ? -21.076 4.393 4.053 1.00 88.38 814 ASP A C 1
ATOM 6767 O O . ASP A 1 814 ? -21.715 5.403 4.294 1.00 88.38 814 ASP A O 1
ATOM 6771 N N . ASN A 1 815 ? -21.484 3.538 3.116 1.00 89.19 815 ASN A N 1
ATOM 6772 C CA . ASN A 1 815 ? -22.747 3.736 2.406 1.00 89.19 815 ASN A CA 1
ATOM 6773 C C . ASN A 1 815 ? -23.969 3.385 3.270 1.00 89.19 815 ASN A C 1
ATOM 6775 O O . ASN A 1 815 ? -25.061 3.883 3.001 1.00 89.19 815 ASN A O 1
ATOM 6779 N N . LEU A 1 816 ? -23.803 2.563 4.314 1.00 89.19 816 LEU A N 1
ATOM 6780 C CA . LEU A 1 816 ? -24.887 2.044 5.157 1.00 89.19 816 LEU A CA 1
ATOM 6781 C C . LEU A 1 816 ? -25.812 3.146 5.699 1.00 89.19 816 LEU A C 1
ATOM 6783 O O . LEU A 1 816 ? -27.033 2.986 5.678 1.00 89.19 816 LEU A O 1
ATOM 6787 N N . HIS A 1 817 ? -25.260 4.287 6.129 1.00 88.19 817 HIS A N 1
ATOM 6788 C CA . HIS A 1 817 ? -26.054 5.366 6.736 1.00 88.19 817 HIS A CA 1
ATOM 6789 C C . HIS A 1 817 ? -27.048 6.012 5.768 1.00 88.19 817 HIS A C 1
ATOM 6791 O O . HIS A 1 817 ? -28.012 6.626 6.216 1.00 88.19 817 HIS A O 1
ATOM 6797 N N . TYR A 1 818 ? -26.837 5.899 4.453 1.00 88.81 818 TYR A N 1
ATOM 6798 C CA . TYR A 1 818 ? -27.792 6.408 3.467 1.00 88.81 818 TYR A CA 1
ATOM 6799 C C . TYR A 1 818 ? -29.046 5.527 3.365 1.00 88.81 818 TYR A C 1
ATOM 6801 O O . TYR A 1 818 ? -30.091 6.002 2.914 1.00 88.81 818 TYR A O 1
ATOM 6809 N N . TYR A 1 819 ? -28.959 4.267 3.804 1.00 90.81 819 TYR A N 1
ATOM 6810 C CA . TYR A 1 819 ? -30.027 3.275 3.680 1.00 90.81 819 TYR A CA 1
ATOM 6811 C C . TYR A 1 819 ? -30.680 2.895 5.012 1.00 90.81 819 TYR A C 1
ATOM 6813 O O . TYR A 1 819 ? -31.833 2.482 5.001 1.00 90.81 819 TYR A O 1
ATOM 6821 N N . VAL A 1 820 ? -29.996 3.028 6.151 1.00 90.56 820 VAL A N 1
ATOM 6822 C CA . VAL A 1 820 ? -30.588 2.676 7.453 1.00 90.56 820 VAL A CA 1
ATOM 6823 C C . VAL A 1 820 ? -31.711 3.648 7.831 1.00 90.56 820 VAL A C 1
ATOM 6825 O O . VAL A 1 820 ? -31.569 4.869 7.743 1.00 90.56 820 VAL A O 1
ATOM 6828 N N . GLU A 1 821 ? -32.842 3.090 8.261 1.00 86.06 821 GLU A N 1
ATOM 6829 C CA . GLU A 1 821 ? -34.049 3.818 8.661 1.00 86.06 821 GLU A CA 1
ATOM 6830 C C . GLU A 1 821 ? -34.345 3.626 10.153 1.00 86.06 821 GLU A C 1
ATOM 6832 O O . GLU A 1 821 ? -33.881 2.659 10.771 1.00 86.06 821 GLU A O 1
ATOM 6837 N N . SER A 1 822 ? -35.103 4.564 10.733 1.00 89.12 822 SER A N 1
ATOM 6838 C CA . SER A 1 822 ? -35.652 4.397 12.077 1.00 89.12 822 SER A CA 1
ATOM 6839 C C . SER A 1 822 ? -36.793 3.388 12.082 1.00 89.12 822 SER A C 1
ATOM 6841 O O . SER A 1 822 ? -37.561 3.264 11.124 1.00 89.12 822 SER A O 1
ATOM 6843 N N . LEU A 1 823 ? -36.933 2.690 13.201 1.00 88.38 823 LEU A N 1
ATOM 6844 C CA . LEU A 1 823 ? -38.087 1.859 13.481 1.00 88.38 823 LEU A CA 1
ATOM 6845 C C . LEU A 1 823 ? -39.360 2.720 13.517 1.00 88.38 823 LEU A C 1
ATOM 6847 O O . LEU A 1 823 ? -39.484 3.660 14.300 1.00 88.38 823 LEU A O 1
ATOM 6851 N N . ASN A 1 824 ? -40.335 2.385 12.670 1.00 82.56 824 ASN A N 1
ATOM 6852 C CA . ASN A 1 824 ? -41.609 3.098 12.597 1.00 82.56 824 ASN A CA 1
ATOM 6853 C C . ASN A 1 824 ? -42.540 2.670 13.743 1.00 82.56 824 ASN A C 1
ATOM 6855 O O . ASN A 1 824 ? -43.404 1.808 13.568 1.00 82.56 824 ASN A O 1
ATOM 6859 N N . SER A 1 825 ? -42.327 3.197 14.948 1.00 83.06 825 SER A N 1
ATOM 6860 C CA . SER A 1 825 ? -43.117 2.862 16.142 1.00 83.06 825 SER A CA 1
ATOM 6861 C C . SER A 1 825 ? -43.136 3.994 17.167 1.00 83.06 825 SER A C 1
ATOM 6863 O O . SER A 1 825 ? -42.289 4.886 17.152 1.00 83.06 825 SER A O 1
ATOM 6865 N N . SER A 1 826 ? -44.128 3.977 18.062 1.00 84.75 826 SER A N 1
ATOM 6866 C CA . SER A 1 826 ? -44.246 4.974 19.127 1.00 84.75 826 SER A CA 1
ATOM 6867 C C . SER A 1 826 ? -43.167 4.767 20.189 1.00 84.75 826 SER A C 1
ATOM 6869 O O . SER A 1 826 ? -43.035 3.673 20.737 1.00 84.75 826 SER A O 1
ATOM 6871 N N . TYR A 1 827 ? -42.437 5.835 20.500 1.00 89.94 827 TYR A N 1
ATOM 6872 C CA . TYR A 1 827 ? -41.465 5.875 21.588 1.00 89.94 827 TYR A CA 1
ATOM 6873 C C . TYR A 1 827 ? -42.111 6.421 22.863 1.00 89.94 827 TYR A C 1
ATOM 6875 O O . TYR A 1 827 ? -42.713 7.499 22.840 1.00 89.94 827 TYR A O 1
ATOM 6883 N N . THR A 1 828 ? -41.931 5.709 23.973 1.00 93.31 828 THR A N 1
ATOM 6884 C CA . THR A 1 828 ? -42.358 6.147 25.305 1.00 93.31 828 THR A CA 1
ATOM 6885 C C . THR A 1 828 ? -41.127 6.458 26.149 1.00 93.31 828 THR A C 1
ATOM 6887 O O . THR A 1 828 ? -40.331 5.574 26.460 1.00 93.31 828 THR A O 1
ATOM 6890 N N . LYS A 1 829 ? -40.974 7.730 26.527 1.00 91.94 829 LYS A N 1
ATOM 6891 C CA . LYS A 1 829 ? -39.872 8.220 27.363 1.00 91.94 829 LYS A CA 1
ATOM 6892 C C . LYS A 1 829 ? -40.127 7.933 28.842 1.00 91.94 829 LYS A C 1
ATOM 6894 O O . LYS A 1 829 ? -41.210 8.236 29.346 1.00 91.94 829 LYS A O 1
ATOM 6899 N N . TYR A 1 830 ? -39.110 7.459 29.556 1.00 92.25 830 TYR A N 1
ATOM 6900 C CA . TYR A 1 830 ? -39.105 7.461 31.014 1.00 92.25 830 TYR A CA 1
ATOM 6901 C C . TYR A 1 830 ? -38.674 8.825 31.552 1.00 92.25 830 TYR A C 1
ATOM 6903 O O . TYR A 1 830 ? -37.654 9.387 31.151 1.00 92.25 830 TYR A O 1
ATOM 6911 N N . ASN A 1 831 ? -39.457 9.355 32.490 1.00 87.56 831 ASN A N 1
ATOM 6912 C CA . ASN A 1 831 ? -39.180 10.631 33.137 1.00 87.56 831 ASN A CA 1
ATOM 6913 C C . ASN A 1 831 ? -38.698 10.376 34.564 1.00 87.56 831 ASN A C 1
ATOM 6915 O O . ASN A 1 831 ? -39.503 10.114 35.456 1.00 87.56 831 ASN A O 1
ATOM 6919 N N . PHE A 1 832 ? -37.386 10.464 34.766 1.00 88.00 832 PHE A N 1
ATOM 6920 C CA . PHE A 1 832 ? -36.758 10.336 36.078 1.00 88.00 832 PHE A CA 1
ATOM 6921 C C . PHE A 1 832 ? -36.239 11.698 36.559 1.00 88.00 832 PHE A C 1
ATOM 6923 O O . PHE A 1 832 ? -35.718 12.464 35.742 1.00 88.00 832 PHE A O 1
ATOM 6930 N N . PRO A 1 833 ? -36.370 12.024 37.859 1.00 83.38 833 PRO A N 1
ATOM 6931 C CA . PRO A 1 833 ? -35.734 13.210 38.422 1.00 83.38 833 PRO A CA 1
ATOM 6932 C C . PRO A 1 833 ? -34.202 13.065 38.427 1.00 83.38 833 PRO A C 1
ATOM 6934 O O . PRO A 1 833 ? -33.666 11.966 38.287 1.00 83.38 833 PRO A O 1
ATOM 6937 N N . LEU A 1 834 ? -33.497 14.183 38.611 1.00 84.50 834 LEU A N 1
ATOM 6938 C CA . LEU A 1 834 ? -32.069 14.171 38.943 1.00 84.50 834 LEU A CA 1
ATOM 6939 C C . LEU A 1 834 ? -31.867 13.601 40.355 1.00 84.50 834 LEU A C 1
ATOM 6941 O O . LEU A 1 834 ? -32.593 13.961 41.282 1.00 84.50 834 LEU A O 1
ATOM 6945 N N . PHE A 1 835 ? -30.857 12.749 40.510 1.00 86.88 835 PHE A N 1
ATOM 6946 C CA . PHE A 1 835 ? -30.401 12.193 41.782 1.00 86.88 835 PHE A CA 1
ATOM 6947 C C . PHE A 1 835 ? -29.117 12.916 42.178 1.00 86.88 835 PHE A C 1
ATOM 6949 O O . PHE A 1 835 ? -28.032 12.493 41.787 1.00 86.88 835 PHE A O 1
ATOM 6956 N N . ASP A 1 836 ? -29.231 14.034 42.893 1.00 88.31 836 ASP A N 1
ATOM 6957 C CA . ASP A 1 836 ? -28.119 14.962 43.138 1.00 88.31 836 ASP A CA 1
ATOM 6958 C C . ASP A 1 836 ? -27.460 15.421 41.816 1.00 88.31 836 ASP A C 1
ATOM 6960 O O . ASP A 1 836 ? -28.059 16.170 41.045 1.00 88.31 836 ASP A O 1
ATOM 6964 N N . GLU A 1 837 ? -26.244 14.951 41.524 1.00 90.38 837 GLU A N 1
ATOM 6965 C CA . GLU A 1 837 ? -25.497 15.217 40.284 1.00 90.38 837 GLU A CA 1
ATOM 6966 C C . GLU A 1 837 ? -25.719 14.155 39.184 1.00 90.38 837 GLU A C 1
ATOM 6968 O O . GLU A 1 837 ? -25.151 14.255 38.092 1.00 90.38 837 GLU A O 1
ATOM 6973 N N . TYR A 1 838 ? -26.532 13.126 39.435 1.00 93.88 838 TYR A N 1
ATOM 6974 C CA . TYR A 1 838 ? -26.709 11.993 38.528 1.00 93.88 838 TYR A CA 1
ATOM 6975 C C . TYR A 1 838 ? -28.031 12.058 37.755 1.00 93.88 838 TYR A C 1
ATOM 6977 O O . TYR A 1 838 ? -29.094 12.324 38.315 1.00 93.88 838 TYR A O 1
ATOM 6985 N N . ALA A 1 839 ? -27.975 11.753 36.459 1.00 93.44 839 ALA A N 1
ATOM 6986 C CA . ALA A 1 839 ? -29.131 11.645 35.573 1.00 93.44 839 ALA A CA 1
ATOM 6987 C C . ALA A 1 839 ? -29.278 10.213 35.049 1.00 93.44 839 ALA A C 1
ATOM 6989 O O . ALA A 1 839 ? -28.288 9.509 34.867 1.00 93.44 839 ALA A O 1
ATOM 6990 N N . ALA A 1 840 ? -30.511 9.790 34.781 1.00 93.94 840 ALA A N 1
ATOM 6991 C CA . ALA A 1 840 ? -30.781 8.469 34.230 1.00 93.94 840 ALA A CA 1
ATOM 6992 C C . ALA A 1 840 ? -30.288 8.323 32.779 1.00 93.94 840 ALA A C 1
ATOM 6994 O O . ALA A 1 840 ? -30.555 9.182 31.933 1.00 93.94 840 ALA A O 1
ATOM 6995 N N . SER A 1 841 ? -29.618 7.204 32.511 1.00 93.25 841 SER A N 1
ATOM 6996 C CA . SER A 1 841 ? -29.142 6.765 31.200 1.00 93.25 841 SER A CA 1
ATOM 6997 C C . SER A 1 841 ? -29.628 5.336 30.899 1.00 93.25 841 SER A C 1
ATOM 6999 O O . SER A 1 841 ? -30.831 5.090 30.931 1.00 93.25 841 SER A O 1
ATOM 7001 N N . SER A 1 842 ? -28.738 4.399 30.561 1.00 91.19 842 SER A N 1
ATOM 7002 C CA . SER A 1 842 ? -29.050 3.063 30.076 1.00 91.19 842 SER A CA 1
ATOM 7003 C C . SER A 1 842 ? -29.819 2.262 31.122 1.00 91.19 842 SER A C 1
ATOM 7005 O O . SER A 1 842 ? -29.594 2.384 32.326 1.00 91.19 842 SER A O 1
ATOM 7007 N N . CYS A 1 843 ? -30.776 1.460 30.660 1.00 93.50 843 CYS A N 1
ATOM 7008 C CA . CYS A 1 843 ? -31.644 0.688 31.539 1.00 93.50 843 CYS A CA 1
ATOM 7009 C C . CYS A 1 843 ? -31.646 -0.786 31.130 1.00 93.50 843 CYS A C 1
ATOM 7011 O O . CYS A 1 843 ? -31.880 -1.103 29.964 1.00 93.50 843 CYS A O 1
ATOM 7013 N N . SER A 1 844 ? -31.417 -1.680 32.089 1.00 94.56 844 SER A N 1
ATOM 7014 C CA . SER A 1 844 ? -31.549 -3.131 31.918 1.00 94.56 844 SER A CA 1
ATOM 7015 C C . SER A 1 844 ? -32.828 -3.598 32.592 1.00 94.56 844 SER A C 1
ATOM 7017 O O . SER A 1 844 ? -33.122 -3.174 33.705 1.00 94.56 844 SER A O 1
ATOM 7019 N N . ILE A 1 845 ? -33.559 -4.508 31.954 1.00 93.56 845 ILE A N 1
ATOM 7020 C CA . ILE A 1 845 ? -34.797 -5.088 32.488 1.00 93.56 845 ILE A CA 1
ATOM 7021 C C . ILE A 1 845 ? -34.637 -6.586 32.724 1.00 93.56 845 ILE A C 1
ATOM 7023 O O . ILE A 1 845 ? -33.956 -7.263 31.956 1.00 93.56 845 ILE A O 1
ATOM 7027 N N . ILE A 1 846 ? -35.292 -7.099 33.762 1.00 93.75 846 ILE A N 1
ATOM 7028 C CA . ILE A 1 846 ? -35.473 -8.530 33.995 1.00 93.75 846 ILE A CA 1
ATOM 7029 C C . ILE A 1 846 ? -36.869 -8.796 34.567 1.00 93.75 846 ILE A C 1
ATOM 7031 O O . ILE A 1 846 ? -37.376 -8.007 35.364 1.00 93.75 846 ILE A O 1
ATOM 7035 N N . ASN A 1 847 ? -37.499 -9.899 34.162 1.00 91.12 847 ASN A N 1
ATOM 7036 C CA . ASN A 1 847 ? -38.704 -10.393 34.822 1.00 91.12 847 ASN A CA 1
ATOM 7037 C C . ASN A 1 847 ? -38.298 -11.427 35.876 1.00 91.12 847 ASN A C 1
ATOM 7039 O O . ASN A 1 847 ? -37.594 -12.386 35.560 1.00 91.12 847 ASN A O 1
ATOM 7043 N N . TYR A 1 848 ? -38.720 -11.225 37.120 1.00 91.31 848 TYR A N 1
ATOM 7044 C CA . TYR A 1 848 ? -38.440 -12.148 38.215 1.00 91.31 848 TYR A CA 1
ATOM 7045 C C . TYR A 1 848 ? -39.641 -12.217 39.156 1.00 91.31 848 TYR A C 1
ATOM 7047 O O . TYR A 1 848 ? -40.141 -11.187 39.612 1.00 91.31 848 TYR A O 1
ATOM 7055 N N . ASN A 1 849 ? -40.133 -13.431 39.423 1.00 87.50 849 ASN A N 1
ATOM 7056 C CA . ASN A 1 849 ? -41.319 -13.684 40.252 1.00 87.50 849 ASN A CA 1
ATOM 7057 C C . ASN A 1 849 ? -42.539 -12.817 39.873 1.00 87.50 849 ASN A C 1
ATOM 7059 O O . ASN A 1 849 ? -43.239 -12.288 40.736 1.00 87.50 849 ASN A O 1
ATOM 7063 N N . GLY A 1 850 ? -42.776 -12.639 38.567 1.00 84.44 850 GLY A N 1
ATOM 7064 C CA . GLY A 1 850 ? -43.900 -11.858 38.039 1.00 84.44 850 GLY A CA 1
ATOM 7065 C C . GLY A 1 850 ? -43.741 -10.338 38.145 1.00 84.44 850 GLY A C 1
ATOM 7066 O O . GLY A 1 850 ? -44.653 -9.614 37.762 1.00 84.44 850 GLY A O 1
ATOM 7067 N N . SER A 1 851 ? -42.603 -9.842 38.634 1.00 89.06 851 SER A N 1
ATOM 7068 C CA . SER A 1 851 ? -42.287 -8.411 38.686 1.00 89.06 851 SER A CA 1
ATOM 7069 C C . SER A 1 851 ? -41.311 -8.033 37.573 1.00 89.06 851 SER A C 1
ATOM 7071 O O . SER A 1 851 ? -40.289 -8.697 37.388 1.00 89.06 851 SER A O 1
ATOM 7073 N N . ASN A 1 852 ? -41.596 -6.943 36.855 1.00 93.69 852 ASN A N 1
ATOM 7074 C CA . ASN A 1 852 ? -40.666 -6.351 35.894 1.00 93.69 852 ASN A CA 1
ATOM 7075 C C . ASN A 1 852 ? -39.725 -5.399 36.638 1.00 93.69 852 ASN A C 1
ATOM 7077 O O . ASN A 1 852 ? -40.136 -4.326 37.081 1.00 93.69 852 ASN A O 1
ATOM 7081 N N . ILE A 1 853 ? -38.469 -5.801 36.800 1.00 95.81 853 ILE A N 1
ATOM 7082 C CA . ILE A 1 853 ? -37.448 -5.051 37.531 1.00 95.81 853 ILE A CA 1
ATOM 7083 C C . ILE A 1 853 ? -36.567 -4.337 36.514 1.00 95.81 853 ILE A C 1
ATOM 7085 O O . ILE A 1 853 ? -36.001 -4.971 35.621 1.00 95.81 853 ILE A O 1
ATOM 7089 N N . LEU A 1 854 ? -36.431 -3.024 36.661 1.00 95.62 854 LEU A N 1
ATOM 7090 C CA . LEU A 1 854 ? -35.585 -2.201 35.811 1.00 95.62 854 LEU A CA 1
ATOM 7091 C C . LEU A 1 854 ? -34.432 -1.629 36.641 1.00 95.62 854 LEU A C 1
ATOM 7093 O O . LEU A 1 854 ? -34.645 -0.867 37.586 1.00 95.62 854 LEU A O 1
ATOM 7097 N N . ASN A 1 855 ? -33.207 -1.985 36.261 1.00 96.62 855 ASN A N 1
ATOM 7098 C CA . ASN A 1 855 ? -32.005 -1.308 36.720 1.00 96.62 855 ASN A CA 1
ATOM 7099 C C . ASN A 1 855 ? -31.743 -0.096 35.829 1.00 96.62 855 ASN A C 1
ATOM 7101 O O . ASN A 1 855 ? -31.599 -0.243 34.615 1.00 96.62 855 ASN A O 1
ATOM 7105 N N . ILE A 1 856 ? -31.628 1.075 36.438 1.00 95.00 856 ILE A N 1
ATOM 7106 C CA . ILE A 1 856 ? -31.318 2.335 35.774 1.00 95.00 856 ILE A CA 1
ATOM 7107 C C . ILE A 1 856 ? -29.876 2.698 36.104 1.00 95.00 856 ILE A C 1
ATOM 7109 O O . ILE A 1 856 ? -29.523 2.884 37.272 1.00 95.00 856 ILE A O 1
ATOM 7113 N N . ARG A 1 857 ? -29.057 2.863 35.069 1.00 95.44 857 ARG A N 1
ATOM 7114 C CA . ARG A 1 857 ? -27.741 3.476 35.192 1.00 95.44 857 ARG A CA 1
ATOM 7115 C C . ARG A 1 857 ? -27.912 4.980 35.379 1.00 95.44 857 ARG A C 1
ATOM 7117 O O . ARG A 1 857 ? -28.557 5.650 34.574 1.00 95.44 857 ARG A O 1
ATOM 7124 N N . LEU A 1 858 ? -27.316 5.517 36.430 1.00 95.44 858 LEU A N 1
ATOM 7125 C CA . LEU A 1 858 ? -27.296 6.934 36.753 1.00 95.44 858 LEU A CA 1
ATOM 7126 C C . LEU A 1 858 ? -25.895 7.482 36.476 1.00 95.44 858 LEU A C 1
ATOM 7128 O O . LEU A 1 858 ? -24.938 7.038 37.101 1.00 95.44 858 LEU A O 1
ATOM 7132 N N . VAL A 1 859 ? -25.768 8.449 35.570 1.00 95.69 859 VAL A N 1
ATOM 7133 C CA . VAL A 1 859 ? -24.483 9.030 35.146 1.00 95.69 859 VAL A CA 1
ATOM 7134 C C . VAL A 1 859 ? -24.360 10.484 35.579 1.00 95.69 859 VAL A C 1
ATOM 7136 O O . VAL A 1 859 ? -25.325 11.251 35.509 1.00 95.69 859 VAL A O 1
ATOM 7139 N N . ASN A 1 860 ? -23.166 10.901 35.991 1.00 95.56 860 ASN A N 1
ATOM 7140 C CA . ASN A 1 860 ? -22.900 12.280 36.405 1.00 95.56 860 ASN A CA 1
ATOM 7141 C C . ASN A 1 860 ? -22.540 13.223 35.241 1.00 95.56 860 ASN A C 1
ATOM 7143 O O . ASN A 1 860 ? -21.939 14.262 35.484 1.00 95.56 860 ASN A O 1
ATOM 7147 N N . TYR A 1 861 ? -22.895 12.902 33.993 1.00 94.12 861 TYR A N 1
ATOM 7148 C CA . TYR A 1 861 ? -22.601 13.746 32.830 1.00 94.12 861 TYR A CA 1
ATOM 7149 C C . TYR A 1 861 ? -23.758 13.872 31.842 1.00 94.12 861 TYR A C 1
ATOM 7151 O O . TYR A 1 861 ? -24.763 13.164 31.939 1.00 94.12 861 TYR A O 1
ATOM 7159 N N . SER A 1 862 ? -23.613 14.785 30.884 1.00 91.12 862 SER A N 1
ATOM 7160 C CA . SER A 1 862 ? -24.464 14.913 29.692 1.00 91.12 862 SER A CA 1
ATOM 7161 C C . SER A 1 862 ? -23.627 14.968 28.418 1.00 91.12 862 SER A C 1
ATOM 7163 O O . SER A 1 862 ? -22.494 15.434 28.460 1.00 91.12 862 SER A O 1
ATOM 7165 N N . ILE A 1 863 ? -24.197 14.532 27.294 1.00 89.56 863 ILE A N 1
ATOM 7166 C CA . ILE A 1 863 ? -23.566 14.613 25.972 1.00 89.56 863 ILE A CA 1
ATOM 7167 C C . ILE A 1 863 ? -24.259 15.708 25.150 1.00 89.56 863 ILE A C 1
ATOM 7169 O O . ILE A 1 863 ? -25.489 15.703 25.066 1.00 89.56 863 ILE A O 1
ATOM 7173 N N . ASP A 1 864 ? -23.506 16.637 24.560 1.00 86.19 864 ASP A N 1
ATOM 7174 C CA . ASP A 1 864 ? -24.070 17.674 23.679 1.00 86.19 864 ASP A CA 1
ATOM 7175 C C . ASP A 1 864 ? -24.184 17.240 22.198 1.00 86.19 864 ASP A C 1
ATOM 7177 O O . ASP A 1 864 ? -23.918 16.094 21.831 1.00 86.19 864 ASP A O 1
ATOM 7181 N N . GLU A 1 865 ? -24.618 18.151 21.320 1.00 82.12 865 GLU A N 1
ATOM 7182 C CA . GLU A 1 865 ? -24.856 17.872 19.894 1.00 82.12 865 GLU A CA 1
ATOM 7183 C C . GLU A 1 865 ? -23.578 17.641 19.072 1.00 82.12 865 GLU A C 1
ATOM 7185 O O . GLU A 1 865 ? -23.611 16.941 18.045 1.00 82.12 865 GLU A O 1
ATOM 7190 N N . GLN A 1 866 ? -22.464 18.230 19.515 1.00 81.94 866 GLN A N 1
ATOM 7191 C CA . GLN A 1 866 ? -21.109 17.996 19.010 1.00 81.94 866 GLN A CA 1
ATOM 7192 C C . GLN A 1 866 ? -20.549 16.695 19.581 1.00 81.94 866 GLN A C 1
ATOM 7194 O O . GLN A 1 866 ? -19.561 16.165 19.089 1.00 81.94 866 GLN A O 1
ATOM 7199 N N . GLY A 1 867 ? -21.251 16.119 20.547 1.00 82.19 867 GLY A N 1
ATOM 7200 C CA . GLY A 1 867 ? -20.995 14.813 21.081 1.00 82.19 867 GLY A CA 1
ATOM 7201 C C . GLY A 1 867 ? -20.033 14.855 22.234 1.00 82.19 867 GLY A C 1
ATOM 7202 O O . GLY A 1 867 ? -19.447 13.800 22.388 1.00 82.19 867 GLY A O 1
ATOM 7203 N N . CYS A 1 868 ? -19.891 15.983 22.957 1.00 86.81 868 CYS A N 1
ATOM 7204 C CA . CYS A 1 868 ? -19.016 16.354 24.091 1.00 86.81 868 CYS A CA 1
ATOM 7205 C C . CYS A 1 868 ? -19.573 15.945 25.477 1.00 86.81 868 CYS A C 1
ATOM 7207 O O . CYS A 1 868 ? -20.743 16.196 25.742 1.00 86.81 868 CYS A O 1
ATOM 7209 N N . TYR A 1 869 ? -18.767 15.341 26.369 1.00 90.31 869 TYR A N 1
ATOM 7210 C CA . TYR A 1 869 ? -19.148 14.865 27.713 1.00 90.31 869 TYR A CA 1
ATOM 7211 C C . TYR A 1 869 ? -19.001 15.936 28.808 1.00 90.31 869 TYR A C 1
ATOM 7213 O O . TYR A 1 869 ? -17.949 16.063 29.414 1.00 90.31 869 TYR A O 1
ATOM 7221 N N . HIS A 1 870 ? -20.082 16.592 29.207 1.00 91.56 870 HIS A N 1
ATOM 7222 C CA . HIS A 1 870 ? -20.063 17.583 30.287 1.00 91.56 870 HIS A CA 1
ATOM 7223 C C . HIS A 1 870 ? -20.272 16.929 31.660 1.00 91.56 870 HIS A C 1
ATOM 7225 O O . HIS A 1 870 ? -21.384 16.485 31.959 1.00 91.56 870 HIS A O 1
ATOM 7231 N N . MET A 1 871 ? -19.232 16.870 32.502 1.00 93.44 871 MET A N 1
ATOM 7232 C CA . MET A 1 871 ? -19.329 16.346 33.877 1.00 93.44 871 MET A CA 1
ATOM 7233 C C . MET A 1 871 ? -20.057 17.326 34.806 1.00 93.44 871 MET A C 1
ATOM 7235 O O . MET A 1 871 ? -19.779 18.523 34.806 1.00 93.44 871 MET A O 1
ATOM 7239 N N . ARG A 1 872 ? -20.953 16.810 35.652 1.00 91.12 872 ARG A N 1
ATOM 7240 C CA . ARG A 1 872 ? -21.669 17.577 36.685 1.00 91.12 872 ARG A CA 1
ATOM 7241 C C . ARG A 1 872 ? -20.886 17.686 37.997 1.00 91.12 872 ARG A C 1
ATOM 7243 O O . ARG A 1 872 ? -21.172 18.587 38.780 1.00 91.12 872 ARG A O 1
ATOM 7250 N N . SER A 1 873 ? -19.896 16.816 38.224 1.00 86.94 873 SER A N 1
ATOM 7251 C CA . SER A 1 873 ? -19.015 16.882 39.396 1.00 86.94 873 SER A CA 1
ATOM 7252 C C . SER A 1 873 ? -17.814 17.807 39.158 1.00 86.94 873 SER A C 1
ATOM 7254 O O . SER A 1 873 ? -17.260 17.877 38.061 1.00 86.94 873 SER A O 1
ATOM 7256 N N . ALA A 1 874 ? -17.371 18.503 40.209 1.00 84.94 874 ALA A N 1
ATOM 7257 C CA . ALA A 1 874 ? -16.303 19.507 40.119 1.00 84.94 874 ALA A CA 1
ATOM 7258 C C . ALA A 1 874 ? -14.899 18.928 39.844 1.00 84.94 874 ALA A C 1
ATOM 7260 O O . ALA A 1 874 ? -14.018 19.643 39.375 1.00 84.94 874 ALA A O 1
ATOM 7261 N N . ASP A 1 875 ? -14.679 17.649 40.141 1.00 89.00 875 ASP A N 1
ATOM 7262 C CA . ASP A 1 875 ? -13.396 16.958 39.963 1.00 89.00 875 ASP A CA 1
ATOM 7263 C C . ASP A 1 875 ? -13.216 16.321 38.574 1.00 89.00 875 ASP A C 1
ATOM 7265 O O . ASP A 1 875 ? -12.174 15.726 38.306 1.00 89.00 875 ASP A O 1
ATOM 7269 N N . GLY A 1 876 ? -14.211 16.444 37.688 1.00 89.06 876 GLY A N 1
ATOM 7270 C CA . GLY A 1 876 ? -14.126 16.004 36.294 1.00 89.06 876 GLY A CA 1
ATOM 7271 C C . GLY A 1 876 ? -14.081 14.487 36.085 1.00 89.06 876 GLY A C 1
ATOM 7272 O O . GLY A 1 876 ? -13.776 14.044 34.980 1.00 89.06 876 GLY A O 1
ATOM 7273 N N . LYS A 1 877 ? -14.368 13.683 37.114 1.00 93.19 877 LYS A N 1
ATOM 7274 C CA . LYS A 1 877 ? -14.417 12.220 36.999 1.00 93.19 877 LYS A CA 1
ATOM 7275 C C . LYS A 1 877 ? -15.765 11.749 36.463 1.00 93.19 877 LYS A C 1
ATOM 7277 O O . LYS A 1 877 ? -16.809 12.244 36.886 1.00 93.19 877 LYS A O 1
ATOM 7282 N N . VAL A 1 878 ? -15.746 10.735 35.600 1.00 94.25 878 VAL A N 1
ATOM 7283 C CA . VAL A 1 878 ? -16.959 10.034 35.169 1.00 94.25 878 VAL A CA 1
ATOM 7284 C C . VAL A 1 878 ? -17.402 9.111 36.294 1.00 94.25 878 VAL A C 1
ATOM 7286 O O . VAL A 1 878 ? -16.639 8.254 36.737 1.00 94.25 878 VAL A O 1
ATOM 7289 N N . ARG A 1 879 ? -18.641 9.264 36.752 1.00 93.62 879 ARG A N 1
ATOM 7290 C CA . ARG A 1 879 ? -19.227 8.439 37.806 1.00 93.62 879 ARG A CA 1
ATOM 7291 C C . ARG A 1 879 ? -20.538 7.841 37.370 1.00 93.62 879 ARG A C 1
ATOM 7293 O O . ARG A 1 879 ? -21.390 8.517 36.790 1.00 93.62 879 ARG A O 1
ATOM 7300 N N . THR A 1 880 ? -20.711 6.583 37.737 1.00 94.94 880 THR A N 1
ATOM 7301 C CA . THR A 1 880 ? -21.959 5.863 37.560 1.00 94.94 880 THR A CA 1
ATOM 7302 C C . THR A 1 880 ? -22.431 5.276 38.885 1.00 94.94 880 THR A C 1
ATOM 7304 O O . THR A 1 880 ? -21.633 4.815 39.702 1.00 94.94 880 THR A O 1
ATOM 7307 N N . LYS A 1 881 ? -23.743 5.312 39.091 1.00 95.38 881 LYS A N 1
ATOM 7308 C CA . LYS A 1 881 ? -24.462 4.616 40.162 1.00 95.38 881 LYS A CA 1
ATOM 7309 C C . LYS A 1 881 ? -25.614 3.839 39.547 1.00 95.38 881 LYS A C 1
ATOM 7311 O O . LYS A 1 881 ? -25.999 4.102 38.409 1.00 95.38 881 LYS A O 1
ATOM 7316 N N . ASN A 1 882 ? -26.197 2.926 40.305 1.00 96.56 882 ASN A N 1
ATOM 7317 C CA . ASN A 1 882 ? -27.357 2.167 39.864 1.00 96.56 882 ASN A CA 1
ATOM 7318 C C . ASN A 1 882 ? -28.559 2.416 40.779 1.00 96.56 882 ASN A C 1
ATOM 7320 O O . ASN A 1 882 ? -28.417 2.598 41.989 1.00 96.56 882 ASN A O 1
ATOM 7324 N N . ALA A 1 883 ? -29.747 2.458 40.184 1.00 96.06 883 ALA A N 1
ATOM 7325 C CA . ALA A 1 883 ? -31.020 2.559 40.885 1.00 96.06 883 ALA A CA 1
ATOM 7326 C C . ALA A 1 883 ? -31.989 1.492 40.377 1.00 96.06 883 ALA A C 1
ATOM 7328 O O . ALA A 1 883 ? -31.906 1.063 39.227 1.00 96.06 883 ALA A O 1
ATOM 7329 N N . VAL A 1 884 ? -32.922 1.081 41.228 1.00 96.31 884 VAL A N 1
ATOM 7330 C CA . VAL A 1 884 ? -33.950 0.095 40.900 1.00 96.31 884 VAL A CA 1
ATOM 7331 C C . VAL A 1 884 ? -35.326 0.740 40.829 1.00 96.31 884 VAL A C 1
ATOM 7333 O O . VAL A 1 884 ? -35.649 1.637 41.611 1.00 96.31 884 VAL A O 1
ATOM 7336 N N . ILE A 1 885 ? -36.147 0.268 39.894 1.00 95.12 885 ILE A N 1
ATOM 7337 C CA . ILE A 1 885 ? -37.563 0.611 39.789 1.00 95.12 885 ILE A CA 1
ATOM 7338 C C . ILE A 1 885 ? -38.372 -0.614 39.355 1.00 95.12 885 ILE A C 1
ATOM 7340 O O . ILE A 1 885 ? -37.887 -1.454 38.594 1.00 95.12 885 ILE A O 1
ATOM 7344 N N . LEU A 1 886 ? -39.609 -0.722 39.838 1.00 94.94 886 LEU A N 1
ATOM 7345 C CA . LEU A 1 886 ? -40.556 -1.734 39.379 1.00 94.94 886 LEU A CA 1
ATOM 7346 C C . LEU A 1 886 ? -41.436 -1.149 38.276 1.00 94.94 886 LEU A C 1
ATOM 7348 O O . LEU A 1 886 ? -41.890 -0.003 38.373 1.00 94.94 886 LEU A O 1
ATOM 7352 N N . LEU A 1 887 ? -41.680 -1.948 37.242 1.00 94.38 887 LEU A N 1
ATOM 7353 C CA . LEU A 1 887 ? -42.544 -1.614 36.117 1.00 94.38 887 LEU A CA 1
ATOM 7354 C C . LEU A 1 887 ? -43.817 -2.467 36.133 1.00 94.38 887 LEU A C 1
ATOM 7356 O O . LEU A 1 887 ? -43.814 -3.600 36.620 1.00 94.38 887 LEU A O 1
ATOM 7360 N N . ASP A 1 888 ? -44.892 -1.937 35.557 1.00 93.25 888 ASP A N 1
ATOM 7361 C CA . ASP A 1 888 ? -46.074 -2.719 35.213 1.00 93.25 888 ASP A CA 1
ATOM 7362 C C . ASP A 1 888 ? -45.851 -3.569 33.947 1.00 93.25 888 ASP A C 1
ATOM 7364 O O . ASP A 1 888 ? -44.776 -3.613 33.340 1.00 93.25 888 ASP A O 1
ATOM 7368 N N . ASP A 1 889 ? -46.910 -4.255 33.541 1.00 88.75 889 ASP A N 1
ATOM 7369 C CA . ASP A 1 889 ? -46.979 -5.092 32.346 1.00 88.75 889 ASP A CA 1
ATOM 7370 C C . ASP A 1 889 ? -46.869 -4.324 31.016 1.00 88.75 889 ASP A C 1
ATOM 7372 O O . ASP A 1 889 ? -46.602 -4.934 29.976 1.00 88.75 889 ASP A O 1
ATOM 7376 N N . ASN A 1 890 ? -47.063 -3.003 31.050 1.00 89.12 890 ASN A N 1
ATOM 7377 C CA . ASN A 1 890 ? -46.897 -2.080 29.928 1.00 89.12 890 ASN A CA 1
ATOM 7378 C C . ASN A 1 890 ? -45.531 -1.376 29.968 1.00 89.12 890 ASN A C 1
ATOM 7380 O O . ASN A 1 890 ? -45.321 -0.397 29.248 1.00 89.12 890 ASN A O 1
ATOM 7384 N N . TYR A 1 891 ? -44.612 -1.867 30.805 1.00 91.56 891 TYR A N 1
ATOM 7385 C CA . TYR A 1 891 ? -43.278 -1.319 31.028 1.00 91.56 891 TYR A CA 1
ATOM 7386 C C . TYR A 1 891 ? -43.274 0.102 31.603 1.00 91.56 891 TYR A C 1
ATOM 7388 O O . TYR A 1 891 ? -42.286 0.813 31.440 1.00 91.56 891 TYR A O 1
ATOM 7396 N N . LEU A 1 892 ? -44.338 0.538 32.279 1.00 92.12 892 LEU A N 1
ATOM 7397 C CA . LEU A 1 892 ? -44.422 1.849 32.923 1.00 92.12 892 LEU A CA 1
ATOM 7398 C C . LEU A 1 892 ? -44.036 1.770 34.410 1.00 92.12 892 LEU A C 1
ATOM 7400 O O . LEU A 1 892 ? -44.414 0.814 35.083 1.00 92.12 892 LEU A O 1
ATOM 7404 N N . PRO A 1 893 ? -43.320 2.771 34.958 1.00 92.25 893 PRO A N 1
ATOM 7405 C CA . PRO A 1 893 ? -42.973 2.824 36.379 1.00 92.25 893 PRO A CA 1
ATOM 7406 C C . PRO A 1 893 ? -44.170 2.747 37.335 1.00 92.25 893 PRO A C 1
ATOM 7408 O O . PRO A 1 893 ? -45.108 3.534 37.207 1.00 92.25 893 PRO A O 1
ATOM 7411 N N . ILE A 1 894 ? -44.095 1.869 38.342 1.00 94.44 894 ILE A N 1
ATOM 7412 C CA . ILE A 1 894 ? -45.076 1.774 39.446 1.00 94.44 894 ILE A CA 1
ATOM 7413 C C . ILE A 1 894 ? -44.489 2.101 40.825 1.00 94.44 894 ILE A C 1
ATOM 7415 O O . ILE A 1 894 ? -45.240 2.337 41.771 1.00 94.44 894 ILE A O 1
ATOM 7419 N N . THR A 1 895 ? -43.162 2.153 40.952 1.00 92.44 895 THR A N 1
ATOM 7420 C CA . THR A 1 895 ? -42.463 2.661 42.142 1.00 92.44 895 THR A CA 1
ATOM 7421 C C . THR A 1 895 ? -41.646 3.902 41.795 1.00 92.44 895 THR A C 1
ATOM 7423 O O . THR A 1 895 ? -41.429 4.207 40.625 1.00 92.44 895 THR A O 1
ATOM 7426 N N . ASN A 1 896 ? -41.163 4.622 42.811 1.00 90.75 896 ASN A N 1
ATOM 7427 C CA . ASN A 1 896 ? -40.087 5.590 42.603 1.00 90.75 896 ASN A CA 1
ATOM 7428 C C . ASN A 1 896 ? -38.764 4.845 42.377 1.00 90.75 896 ASN A C 1
ATOM 7430 O O . ASN A 1 896 ? -38.610 3.710 42.829 1.00 90.75 896 ASN A O 1
ATOM 7434 N N . ALA A 1 897 ? -37.821 5.485 41.687 1.00 92.25 897 ALA A N 1
ATOM 7435 C CA . ALA A 1 897 ? -36.475 4.950 41.540 1.00 92.25 897 ALA A CA 1
ATOM 7436 C C . ALA A 1 897 ? -35.690 5.111 42.852 1.00 92.25 897 ALA A C 1
ATOM 7438 O O . ALA A 1 897 ? -35.659 6.194 43.441 1.00 92.25 897 ALA A O 1
ATOM 7439 N N . GLU A 1 898 ? -35.064 4.026 43.303 1.00 94.12 898 GLU A N 1
ATOM 7440 C CA . GLU A 1 898 ? -34.339 3.955 44.573 1.00 94.12 898 GLU A CA 1
ATOM 7441 C C . GLU A 1 898 ? -32.882 3.549 44.336 1.00 94.12 898 GLU A C 1
ATOM 7443 O O . GLU A 1 898 ? -32.616 2.602 43.599 1.00 94.12 898 GLU A O 1
ATOM 7448 N N . LEU A 1 899 ? -31.933 4.269 44.946 1.00 95.38 899 LEU A N 1
ATOM 7449 C CA . LEU A 1 899 ? -30.502 3.983 44.806 1.00 95.38 899 LEU A CA 1
ATOM 7450 C C . LEU A 1 899 ? -30.152 2.601 45.366 1.00 95.38 899 LEU A C 1
ATOM 7452 O O . LEU A 1 899 ? -30.646 2.205 46.421 1.00 95.38 899 LEU A O 1
ATOM 7456 N N . ILE A 1 900 ? -29.253 1.913 44.669 1.00 95.69 900 ILE A N 1
ATOM 7457 C CA . ILE A 1 900 ? -28.715 0.616 45.066 1.00 95.69 900 ILE A CA 1
ATOM 7458 C C . ILE A 1 900 ? -27.378 0.822 45.771 1.00 95.69 900 ILE A C 1
ATOM 7460 O O . ILE A 1 900 ? -26.504 1.542 45.286 1.00 95.69 900 ILE A O 1
ATOM 7464 N N . GLU A 1 901 ? -27.209 0.165 46.913 1.00 95.81 901 GLU A N 1
ATOM 7465 C CA . GLU A 1 901 ? -25.925 0.044 47.592 1.00 95.81 901 GLU A CA 1
ATOM 7466 C C . GLU A 1 901 ? -25.021 -0.921 46.814 1.00 95.81 901 GLU A C 1
ATOM 7468 O O . GLU A 1 901 ? -25.364 -2.078 46.591 1.00 95.81 901 GLU A O 1
ATOM 7473 N N . GLU A 1 902 ? -23.852 -0.452 46.391 1.00 95.75 902 GLU A N 1
ATOM 7474 C CA . GLU A 1 902 ? -22.890 -1.226 45.604 1.00 95.75 902 GLU A CA 1
ATOM 7475 C C . GLU A 1 902 ? -21.679 -1.620 46.474 1.00 95.75 902 GLU A C 1
ATOM 7477 O O . GLU A 1 902 ? -20.752 -0.822 46.654 1.00 95.75 902 GLU A O 1
ATOM 7482 N N . ASP A 1 903 ? -21.687 -2.851 46.991 1.00 93.88 903 ASP A N 1
ATOM 7483 C CA . ASP A 1 903 ? -20.740 -3.392 47.978 1.00 93.88 903 ASP A CA 1
ATOM 7484 C C . ASP A 1 903 ? -19.573 -4.139 47.308 1.00 93.88 903 ASP A C 1
ATOM 7486 O O . ASP A 1 903 ? -19.655 -5.338 47.012 1.00 93.88 903 ASP A O 1
ATOM 7490 N N . TYR A 1 904 ? -18.500 -3.396 47.013 1.00 94.56 904 TYR A N 1
ATOM 7491 C CA . TYR A 1 904 ? -17.241 -3.922 46.481 1.00 94.56 904 TYR A CA 1
ATOM 7492 C C . TYR A 1 904 ? -16.068 -2.947 46.668 1.00 94.56 904 TYR A C 1
ATOM 7494 O O . TYR A 1 904 ? -16.254 -1.741 46.853 1.00 94.56 904 TYR A O 1
ATOM 7502 N N . ASN A 1 905 ? -14.840 -3.467 46.587 1.00 91.75 905 ASN A N 1
ATOM 7503 C CA . ASN A 1 905 ? -13.629 -2.651 46.683 1.00 91.75 905 ASN A CA 1
ATOM 7504 C C . ASN A 1 905 ? -13.447 -1.787 45.432 1.00 91.75 905 ASN A C 1
ATOM 7506 O O . ASN A 1 905 ? -13.470 -2.294 44.312 1.00 91.75 905 ASN A O 1
ATOM 7510 N N . ARG A 1 906 ? -13.212 -0.488 45.637 1.00 93.56 906 ARG A N 1
ATOM 7511 C CA . ARG A 1 906 ? -12.976 0.486 44.567 1.00 93.56 906 ARG A CA 1
ATOM 7512 C C . ARG A 1 906 ? -11.579 1.072 44.680 1.00 93.56 906 ARG A C 1
ATOM 7514 O O . ARG A 1 906 ? -11.170 1.497 45.759 1.00 93.56 906 ARG A O 1
ATOM 7521 N N . TYR A 1 907 ? -10.886 1.140 43.556 1.00 94.38 907 TYR A N 1
ATOM 7522 C CA . TYR A 1 907 ? -9.637 1.870 43.400 1.00 94.38 907 TYR A CA 1
ATOM 7523 C C . TYR A 1 907 ? -9.908 3.263 42.822 1.00 94.38 907 TYR A C 1
ATOM 7525 O O . TYR A 1 907 ? -10.983 3.536 42.288 1.00 94.38 907 TYR A O 1
ATOM 7533 N N . ASP A 1 908 ? -8.942 4.165 42.963 1.00 91.12 908 ASP A N 1
ATOM 7534 C CA . ASP A 1 908 ? -9.031 5.503 42.382 1.00 91.12 908 ASP A CA 1
ATOM 7535 C C . ASP A 1 908 ? -8.926 5.427 40.851 1.00 91.12 908 ASP A C 1
ATOM 7537 O O . ASP A 1 908 ? -8.043 4.751 40.322 1.00 91.12 908 ASP A O 1
ATOM 7541 N N . SER A 1 909 ? -9.836 6.086 40.130 1.00 93.19 909 SER A N 1
ATOM 7542 C CA . SER A 1 909 ? -9.863 6.076 38.663 1.00 93.19 909 SER A CA 1
ATOM 7543 C C . SER A 1 909 ? -10.567 7.314 38.106 1.00 93.19 909 SER A C 1
ATOM 7545 O O . SER A 1 909 ? -11.305 8.002 38.810 1.00 93.19 909 SER A O 1
ATOM 7547 N N . ASN A 1 910 ? -10.359 7.606 36.821 1.00 92.06 910 ASN A N 1
ATOM 7548 C CA . ASN A 1 910 ? -11.105 8.649 36.112 1.00 92.06 910 ASN A CA 1
ATOM 7549 C C . ASN A 1 910 ? -12.523 8.207 35.698 1.00 92.06 910 ASN A C 1
ATOM 7551 O O . ASN A 1 910 ? -13.334 9.062 35.342 1.00 92.06 910 ASN A O 1
ATOM 7555 N N . ILE A 1 911 ? -12.816 6.901 35.753 1.00 94.06 911 ILE A N 1
ATOM 7556 C CA . ILE A 1 911 ? -14.150 6.317 35.563 1.00 94.06 911 ILE A CA 1
ATOM 7557 C C . ILE A 1 911 ? -14.459 5.446 36.782 1.00 94.06 911 ILE A C 1
ATOM 7559 O O . ILE A 1 911 ? -13.773 4.456 37.031 1.00 94.06 911 ILE A O 1
ATOM 7563 N N . GLU A 1 912 ? -15.486 5.806 37.543 1.00 94.75 912 GLU A N 1
ATOM 7564 C CA . GLU A 1 912 ? -15.827 5.165 38.813 1.00 94.75 912 GLU A CA 1
ATOM 7565 C C . GLU A 1 912 ? -17.244 4.576 38.783 1.00 94.75 912 GLU A C 1
ATOM 7567 O O . GLU A 1 912 ? -18.211 5.268 38.458 1.00 94.75 912 GLU A O 1
ATOM 7572 N N . GLY A 1 913 ? -17.375 3.313 39.199 1.00 95.06 913 GLY A N 1
ATOM 7573 C CA . GLY A 1 913 ? -18.656 2.620 39.355 1.00 95.06 913 GLY A CA 1
ATOM 7574 C C . GLY A 1 913 ? -18.837 1.431 38.408 1.00 95.06 913 GLY A C 1
ATOM 7575 O O . GLY A 1 913 ? -17.920 1.031 37.684 1.00 95.06 913 GLY A O 1
ATOM 7576 N N . LEU A 1 914 ? -20.035 0.848 38.455 1.00 96.50 914 LEU A N 1
ATOM 7577 C CA . LEU A 1 914 ? -20.477 -0.237 37.578 1.00 96.50 914 LEU A CA 1
ATOM 7578 C C . LEU A 1 914 ? -21.297 0.336 36.413 1.00 96.50 914 LEU A C 1
ATOM 7580 O O . LEU A 1 914 ? -22.415 0.823 36.604 1.00 96.50 914 LEU A O 1
ATOM 7584 N N . GLU A 1 915 ? -20.726 0.303 35.211 1.00 95.12 915 GLU A N 1
ATOM 7585 C CA . GLU A 1 915 ? -21.359 0.739 33.966 1.00 95.12 915 GLU A CA 1
ATOM 7586 C C . GLU A 1 915 ? -22.156 -0.405 33.329 1.00 95.12 915 GLU A C 1
ATOM 7588 O O . GLU A 1 915 ? -21.766 -1.569 33.404 1.00 95.12 915 GLU A O 1
ATOM 7593 N N . ASP A 1 916 ? -23.252 -0.063 32.652 1.00 93.75 916 ASP A N 1
ATOM 7594 C CA . ASP A 1 916 ? -24.030 -0.974 31.802 1.00 93.75 916 ASP A CA 1
ATOM 7595 C C . ASP A 1 916 ? -24.362 -2.322 32.470 1.00 93.75 916 ASP A C 1
ATOM 7597 O O . ASP A 1 916 ? -24.171 -3.393 31.884 1.00 93.75 916 ASP A O 1
ATOM 7601 N N . VAL A 1 917 ? -24.855 -2.252 33.713 1.00 95.31 917 VAL A N 1
ATOM 7602 C CA . VAL A 1 917 ? -25.320 -3.400 34.505 1.00 95.31 917 VAL A CA 1
ATOM 7603 C C . VAL A 1 917 ? -26.422 -4.133 33.737 1.00 95.31 917 VAL A C 1
ATOM 7605 O O . VAL A 1 917 ? -27.545 -3.644 33.626 1.00 95.31 917 VAL A O 1
ATOM 7608 N N . ARG A 1 918 ? -26.095 -5.317 33.214 1.00 95.00 918 ARG A N 1
ATOM 7609 C CA . ARG A 1 918 ? -27.016 -6.246 32.545 1.00 95.00 918 ARG A CA 1
ATOM 7610 C C . ARG A 1 918 ? -27.459 -7.299 33.532 1.00 95.00 918 ARG A C 1
ATOM 7612 O O . ARG A 1 918 ? -26.627 -8.077 33.992 1.00 95.00 918 ARG A O 1
ATOM 7619 N N . LEU A 1 919 ? -28.751 -7.327 33.823 1.00 95.56 919 LEU A N 1
ATOM 7620 C CA . LEU A 1 919 ? -29.348 -8.315 34.714 1.00 95.56 919 LEU A CA 1
ATOM 7621 C C . LEU A 1 919 ? -29.614 -9.627 33.969 1.00 95.56 919 LEU A C 1
ATOM 7623 O O . LEU A 1 919 ? -30.059 -9.613 32.821 1.00 95.56 919 LEU A O 1
ATOM 7627 N N . PHE A 1 920 ? -29.376 -10.755 34.633 1.00 94.31 920 PHE A N 1
ATOM 7628 C CA . PHE A 1 920 ? -29.728 -12.086 34.140 1.00 94.31 920 PHE A CA 1
ATOM 7629 C C . PHE A 1 920 ? -30.056 -13.043 35.294 1.00 94.31 920 PHE A C 1
ATOM 7631 O O . PHE A 1 920 ? -29.670 -12.798 36.436 1.00 94.31 920 PHE A O 1
ATOM 7638 N N . LEU A 1 921 ? -30.782 -14.125 34.998 1.00 92.88 921 LEU A N 1
ATOM 7639 C CA . LEU A 1 921 ? -31.096 -15.173 35.972 1.00 92.88 921 LEU A CA 1
ATOM 7640 C C . LEU A 1 921 ? -30.080 -16.307 35.880 1.00 92.88 921 LEU A C 1
ATOM 7642 O O . LEU A 1 921 ? -29.791 -16.797 34.789 1.00 92.88 921 LEU A O 1
ATOM 7646 N N . PHE A 1 922 ? -29.587 -16.754 37.030 1.00 91.94 922 PHE A N 1
ATOM 7647 C CA . PHE A 1 922 ? -28.798 -17.975 37.154 1.00 91.94 922 PHE A CA 1
ATOM 7648 C C . PHE A 1 922 ? -29.162 -18.662 38.469 1.00 91.94 922 PHE A C 1
ATOM 7650 O O . PHE A 1 922 ? -29.096 -18.031 39.522 1.00 91.94 922 PHE A O 1
ATOM 7657 N N . LYS A 1 923 ? -29.575 -19.936 38.406 1.00 89.25 923 LYS A N 1
ATOM 7658 C CA . LYS A 1 923 ? -30.028 -20.727 39.570 1.00 89.25 923 LYS A CA 1
ATOM 7659 C C . LYS A 1 923 ? -31.081 -20.011 40.434 1.00 89.25 923 LYS A C 1
ATOM 7661 O O . LYS A 1 923 ? -30.949 -19.955 41.652 1.00 89.25 923 LYS A O 1
ATOM 7666 N N . ASP A 1 924 ? -32.096 -19.440 39.781 1.00 88.31 924 ASP A N 1
ATOM 7667 C CA . ASP A 1 924 ? -33.189 -18.672 40.403 1.00 88.31 924 ASP A CA 1
ATOM 7668 C C . ASP A 1 924 ? -32.753 -17.440 41.223 1.00 88.31 924 ASP A C 1
ATOM 7670 O O . ASP A 1 924 ? -33.540 -16.880 41.982 1.00 88.31 924 ASP A O 1
ATOM 7674 N N . GLU A 1 925 ? -31.524 -16.955 41.040 1.00 93.50 925 GLU A N 1
ATOM 7675 C CA . GLU A 1 925 ? -31.046 -15.696 41.609 1.00 93.50 925 GLU A CA 1
ATOM 7676 C C . GLU A 1 925 ? -30.772 -14.667 40.504 1.00 93.50 925 GLU A C 1
ATOM 7678 O O . GLU A 1 925 ? -30.389 -15.007 39.379 1.00 93.50 925 GLU A O 1
ATOM 7683 N N . ILE A 1 926 ? -30.951 -13.381 40.826 1.00 96.75 926 ILE A N 1
ATOM 7684 C CA . ILE A 1 926 ? -30.602 -12.293 39.909 1.00 96.75 926 ILE A CA 1
ATOM 7685 C C . ILE A 1 926 ? -29.103 -12.013 40.031 1.00 96.75 926 ILE A C 1
ATOM 7687 O O . ILE A 1 926 ? -28.589 -11.609 41.079 1.00 96.75 926 ILE A O 1
ATOM 7691 N N . HIS A 1 927 ? -28.412 -12.192 38.917 1.00 96.56 927 HIS A N 1
ATOM 7692 C CA . HIS A 1 927 ? -27.013 -11.857 38.723 1.00 96.56 927 HIS A CA 1
ATOM 7693 C C . HIS A 1 927 ? -26.876 -10.687 37.753 1.00 96.56 927 HIS A C 1
ATOM 7695 O O . HIS A 1 927 ? -27.839 -10.266 37.103 1.00 96.56 927 HIS A O 1
ATOM 7701 N N . PHE A 1 928 ? -25.664 -10.147 37.655 1.00 96.31 928 PHE A N 1
ATOM 7702 C CA . PHE A 1 928 ? -25.371 -9.125 36.664 1.00 96.31 928 PHE A CA 1
ATOM 7703 C C . PHE A 1 928 ? -23.963 -9.234 36.093 1.00 96.31 928 PHE A C 1
ATOM 7705 O O . PHE A 1 928 ? -23.046 -9.715 36.758 1.00 96.31 928 PHE A O 1
ATOM 7712 N N . THR A 1 929 ? -23.798 -8.719 34.876 1.00 96.12 929 THR A N 1
ATOM 7713 C CA . THR A 1 929 ? -22.497 -8.286 34.353 1.00 96.12 929 THR A CA 1
ATOM 7714 C C . THR A 1 929 ? -22.492 -6.780 34.211 1.00 96.12 929 THR A C 1
ATOM 7716 O O . THR A 1 929 ? -23.470 -6.207 33.731 1.00 96.12 929 THR A O 1
ATOM 7719 N N . ALA A 1 930 ? -21.386 -6.149 34.559 1.00 96.62 930 ALA A N 1
ATOM 7720 C CA . ALA A 1 930 ? -21.159 -4.729 34.367 1.00 96.62 930 ALA A CA 1
ATOM 7721 C C . ALA A 1 930 ? -19.761 -4.504 33.808 1.00 96.62 930 ALA A C 1
ATOM 7723 O O . ALA A 1 930 ? -18.872 -5.339 33.948 1.00 96.62 930 ALA A O 1
ATOM 7724 N N . THR A 1 931 ? -19.553 -3.351 33.204 1.00 96.38 931 THR A N 1
ATOM 7725 C CA . THR A 1 931 ? -18.224 -2.866 32.862 1.00 96.38 931 THR A CA 1
ATOM 7726 C C . THR A 1 931 ? -17.706 -2.008 34.013 1.00 96.38 931 THR A C 1
ATOM 7728 O O . THR A 1 931 ? -18.449 -1.196 34.561 1.00 96.38 931 THR A O 1
ATOM 7731 N N . SER A 1 932 ? -16.444 -2.167 34.409 1.00 96.56 932 SER A N 1
ATOM 7732 C CA . SER A 1 932 ? -15.850 -1.322 35.448 1.00 96.56 932 SER A CA 1
ATOM 7733 C C . SER A 1 932 ? -14.368 -1.086 35.204 1.00 96.56 932 SER A C 1
ATOM 7735 O O . SER A 1 932 ? -13.637 -2.005 34.843 1.00 96.56 932 SER A O 1
ATOM 7737 N N . LYS A 1 933 ? -13.927 0.156 35.420 1.00 96.50 933 LYS A N 1
ATOM 7738 C CA . LYS A 1 933 ? -12.511 0.542 35.375 1.00 96.50 933 LYS A CA 1
ATOM 7739 C C . LYS A 1 933 ? -11.854 0.547 36.756 1.00 96.50 933 LYS A C 1
ATOM 7741 O O . LYS A 1 933 ? -10.639 0.469 36.870 1.00 96.50 933 LYS A O 1
ATOM 7746 N N . ASN A 1 934 ? -12.654 0.683 37.813 1.00 95.31 934 ASN A N 1
ATOM 7747 C CA . ASN A 1 934 ? -12.158 0.957 39.158 1.00 95.31 934 ASN A CA 1
ATOM 7748 C C . ASN A 1 934 ? -12.333 -0.212 40.136 1.00 95.31 934 ASN A C 1
ATOM 7750 O O . ASN A 1 934 ? -12.156 -0.033 41.337 1.00 95.31 934 ASN A O 1
ATOM 7754 N N . ILE A 1 935 ? -12.683 -1.401 39.639 1.00 95.38 935 ILE A N 1
ATOM 7755 C CA . ILE A 1 935 ? -12.673 -2.649 40.417 1.00 95.38 935 ILE A CA 1
ATOM 7756 C C . ILE A 1 935 ? -11.270 -3.279 40.492 1.00 95.38 935 ILE A C 1
ATOM 7758 O O . ILE A 1 935 ? -10.983 -4.040 41.412 1.00 95.38 935 ILE A O 1
ATOM 7762 N N . THR A 1 936 ? -10.382 -2.934 39.556 1.00 93.25 936 THR A N 1
ATOM 7763 C CA . THR A 1 936 ? -8.953 -3.283 39.547 1.00 93.25 936 THR A CA 1
ATOM 7764 C C . THR A 1 936 ? -8.099 -2.011 39.607 1.00 93.25 936 THR A C 1
ATOM 7766 O O . THR A 1 936 ? -8.607 -0.899 39.467 1.00 93.25 936 THR A O 1
ATOM 7769 N N . ASN A 1 937 ? -6.794 -2.156 39.860 1.00 92.12 937 ASN A N 1
ATOM 7770 C CA . ASN A 1 937 ? -5.839 -1.045 39.971 1.00 92.12 937 ASN A CA 1
ATOM 7771 C C . ASN A 1 937 ? -4.850 -0.960 38.790 1.00 92.12 937 ASN A C 1
ATOM 7773 O O . ASN A 1 937 ? -3.817 -0.302 38.901 1.00 92.12 937 ASN A O 1
ATOM 7777 N N . ASP A 1 938 ? -5.148 -1.635 37.681 1.00 89.94 938 ASP A N 1
ATOM 7778 C CA . ASP A 1 938 ? -4.290 -1.767 36.497 1.00 89.94 938 ASP A CA 1
ATOM 7779 C C . ASP A 1 938 ? -4.713 -0.867 35.319 1.00 89.94 938 ASP A C 1
ATOM 7781 O O . ASP A 1 938 ? -4.163 -0.983 34.227 1.00 89.94 938 ASP A O 1
ATOM 7785 N N . ASP A 1 939 ? -5.655 0.057 35.551 1.00 86.75 939 ASP A N 1
ATOM 7786 C CA . ASP A 1 939 ? -6.205 1.014 34.573 1.00 86.75 939 ASP A CA 1
ATOM 7787 C C . ASP A 1 939 ? -6.965 0.362 33.394 1.00 86.75 939 ASP A C 1
ATOM 7789 O O . ASP A 1 939 ? -7.365 1.049 32.448 1.00 86.75 939 ASP A O 1
ATOM 7793 N N . HIS A 1 940 ? -7.219 -0.950 33.454 1.00 93.94 940 HIS A N 1
ATOM 7794 C CA . HIS A 1 940 ? -8.021 -1.670 32.469 1.00 93.94 940 HIS A CA 1
ATOM 7795 C C . HIS A 1 940 ? -9.518 -1.545 32.749 1.00 93.94 940 HIS A C 1
ATOM 7797 O O . HIS A 1 940 ? -9.974 -1.509 33.889 1.00 93.94 940 HIS A O 1
ATOM 7803 N N . ILE A 1 941 ? -10.306 -1.519 31.676 1.00 96.56 941 ILE A N 1
ATOM 7804 C CA . ILE A 1 941 ? -11.752 -1.687 31.768 1.00 96.56 941 ILE A CA 1
ATOM 7805 C C . ILE A 1 941 ? -12.047 -3.186 31.686 1.00 96.56 941 ILE A C 1
ATOM 7807 O O . ILE A 1 941 ? -11.739 -3.815 30.675 1.00 96.56 941 ILE A O 1
ATOM 7811 N N . VAL A 1 942 ? -12.643 -3.749 32.734 1.00 96.44 942 VAL A N 1
ATOM 7812 C CA . VAL A 1 942 ? -12.914 -5.188 32.866 1.00 96.44 942 VAL A CA 1
ATOM 7813 C C . VAL A 1 942 ? -14.412 -5.472 32.971 1.00 96.44 942 VAL A C 1
ATOM 7815 O O . VAL A 1 942 ? -15.219 -4.568 33.214 1.00 96.44 942 VAL A O 1
ATOM 7818 N N . ILE A 1 943 ? -14.790 -6.744 32.825 1.00 97.25 943 ILE A N 1
ATOM 7819 C CA . ILE A 1 943 ? -16.128 -7.210 33.195 1.00 97.25 943 ILE A CA 1
ATOM 7820 C C . ILE A 1 943 ? -16.155 -7.518 34.689 1.00 97.25 943 ILE A C 1
ATOM 7822 O O . ILE A 1 943 ? -15.380 -8.333 35.184 1.00 97.25 943 ILE A O 1
ATOM 7826 N N . ALA A 1 944 ? -17.067 -6.863 35.397 1.00 96.94 944 ALA A N 1
ATOM 7827 C CA . ALA A 1 944 ? -17.433 -7.156 36.769 1.00 96.94 944 ALA A CA 1
ATOM 7828 C C . ALA A 1 944 ? -18.690 -8.035 36.796 1.00 96.94 944 ALA A C 1
ATOM 7830 O O . ALA A 1 944 ? -19.621 -7.821 36.016 1.00 96.94 944 ALA A O 1
ATOM 7831 N N . MET A 1 945 ? -18.735 -9.000 37.709 1.00 96.31 945 MET A N 1
ATOM 7832 C CA . MET A 1 945 ? -19.877 -9.891 37.910 1.00 96.31 945 MET A CA 1
ATOM 7833 C C . MET A 1 945 ? -20.201 -10.007 39.397 1.00 96.31 945 MET A C 1
ATOM 7835 O O . MET A 1 945 ? -19.298 -9.972 40.227 1.00 96.31 945 MET A O 1
ATOM 7839 N N . GLY A 1 946 ? -21.480 -10.154 39.740 1.00 96.12 946 GLY A N 1
ATOM 7840 C CA . GLY A 1 946 ? -21.919 -10.324 41.125 1.00 96.12 946 GLY A CA 1
ATOM 7841 C C . GLY A 1 946 ? -23.396 -10.692 41.239 1.00 96.12 946 GLY A C 1
ATOM 7842 O O . GLY A 1 946 ? -24.016 -11.133 40.265 1.00 96.12 946 GLY A O 1
ATOM 7843 N N . LYS A 1 947 ? -23.957 -10.515 42.438 1.00 97.19 947 LYS A N 1
ATOM 7844 C CA . LYS A 1 947 ? -25.383 -10.717 42.739 1.00 97.19 947 LYS A CA 1
ATOM 7845 C C . LYS A 1 947 ? -26.119 -9.385 42.860 1.00 97.19 947 LYS A C 1
ATOM 7847 O O . LYS A 1 947 ? -25.534 -8.381 43.269 1.00 97.19 947 LYS A O 1
ATOM 7852 N N . TYR A 1 948 ? -27.408 -9.398 42.536 1.00 97.69 948 TYR A N 1
ATOM 7853 C CA . TYR A 1 948 ? -28.288 -8.232 42.556 1.00 97.69 948 TYR A CA 1
ATOM 7854 C C . TYR A 1 948 ? -29.546 -8.527 43.388 1.00 97.69 948 TYR A C 1
ATOM 7856 O O . TYR A 1 948 ? -30.351 -9.380 43.025 1.00 97.69 948 TYR A O 1
ATOM 7864 N N . SER A 1 949 ? -29.747 -7.822 44.504 1.00 96.06 949 SER A N 1
ATOM 7865 C CA . SER A 1 949 ? -30.978 -7.892 45.305 1.00 96.06 949 SER A CA 1
ATOM 7866 C C . SER A 1 949 ? -31.779 -6.606 45.143 1.00 96.06 949 SER A C 1
ATOM 7868 O O . SER A 1 949 ? -31.394 -5.553 45.650 1.00 96.06 949 SER A O 1
ATOM 7870 N N . TYR A 1 950 ? -32.916 -6.693 44.450 1.00 94.06 950 TYR A N 1
ATOM 7871 C CA . TYR A 1 950 ? -33.825 -5.556 44.281 1.00 94.06 950 TYR A CA 1
ATOM 7872 C C . TYR A 1 950 ? -34.611 -5.235 45.565 1.00 94.06 950 TYR A C 1
ATOM 7874 O O . TYR A 1 950 ? -34.922 -4.073 45.809 1.00 94.06 950 TYR A O 1
ATOM 7882 N N . ASN A 1 951 ? -34.895 -6.243 46.402 1.00 92.25 951 ASN A N 1
ATOM 7883 C CA . ASN A 1 951 ? -35.600 -6.065 47.677 1.00 92.25 951 ASN A CA 1
ATOM 7884 C C . ASN A 1 951 ? -34.709 -5.384 48.723 1.00 92.25 951 ASN A C 1
ATOM 7886 O O . ASN A 1 951 ? -35.139 -4.429 49.369 1.00 92.25 951 ASN A O 1
ATOM 7890 N N . ASP A 1 952 ? -33.457 -5.839 48.849 1.00 95.06 952 ASP A N 1
ATOM 7891 C CA . ASP A 1 952 ? -32.481 -5.258 49.782 1.00 95.06 952 ASP A CA 1
ATOM 7892 C C . ASP A 1 952 ? -31.776 -4.027 49.198 1.00 95.06 952 ASP A C 1
ATOM 7894 O O . ASP A 1 952 ? -31.000 -3.376 49.892 1.00 95.06 952 ASP A O 1
ATOM 7898 N N . LYS A 1 953 ? -32.038 -3.717 47.919 1.00 95.75 953 LYS A N 1
ATOM 7899 C CA . LYS A 1 953 ? -31.435 -2.613 47.156 1.00 95.75 953 LYS A CA 1
ATOM 7900 C C . LYS A 1 953 ? -29.912 -2.684 47.200 1.00 95.75 953 LYS A C 1
ATOM 7902 O O . LYS A 1 953 ? -29.244 -1.689 47.469 1.00 95.75 953 LYS A O 1
ATOM 7907 N N . LYS A 1 954 ? -29.366 -3.875 46.939 1.00 96.81 954 LYS A N 1
ATOM 7908 C CA . LYS A 1 954 ? -27.939 -4.160 47.106 1.00 96.81 954 LYS A CA 1
ATOM 7909 C C . LYS A 1 954 ? -27.344 -4.943 45.937 1.00 96.81 954 LYS A C 1
ATOM 7911 O O . LYS A 1 954 ? -27.878 -5.974 45.530 1.00 96.81 954 LYS A O 1
ATOM 7916 N N . ILE A 1 955 ? -26.194 -4.489 45.453 1.00 97.62 955 ILE A N 1
ATOM 7917 C CA . ILE A 1 955 ? -25.253 -5.233 44.612 1.00 97.62 955 ILE A CA 1
ATOM 7918 C C . ILE A 1 955 ? -24.112 -5.708 45.509 1.00 97.62 955 ILE A C 1
ATOM 7920 O O . ILE A 1 955 ? -23.528 -4.910 46.238 1.00 97.62 955 ILE A O 1
ATOM 7924 N N . TYR A 1 956 ? -23.802 -7.001 45.477 1.00 96.88 956 TYR A N 1
ATOM 7925 C CA . TYR A 1 956 ? -22.826 -7.609 46.384 1.00 96.88 956 TYR A CA 1
ATOM 7926 C C . TYR A 1 956 ? -22.121 -8.808 45.742 1.00 96.88 956 TYR A C 1
ATOM 7928 O O . TYR A 1 956 ? -22.512 -9.283 44.671 1.00 96.88 956 TYR A O 1
ATOM 7936 N N . ASN A 1 957 ? -21.068 -9.297 46.404 1.00 95.12 957 ASN A N 1
ATOM 7937 C CA . ASN A 1 957 ? -20.187 -10.358 45.901 1.00 95.12 957 ASN A CA 1
ATOM 7938 C C . ASN A 1 957 ? -19.610 -10.035 44.513 1.00 95.12 957 ASN A C 1
ATOM 7940 O O . ASN A 1 957 ? -19.576 -10.897 43.636 1.00 95.12 957 ASN A O 1
ATOM 7944 N N . VAL A 1 958 ? -19.200 -8.781 44.303 1.00 96.81 958 VAL A N 1
ATOM 7945 C CA . VAL A 1 958 ? -18.689 -8.332 43.006 1.00 96.81 958 VAL A CA 1
ATOM 7946 C C . VAL A 1 958 ? -17.226 -8.736 42.840 1.00 96.81 958 VAL A C 1
ATOM 7948 O O . VAL A 1 958 ? -16.392 -8.435 43.696 1.00 96.81 958 VAL A O 1
ATOM 7951 N N . CYS A 1 959 ? -16.899 -9.371 41.720 1.00 94.56 959 CYS A N 1
ATOM 7952 C CA . CYS A 1 959 ? -15.533 -9.690 41.317 1.00 94.56 959 CYS A CA 1
ATOM 7953 C C . CYS A 1 959 ? -15.265 -9.263 39.869 1.00 94.56 959 CYS A C 1
ATOM 7955 O O . CYS A 1 959 ? -16.179 -9.174 39.049 1.00 94.56 959 CYS A O 1
ATOM 7957 N N . ALA A 1 960 ? -13.996 -8.994 39.557 1.00 96.00 960 ALA A N 1
ATOM 7958 C CA . ALA A 1 960 ? -13.532 -8.825 38.185 1.00 96.00 960 ALA A CA 1
ATOM 7959 C C . ALA A 1 960 ? -13.316 -10.199 37.538 1.00 96.00 960 ALA A C 1
ATOM 7961 O O . ALA A 1 960 ? -12.788 -11.107 38.185 1.00 96.00 960 ALA A O 1
ATOM 7962 N N . ILE A 1 961 ? -13.699 -10.337 36.269 1.00 96.00 961 ILE A N 1
ATOM 7963 C CA . ILE A 1 961 ? -13.525 -11.563 35.492 1.00 96.00 961 ILE A CA 1
ATOM 7964 C C . ILE A 1 961 ? -12.346 -11.404 34.536 1.00 96.00 961 ILE A C 1
ATOM 7966 O O . ILE A 1 961 ? -12.304 -10.477 33.727 1.00 96.00 961 ILE A O 1
ATOM 7970 N N . GLU A 1 962 ? -11.393 -12.330 34.618 1.00 95.25 962 GLU A N 1
ATOM 7971 C CA . GLU A 1 962 ? -10.253 -12.404 33.713 1.00 95.25 962 GLU A CA 1
ATOM 7972 C C . GLU A 1 962 ? -10.738 -12.822 32.310 1.00 95.25 962 GLU A C 1
ATOM 7974 O O . GLU A 1 962 ? -11.380 -13.874 32.166 1.00 95.25 962 GLU A O 1
ATOM 7979 N N . PRO A 1 963 ? -10.453 -12.023 31.265 1.00 95.81 963 PRO A N 1
ATOM 7980 C CA . PRO A 1 963 ? -10.817 -12.370 29.900 1.00 95.81 963 PRO A CA 1
ATOM 7981 C C . PRO A 1 963 ? -10.003 -13.565 29.380 1.00 95.81 963 PRO A C 1
ATOM 7983 O O . PRO A 1 963 ? -8.890 -13.826 29.841 1.00 95.81 963 PRO A O 1
ATOM 7986 N N . PRO A 1 964 ? -10.498 -14.271 28.349 1.00 93.06 964 PRO A N 1
ATOM 7987 C CA . PRO A 1 964 ? -9.779 -15.392 27.745 1.00 93.06 964 PRO A CA 1
ATOM 7988 C C . PRO A 1 964 ? -8.508 -14.947 27.005 1.00 93.06 964 PRO A C 1
ATOM 7990 O O . PRO A 1 964 ? -7.641 -15.770 26.710 1.00 93.06 964 PRO A O 1
ATOM 7993 N N . ARG A 1 965 ? -8.408 -13.656 26.659 1.00 93.81 965 ARG A N 1
ATOM 7994 C CA . ARG A 1 965 ? -7.292 -13.026 25.943 1.00 93.81 965 ARG A CA 1
ATOM 7995 C C . ARG A 1 965 ? -6.984 -11.655 26.568 1.00 93.81 965 ARG A C 1
ATOM 7997 O O . ARG A 1 965 ? -7.923 -10.989 26.991 1.00 93.81 965 ARG A O 1
ATOM 8004 N N . PRO A 1 966 ? -5.713 -11.204 26.612 1.00 89.38 966 PRO A N 1
ATOM 8005 C CA . PRO A 1 966 ? -5.375 -9.878 27.131 1.00 89.38 966 PRO A CA 1
ATOM 8006 C C . PRO A 1 966 ? -6.075 -8.760 26.348 1.00 89.38 966 PRO A C 1
ATOM 8008 O O . PRO A 1 966 ? -5.944 -8.682 25.126 1.00 89.38 966 PRO A O 1
ATOM 8011 N N . SER A 1 967 ? -6.774 -7.876 27.055 1.00 91.06 967 SER A N 1
ATOM 8012 C CA . SER A 1 967 ? -7.457 -6.709 26.494 1.00 91.06 967 SER A CA 1
ATOM 8013 C C . SER A 1 967 ? -7.401 -5.556 27.487 1.00 91.06 967 SER A C 1
ATOM 8015 O O . SER A 1 967 ? -7.511 -5.765 28.692 1.00 91.06 967 SER A O 1
ATOM 8017 N N . ARG A 1 968 ? -7.251 -4.325 26.982 1.00 91.75 968 ARG A N 1
ATOM 8018 C CA . ARG A 1 968 ? -7.344 -3.118 27.819 1.00 91.75 968 ARG A CA 1
ATOM 8019 C C . ARG A 1 968 ? -8.784 -2.720 28.137 1.00 91.75 968 ARG A C 1
ATOM 8021 O O . ARG A 1 968 ? -9.005 -1.923 29.046 1.00 91.75 968 ARG A O 1
ATOM 8028 N N . CYS A 1 969 ? -9.741 -3.211 27.352 1.00 94.44 969 CYS A N 1
ATOM 8029 C CA . CYS A 1 969 ? -11.139 -2.835 27.466 1.00 94.44 969 CYS A CA 1
ATOM 8030 C C . CYS A 1 969 ? -12.051 -4.014 27.122 1.00 94.44 969 CYS A C 1
ATOM 8032 O O . CYS A 1 969 ? -12.272 -4.326 25.953 1.00 94.44 969 CYS A O 1
ATOM 8034 N N . GLU A 1 970 ? -12.619 -4.625 28.153 1.00 94.75 970 GLU A N 1
ATOM 8035 C CA . GLU A 1 970 ? -13.643 -5.657 28.066 1.00 94.75 970 GLU A CA 1
ATOM 8036 C C . GLU A 1 970 ? -15.024 -5.049 28.329 1.00 94.75 970 GLU A C 1
ATOM 8038 O O . GLU A 1 970 ? -15.276 -4.417 29.357 1.00 94.75 970 GLU A O 1
ATOM 8043 N N . LYS A 1 971 ? -15.929 -5.213 27.363 1.00 92.56 971 LYS A N 1
ATOM 8044 C CA . LYS A 1 971 ? -17.308 -4.711 27.407 1.00 92.56 971 LYS A CA 1
ATOM 8045 C C . LYS A 1 971 ? -18.231 -5.684 26.681 1.00 92.56 971 LYS A C 1
ATOM 8047 O O . LYS A 1 971 ? -17.781 -6.464 25.846 1.00 92.56 971 LYS A O 1
ATOM 8052 N N . ASN A 1 972 ? -19.538 -5.545 26.909 1.00 92.75 972 ASN A N 1
ATOM 8053 C CA . ASN A 1 972 ? -20.582 -6.131 26.059 1.00 92.75 972 ASN A CA 1
ATOM 8054 C C . ASN A 1 972 ? -20.631 -7.676 26.012 1.00 92.75 972 ASN A C 1
ATOM 8056 O O . ASN A 1 972 ? -21.114 -8.232 25.023 1.00 92.75 972 ASN A O 1
ATOM 8060 N N . TRP A 1 973 ? -20.155 -8.373 27.050 1.00 95.06 973 TRP A N 1
ATOM 8061 C CA . TRP A 1 973 ? -20.366 -9.821 27.182 1.00 95.06 973 TRP A CA 1
ATOM 8062 C C . TRP A 1 973 ? -21.851 -10.104 27.458 1.00 95.06 973 TRP A C 1
ATOM 8064 O O . TRP A 1 973 ? -22.488 -9.366 28.213 1.00 95.06 973 TRP A O 1
ATOM 8074 N N . ILE A 1 974 ? -22.411 -11.155 26.850 1.00 95.00 974 ILE A N 1
ATOM 8075 C CA . ILE A 1 974 ? -23.826 -11.531 27.027 1.00 95.00 974 ILE A CA 1
ATOM 8076 C C . ILE A 1 974 ? -23.925 -12.892 27.706 1.00 95.00 974 ILE A C 1
ATOM 8078 O O . ILE A 1 974 ? -23.383 -13.866 27.190 1.00 95.00 974 ILE A O 1
ATOM 8082 N N . PHE A 1 975 ? -24.652 -12.963 28.821 1.00 95.56 975 PHE A N 1
ATOM 8083 C CA . PHE A 1 975 ? -24.971 -14.219 29.498 1.00 95.56 975 PHE A CA 1
ATOM 8084 C C . PHE A 1 975 ? -25.905 -15.101 28.663 1.00 95.56 975 PHE A C 1
ATOM 8086 O O . PHE A 1 975 ? -26.880 -14.611 28.091 1.00 95.56 975 PHE A O 1
ATOM 8093 N N . ILE A 1 976 ? -25.629 -16.402 28.650 1.00 94.00 976 ILE A N 1
ATOM 8094 C CA . ILE A 1 976 ? -26.423 -17.429 27.980 1.00 94.00 976 ILE A CA 1
ATOM 8095 C C . ILE A 1 976 ? -27.291 -18.149 29.025 1.00 94.00 976 ILE A C 1
ATOM 8097 O O . ILE A 1 976 ? -26.726 -18.812 29.899 1.00 94.00 976 ILE A O 1
ATOM 8101 N N . PRO A 1 977 ? -28.633 -18.058 28.934 1.00 87.12 977 PRO A N 1
ATOM 8102 C CA . PRO A 1 977 ? -29.545 -18.761 29.833 1.00 87.12 977 PRO A CA 1
ATOM 8103 C C . PRO A 1 977 ? -29.359 -20.279 29.801 1.00 87.12 977 PRO A C 1
ATOM 8105 O O . PRO A 1 977 ? -29.047 -20.856 28.757 1.00 87.12 977 PRO A O 1
ATOM 8108 N N . GLU A 1 978 ? -29.590 -20.932 30.941 1.00 75.81 978 GLU A N 1
ATOM 8109 C CA . GLU A 1 978 ? -29.620 -22.393 31.011 1.00 75.81 978 GLU A CA 1
ATOM 8110 C C . GLU A 1 978 ? -30.755 -22.929 30.130 1.00 75.81 978 GLU A C 1
ATOM 8112 O O . GLU A 1 978 ? -31.902 -22.486 30.213 1.00 75.81 978 GLU A O 1
ATOM 8117 N N . VAL A 1 979 ? -30.434 -23.884 29.259 1.00 57.81 979 VAL A N 1
ATOM 8118 C CA . VAL A 1 979 ? -31.447 -24.595 28.483 1.00 57.81 979 VAL A CA 1
ATOM 8119 C C . VAL A 1 979 ? -32.047 -25.638 29.415 1.00 57.81 979 VAL A C 1
ATOM 8121 O O . VAL A 1 979 ? -31.346 -26.565 29.812 1.00 57.81 979 VAL A O 1
ATOM 8124 N N . ALA A 1 980 ? -33.324 -25.492 29.775 1.00 39.66 980 ALA A N 1
ATOM 8125 C CA . ALA A 1 980 ? -34.042 -26.560 30.460 1.00 39.66 980 ALA A CA 1
ATOM 8126 C C . ALA A 1 980 ? -33.908 -27.845 29.630 1.00 39.66 980 ALA A C 1
ATOM 8128 O O . ALA A 1 980 ? -34.208 -27.828 28.431 1.00 39.66 980 ALA A O 1
ATOM 8129 N N . GLU A 1 981 ? -33.427 -28.929 30.246 1.00 32.22 981 GLU A N 1
ATOM 8130 C CA . GLU A 1 981 ? -33.402 -30.247 29.617 1.00 32.22 981 GLU A CA 1
ATOM 8131 C C . GLU A 1 981 ? -34.807 -30.554 29.090 1.00 32.22 981 GLU A C 1
ATOM 8133 O O . GLU A 1 981 ? -35.767 -30.726 29.845 1.00 32.22 981 GLU A O 1
ATOM 8138 N N . VAL A 1 982 ? -34.941 -30.570 27.764 1.00 29.16 982 VAL A N 1
ATOM 8139 C CA . VAL A 1 982 ? -36.124 -31.119 27.118 1.00 29.16 982 VAL A CA 1
ATOM 8140 C C . VAL A 1 982 ? -36.070 -32.611 27.397 1.00 29.16 982 VAL A C 1
ATOM 8142 O O . VAL A 1 982 ? -35.125 -33.280 26.982 1.00 29.16 982 VAL A O 1
ATOM 8145 N N . ALA A 1 983 ? -37.067 -33.089 28.142 1.00 26.75 983 ALA A N 1
ATOM 8146 C CA . ALA A 1 983 ? -37.279 -34.494 28.439 1.00 26.75 983 ALA A CA 1
ATOM 8147 C C . ALA A 1 983 ? -36.999 -35.363 27.205 1.00 26.75 983 ALA A C 1
ATOM 8149 O O . ALA A 1 983 ? -37.520 -35.095 26.119 1.00 26.75 983 ALA A O 1
ATOM 8150 N N . GLU A 1 984 ? -36.166 -36.386 27.404 1.00 34.81 984 GLU A N 1
ATOM 8151 C CA . GLU A 1 984 ? -35.840 -37.421 26.431 1.00 34.81 984 GLU A CA 1
ATOM 8152 C C . GLU A 1 984 ? -37.076 -37.864 25.642 1.00 34.81 984 GLU A C 1
ATOM 8154 O O . GLU A 1 984 ? -37.979 -38.500 26.187 1.00 34.81 984 GLU A O 1
ATOM 8159 N N . VAL A 1 985 ? -37.084 -37.602 24.334 1.00 28.11 985 VAL A N 1
ATOM 8160 C CA . VAL A 1 985 ? -37.827 -38.423 23.377 1.00 28.11 985 VAL A CA 1
ATOM 8161 C C . VAL A 1 985 ? -36.970 -38.605 22.126 1.00 28.11 985 VAL A C 1
ATOM 8163 O O . VAL A 1 985 ? -36.850 -37.710 21.300 1.00 28.11 985 VAL A O 1
ATOM 8166 N N . ALA A 1 986 ? -36.37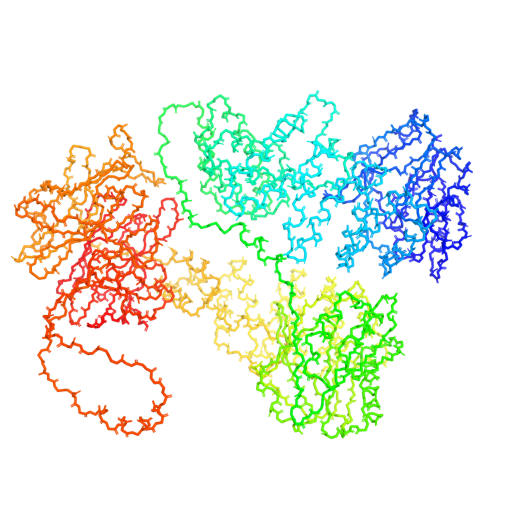8 -39.800 22.068 1.00 35.78 986 ALA A N 1
ATOM 8167 C CA . ALA A 1 986 ? -36.058 -40.617 20.900 1.00 35.78 986 ALA A CA 1
ATOM 8168 C C . ALA A 1 986 ? -35.463 -39.928 19.658 1.00 35.78 986 ALA A C 1
ATOM 8170 O O . ALA A 1 986 ? -36.199 -39.447 18.809 1.00 35.78 986 ALA A O 1
ATOM 8171 N N . GLU A 1 987 ? -34.141 -40.048 19.503 1.00 29.47 987 GLU A N 1
ATOM 8172 C CA . GLU A 1 987 ? -33.494 -40.515 18.260 1.00 29.47 987 GLU A CA 1
ATOM 8173 C C . GLU A 1 987 ? -31.994 -40.764 18.529 1.00 29.47 987 GLU A C 1
ATOM 8175 O O . GLU A 1 987 ? -31.104 -40.046 18.087 1.00 29.47 987 GLU A O 1
ATOM 8180 N N . VAL A 1 988 ? -31.712 -41.802 19.325 1.00 32.94 988 VAL A N 1
ATOM 8181 C CA . VAL A 1 988 ? -30.404 -42.478 19.356 1.00 32.94 988 VAL A CA 1
ATOM 8182 C C . VAL A 1 988 ? -30.633 -43.870 18.784 1.00 32.94 988 VAL A C 1
ATOM 8184 O O . VAL A 1 988 ? -30.842 -44.832 19.516 1.00 32.94 988 VAL A O 1
ATOM 8187 N N . ALA A 1 989 ? -30.697 -43.949 17.460 1.00 29.50 989 ALA A N 1
ATOM 8188 C CA . ALA A 1 989 ? -30.710 -45.205 16.723 1.00 29.50 989 ALA A CA 1
ATOM 8189 C C . ALA A 1 989 ? -30.307 -44.953 15.267 1.00 29.50 989 ALA A C 1
ATOM 8191 O O . ALA A 1 989 ? -31.114 -45.140 14.374 1.00 29.50 989 ALA A O 1
ATOM 8192 N N . GLU A 1 990 ? -29.088 -44.461 15.046 1.00 32.81 990 GLU A N 1
ATOM 8193 C CA . GLU A 1 990 ? -28.279 -44.699 13.841 1.00 32.81 990 GLU A CA 1
ATOM 8194 C C . GLU A 1 990 ? -26.941 -43.960 14.023 1.00 32.81 990 GLU A C 1
ATOM 8196 O O . GLU A 1 990 ? -26.905 -42.854 14.551 1.00 32.81 990 GLU A O 1
ATOM 8201 N N . ILE A 1 991 ? -25.833 -44.571 13.596 1.00 31.41 991 ILE A N 1
ATOM 8202 C CA . ILE A 1 991 ? -24.428 -44.138 13.793 1.00 31.41 991 ILE A CA 1
ATOM 8203 C C . ILE A 1 991 ? -23.788 -44.625 15.116 1.00 31.41 991 ILE A C 1
ATOM 8205 O O . ILE A 1 991 ? -22.956 -43.961 15.725 1.00 31.41 991 ILE A O 1
ATOM 8209 N N . ALA A 1 992 ? -24.117 -45.853 15.526 1.00 28.11 992 ALA A N 1
ATOM 8210 C CA . ALA A 1 992 ? -23.260 -46.679 16.389 1.00 28.11 992 ALA A CA 1
ATOM 8211 C C . ALA A 1 992 ? -22.628 -47.865 15.622 1.00 28.11 992 ALA A C 1
ATOM 8213 O O . ALA A 1 992 ? -22.135 -48.797 16.240 1.00 28.11 992 ALA A O 1
ATOM 8214 N N . GLU A 1 993 ? -22.627 -47.840 14.281 1.00 31.06 993 GLU A N 1
ATOM 8215 C CA . GLU A 1 993 ? -22.299 -49.025 13.465 1.00 31.06 993 GLU A CA 1
ATOM 8216 C C . GLU A 1 993 ? -21.142 -48.845 12.459 1.00 31.06 993 GLU A C 1
ATOM 8218 O O . GLU A 1 993 ? -21.007 -49.645 11.541 1.00 31.06 993 GLU A O 1
ATOM 8223 N N . VAL A 1 994 ? -20.273 -47.828 12.596 1.00 33.44 994 VAL A N 1
ATOM 8224 C CA . VAL A 1 994 ? -19.110 -47.673 11.676 1.00 33.44 994 VAL A CA 1
ATOM 8225 C C . VAL A 1 994 ? -17.790 -47.289 12.373 1.00 33.44 994 VAL A C 1
ATOM 8227 O O . VAL A 1 994 ? -16.829 -46.906 11.718 1.00 33.44 994 VAL A O 1
ATOM 8230 N N . ILE A 1 995 ? -17.678 -47.414 13.700 1.00 32.62 995 ILE A N 1
ATOM 8231 C CA . ILE A 1 995 ? -16.384 -47.244 14.399 1.00 32.62 995 ILE A CA 1
ATOM 8232 C C . ILE A 1 995 ? -16.053 -48.525 15.170 1.00 32.62 995 ILE A C 1
ATOM 8234 O O . ILE A 1 995 ? -15.931 -48.525 16.389 1.00 32.62 995 ILE A O 1
ATOM 8238 N N . GLU A 1 996 ? -15.932 -49.631 14.435 1.00 31.11 996 GLU A N 1
ATOM 8239 C CA . GLU A 1 996 ? -15.329 -50.877 14.936 1.00 31.11 996 GLU A CA 1
ATOM 8240 C C . GLU A 1 996 ? -14.245 -51.457 14.006 1.00 31.11 996 GLU A C 1
ATOM 8242 O O . GLU A 1 996 ? -13.648 -52.479 14.318 1.00 31.11 996 GLU A O 1
ATOM 8247 N N . GLU A 1 997 ? -13.871 -50.763 12.926 1.00 33.44 997 GLU A N 1
ATOM 8248 C CA . GLU A 1 997 ? -12.680 -51.102 12.140 1.00 33.44 997 GLU A CA 1
ATOM 8249 C C . GLU A 1 997 ? -11.763 -49.877 12.042 1.00 33.44 997 GLU A C 1
ATOM 8251 O O . GLU A 1 997 ? -12.208 -48.793 11.678 1.00 33.44 997 GLU A O 1
ATOM 8256 N N . VAL A 1 998 ? -10.473 -50.077 12.347 1.00 34.38 998 VAL A N 1
ATOM 8257 C CA . VAL A 1 998 ? -9.300 -49.165 12.240 1.00 34.38 998 VAL A CA 1
ATOM 8258 C C . VAL A 1 998 ? -8.664 -48.755 13.589 1.00 34.38 998 VAL A C 1
ATOM 8260 O O . VAL A 1 998 ? -7.572 -48.192 13.605 1.00 34.38 998 VAL A O 1
ATOM 8263 N N . ALA A 1 999 ? -9.195 -49.181 14.740 1.00 29.19 999 ALA A N 1
ATOM 8264 C CA . ALA A 1 999 ? -8.474 -49.095 16.025 1.00 29.19 999 ALA A CA 1
ATOM 8265 C C . ALA A 1 999 ? -7.527 -50.293 16.301 1.00 29.19 999 ALA A C 1
ATOM 8267 O O . ALA A 1 999 ? -7.333 -50.663 17.454 1.00 29.19 999 ALA A O 1
ATOM 8268 N N . GLU A 1 1000 ? -6.911 -50.882 15.265 1.00 32.16 1000 GLU A N 1
ATOM 8269 C CA . GLU A 1 1000 ? -5.999 -52.040 15.394 1.00 32.16 1000 GLU A CA 1
ATOM 8270 C C . GLU A 1 1000 ? -4.541 -51.786 14.937 1.00 32.16 1000 GLU A C 1
ATOM 8272 O O . GLU A 1 1000 ? -3.766 -52.728 14.806 1.00 32.16 1000 GLU A O 1
ATOM 8277 N N . VAL A 1 1001 ? -4.102 -50.532 14.715 1.00 36.53 1001 VAL A N 1
ATOM 8278 C CA . VAL A 1 1001 ? -2.705 -50.255 14.264 1.00 36.53 1001 VAL A CA 1
ATOM 8279 C C . VAL A 1 1001 ? -1.955 -49.181 15.077 1.00 36.53 1001 VAL A C 1
ATOM 8281 O O . VAL A 1 1001 ? -0.884 -48.738 14.681 1.00 36.53 1001 VAL A O 1
ATOM 8284 N N . ALA A 1 1002 ? -2.427 -48.780 16.260 1.00 28.05 1002 ALA A N 1
ATOM 8285 C CA . ALA A 1 1002 ? -1.684 -47.823 17.101 1.00 28.05 1002 ALA A CA 1
ATOM 8286 C C . ALA A 1 1002 ? -1.373 -48.328 18.522 1.00 28.05 1002 ALA A C 1
ATOM 8288 O O . ALA A 1 1002 ? -1.299 -47.544 19.465 1.00 28.05 1002 ALA A O 1
ATOM 8289 N N . GLU A 1 1003 ? -1.108 -49.628 18.677 1.00 30.59 1003 GLU A N 1
ATOM 8290 C CA . GLU A 1 1003 ? -0.269 -50.136 19.768 1.00 30.59 1003 GLU A CA 1
ATOM 8291 C C . GLU A 1 1003 ? 1.206 -50.102 19.341 1.00 30.59 1003 GLU A C 1
ATOM 8293 O O . GLU A 1 1003 ? 1.702 -51.051 18.746 1.00 30.59 1003 GLU A O 1
ATOM 8298 N N . ALA A 1 1004 ? 1.913 -49.006 19.632 1.00 32.19 1004 ALA A N 1
ATOM 8299 C CA . ALA A 1 1004 ? 3.347 -49.015 19.962 1.00 32.19 1004 ALA A CA 1
ATOM 8300 C C . ALA A 1 1004 ? 3.850 -47.583 20.195 1.00 32.19 1004 ALA A C 1
ATOM 8302 O O . ALA A 1 1004 ? 4.403 -46.964 19.292 1.00 32.19 1004 ALA A O 1
ATOM 8303 N N . THR A 1 1005 ? 3.670 -47.052 21.409 1.00 31.52 1005 THR A N 1
ATOM 8304 C CA . THR A 1 1005 ? 4.738 -46.483 22.271 1.00 31.52 1005 THR A CA 1
ATOM 8305 C C . THR A 1 1005 ? 4.154 -45.592 23.380 1.00 31.52 1005 THR A C 1
ATOM 8307 O O . THR A 1 1005 ? 3.915 -44.407 23.208 1.00 31.52 1005 THR A O 1
ATOM 8310 N N . ASN A 1 1006 ? 3.937 -46.225 24.540 1.00 30.06 1006 ASN A N 1
ATOM 8311 C CA . ASN A 1 1006 ? 4.054 -45.718 25.916 1.00 30.06 1006 ASN A CA 1
ATOM 8312 C C . ASN A 1 1006 ? 3.941 -44.200 26.181 1.00 30.06 1006 ASN A C 1
ATOM 8314 O O . ASN A 1 1006 ? 4.897 -43.466 25.949 1.00 30.06 1006 ASN A O 1
ATOM 8318 N N . MET A 1 1007 ? 2.925 -43.798 26.958 1.00 25.61 1007 MET A N 1
ATOM 8319 C CA . MET A 1 1007 ? 3.111 -43.572 28.407 1.00 25.61 1007 MET A CA 1
ATOM 8320 C C . MET A 1 1007 ? 1.782 -43.314 29.149 1.00 25.61 1007 MET A C 1
ATOM 8322 O O . MET A 1 1007 ? 1.124 -42.301 28.965 1.00 25.61 1007 MET A O 1
ATOM 8326 N N . THR A 1 1008 ? 1.461 -44.277 30.019 1.00 28.30 1008 THR A N 1
ATOM 8327 C CA . THR A 1 1008 ? 0.835 -44.192 31.356 1.00 28.30 1008 THR A CA 1
ATOM 8328 C C . THR A 1 1008 ? -0.428 -43.346 31.598 1.00 28.30 1008 THR A C 1
ATOM 8330 O O . THR A 1 1008 ? -0.396 -42.125 31.703 1.00 28.30 1008 THR A O 1
ATOM 8333 N N . LYS A 1 1009 ? -1.518 -44.084 31.863 1.00 30.84 1009 LYS A N 1
ATOM 8334 C CA . LYS A 1 1009 ? -2.754 -43.691 32.559 1.00 30.84 1009 LYS A CA 1
ATOM 8335 C C . LYS A 1 1009 ? -2.494 -43.000 33.905 1.00 30.84 1009 LYS A C 1
ATOM 8337 O O . LYS A 1 1009 ? -1.727 -43.529 34.706 1.00 30.84 1009 LYS A O 1
ATOM 8342 N N . ILE A 1 1010 ? -3.302 -41.985 34.220 1.00 27.89 1010 ILE A N 1
ATOM 8343 C CA . ILE A 1 1010 ? -3.993 -41.904 35.515 1.00 27.89 1010 ILE A CA 1
ATOM 8344 C C . ILE A 1 1010 ? -5.468 -41.623 35.223 1.00 27.89 1010 ILE A C 1
ATOM 8346 O O . ILE A 1 1010 ? -5.839 -40.554 34.750 1.00 27.89 1010 ILE A O 1
ATOM 8350 N N . SER A 1 1011 ? -6.281 -42.645 35.465 1.00 29.14 1011 SER A N 1
ATOM 8351 C CA . SER A 1 1011 ? -7.729 -42.582 35.575 1.00 29.14 1011 SER A CA 1
ATOM 8352 C C . SER A 1 1011 ? -8.080 -42.494 37.057 1.00 29.14 1011 SER A C 1
ATOM 8354 O O . SER A 1 1011 ? -7.872 -43.470 37.774 1.00 29.14 1011 SER A O 1
ATOM 8356 N N . GLU A 1 1012 ? -8.655 -41.380 37.486 1.00 26.25 1012 GLU A N 1
ATOM 8357 C CA . GLU A 1 1012 ? -9.569 -41.350 38.626 1.00 26.25 1012 GLU A CA 1
ATOM 8358 C C . GLU A 1 1012 ? -10.802 -40.575 38.170 1.00 26.25 1012 GLU A C 1
ATOM 8360 O O . GLU A 1 1012 ? -10.816 -39.349 38.098 1.00 26.25 1012 GLU A O 1
ATOM 8365 N N . ALA A 1 1013 ? -11.814 -41.339 37.759 1.00 30.48 1013 ALA A N 1
ATOM 8366 C CA . ALA A 1 1013 ? -13.174 -40.857 37.640 1.00 30.48 1013 ALA A CA 1
ATOM 8367 C C . ALA A 1 1013 ? -13.723 -40.743 39.064 1.00 30.48 1013 ALA A C 1
ATOM 8369 O O . ALA A 1 1013 ? -14.090 -41.744 39.679 1.00 30.48 1013 ALA A O 1
ATOM 8370 N N . THR A 1 1014 ? -13.724 -39.529 39.597 1.00 25.61 1014 THR A N 1
ATOM 8371 C CA . THR A 1 1014 ? -14.620 -39.148 40.681 1.00 25.61 1014 THR A CA 1
ATOM 8372 C C . THR A 1 1014 ? -15.959 -38.756 40.071 1.00 25.61 1014 THR A C 1
ATOM 8374 O O . THR A 1 1014 ? -16.019 -38.011 39.093 1.00 25.61 1014 THR A O 1
ATOM 8377 N N . GLU A 1 1015 ? -17.030 -39.301 40.645 1.00 38.00 1015 GLU A N 1
ATOM 8378 C CA . GLU A 1 1015 ? -18.403 -38.825 40.490 1.00 38.00 1015 GLU A CA 1
ATOM 8379 C C . GLU A 1 1015 ? -18.412 -37.290 40.573 1.00 38.00 1015 GLU A C 1
ATOM 8381 O O . GLU A 1 1015 ? -18.113 -36.708 41.615 1.00 38.00 1015 GLU A O 1
ATOM 8386 N N . GLY A 1 1016 ? -18.656 -36.629 39.441 1.00 25.61 1016 GLY A N 1
ATOM 8387 C CA . GLY A 1 1016 ? -18.651 -35.177 39.338 1.00 25.61 1016 GLY A CA 1
ATOM 8388 C C . GLY A 1 1016 ? -20.075 -34.658 39.398 1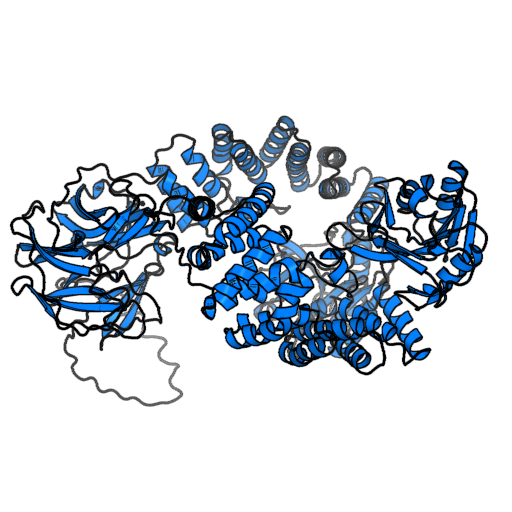.00 25.61 1016 GLY A C 1
ATOM 8389 O O . GLY A 1 1016 ? -20.856 -34.899 38.483 1.00 25.61 1016 GLY A O 1
ATOM 8390 N N . GLU A 1 1017 ? -20.398 -33.956 40.479 1.00 28.59 1017 GLU A N 1
ATOM 8391 C CA . GLU A 1 1017 ? -21.572 -33.097 40.609 1.00 28.59 1017 GLU A CA 1
ATOM 8392 C C . GLU A 1 1017 ? -21.886 -32.374 39.287 1.00 28.59 1017 GLU A C 1
ATOM 8394 O O . GLU A 1 1017 ? -20.986 -31.818 38.650 1.00 28.59 1017 GLU A O 1
ATOM 8399 N N . ASN A 1 1018 ? -23.170 -32.335 38.908 1.00 34.12 1018 ASN A N 1
ATOM 8400 C CA . ASN A 1 1018 ? -23.695 -31.456 37.861 1.00 34.12 1018 ASN A CA 1
ATOM 8401 C C . ASN A 1 1018 ? -23.429 -29.994 38.270 1.00 34.12 1018 ASN A C 1
ATOM 8403 O O . ASN A 1 1018 ? -24.262 -29.310 38.866 1.00 34.12 1018 ASN A O 1
ATOM 8407 N N . THR A 1 1019 ? -22.213 -29.520 38.020 1.00 42.44 1019 THR A N 1
ATOM 8408 C CA . THR A 1 1019 ? -21.776 -28.159 38.305 1.00 42.44 1019 THR A CA 1
ATOM 8409 C C . THR A 1 1019 ? -22.233 -27.290 37.147 1.00 42.44 1019 THR A C 1
ATOM 8411 O O . THR A 1 1019 ? -21.529 -27.097 36.165 1.00 42.44 1019 THR A O 1
ATOM 8414 N N . THR A 1 1020 ? -23.459 -26.778 37.236 1.00 62.22 1020 THR A N 1
ATOM 8415 C CA . THR A 1 1020 ? -23.981 -25.781 36.294 1.00 62.22 1020 THR A CA 1
ATOM 8416 C C . THR A 1 1020 ? -23.020 -24.590 36.230 1.00 62.22 1020 THR A C 1
ATOM 8418 O O . THR A 1 1020 ? -22.755 -23.957 37.257 1.00 62.22 1020 THR A O 1
ATOM 8421 N N . THR A 1 1021 ? -22.466 -24.320 35.043 1.00 82.50 1021 THR A N 1
ATOM 8422 C CA . THR A 1 1021 ? -21.482 -23.256 34.776 1.00 82.50 1021 THR A CA 1
ATOM 8423 C C . THR A 1 1021 ? -22.130 -22.064 34.073 1.00 82.50 1021 THR A C 1
ATOM 8425 O O . THR A 1 1021 ? -22.912 -22.257 33.144 1.00 82.50 1021 THR A O 1
ATOM 8428 N N . MET A 1 1022 ? -21.753 -20.834 34.436 1.00 91.88 1022 MET A N 1
ATOM 8429 C CA . MET A 1 1022 ? -22.219 -19.628 33.737 1.00 91.88 1022 MET A CA 1
ATOM 8430 C C . MET A 1 1022 ? -21.523 -19.476 32.379 1.00 91.88 1022 MET A C 1
ATOM 8432 O O . MET A 1 1022 ? -20.292 -19.403 32.326 1.00 91.88 1022 MET A O 1
ATOM 8436 N N . ASN A 1 1023 ? -22.305 -19.390 31.301 1.00 94.31 1023 ASN A N 1
ATOM 8437 C CA . ASN A 1 1023 ? -21.809 -19.262 29.931 1.00 94.31 1023 ASN A CA 1
ATOM 8438 C C . ASN A 1 1023 ? -22.048 -17.858 29.365 1.00 94.31 1023 ASN A C 1
ATOM 8440 O O . ASN A 1 1023 ? -23.088 -17.251 29.614 1.00 94.31 1023 ASN A O 1
ATOM 8444 N N . PHE A 1 1024 ? -21.100 -17.364 28.567 1.00 96.00 1024 PHE A N 1
ATOM 8445 C CA . PHE A 1 1024 ? -21.140 -16.027 27.979 1.00 96.00 1024 PHE A CA 1
ATOM 8446 C C . PHE A 1 1024 ? -20.711 -16.025 26.516 1.00 96.00 1024 PHE A C 1
ATOM 8448 O O . PHE A 1 1024 ? -19.731 -16.677 26.154 1.00 96.00 1024 PHE A O 1
ATOM 8455 N N . ILE A 1 1025 ? -21.393 -15.222 25.698 1.00 96.94 1025 ILE A N 1
ATOM 8456 C CA . ILE A 1 1025 ? -20.890 -14.797 24.389 1.00 96.94 1025 ILE A CA 1
ATOM 8457 C C . ILE A 1 1025 ? -19.783 -13.763 24.624 1.00 96.94 1025 ILE A C 1
ATOM 8459 O O . ILE A 1 1025 ? -20.038 -12.690 25.179 1.00 96.94 1025 ILE A O 1
ATOM 8463 N N . TYR A 1 1026 ? -18.571 -14.095 24.179 1.00 95.31 1026 TYR A N 1
ATOM 8464 C CA . TYR A 1 1026 ? -17.377 -13.250 24.238 1.00 95.31 1026 TYR A CA 1
ATOM 8465 C C . TYR A 1 1026 ? -17.101 -12.555 22.898 1.00 95.31 1026 TYR A C 1
ATOM 8467 O O . TYR A 1 1026 ? -16.946 -11.337 22.838 1.00 95.31 1026 TYR A O 1
ATOM 8475 N N . GLY A 1 1027 ? -17.057 -13.333 21.812 1.00 95.38 1027 GLY A N 1
ATOM 8476 C CA . GLY A 1 1027 ? -16.771 -12.864 20.452 1.00 95.38 1027 GLY A CA 1
ATOM 8477 C C . GLY A 1 1027 ? -17.970 -13.057 19.527 1.00 95.38 1027 GLY A C 1
ATOM 8478 O O . GLY A 1 1027 ? -18.778 -13.946 19.769 1.00 95.38 1027 GLY A O 1
ATOM 8479 N N . TRP A 1 1028 ? -18.086 -12.235 18.477 1.00 96.88 1028 TRP A N 1
ATOM 8480 C CA . TRP A 1 1028 ? -19.183 -12.298 17.490 1.00 96.88 1028 TRP A CA 1
ATOM 8481 C C . TRP A 1 1028 ? -18.744 -12.767 16.098 1.00 96.88 1028 TRP A C 1
ATOM 8483 O O . TRP A 1 1028 ? -19.550 -13.351 15.374 1.00 96.88 1028 TRP A O 1
ATOM 8493 N N . HIS A 1 1029 ? -17.483 -12.542 15.716 1.00 96.12 1029 HIS A N 1
ATOM 8494 C CA . HIS A 1 1029 ? -16.923 -13.011 14.448 1.00 96.12 1029 HIS A CA 1
ATOM 8495 C C . HIS A 1 1029 ? -15.468 -13.466 14.599 1.00 96.12 1029 HIS A C 1
ATOM 8497 O O . HIS A 1 1029 ? -14.563 -12.626 14.616 1.00 96.12 1029 HIS A O 1
ATOM 8503 N N . PRO A 1 1030 ? -15.228 -14.783 14.698 1.00 96.06 1030 PRO A N 1
ATOM 8504 C CA . PRO A 1 1030 ? -16.231 -15.849 14.865 1.00 96.06 1030 PRO A CA 1
ATOM 8505 C C . PRO A 1 1030 ? -17.034 -15.681 16.170 1.00 96.06 1030 PRO A C 1
ATOM 8507 O O . PRO A 1 1030 ? -16.574 -15.004 17.092 1.00 96.06 1030 PRO A O 1
ATOM 8510 N N . LEU A 1 1031 ? -18.237 -16.261 16.250 1.00 97.25 1031 LEU A N 1
ATOM 8511 C CA . LEU A 1 1031 ? -18.990 -16.289 17.508 1.00 97.25 1031 LEU A CA 1
ATOM 8512 C C . LEU A 1 1031 ? -18.251 -17.210 18.481 1.00 97.25 1031 LEU A C 1
ATOM 8514 O O . LEU A 1 1031 ? -18.005 -18.371 18.158 1.00 97.25 1031 LEU A O 1
ATOM 8518 N N . GLU A 1 1032 ? -17.906 -16.708 19.659 1.00 97.19 1032 GLU A N 1
ATOM 8519 C CA . GLU A 1 1032 ? -17.124 -17.434 20.659 1.00 97.19 1032 GLU A CA 1
ATOM 8520 C C . GLU A 1 1032 ? -17.844 -17.404 22.001 1.00 97.19 1032 GLU A C 1
ATOM 8522 O O . GLU A 1 1032 ? -18.193 -16.334 22.506 1.00 97.19 1032 GLU A O 1
ATOM 8527 N N . ILE A 1 1033 ? -18.040 -18.585 22.579 1.00 96.81 1033 ILE A N 1
ATOM 8528 C CA . ILE A 1 1033 ? -18.724 -18.784 23.853 1.00 96.81 1033 ILE A CA 1
ATOM 8529 C C . ILE A 1 1033 ? -17.741 -19.405 24.841 1.00 96.81 1033 ILE A C 1
ATOM 8531 O O . ILE A 1 1033 ? -16.992 -20.329 24.502 1.00 96.81 1033 ILE A O 1
ATOM 8535 N N . GLY A 1 1034 ? -17.753 -18.898 26.070 1.00 94.88 1034 GLY A N 1
ATOM 8536 C CA . GLY A 1 1034 ? -16.948 -19.425 27.163 1.00 94.88 1034 GLY A CA 1
ATOM 8537 C C . GLY A 1 1034 ? -17.727 -19.603 28.453 1.00 94.88 1034 GLY A C 1
ATOM 8538 O O . GLY A 1 1034 ? -18.788 -19.013 28.638 1.00 94.88 1034 GLY A O 1
ATOM 8539 N N . SER A 1 1035 ? -17.163 -20.404 29.350 1.00 94.94 1035 SER A N 1
ATOM 8540 C CA . SER A 1 1035 ? -17.668 -20.648 30.699 1.00 94.94 1035 SER A CA 1
ATOM 8541 C C . SER A 1 1035 ? -16.766 -19.976 31.728 1.00 94.94 1035 SER A C 1
ATOM 8543 O O . SER A 1 1035 ? -15.538 -20.010 31.585 1.00 94.94 1035 SER A O 1
ATOM 8545 N N . ILE A 1 1036 ? -17.348 -19.404 32.779 1.00 93.06 1036 ILE A N 1
ATOM 8546 C CA . ILE A 1 1036 ? -16.576 -18.848 33.895 1.00 93.06 1036 ILE A CA 1
ATOM 8547 C C . ILE A 1 1036 ? -16.224 -19.954 34.893 1.00 93.06 1036 ILE A C 1
ATOM 8549 O O . ILE A 1 1036 ? -17.105 -20.653 35.394 1.00 93.06 1036 ILE A O 1
ATOM 8553 N N . LYS A 1 1037 ? -14.934 -20.065 35.219 1.00 88.50 1037 LYS A N 1
ATOM 8554 C CA . LYS A 1 1037 ? -14.402 -20.882 36.316 1.00 88.50 1037 LYS A CA 1
ATOM 8555 C C . LYS A 1 1037 ? -13.281 -20.108 37.008 1.00 88.50 1037 LYS A C 1
ATOM 8557 O O . LYS A 1 1037 ? -12.452 -19.519 36.325 1.00 88.50 1037 LYS A O 1
ATOM 8562 N N . ASP A 1 1038 ? -13.278 -20.074 38.341 1.00 87.69 1038 ASP A N 1
ATOM 8563 C CA . ASP A 1 1038 ? -12.256 -19.380 39.146 1.00 87.69 1038 ASP A CA 1
ATOM 8564 C C . ASP A 1 1038 ? -12.030 -17.908 38.724 1.00 87.69 1038 ASP A C 1
ATOM 8566 O O . ASP A 1 1038 ? -10.901 -17.448 38.590 1.00 87.69 1038 ASP A O 1
ATOM 8570 N N . ASN A 1 1039 ? -13.124 -17.168 38.479 1.00 91.50 1039 ASN A N 1
ATOM 8571 C CA . ASN A 1 1039 ? -13.126 -15.787 37.961 1.00 91.50 1039 ASN A CA 1
ATOM 8572 C C . ASN A 1 1039 ? -12.416 -15.599 36.609 1.00 91.50 1039 ASN A C 1
ATOM 8574 O O . ASN A 1 1039 ? -12.041 -14.482 36.266 1.00 91.50 1039 ASN A O 1
ATOM 8578 N N . LYS A 1 1040 ? -12.269 -16.657 35.810 1.00 94.31 1040 LYS A N 1
ATOM 8579 C CA . LYS A 1 1040 ? -11.691 -16.606 34.467 1.00 94.31 1040 LYS A CA 1
ATOM 8580 C C . LYS A 1 1040 ? -12.662 -17.154 33.434 1.00 94.31 1040 LYS A C 1
ATOM 8582 O O . LYS A 1 1040 ? -13.220 -18.239 33.608 1.00 94.31 1040 LYS A O 1
ATOM 8587 N N . LEU A 1 1041 ? -12.847 -16.425 32.336 1.00 95.56 1041 LEU A N 1
ATOM 8588 C CA . LEU A 1 1041 ? -13.627 -16.908 31.201 1.00 95.56 1041 LEU A CA 1
ATOM 8589 C C . LEU A 1 1041 ? -12.753 -17.808 30.318 1.00 95.56 1041 LEU A C 1
ATOM 8591 O O . LEU A 1 1041 ? -11.745 -17.364 29.770 1.00 95.56 1041 LEU A O 1
ATOM 8595 N N . THR A 1 1042 ? -13.156 -19.067 30.146 1.00 95.50 1042 THR A N 1
ATOM 8596 C CA . THR A 1 1042 ? -12.483 -20.024 29.253 1.00 95.50 1042 THR A CA 1
ATOM 8597 C C . THR A 1 1042 ? -13.392 -20.364 28.081 1.00 95.50 1042 THR A C 1
ATOM 8599 O O . THR A 1 1042 ? -14.517 -20.815 28.280 1.00 95.50 1042 THR A O 1
ATOM 8602 N N . LEU A 1 1043 ? -12.911 -20.138 26.858 1.00 95.69 1043 LEU A N 1
ATOM 8603 C CA . LEU A 1 1043 ? -13.671 -20.399 25.634 1.00 95.69 1043 LEU A CA 1
ATOM 8604 C C . LEU A 1 1043 ? -13.769 -21.903 25.366 1.00 95.69 1043 LEU A C 1
ATOM 8606 O O . LEU A 1 1043 ? -12.767 -22.610 25.462 1.00 95.69 1043 LEU A O 1
ATOM 8610 N N . HIS A 1 1044 ? -14.959 -22.373 24.996 1.00 94.12 1044 HIS A N 1
ATOM 8611 C CA . HIS A 1 1044 ? -15.219 -23.789 24.704 1.00 94.12 1044 HIS A CA 1
ATOM 8612 C C . HIS A 1 1044 ? -15.999 -24.020 23.407 1.00 94.12 1044 HIS A C 1
ATOM 8614 O O . HIS A 1 1044 ? -15.861 -25.084 22.811 1.00 94.12 1044 HIS A O 1
ATOM 8620 N N . THR A 1 1045 ? -16.758 -23.031 22.923 1.00 94.38 1045 THR A N 1
ATOM 8621 C CA . THR A 1 1045 ? -17.555 -23.155 21.693 1.00 94.38 1045 THR A CA 1
ATOM 8622 C C . THR A 1 1045 ? -17.235 -22.025 20.725 1.00 94.38 1045 THR A C 1
ATOM 8624 O O . THR A 1 1045 ? -17.056 -20.871 21.122 1.00 94.38 1045 THR A O 1
ATOM 8627 N N . LYS A 1 1046 ? -17.171 -22.366 19.437 1.00 96.25 1046 LYS A N 1
ATOM 8628 C CA . LYS A 1 1046 ? -16.864 -21.441 18.351 1.00 96.25 1046 LYS A CA 1
ATOM 8629 C C . LYS A 1 1046 ? -17.723 -21.756 17.130 1.00 96.25 1046 LYS A C 1
ATOM 8631 O O . LYS A 1 1046 ? -17.737 -22.899 16.681 1.00 96.25 1046 LYS A O 1
ATOM 8636 N N . TYR A 1 1047 ? -18.381 -20.744 16.575 1.00 96.75 1047 TYR A N 1
ATOM 8637 C CA . TYR A 1 1047 ? -19.111 -20.840 15.313 1.00 96.75 1047 TYR A CA 1
ATOM 8638 C C . TYR A 1 1047 ? -18.604 -19.790 14.330 1.00 96.75 1047 TYR A C 1
ATOM 8640 O O . TYR A 1 1047 ? -18.428 -18.624 14.690 1.00 96.75 1047 TYR A O 1
ATOM 8648 N N . ASP A 1 1048 ? -18.400 -20.188 13.078 1.00 95.62 1048 ASP A N 1
ATOM 8649 C CA . ASP A 1 1048 ? -18.160 -19.223 12.011 1.00 95.62 1048 ASP A CA 1
ATOM 8650 C C . ASP A 1 1048 ? -19.427 -18.401 11.773 1.00 95.62 1048 ASP A C 1
ATOM 8652 O O . ASP A 1 1048 ? -20.544 -18.923 11.788 1.00 95.62 1048 ASP A O 1
ATOM 8656 N N . THR A 1 1049 ? -19.250 -17.098 11.583 1.00 96.69 1049 THR A N 1
ATOM 8657 C CA . THR A 1 1049 ? -20.348 -16.158 11.350 1.00 96.69 1049 THR A CA 1
ATOM 8658 C C . THR A 1 1049 ? -20.070 -15.305 10.116 1.00 96.69 1049 THR A C 1
ATOM 8660 O O . THR A 1 1049 ? -18.910 -15.152 9.729 1.00 96.69 1049 THR A O 1
ATOM 8663 N N . PRO A 1 1050 ? -21.097 -14.714 9.488 1.00 95.62 1050 PRO A N 1
ATOM 8664 C CA . PRO A 1 1050 ? -20.918 -13.812 8.360 1.00 95.62 1050 PRO A CA 1
ATOM 8665 C C . PRO A 1 1050 ? -20.117 -12.564 8.748 1.00 95.62 1050 PRO A C 1
ATOM 8667 O O . PRO A 1 1050 ? -20.156 -12.114 9.893 1.00 95.62 1050 PRO A O 1
ATOM 8670 N N . VAL A 1 1051 ? -19.428 -11.958 7.778 1.00 95.50 1051 VAL A N 1
ATOM 8671 C CA . VAL A 1 1051 ? -18.527 -10.807 7.994 1.00 95.50 1051 VAL A CA 1
ATOM 8672 C C . VAL A 1 1051 ? -19.222 -9.630 8.685 1.00 95.50 1051 VAL A C 1
ATOM 8674 O O . VAL A 1 1051 ? -18.574 -8.908 9.443 1.00 95.50 1051 VAL A O 1
ATOM 8677 N N . ILE A 1 1052 ? -20.532 -9.432 8.502 1.00 95.12 1052 ILE A N 1
ATOM 8678 C CA . ILE A 1 1052 ? -21.284 -8.383 9.210 1.00 95.12 1052 ILE A CA 1
ATOM 8679 C C . ILE A 1 1052 ? -21.162 -8.483 10.743 1.00 95.12 1052 ILE A C 1
ATOM 8681 O O . ILE A 1 1052 ? -21.097 -7.454 11.420 1.00 95.12 1052 ILE A O 1
ATOM 8685 N N . PHE A 1 1053 ? -21.007 -9.696 11.287 1.00 96.75 1053 PHE A N 1
ATOM 8686 C CA . PHE A 1 1053 ? -20.837 -9.935 12.721 1.00 96.75 1053 PHE A CA 1
ATOM 8687 C C . PHE A 1 1053 ? -19.516 -9.367 13.261 1.00 96.75 1053 PHE A C 1
ATOM 8689 O O . PHE A 1 1053 ? -19.403 -9.129 14.461 1.00 96.75 1053 PHE A O 1
ATOM 8696 N N . SER A 1 1054 ? -18.527 -9.077 12.404 1.00 95.25 1054 SER A N 1
ATOM 8697 C CA . SER A 1 1054 ? -17.253 -8.458 12.815 1.00 95.25 1054 SER A CA 1
ATOM 8698 C C . SER A 1 1054 ? -17.436 -7.103 13.496 1.00 95.25 1054 SER A C 1
ATOM 8700 O O . SER A 1 1054 ? -16.648 -6.717 14.369 1.00 95.25 1054 SER A O 1
ATOM 8702 N N . ARG A 1 1055 ? -18.514 -6.393 13.148 1.00 93.94 1055 ARG A N 1
ATOM 8703 C CA . ARG A 1 1055 ? -18.874 -5.120 13.771 1.00 93.94 1055 ARG A CA 1
ATOM 8704 C C . ARG A 1 1055 ? -19.845 -5.271 14.938 1.00 93.94 1055 ARG A C 1
ATOM 8706 O O . ARG A 1 1055 ? -19.932 -4.340 15.732 1.00 93.94 1055 ARG A O 1
ATOM 8713 N N . PHE A 1 1056 ? -20.519 -6.413 15.085 1.00 95.88 1056 PHE A N 1
ATOM 8714 C CA . PHE A 1 1056 ? -21.476 -6.634 16.167 1.00 95.88 1056 PHE A CA 1
ATOM 8715 C C . PHE A 1 1056 ? -20.797 -6.651 17.533 1.00 95.88 1056 PHE A C 1
ATOM 8717 O O . PHE A 1 1056 ? -19.685 -7.154 17.720 1.00 95.88 1056 PHE A O 1
ATOM 8724 N N . ARG A 1 1057 ? -21.493 -6.064 18.496 1.00 95.31 1057 ARG A N 1
ATOM 8725 C CA . ARG A 1 1057 ? -21.178 -6.053 19.918 1.00 95.31 1057 ARG A CA 1
ATOM 8726 C C . ARG A 1 1057 ? -22.456 -6.372 20.676 1.00 95.31 1057 ARG A C 1
ATOM 8728 O O . ARG A 1 1057 ? -23.548 -5.993 20.246 1.00 95.31 1057 ARG A O 1
ATOM 8735 N N . GLY A 1 1058 ? -22.317 -7.060 21.804 1.00 93.94 1058 GLY A N 1
ATOM 8736 C CA . GLY A 1 1058 ? -23.467 -7.408 22.621 1.00 93.94 1058 GLY A CA 1
ATOM 8737 C C . GLY A 1 1058 ? -24.175 -6.167 23.163 1.00 93.94 1058 GLY A C 1
ATOM 8738 O O . GLY A 1 1058 ? -23.528 -5.225 23.620 1.00 93.94 1058 GLY A O 1
ATOM 8739 N N . SER A 1 1059 ? -25.503 -6.140 23.089 1.00 93.31 1059 SER A N 1
ATOM 8740 C CA . SER A 1 1059 ? -26.302 -5.021 23.592 1.00 93.31 1059 SER A CA 1
ATOM 8741 C C . SER A 1 1059 ? -27.132 -5.471 24.791 1.00 93.31 1059 SER A C 1
ATOM 8743 O O . SER A 1 1059 ? -26.738 -5.206 25.929 1.00 93.31 1059 SER A O 1
ATOM 8745 N N . SER A 1 1060 ? -28.211 -6.216 24.547 1.00 91.56 1060 SER A N 1
ATOM 8746 C CA . SER A 1 1060 ? -29.159 -6.670 25.569 1.00 91.56 1060 SER A CA 1
ATOM 8747 C C . SER A 1 1060 ? -28.854 -8.086 26.076 1.00 91.56 1060 SER A C 1
ATOM 8749 O O . SER A 1 1060 ? -28.157 -8.838 25.395 1.00 91.56 1060 SER A O 1
ATOM 8751 N N . PRO A 1 1061 ? -29.435 -8.506 27.213 1.00 90.19 1061 PRO A N 1
ATOM 8752 C CA . PRO A 1 1061 ? -29.564 -9.921 27.559 1.00 90.19 1061 PRO A CA 1
ATOM 8753 C C . PRO A 1 1061 ? -30.285 -10.741 26.471 1.00 90.19 1061 PRO A C 1
ATOM 8755 O O . PRO A 1 1061 ? -31.022 -10.186 25.646 1.00 90.19 1061 PRO A O 1
ATOM 8758 N N . ILE A 1 1062 ? -30.076 -12.062 26.493 1.00 93.75 1062 ILE A N 1
ATOM 8759 C CA . ILE A 1 1062 ? -30.796 -13.022 25.646 1.00 93.75 1062 ILE A CA 1
ATOM 8760 C C . ILE A 1 1062 ? -32.207 -13.245 26.194 1.00 93.75 1062 ILE A C 1
ATOM 8762 O O . ILE A 1 1062 ? -32.390 -13.483 27.386 1.00 93.75 1062 ILE A O 1
ATOM 8766 N N . VAL A 1 1063 ? -33.191 -13.229 25.298 1.00 92.62 1063 VAL A N 1
ATOM 8767 C CA . VAL A 1 1063 ? -34.592 -13.549 25.587 1.00 92.62 1063 VAL A CA 1
ATOM 8768 C C . VAL A 1 1063 ? -34.971 -14.831 24.863 1.00 92.62 1063 VAL A C 1
ATOM 8770 O O . VAL A 1 1063 ? -34.714 -14.980 23.667 1.00 92.62 1063 VAL A O 1
ATOM 8773 N N . GLU A 1 1064 ? -35.607 -15.757 25.572 1.00 92.31 1064 GLU A N 1
ATOM 8774 C CA . GLU A 1 1064 ? -36.211 -16.927 24.947 1.00 92.31 1064 GLU A CA 1
ATOM 8775 C C . GLU A 1 1064 ? -37.604 -16.592 24.402 1.00 92.31 1064 GLU A C 1
ATOM 8777 O O . GLU A 1 1064 ? -38.464 -16.084 25.120 1.00 92.31 1064 GLU A O 1
ATOM 8782 N N . TYR A 1 1065 ? -37.844 -16.903 23.129 1.00 92.62 1065 TYR A N 1
ATOM 8783 C CA . TYR A 1 1065 ? -39.153 -16.766 22.498 1.00 92.62 1065 TYR A CA 1
ATOM 8784 C C . TYR A 1 1065 ? -39.316 -17.786 21.368 1.00 92.62 1065 TYR A C 1
ATOM 8786 O O . TYR A 1 1065 ? -38.423 -17.948 20.536 1.00 92.62 1065 TYR A O 1
ATOM 8794 N N . ASN A 1 1066 ? -40.464 -18.474 21.329 1.00 90.69 1066 ASN A N 1
ATOM 8795 C CA . ASN A 1 1066 ? -40.780 -19.521 20.347 1.00 90.69 1066 ASN A CA 1
ATOM 8796 C C . ASN A 1 1066 ? -39.661 -20.570 20.182 1.00 90.69 1066 ASN A C 1
ATOM 8798 O O . ASN A 1 1066 ? -39.282 -20.915 19.064 1.00 90.69 1066 ASN A O 1
ATOM 8802 N N . ASN A 1 1067 ? -39.129 -21.080 21.300 1.00 90.06 1067 ASN A N 1
ATOM 8803 C CA . ASN A 1 1067 ? -38.063 -22.091 21.330 1.00 90.06 1067 ASN A CA 1
ATOM 8804 C C . ASN A 1 1067 ? -36.738 -21.652 20.660 1.00 90.06 1067 ASN A C 1
ATOM 8806 O O . ASN A 1 1067 ? -35.924 -22.488 20.267 1.00 90.06 1067 ASN A O 1
ATOM 8810 N N . LYS A 1 1068 ? -36.516 -20.340 20.529 1.00 94.25 1068 LYS A N 1
ATOM 8811 C CA . LYS A 1 1068 ? -35.286 -19.722 20.019 1.00 94.25 1068 LYS A CA 1
ATOM 8812 C C . LYS A 1 1068 ? -34.786 -18.674 21.001 1.00 94.25 1068 LYS A C 1
ATOM 8814 O O . LYS A 1 1068 ? -35.560 -18.133 21.794 1.00 94.25 1068 LYS A O 1
ATOM 8819 N N . PHE A 1 1069 ? -33.502 -18.366 20.917 1.00 95.81 1069 PHE A N 1
ATOM 8820 C CA . PHE A 1 1069 ? -32.887 -17.300 21.696 1.00 95.81 1069 PHE A CA 1
ATOM 8821 C C . PHE A 1 1069 ? -32.709 -16.057 20.835 1.00 95.81 1069 PHE A C 1
ATOM 8823 O O . PHE A 1 1069 ? -32.279 -16.144 19.690 1.00 95.81 1069 PHE A O 1
ATOM 8830 N N . TRP A 1 1070 ? -33.045 -14.899 21.388 1.00 96.38 1070 TRP A N 1
ATOM 8831 C CA . TRP A 1 1070 ? -33.031 -13.619 20.694 1.00 96.38 1070 TRP A CA 1
ATOM 8832 C C . TRP A 1 1070 ? -32.162 -12.633 21.462 1.00 96.38 1070 TRP A C 1
ATOM 8834 O O . TRP A 1 1070 ? -32.322 -12.486 22.673 1.00 96.38 1070 TRP A O 1
ATOM 8844 N N . ALA A 1 1071 ? -31.270 -11.931 20.769 1.00 95.31 1071 ALA A N 1
ATOM 8845 C CA . ALA A 1 1071 ? -30.450 -10.882 21.367 1.00 95.31 1071 ALA A CA 1
ATOM 8846 C C . ALA A 1 1071 ? -30.387 -9.652 20.467 1.00 95.31 1071 ALA A C 1
ATOM 8848 O O . ALA A 1 1071 ? -30.302 -9.764 19.242 1.00 95.31 1071 ALA A O 1
ATOM 8849 N N . VAL A 1 1072 ? -30.369 -8.472 21.081 1.00 97.12 1072 VAL A N 1
ATOM 8850 C CA . VAL A 1 1072 ? -30.052 -7.230 20.380 1.00 97.12 1072 VAL A CA 1
ATOM 8851 C C . VAL A 1 1072 ? -28.542 -7.048 20.394 1.00 97.12 1072 VAL A C 1
ATOM 8853 O O . VAL A 1 1072 ? -27.898 -7.091 21.446 1.00 97.12 1072 VAL A O 1
ATOM 8856 N N . VAL A 1 1073 ? -27.982 -6.801 19.218 1.00 97.38 1073 VAL A N 1
ATOM 8857 C CA . VAL A 1 1073 ? -26.596 -6.374 19.033 1.00 97.38 1073 VAL A CA 1
ATOM 8858 C C . VAL A 1 1073 ? -26.572 -4.945 18.526 1.00 97.38 1073 VAL A C 1
ATOM 8860 O O . VAL A 1 1073 ? -27.539 -4.453 17.939 1.00 97.38 1073 VAL A O 1
ATOM 8863 N N . HIS A 1 1074 ? -25.451 -4.273 18.734 1.00 95.50 1074 HIS A N 1
ATOM 8864 C CA . HIS A 1 1074 ? -25.203 -2.976 18.127 1.00 95.50 1074 HIS A CA 1
ATOM 8865 C C . HIS A 1 1074 ? -23.849 -2.956 17.431 1.00 95.50 1074 HIS A C 1
ATOM 8867 O O . HIS A 1 1074 ? -22.977 -3.790 17.683 1.00 95.50 1074 HIS A O 1
ATOM 8873 N N . PHE A 1 1075 ? -23.666 -1.977 16.560 1.00 93.69 1075 PHE A N 1
ATOM 8874 C CA . PHE A 1 1075 ? -22.370 -1.612 16.024 1.00 93.69 1075 PHE A CA 1
ATOM 8875 C C . PHE A 1 1075 ? -22.299 -0.112 15.776 1.00 93.69 1075 PHE A C 1
ATOM 8877 O O . PHE A 1 1075 ? -23.312 0.557 15.581 1.00 93.69 1075 PHE A O 1
ATOM 8884 N N . VAL A 1 1076 ? -21.080 0.417 15.813 1.00 89.81 1076 VAL A N 1
ATOM 8885 C CA . VAL A 1 1076 ? -20.844 1.858 15.868 1.00 89.81 1076 VAL A CA 1
ATOM 8886 C C . VAL A 1 1076 ? -20.157 2.325 14.597 1.00 89.81 1076 VAL A C 1
ATOM 8888 O O . VAL A 1 1076 ? -19.163 1.748 14.150 1.00 89.81 1076 VAL A O 1
ATOM 8891 N N . ARG A 1 1077 ? -20.666 3.416 14.033 1.00 88.06 1077 ARG A N 1
ATOM 8892 C CA . ARG A 1 1077 ? -19.921 4.266 13.113 1.00 88.06 1077 ARG A CA 1
ATOM 8893 C C . ARG A 1 1077 ? -19.254 5.372 13.926 1.00 88.06 1077 ARG A C 1
ATOM 8895 O O . ARG A 1 1077 ? -19.925 6.178 14.568 1.00 88.06 1077 ARG A O 1
ATOM 8902 N N . TYR A 1 1078 ? -17.926 5.390 13.899 1.00 84.94 1078 TYR A N 1
ATOM 8903 C CA . TYR A 1 1078 ? -17.098 6.328 14.655 1.00 84.94 1078 TYR A CA 1
ATOM 8904 C C . TYR A 1 1078 ? -17.023 7.699 13.964 1.00 84.94 1078 TYR A C 1
ATOM 8906 O O . TYR A 1 1078 ? -15.992 8.077 13.420 1.00 84.94 1078 TYR A O 1
ATOM 8914 N N . THR A 1 1079 ? -18.146 8.413 13.957 1.00 83.44 1079 THR A N 1
ATOM 8915 C CA . THR A 1 1079 ? -18.245 9.851 13.656 1.00 83.44 1079 THR A CA 1
ATOM 8916 C C . THR A 1 1079 ? -18.299 10.650 14.956 1.00 83.44 1079 THR A C 1
ATOM 8918 O O . THR A 1 1079 ? -18.401 10.058 16.035 1.00 83.44 1079 THR A O 1
ATOM 8921 N N . THR A 1 1080 ? -18.294 11.978 14.866 1.00 81.06 1080 THR A N 1
ATOM 8922 C CA . THR A 1 1080 ? -18.539 12.847 16.019 1.00 81.06 1080 THR A CA 1
ATOM 8923 C C . THR A 1 1080 ? -19.852 13.616 15.864 1.00 81.06 1080 THR A C 1
ATOM 8925 O O . THR A 1 1080 ? -19.963 14.484 14.995 1.00 81.06 1080 THR A O 1
ATOM 8928 N N . PRO A 1 1081 ? -20.873 13.344 16.703 1.00 83.06 1081 PRO A N 1
ATOM 8929 C CA . PRO A 1 1081 ? -21.041 12.207 17.615 1.00 83.06 1081 PRO A CA 1
ATOM 8930 C C . PRO A 1 1081 ? -21.097 10.853 16.899 1.00 83.06 1081 PRO A C 1
ATOM 8932 O O . PRO A 1 1081 ? -21.388 10.767 15.700 1.00 83.06 1081 PRO A O 1
ATOM 8935 N N . ARG A 1 1082 ? -20.860 9.785 17.668 1.00 88.62 1082 ARG A N 1
ATOM 8936 C CA . ARG A 1 1082 ? -20.951 8.396 17.195 1.00 88.62 1082 ARG A CA 1
ATOM 8937 C C . ARG A 1 1082 ? -22.366 8.095 16.715 1.00 88.62 1082 ARG A C 1
ATOM 8939 O O . ARG A 1 1082 ? -23.315 8.583 17.321 1.00 88.62 1082 ARG A O 1
ATOM 8946 N N . VAL A 1 1083 ? -22.490 7.264 15.679 1.00 88.94 1083 VAL A N 1
ATOM 8947 C CA . VAL A 1 1083 ? -23.783 6.748 15.204 1.00 88.94 1083 VAL A CA 1
ATOM 8948 C C . VAL A 1 1083 ? -23.908 5.264 15.526 1.00 88.94 1083 VAL A C 1
ATOM 8950 O O . VAL A 1 1083 ? -23.033 4.481 15.148 1.00 88.94 1083 VAL A O 1
ATOM 8953 N N . TYR A 1 1084 ? -24.975 4.882 16.222 1.00 92.19 1084 TYR A N 1
ATOM 8954 C CA . TYR A 1 1084 ? -25.253 3.496 16.593 1.00 92.19 1084 TYR A CA 1
ATOM 8955 C C . TYR A 1 1084 ? -26.266 2.878 15.632 1.00 92.19 1084 TYR A C 1
ATOM 8957 O O . TYR A 1 1084 ? -27.272 3.484 15.273 1.00 92.19 1084 TYR A O 1
ATOM 8965 N N . TYR A 1 1085 ? -25.976 1.652 15.218 1.00 94.88 1085 TYR A N 1
ATOM 8966 C CA . TYR A 1 1085 ? -26.892 0.804 14.473 1.00 94.88 1085 TYR A CA 1
ATOM 8967 C C . TYR A 1 1085 ? -27.139 -0.468 15.258 1.00 94.88 1085 TYR A C 1
ATOM 8969 O O . TYR A 1 1085 ? -26.249 -0.963 15.952 1.00 94.88 1085 TYR A O 1
ATOM 8977 N N . HIS A 1 1086 ? -28.331 -1.020 15.105 1.00 96.12 1086 HIS A N 1
ATOM 8978 C CA . HIS A 1 1086 ? -28.791 -2.186 15.836 1.00 96.12 1086 HIS A CA 1
ATOM 8979 C C . HIS A 1 1086 ? -29.192 -3.299 14.879 1.00 96.12 1086 HIS A C 1
ATOM 8981 O O . HIS A 1 1086 ? -29.576 -3.061 13.735 1.00 96.12 1086 HIS A O 1
ATOM 8987 N N . SER A 1 1087 ? -29.084 -4.528 15.358 1.00 96.81 1087 SER A N 1
ATOM 8988 C CA . SER A 1 1087 ? -29.621 -5.709 14.697 1.00 96.81 1087 SER A CA 1
ATOM 8989 C C . SER A 1 1087 ? -30.126 -6.674 15.763 1.00 96.81 1087 SER A C 1
ATOM 8991 O O . SER A 1 1087 ? -29.688 -6.639 16.915 1.00 96.81 1087 SER A O 1
ATOM 8993 N N . VAL A 1 1088 ? -31.075 -7.518 15.390 1.00 97.31 1088 VAL A N 1
ATOM 8994 C CA . VAL A 1 1088 ? -31.570 -8.608 16.227 1.00 97.31 1088 VAL A CA 1
ATOM 8995 C C . VAL A 1 1088 ? -30.994 -9.908 15.696 1.00 97.31 1088 VAL A C 1
ATOM 8997 O O . VAL A 1 1088 ? -31.188 -10.204 14.522 1.00 97.31 1088 VAL A O 1
ATOM 9000 N N . VAL A 1 1089 ? -30.311 -10.676 16.542 1.00 97.88 1089 VAL A N 1
ATOM 9001 C CA . VAL A 1 1089 ? -29.751 -11.994 16.210 1.00 97.88 1089 VAL A CA 1
ATOM 9002 C C . VAL A 1 1089 ? -30.604 -13.080 16.857 1.00 97.88 1089 VAL A C 1
ATOM 9004 O O . VAL A 1 1089 ? -30.962 -12.977 18.032 1.00 97.88 1089 VAL A O 1
ATOM 9007 N N . VAL A 1 1090 ? -30.915 -14.116 16.081 1.00 97.69 1090 VAL A N 1
ATOM 9008 C CA . VAL A 1 1090 ? -31.686 -15.291 16.494 1.00 97.69 1090 VAL A CA 1
ATOM 9009 C C . VAL A 1 1090 ? -30.768 -16.503 16.502 1.00 97.69 1090 VAL A C 1
ATOM 9011 O O . VAL A 1 1090 ? -30.080 -16.771 15.514 1.00 97.69 1090 VAL A O 1
ATOM 9014 N N . PHE A 1 1091 ? -30.781 -17.241 17.605 1.00 96.81 1091 PHE A N 1
ATOM 9015 C CA . PHE A 1 1091 ? -30.003 -18.454 17.806 1.00 96.81 1091 PHE A CA 1
ATOM 9016 C C . PHE A 1 1091 ? -30.913 -19.661 18.033 1.00 96.81 1091 PHE A C 1
ATOM 9018 O O . PHE A 1 1091 ? -32.019 -19.548 18.580 1.00 96.81 1091 PHE A O 1
ATOM 9025 N N . ASP A 1 1092 ? -30.409 -20.835 17.667 1.00 94.62 1092 ASP A N 1
ATOM 9026 C CA . ASP A 1 1092 ? -30.978 -22.104 18.105 1.00 94.62 1092 ASP A CA 1
ATOM 9027 C C . ASP A 1 1092 ? -30.704 -22.373 19.600 1.00 94.62 1092 ASP A C 1
ATOM 9029 O O . ASP A 1 1092 ? -30.024 -21.613 20.293 1.00 94.62 1092 ASP A O 1
ATOM 9033 N N . LYS A 1 1093 ? -31.217 -23.497 20.114 1.00 90.62 1093 LYS A N 1
ATOM 9034 C CA . LYS A 1 1093 ? -31.000 -23.917 21.508 1.00 90.62 1093 LYS A CA 1
ATOM 9035 C C . LYS A 1 1093 ? -29.547 -24.269 21.842 1.00 90.62 1093 LYS A C 1
ATOM 9037 O O . LYS A 1 1093 ? -29.209 -24.349 23.016 1.00 90.62 1093 LYS A O 1
ATOM 9042 N N . LYS A 1 1094 ? -28.685 -24.455 20.841 1.00 90.56 1094 LYS A N 1
ATOM 9043 C CA . LYS A 1 1094 ? -27.239 -24.684 20.994 1.00 90.56 1094 LYS A CA 1
ATOM 9044 C C . LYS A 1 1094 ? -26.436 -23.388 20.847 1.00 90.56 1094 LYS A C 1
ATOM 9046 O O . LYS A 1 1094 ? -25.209 -23.440 20.733 1.00 90.56 1094 LYS A O 1
ATOM 9051 N N . MET A 1 1095 ? -27.115 -22.236 20.844 1.00 93.88 1095 MET A N 1
ATOM 9052 C CA . MET A 1 1095 ? -26.527 -20.910 20.668 1.00 93.88 1095 MET A CA 1
ATOM 9053 C C . MET A 1 1095 ? -25.804 -20.720 19.329 1.00 93.88 1095 MET A C 1
ATOM 9055 O O . MET A 1 1095 ? -24.942 -19.848 19.203 1.00 93.88 1095 MET A O 1
ATOM 9059 N N . LYS A 1 1096 ? -26.164 -21.500 18.304 1.00 95.19 1096 LYS A N 1
ATOM 9060 C CA . LYS A 1 1096 ? -25.711 -21.278 16.932 1.00 95.19 1096 LYS A CA 1
ATOM 9061 C C . LYS A 1 1096 ? -26.588 -20.197 16.283 1.00 95.19 1096 LYS A C 1
ATOM 9063 O O . LYS A 1 1096 ? -27.811 -20.343 16.300 1.00 95.19 1096 LYS A O 1
ATOM 9068 N N . PRO A 1 1097 ? -26.012 -19.123 15.708 1.00 96.62 1097 PRO A N 1
ATOM 9069 C CA . PRO A 1 1097 ? -26.785 -18.117 14.985 1.00 96.62 1097 PRO A CA 1
ATOM 9070 C C . PRO A 1 1097 ? -27.491 -18.736 13.775 1.00 96.62 1097 PRO A C 1
ATOM 9072 O O . PRO A 1 1097 ? -26.862 -19.441 12.988 1.00 96.62 1097 PRO A O 1
ATOM 9075 N N . GLU A 1 1098 ? -28.777 -18.445 13.612 1.00 96.88 1098 GLU A N 1
ATOM 9076 C CA . GLU A 1 1098 ? -29.580 -18.883 12.462 1.00 96.88 1098 GLU A CA 1
ATOM 9077 C C . GLU A 1 1098 ? -30.002 -17.710 11.583 1.00 96.88 1098 GLU A C 1
ATOM 9079 O O . GLU A 1 1098 ? -30.019 -17.820 10.357 1.00 96.88 1098 GLU A O 1
ATOM 9084 N N . GLN A 1 1099 ? -30.359 -16.583 12.203 1.00 97.31 1099 GLN A N 1
ATOM 9085 C CA . GLN A 1 1099 ? -30.837 -15.400 11.497 1.00 97.31 1099 GLN A CA 1
ATOM 9086 C C . GLN A 1 1099 ? -30.368 -14.122 12.183 1.00 97.31 1099 GLN A C 1
ATOM 9088 O O . GLN A 1 1099 ? -30.104 -14.100 13.385 1.00 97.31 1099 GLN A O 1
ATOM 9093 N N . TYR A 1 1100 ? -30.322 -13.031 11.429 1.00 97.50 1100 TYR A N 1
ATOM 9094 C CA . TYR A 1 1100 ? -30.154 -11.688 11.971 1.00 97.50 1100 TYR A CA 1
ATOM 9095 C C . TYR A 1 1100 ? -30.953 -10.666 11.156 1.00 97.50 1100 TYR A C 1
ATOM 9097 O O . TYR A 1 1100 ? -31.176 -10.855 9.963 1.00 97.50 1100 TYR A O 1
ATOM 9105 N N . SER A 1 1101 ? -31.413 -9.580 11.769 1.00 96.62 1101 SER A N 1
ATOM 9106 C CA . SER A 1 1101 ? -32.139 -8.533 11.044 1.00 96.62 1101 SER A CA 1
ATOM 9107 C C . SER A 1 1101 ? -31.192 -7.645 10.237 1.00 96.62 1101 SER A C 1
ATOM 9109 O O . SER A 1 1101 ? -30.043 -7.417 10.632 1.00 96.62 1101 SER A O 1
ATOM 9111 N N . LEU A 1 1102 ? -31.686 -7.034 9.158 1.00 95.19 1102 LEU A N 1
ATOM 9112 C CA . LEU A 1 1102 ? -30.999 -5.884 8.570 1.00 95.19 1102 LEU A CA 1
ATOM 9113 C C . LEU A 1 1102 ? -30.783 -4.781 9.626 1.00 95.19 1102 LEU A C 1
ATOM 9115 O O . LEU A 1 1102 ? -31.596 -4.663 10.552 1.00 95.19 1102 LEU A O 1
ATOM 9119 N N . PRO A 1 1103 ? -29.704 -3.982 9.509 1.00 95.44 1103 PRO A N 1
ATOM 9120 C CA . PRO A 1 1103 ? -29.432 -2.910 10.454 1.00 95.44 1103 PRO A CA 1
ATOM 9121 C C . PRO A 1 1103 ? -30.552 -1.867 10.527 1.00 95.44 1103 PRO A C 1
ATOM 9123 O O . PRO A 1 1103 ? -31.061 -1.413 9.505 1.00 95.44 1103 PRO A O 1
ATOM 9126 N N . PHE A 1 1104 ? -30.892 -1.434 11.732 1.00 94.25 1104 PHE A N 1
ATOM 9127 C CA . PHE A 1 1104 ? -31.865 -0.371 11.973 1.00 94.25 1104 PHE A CA 1
ATOM 9128 C C . PHE A 1 1104 ? -31.345 0.614 13.020 1.00 94.25 1104 PHE A C 1
ATOM 9130 O O . PHE A 1 1104 ? -30.363 0.354 13.715 1.00 94.25 1104 PHE A O 1
ATOM 9137 N N . CYS A 1 1105 ? -32.020 1.749 13.137 1.00 93.62 1105 CYS A N 1
ATOM 9138 C CA . CYS A 1 1105 ? -31.928 2.623 14.305 1.00 93.62 1105 CYS A CA 1
ATOM 9139 C C . CYS A 1 1105 ? -33.314 2.732 14.943 1.00 93.62 1105 CYS A C 1
ATOM 9141 O O . CYS A 1 1105 ? -34.329 2.471 14.300 1.00 93.62 1105 CYS A O 1
ATOM 9143 N N . PHE A 1 1106 ? -33.387 3.072 16.216 1.00 93.06 1106 PHE A N 1
ATOM 9144 C CA . PHE A 1 1106 ? -34.644 3.244 16.926 1.00 93.06 1106 PHE A CA 1
ATOM 9145 C C . PHE A 1 1106 ? -35.328 4.546 16.513 1.00 93.06 1106 PHE A C 1
ATOM 9147 O O . PHE A 1 1106 ? -36.505 4.530 16.155 1.00 93.06 1106 PHE A O 1
ATOM 9154 N N . ARG A 1 1107 ? -34.604 5.670 16.528 1.00 88.56 1107 ARG A N 1
ATOM 9155 C CA . ARG A 1 1107 ? -35.157 7.022 16.331 1.00 88.56 1107 ARG A CA 1
ATOM 9156 C C . ARG A 1 1107 ? -34.325 7.928 15.417 1.00 88.56 1107 ARG A C 1
ATOM 9158 O O . ARG A 1 1107 ? -34.743 9.062 15.199 1.00 88.56 1107 ARG A O 1
ATOM 9165 N N . GLN A 1 1108 ? -33.218 7.436 14.847 1.00 81.00 1108 GLN A N 1
ATOM 9166 C CA . GLN A 1 1108 ? -32.221 8.224 14.094 1.00 81.00 1108 GLN A CA 1
ATOM 9167 C C . GLN A 1 1108 ? -31.505 9.279 14.951 1.00 81.00 1108 GLN A C 1
ATOM 9169 O O . GLN A 1 1108 ? -30.945 10.243 14.418 1.00 81.00 1108 GLN A O 1
ATOM 9174 N N . THR A 1 1109 ? -31.481 9.110 16.275 1.00 77.81 1109 THR A N 1
ATOM 9175 C CA . THR A 1 1109 ? -30.548 9.880 17.099 1.00 77.81 1109 THR A CA 1
ATOM 9176 C C . THR A 1 1109 ? -29.146 9.304 16.939 1.00 77.81 1109 THR A C 1
ATOM 9178 O O . THR A 1 1109 ? -28.957 8.161 16.530 1.00 77.81 1109 THR A O 1
ATOM 9181 N N . LYS A 1 1110 ? -28.124 10.139 17.151 1.00 79.75 1110 LYS A N 1
ATOM 9182 C CA . LYS A 1 1110 ? -26.743 9.729 16.878 1.00 79.75 1110 LYS A CA 1
ATOM 9183 C C . LYS A 1 1110 ? -26.343 8.585 17.826 1.00 79.75 1110 LYS A C 1
ATOM 9185 O O . LYS A 1 1110 ? -25.986 7.503 17.372 1.00 79.75 1110 LYS A O 1
ATOM 9190 N N . ILE A 1 1111 ? -26.497 8.761 19.136 1.00 86.81 1111 ILE A N 1
ATOM 9191 C CA . ILE A 1 1111 ? -26.160 7.721 20.116 1.00 86.81 1111 ILE A CA 1
ATOM 9192 C C . ILE A 1 1111 ? -27.444 7.067 20.627 1.00 86.81 1111 ILE A C 1
ATOM 9194 O O . ILE A 1 1111 ? -28.226 7.704 21.327 1.00 86.81 1111 ILE A O 1
ATOM 9198 N N . GLU A 1 1112 ? -27.620 5.787 20.321 1.00 91.44 1112 GLU A N 1
ATOM 9199 C CA . GLU A 1 1112 ? -28.716 4.949 20.808 1.00 91.44 1112 GLU A CA 1
ATOM 9200 C C . GLU A 1 1112 ? -28.111 3.698 21.461 1.00 91.44 1112 GLU A C 1
ATOM 9202 O O . GLU A 1 1112 ? -27.308 2.994 20.845 1.00 91.44 1112 GLU A O 1
ATOM 9207 N N . TYR A 1 1113 ? -28.448 3.417 22.723 1.00 91.88 1113 TYR A N 1
ATOM 9208 C CA . TYR A 1 1113 ? -27.901 2.253 23.428 1.00 91.88 1113 TYR A CA 1
ATOM 9209 C C . TYR A 1 1113 ? -28.993 1.418 24.085 1.00 91.88 1113 TYR A C 1
ATOM 9211 O O . TYR A 1 1113 ? -29.622 1.834 25.056 1.00 91.88 1113 TYR A O 1
ATOM 9219 N N . CYS A 1 1114 ? -29.217 0.221 23.538 1.00 94.38 1114 CYS A N 1
ATOM 9220 C CA . CYS A 1 1114 ? -30.223 -0.719 24.015 1.00 94.38 1114 CYS A CA 1
ATOM 9221 C C . CYS A 1 1114 ? -29.600 -1.714 24.996 1.00 94.38 1114 CYS A C 1
ATOM 9223 O O . CYS A 1 1114 ? -28.764 -2.533 24.609 1.00 94.38 1114 CYS A O 1
ATOM 9225 N N . LEU A 1 1115 ? -30.013 -1.641 26.260 1.00 93.06 1115 LEU A N 1
ATOM 9226 C CA . LEU A 1 1115 ? -29.539 -2.523 27.331 1.00 93.06 1115 LEU A CA 1
ATOM 9227 C C . LEU A 1 1115 ? -30.660 -3.431 27.866 1.00 93.06 1115 LEU A C 1
ATOM 9229 O O . LEU A 1 1115 ? -30.376 -4.444 28.499 1.00 93.06 1115 LEU A O 1
ATOM 9233 N N . GLY A 1 1116 ? -31.924 -3.122 27.562 1.00 92.50 1116 GLY A N 1
ATOM 9234 C CA . GLY A 1 1116 ? -33.074 -3.948 27.913 1.00 92.50 1116 GLY A CA 1
ATOM 9235 C C . GLY A 1 1116 ? -33.813 -4.439 26.674 1.00 92.50 1116 GLY A C 1
ATOM 9236 O O . GLY A 1 1116 ? -34.103 -3.668 25.761 1.00 92.50 1116 GLY A O 1
ATOM 9237 N N . PHE A 1 1117 ? -34.136 -5.726 26.655 1.00 94.62 1117 PHE A N 1
ATOM 9238 C CA . PHE A 1 1117 ? -34.922 -6.346 25.599 1.00 94.62 1117 PHE A CA 1
ATOM 9239 C C . PHE A 1 1117 ? -35.849 -7.387 26.214 1.00 94.62 1117 PHE A C 1
ATOM 9241 O O . PHE A 1 1117 ? -35.430 -8.165 27.068 1.00 94.62 1117 PHE A O 1
ATOM 9248 N N . HIS A 1 1118 ? -37.110 -7.383 25.801 1.00 92.44 1118 HIS A N 1
ATOM 9249 C CA . HIS A 1 1118 ? -38.105 -8.363 26.220 1.00 92.44 1118 HIS A CA 1
ATOM 9250 C C . HIS A 1 1118 ? -39.042 -8.662 25.053 1.00 92.44 1118 HIS A C 1
ATOM 9252 O O . HIS A 1 1118 ? -39.297 -7.788 24.227 1.00 92.44 1118 HIS A O 1
ATOM 9258 N N . ILE A 1 1119 ? -39.588 -9.876 24.984 1.00 92.25 1119 ILE A N 1
ATOM 9259 C CA . ILE A 1 1119 ? -40.549 -10.260 23.946 1.00 92.25 1119 ILE A CA 1
ATOM 9260 C C . ILE A 1 1119 ? -41.860 -10.665 24.615 1.00 92.25 1119 ILE A C 1
ATOM 9262 O O . ILE A 1 1119 ? -41.876 -11.530 25.487 1.00 92.25 1119 ILE A O 1
ATOM 9266 N N . ARG A 1 1120 ? -42.971 -10.046 24.205 1.00 88.06 1120 ARG A N 1
ATOM 9267 C CA . ARG A 1 1120 ? -44.323 -10.382 24.674 1.00 88.06 1120 ARG A CA 1
ATOM 9268 C C . ARG A 1 1120 ? -45.266 -10.480 23.484 1.00 88.06 1120 ARG A C 1
ATOM 9270 O O . ARG A 1 1120 ? -45.373 -9.542 22.701 1.00 88.06 1120 ARG A O 1
ATOM 9277 N N . GLU A 1 1121 ? -45.941 -11.621 23.345 1.00 88.44 1121 GLU A N 1
ATOM 9278 C CA . GLU A 1 1121 ? -46.962 -11.843 22.303 1.00 88.44 1121 GLU A CA 1
ATOM 9279 C C . GLU A 1 1121 ? -46.463 -11.515 20.876 1.00 88.44 1121 GLU A C 1
ATOM 9281 O O . GLU A 1 1121 ? -47.185 -10.961 20.054 1.00 88.44 1121 GLU A O 1
ATOM 9286 N N . GLY A 1 1122 ? -45.194 -11.829 20.579 1.00 91.38 1122 GLY A N 1
ATOM 9287 C CA . GLY A 1 1122 ? -44.567 -11.562 19.274 1.00 91.38 1122 GLY A CA 1
ATOM 9288 C C . GLY A 1 1122 ? -44.094 -10.122 19.054 1.00 91.38 1122 GLY A C 1
ATOM 9289 O O . GLY A 1 1122 ? -43.508 -9.824 18.009 1.00 91.38 1122 GLY A O 1
ATOM 9290 N N . ASN A 1 1123 ? -44.290 -9.239 20.033 1.00 92.38 1123 ASN A N 1
ATOM 9291 C CA . ASN A 1 1123 ? -43.754 -7.885 20.024 1.00 92.38 1123 ASN A CA 1
ATOM 9292 C C . ASN A 1 1123 ? -42.436 -7.825 20.800 1.00 92.38 1123 ASN A C 1
ATOM 9294 O O . ASN A 1 1123 ? -42.360 -8.274 21.944 1.00 92.38 1123 ASN A O 1
ATOM 9298 N N . GLY A 1 1124 ? -41.411 -7.244 20.182 1.00 93.38 1124 GLY A N 1
ATOM 9299 C CA . GLY A 1 1124 ? -40.169 -6.881 20.852 1.00 93.38 1124 GLY A CA 1
ATOM 9300 C C . GLY A 1 1124 ? -40.328 -5.532 21.545 1.00 93.38 1124 GLY A C 1
ATOM 9301 O O . GLY A 1 1124 ? -40.697 -4.549 20.901 1.00 93.38 1124 GLY A O 1
ATOM 9302 N N . CYS A 1 1125 ? -40.049 -5.492 22.844 1.00 93.94 1125 CYS A N 1
ATOM 9303 C CA . CYS A 1 1125 ? -39.898 -4.279 23.634 1.00 93.94 1125 CYS A CA 1
ATOM 9304 C C . CYS A 1 1125 ? -38.404 -3.984 23.785 1.00 93.94 1125 CYS A C 1
ATOM 9306 O O . CYS A 1 1125 ? -37.667 -4.747 24.414 1.00 93.94 1125 CYS A O 1
ATOM 9308 N N . PHE A 1 1126 ? -37.960 -2.889 23.177 1.00 95.31 1126 PHE A N 1
ATOM 9309 C CA . PHE A 1 1126 ? -36.577 -2.432 23.177 1.00 95.31 1126 PHE A CA 1
ATOM 9310 C C . PHE A 1 1126 ? -36.454 -1.249 24.126 1.00 95.31 1126 PHE A C 1
ATOM 9312 O O . PHE A 1 1126 ? -37.010 -0.185 23.852 1.00 95.31 1126 PHE A O 1
ATOM 9319 N N . ILE A 1 1127 ? -35.726 -1.427 25.224 1.00 95.00 1127 ILE A N 1
ATOM 9320 C CA . ILE A 1 1127 ? -35.447 -0.381 26.207 1.00 95.00 1127 ILE A CA 1
ATOM 9321 C C . ILE A 1 1127 ? -34.048 0.161 25.935 1.00 95.00 1127 ILE A C 1
ATOM 9323 O O . ILE A 1 1127 ? -33.052 -0.573 25.979 1.00 95.00 1127 ILE A O 1
ATOM 9327 N N . PHE A 1 1128 ? -33.978 1.449 25.625 1.00 94.56 1128 PHE A N 1
ATOM 9328 C CA . PHE A 1 1128 ? -32.754 2.114 25.199 1.00 94.56 1128 PHE A CA 1
ATOM 9329 C C . PHE A 1 1128 ? -32.691 3.554 25.707 1.00 94.56 1128 PHE A C 1
ATOM 9331 O O . PHE A 1 1128 ? -33.699 4.137 26.113 1.00 94.56 1128 PHE A O 1
ATOM 9338 N N . SER A 1 1129 ? -31.491 4.124 25.696 1.00 92.81 1129 SER A N 1
ATOM 9339 C CA . SER A 1 1129 ? -31.239 5.538 25.980 1.00 92.81 1129 SER A CA 1
ATOM 9340 C C . SER A 1 1129 ? -30.739 6.268 24.734 1.00 92.81 1129 SER A C 1
ATOM 9342 O O . SER A 1 1129 ? -30.126 5.667 23.848 1.00 92.81 1129 SER A O 1
ATOM 9344 N N . GLU A 1 1130 ? -31.011 7.571 24.673 1.00 91.06 1130 GLU A N 1
ATOM 9345 C CA . GLU A 1 1130 ? -30.582 8.476 23.604 1.00 91.06 1130 GLU A CA 1
ATOM 9346 C C . GLU A 1 1130 ? -29.499 9.421 24.142 1.00 91.06 1130 GLU A C 1
ATOM 9348 O O . GLU A 1 1130 ? -29.701 10.105 25.149 1.00 91.06 1130 GLU A O 1
ATOM 9353 N N . ASN A 1 1131 ? -28.341 9.491 23.482 1.00 87.75 1131 ASN A N 1
ATOM 9354 C CA . ASN A 1 1131 ? -27.195 10.303 23.923 1.00 87.75 1131 ASN A CA 1
ATOM 9355 C C . ASN A 1 1131 ? -26.783 10.017 25.368 1.00 87.75 1131 ASN A C 1
ATOM 9357 O O . ASN A 1 1131 ? -26.466 10.936 26.121 1.00 87.75 1131 ASN A O 1
ATOM 9361 N N . ASP A 1 1132 ? -26.826 8.732 25.742 1.00 86.06 1132 ASP A N 1
ATOM 9362 C CA . ASP A 1 1132 ? -26.493 8.265 27.090 1.00 86.06 1132 ASP A CA 1
ATOM 9363 C C . ASP A 1 1132 ? -27.293 9.024 28.170 1.00 86.06 1132 ASP A C 1
ATOM 9365 O O . ASP A 1 1132 ? -26.808 9.404 29.236 1.00 86.06 1132 ASP A O 1
ATOM 9369 N N . SER A 1 1133 ? -28.546 9.311 27.820 1.00 82.62 1133 SER A N 1
ATOM 9370 C CA . SER A 1 1133 ? -29.516 10.062 28.599 1.00 82.62 1133 SER A CA 1
ATOM 9371 C C . SER A 1 1133 ? -30.926 9.649 28.169 1.00 82.62 1133 SER A C 1
ATOM 9373 O O . SER A 1 1133 ? -31.102 8.874 27.231 1.00 82.62 1133 SER A O 1
ATOM 9375 N N . SER A 1 1134 ? -31.962 10.197 28.805 1.00 88.00 1134 SER A N 1
ATOM 9376 C CA . SER A 1 1134 ? -33.341 10.081 28.301 1.00 88.00 1134 SER A CA 1
ATOM 9377 C C . SER A 1 1134 ? -33.774 8.637 27.975 1.00 88.00 1134 SER A C 1
ATOM 9379 O O . SER A 1 1134 ? -34.165 8.361 26.837 1.00 88.00 1134 SER A O 1
ATOM 9381 N N . PRO A 1 1135 ? -33.702 7.699 28.935 1.00 93.94 1135 PRO A N 1
ATOM 9382 C CA . PRO A 1 1135 ? -34.157 6.340 28.694 1.00 93.94 1135 PRO A CA 1
ATOM 9383 C C . PRO A 1 1135 ? -35.631 6.293 28.310 1.00 93.94 1135 PRO A C 1
ATOM 9385 O O . PRO A 1 1135 ? -36.446 7.105 28.751 1.00 93.94 1135 PRO A O 1
ATOM 9388 N N . GLY A 1 1136 ? -35.981 5.306 27.506 1.00 93.88 1136 GLY A N 1
ATOM 9389 C CA . GLY A 1 1136 ? -37.350 4.998 27.137 1.00 93.88 1136 GLY A CA 1
ATOM 9390 C C . GLY A 1 1136 ? -37.420 3.650 26.445 1.00 93.88 1136 GLY A C 1
ATOM 9391 O O . GLY A 1 1136 ? -36.458 2.878 26.455 1.00 93.88 1136 GLY A O 1
ATOM 9392 N N . PHE A 1 1137 ? -38.560 3.366 25.833 1.00 94.62 1137 PHE A N 1
ATOM 9393 C CA . PHE A 1 1137 ? -38.749 2.122 25.107 1.00 94.62 1137 PHE A CA 1
ATOM 9394 C C . PHE A 1 1137 ? -39.569 2.294 23.832 1.00 94.62 1137 PHE A C 1
ATOM 9396 O O . PHE A 1 1137 ? -40.367 3.226 23.690 1.00 94.62 1137 PHE A O 1
ATOM 9403 N N . ILE A 1 1138 ? -39.362 1.366 22.902 1.00 94.31 1138 ILE A N 1
ATOM 9404 C CA . ILE A 1 1138 ? -40.182 1.160 21.707 1.00 94.31 1138 ILE A CA 1
ATOM 9405 C C . ILE A 1 1138 ? -40.694 -0.275 21.733 1.00 94.31 1138 ILE A C 1
ATOM 9407 O O . ILE A 1 1138 ? -39.939 -1.202 22.016 1.00 94.31 1138 ILE A O 1
ATOM 9411 N N . THR A 1 1139 ? -41.972 -0.458 21.406 1.00 93.19 1139 THR A N 1
ATOM 9412 C CA . THR A 1 1139 ? -42.565 -1.782 21.191 1.00 93.19 1139 THR A CA 1
ATOM 9413 C C . THR A 1 1139 ? -42.971 -1.928 19.733 1.00 93.19 1139 THR A C 1
ATOM 9415 O O . THR A 1 1139 ? -43.612 -1.027 19.190 1.00 93.19 1139 THR A O 1
ATOM 9418 N N . MET A 1 1140 ? -42.626 -3.053 19.105 1.00 93.69 1140 MET A N 1
ATOM 9419 C CA . MET A 1 1140 ? -43.079 -3.366 17.749 1.00 93.69 1140 MET A CA 1
ATOM 9420 C C . MET A 1 1140 ? -43.161 -4.867 17.457 1.00 93.69 1140 MET A C 1
ATOM 9422 O O . MET A 1 1140 ? -42.443 -5.644 18.092 1.00 93.69 1140 MET A O 1
ATOM 9426 N N . PRO A 1 1141 ? -43.960 -5.287 16.459 1.00 93.62 1141 PRO A N 1
ATOM 9427 C CA . PRO A 1 1141 ? -43.968 -6.672 16.001 1.00 93.62 1141 PRO A CA 1
ATOM 9428 C C . PRO A 1 1141 ? -42.592 -7.081 15.467 1.00 93.62 1141 PRO A C 1
ATOM 9430 O O . PRO A 1 1141 ? -42.060 -6.427 14.568 1.00 93.62 1141 PRO A O 1
ATOM 9433 N N . LEU A 1 1142 ? -42.036 -8.200 15.945 1.00 93.00 1142 LEU A N 1
ATOM 9434 C CA . LEU A 1 1142 ? -40.758 -8.719 15.431 1.00 93.00 1142 LEU A CA 1
ATOM 9435 C C . LEU A 1 1142 ? -40.834 -9.073 13.937 1.00 93.00 1142 LEU A C 1
ATOM 9437 O O . LEU A 1 1142 ? -39.834 -8.988 13.231 1.00 93.00 1142 LEU A O 1
ATOM 9441 N N . SER A 1 1143 ? -42.030 -9.390 13.431 1.00 92.06 1143 SER A N 1
ATOM 9442 C CA . SER A 1 1143 ? -42.289 -9.639 12.008 1.00 92.06 1143 SER A CA 1
ATOM 9443 C C . SER A 1 1143 ? -42.075 -8.418 11.105 1.00 92.06 1143 SER A C 1
ATOM 9445 O O . SER A 1 1143 ? -42.063 -8.569 9.887 1.00 92.06 1143 SER A O 1
ATOM 9447 N N . ALA A 1 1144 ? -41.943 -7.211 11.668 1.00 90.81 1144 ALA A N 1
ATOM 9448 C CA . ALA A 1 1144 ? -41.607 -6.009 10.909 1.00 90.81 1144 ALA A CA 1
ATOM 9449 C C . ALA A 1 1144 ? -40.109 -5.931 10.553 1.00 90.81 1144 ALA A C 1
ATOM 9451 O O . ALA A 1 1144 ? -39.731 -5.170 9.663 1.00 90.81 1144 ALA A O 1
ATOM 9452 N N . LEU A 1 1145 ? -39.255 -6.713 11.225 1.00 92.31 1145 LEU A N 1
ATOM 9453 C CA . LEU A 1 1145 ? -37.826 -6.772 10.939 1.00 92.31 1145 LEU A CA 1
ATOM 9454 C C . LEU A 1 1145 ? -37.563 -7.664 9.720 1.00 92.31 1145 LEU A C 1
ATOM 9456 O O . LEU A 1 1145 ? -37.993 -8.816 9.659 1.00 92.31 1145 LEU A O 1
ATOM 9460 N N . LYS A 1 1146 ? -36.803 -7.148 8.748 1.00 92.50 1146 LYS A N 1
ATOM 9461 C CA . LYS A 1 1146 ? -36.343 -7.938 7.600 1.00 92.50 1146 LYS A CA 1
ATOM 9462 C C . LYS A 1 1146 ? -35.176 -8.824 8.037 1.00 92.50 1146 LYS A C 1
ATOM 9464 O O . LYS A 1 1146 ? -34.074 -8.324 8.257 1.00 92.50 1146 LYS A O 1
ATOM 9469 N N . MET A 1 1147 ? -35.436 -10.121 8.183 1.00 94.69 1147 MET A N 1
ATOM 9470 C CA . MET A 1 1147 ? -34.452 -11.117 8.621 1.00 94.69 1147 MET A CA 1
ATOM 9471 C C . MET A 1 1147 ? -33.612 -11.647 7.450 1.00 94.69 1147 MET A C 1
ATOM 9473 O O . MET A 1 1147 ? -34.110 -11.820 6.337 1.00 94.69 1147 MET A O 1
ATOM 9477 N N . VAL A 1 1148 ? -32.342 -11.925 7.725 1.00 95.75 1148 VAL A N 1
ATOM 9478 C CA . VAL A 1 1148 ? -31.349 -12.533 6.836 1.00 95.75 1148 VAL A CA 1
ATOM 9479 C C . VAL A 1 1148 ? -30.865 -13.824 7.489 1.00 95.75 1148 VAL A C 1
ATOM 9481 O O . VAL A 1 1148 ? -30.595 -13.842 8.688 1.00 95.75 1148 VAL A O 1
ATOM 9484 N N . ASN A 1 1149 ? -30.774 -14.902 6.714 1.00 95.06 1149 ASN A N 1
ATOM 9485 C CA . ASN A 1 1149 ? -30.242 -16.171 7.207 1.00 95.06 1149 ASN A CA 1
ATOM 9486 C C . ASN A 1 1149 ? -28.714 -16.104 7.301 1.00 95.06 1149 ASN A C 1
ATOM 9488 O O . ASN A 1 1149 ? -28.070 -15.470 6.460 1.00 95.06 1149 ASN A O 1
ATOM 9492 N N . VAL A 1 1150 ? -28.175 -16.741 8.338 1.00 90.38 1150 VAL A N 1
ATOM 9493 C CA . VAL A 1 1150 ? -26.737 -16.838 8.622 1.00 90.38 1150 VAL A CA 1
ATOM 9494 C C . VAL A 1 1150 ? -26.030 -17.770 7.649 1.00 90.38 1150 VAL A C 1
ATOM 9496 O O . VAL A 1 1150 ? -26.568 -18.870 7.386 1.00 90.38 1150 VAL A O 1
#

Sequence (1150 aa):
MTTICLCMIVKNESKVLKRLFDSIVDIIDCYCICDTGSTDDTISIIESHFKEKNISGKVVKEEFKDFSHNRNIALNAANGMSDYILLLDADMVIKMHSNFKEVLKTEFDEFKILQGNDEYNYPNTRIIRNNGTYKYHGVTHEYVIGPPTAKGINIAKDIIFIIDIGDGGAKRDKFERDIKLLTQGIIDEPNNTRYYFYLGNSYLDIHNNDLAIEVYKKVLELNGWEQEKYVSCLRIYEAYLRKNEEENGLPYLILSQKLDNKRIEGIYRLIRYYSTRQMDIVSYTYYSLIQTYYETEFLSNDSNIKYDQAIHFKLFTNAIEYKYLLPYYMIIVSNKIKMPKIGIRMYEIIFSLKYIDAGELCANNIIFNLQFFIDEIDRENLPNFYTLYTNYLKLLTEKFNITYKELLQLYETKLTNTIKDNELKDNLIVENPDVIVANAIIKADLNIGKPIKHKKGHNHNKFILTLMIKNESKIIERCIGNVIQHIDAISILDTGSTDTTIEVCNNILIKYGKPFNIMVEPFKNFGYNRSVAFTNAKNFCIDLQWDLDKTYAMVLDADMILKVSDEFKDFELTQNGYQIIQKNSRITYYNVRMMKFQHDWKCTGATHEYWDGGSVEKLPQELIHIHDINDGGCKSDKAERDIRLLKEDIAEDKNMARSHFYLAQTYKDTGQFSTAIEYYKKRIELGGWYEEIWYSHYQLGKCYKELNQVHDMEYWMNKAFDINSKRAEPIYFLVNYFRIISRHHKAYHYYLKGKDIPYPENELLFVEHNIYNGMFEYENTILACYLCKSRQDGLSDIVSYINKYPFHLNNVWDNLHYYVESLNSSYTKYNFPLFDEYAASSCSIINYNGSNILNIRLVNYSIDEQGCYHMRSADGKVRTKNAVILLDDNYLPITNAELIEEDYNRYDSNIEGLEDVRLFLFKDEIHFTATSKNITNDDHIVIAMGKYSYNDKKIYNVCAIEPPRPSRCEKNWIFIPEVAEVAEVAEVAEIAEVIEEVAEVAEATNMTKISEATEGENTTTMNFIYGWHPLEIGSIKDNKLTLHTKYDTPVIFSRFRGSSPIVEYNNKFWAVVHFVRYTTPRVYYHSVVVFDKKMKPEQYSLPFCFRQTKIEYCLGFHIREGNGCFIFSENDSSPGFITMPLSALKMVNV